Protein 7EBP (pdb70)

Organism: Akkermansia muciniphila (strain ATCC BAA-835 / DSM 22959 / JCM 33894 / BCRC 81048 / CCUG 64013 / CIP 107961 / Muc) (NCBI:txid349741)

Secondary structure (DSSP, 8-state):
-PPPPPEEEEEEESS--GGG--SSTTS-SS--HHHHHHHHHSEEETTEE-SS-SHHHHHHHHHHSS-HHHHS--SSSSS---TTS--HHHHHHHTT-EEEEEE---SSS--SS-SEEEE-STT--SBS-EEEEE-TTS-EEEEE--SBHHHHHHHHHHHHHHTS-TTS-EEEEEE--TT-TT----GGGTT----TT----TTTT---TTS-GGGGG-S-BTTTS--TTTTS---GGGS-GGGHHHHS-TT-----THHHHS-HHHHHHHHHHHHHHHHHHHHHHHTSGGGSHHHHHHHHHHHHHHHHHHHHHHHHHHHHHHHHHHHHHT-GGGEEEEEEESS---SSGGGB-S--SSSHHHHB--EEEE-TTTSPTTEEE---EEGGGHHHHHHHHTT---HHHHTT-SS---HHHHTTSSPPTT----EEEEE---SSGGGPPPEEEEE-SSEEEEEETTTTEEEEEETTT-TT-----TT-GGGHHHHHHHHHHHHHHHHHTTPPTT-S--TTSPPP------/--EEEEEEESS--GGG--SSTTS-SS--HHHHHHHHHSEEETTEE-SS-SHHHHHHHHHHSS-HHHHS--SSSSS---TTS--HHHHHHHTT-EEEEEE---SSS--SS-SEEEE-STT--SBS-EEEEE-TTS-EEEEE--SBHHHHHHHHHHHHHHTS-TTS-EEEEEE--TT-TT----GGGTT----TT----TTTT---TTS-GGGGG-S-BTTTSS-TTTTS---GGGS-HHHHHHHS-TT-----GGGGGS-HHHHHHHHHHHHHHHHHHHHHHHHSGGGSHHHHHHHHHHHHHHHHHHHHHHHHHHHHHHHHHHHHTT-GGGEEEEEEESS---SSGGGB-S--SSSHHHHB--EEEE-TTTSPTTEEE-S-EEGGGHHHHHHHHTT---HHHHHT-SS---HHHHHHSSPPTT--SEEEEEE---SSGGGPPPEEEEEESSEEEEEETTTTEEEEEETTT-TT-----TT-GGGHHHHHHHHHHHHHHHHHTTPPTT-S--TTSPPP------

Structure (mmCIF, N/CA/C/O backbone):
data_7EBP
#
_entry.id   7EBP
#
_cell.length_a   64.342
_cell.length_b   112.722
_cell.length_c   165.011
_cell.angle_alpha   90.0
_cell.angle_beta   90.0
_cell.angle_gamma   90.0
#
_symmetry.space_group_name_H-M   'P 21 21 21'
#
loop_
_entity.id
_entity.type
_entity.pdbx_description
1 polymer Sulfatase
2 non-polymer 'CALCIUM ION'
3 non-polymer GLYCEROL
4 water water
#
loop_
_atom_site.group_PDB
_atom_site.id
_atom_site.type_symbol
_atom_site.label_atom_id
_atom_site.label_alt_id
_atom_site.label_comp_id
_atom_site.label_asym_id
_atom_site.label_entity_id
_atom_site.label_seq_id
_atom_site.pdbx_PDB_ins_code
_atom_site.Cartn_x
_atom_site.Cartn_y
_atom_site.Cartn_z
_atom_site.occupancy
_atom_site.B_iso_or_equiv
_atom_site.auth_seq_id
_atom_site.auth_comp_id
_atom_site.auth_asym_id
_atom_site.auth_atom_id
_atom_site.pdbx_PDB_model_num
ATOM 1 N N . GLU A 1 5 ? -24.33300 36.32800 96.31200 1.000 49.28680 27 GLU A N 1
ATOM 2 C CA . GLU A 1 5 ? -23.64500 35.49600 95.36400 1.000 45.87349 27 GLU A CA 1
ATOM 3 C C . GLU A 1 5 ? -22.51900 36.22600 94.61100 1.000 47.66233 27 GLU A C 1
ATOM 4 O O . GLU A 1 5 ? -21.52600 35.64800 94.37400 1.000 59.15044 27 GLU A O 1
ATOM 15 N N . GLU A 1 6 ? -22.63700 37.49500 94.26700 1.000 52.82658 28 GLU A N 1
ATOM 16 C CA . GLU A 1 6 ? -21.56100 38.09000 93.48100 1.000 52.84167 28 GLU A CA 1
ATOM 17 C C . GLU A 1 6 ? -20.32700 38.27200 94.32200 1.000 48.63037 28 GLU A C 1
ATOM 18 O O . GLU A 1 6 ? -20.43600 38.51700 95.47300 1.000 63.48435 28 GLU A O 1
ATOM 30 N N . ASN A 1 7 ? -19.15300 38.12900 93.73700 1.000 42.38699 29 ASN A N 1
ATOM 31 C CA . ASN A 1 7 ? -17.93300 38.33000 94.44300 1.000 41.94257 29 ASN A CA 1
ATOM 32 C C . ASN A 1 7 ? -17.43900 39.75200 94.16400 1.000 34.87582 29 ASN A C 1
ATOM 33 O O . ASN A 1 7 ? -17.60800 40.26200 93.10700 1.000 29.53562 29 ASN A O 1
ATOM 44 N N . LYS A 1 8 ? -16.82700 40.34200 95.15600 1.000 35.88537 30 LYS A N 1
ATOM 45 C CA . LYS A 1 8 ? -16.31100 41.70500 95.05600 1.000 39.58215 30 LYS A CA 1
ATOM 46 C C . LYS A 1 8 ? -15.30500 41.82100 93.91300 1.000 51.09982 30 LYS A C 1
ATOM 47 O O . LYS A 1 8 ? -14.43900 40.96300 93.74000 1.000 54.31929 30 LYS A O 1
ATOM 66 N N . LYS A 1 9 ? -15.41900 42.89700 93.13600 1.000 47.85457 31 LYS A N 1
ATOM 67 C CA . LYS A 1 9 ? -14.42500 43.13200 92.08500 1.000 34.90983 31 LYS A CA 1
ATOM 68 C C . LYS A 1 9 ? -13.42000 44.20200 92.52700 1.000 22.36138 31 LYS A C 1
ATOM 69 O O . LYS A 1 9 ? -13.80800 45.22500 93.09600 1.000 22.07372 31 LYS A O 1
ATOM 88 N N . PRO A 1 10 ? -12.12500 44.00300 92.30300 1.000 23.92618 32 PRO A N 1
ATOM 89 C CA . PRO A 1 10 ? -11.14600 44.96600 92.79700 1.000 23.68879 32 PRO A CA 1
ATOM 90 C C . PRO A 1 10 ? -11.03200 46.16300 91.87700 1.000 18.72969 32 PRO A C 1
ATOM 91 O O . PRO A 1 10 ? -11.21800 46.04500 90.66200 1.000 17.45085 32 PRO A O 1
ATOM 102 N N . ASN A 1 11 ? -10.70400 47.31100 92.43900 1.000 16.50697 33 ASN A N 1
ATOM 103 C CA . ASN A 1 11 ? -10.37400 48.45400 91.60100 1.000 19.06134 33 ASN A CA 1
ATOM 104 C C . ASN A 1 11 ? -8.99500 48.16100 91.00300 1.000 24.75417 33 ASN A C 1
ATOM 105 O O . ASN A 1 11 ? -8.25800 47.40300 91.53000 1.000 17.44465 33 ASN A O 1
ATOM 116 N N . ILE A 1 12 ? -8.69700 48.81200 89.90300 1.000 15.57476 34 ILE A N 1
ATOM 117 C CA . ILE A 1 12 ? -7.40100 48.65900 89.28100 1.000 22.26115 34 ILE A CA 1
ATOM 118 C C . ILE A 1 12 ? -6.80100 50.02400 88.99200 1.000 28.85579 34 ILE A C 1
ATOM 119 O O . ILE A 1 12 ? -7.36000 50.76100 88.27600 1.000 19.63181 34 ILE A O 1
ATOM 135 N N . LEU A 1 13 ? -5.66100 50.30600 89.60600 1.000 18.80476 35 LEU A N 1
ATOM 136 C CA . LEU A 1 13 ? -4.96900 51.55400 89.41600 1.000 14.46656 35 LEU A CA 1
ATOM 137 C C . LEU A 1 13 ? -3.71000 51.20700 88.63500 1.000 21.30657 35 LEU A C 1
ATOM 138 O O . LEU A 1 13 ? -2.87200 50.58500 89.13600 1.000 16.73106 35 LEU A O 1
ATOM 154 N N . PHE A 1 14 ? -3.67300 51.63600 87.39000 1.000 14.78618 36 PHE A N 1
ATOM 155 C CA . PHE A 1 14 ? -2.55300 51.29700 86.48800 1.000 13.80017 36 PHE A CA 1
ATOM 156 C C . PHE A 1 14 ? -1.74100 52.56500 86.24000 1.000 19.72015 36 PHE A C 1
ATOM 157 O O . PHE A 1 14 ? -2.20500 53.43900 85.54600 1.000 18.94364 36 PHE A O 1
ATOM 174 N N . ILE A 1 15 ? -0.54800 52.60900 86.78100 1.000 17.27179 37 ILE A N 1
ATOM 175 C CA . ILE A 1 15 ? 0.32100 53.73600 86.64900 1.000 13.99581 37 ILE A CA 1
ATOM 176 C C . ILE A 1 15 ? 1.37900 53.35300 85.59700 1.000 18.84266 37 ILE A C 1
ATOM 177 O O . ILE A 1 15 ? 2.03400 52.43000 85.76500 1.000 19.34999 37 ILE A O 1
ATOM 193 N N . ILE A 1 16 ? 1.45500 54.08600 84.50900 1.000 13.24178 38 ILE A N 1
ATOM 194 C CA . ILE A 1 16 ? 2.36500 53.75500 83.46300 1.000 12.92835 38 ILE A CA 1
ATOM 195 C C . ILE A 1 16 ? 3.28300 54.95100 83.12600 1.000 18.48029 38 ILE A C 1
ATOM 196 O O . ILE A 1 16 ? 2.76700 55.95200 82.79900 1.000 17.92851 38 ILE A O 1
ATOM 212 N N . THR A 1 17 ? 4.55400 54.85500 83.33700 1.000 12.91020 39 THR A N 1
ATOM 213 C CA . THR A 1 17 ? 5.44000 55.91300 82.98700 1.000 12.59026 39 THR A CA 1
ATOM 214 C C . THR A 1 17 ? 6.01200 55.64000 81.60600 1.000 17.54638 39 THR A C 1
ATOM 215 O O . THR A 1 17 ? 5.81900 54.63900 81.06500 1.000 14.30382 39 THR A O 1
ATOM 226 N N . ASP A 1 18 ? 6.73900 56.60500 81.11100 1.000 14.61303 40 ASP A N 1
ATOM 227 C CA . ASP A 1 18 ? 7.31900 56.48900 79.81900 1.000 12.44455 40 ASP A CA 1
ATOM 228 C C . ASP A 1 18 ? 8.83300 56.51400 79.83400 1.000 17.05385 40 ASP A C 1
ATOM 229 O O . ASP A 1 18 ? 9.38000 57.43400 80.21800 1.000 20.55185 40 ASP A O 1
ATOM 238 N N . ASP A 1 19 ? 9.43600 55.42200 79.43600 1.000 15.40507 41 ASP A N 1
ATOM 239 C CA . ASP A 1 19 ? 10.88000 55.28100 79.30500 1.000 16.20386 41 ASP A CA 1
ATOM 240 C C . ASP A 1 19 ? 11.62000 55.16500 80.64100 1.000 22.73920 41 ASP A C 1
ATOM 241 O O . ASP A 1 19 ? 12.69000 55.60300 80.75200 1.000 17.01022 41 ASP A O 1
ATOM 250 N N . HIS A 1 20 ? 10.97200 54.51500 81.60200 1.000 22.27661 42 HIS A N 1
ATOM 251 C CA . HIS A 1 20 ? 11.58700 54.28800 82.93000 1.000 15.65340 42 HIS A CA 1
ATOM 252 C C . HIS A 1 20 ? 12.45900 53.03200 82.91900 1.000 14.28653 42 HIS A C 1
ATOM 253 O O . HIS A 1 20 ? 11.93500 51.95600 82.72800 1.000 18.14703 42 HIS A O 1
ATOM 267 N N . ALA A 1 21 ? 13.74700 53.22900 83.16000 1.000 16.64465 43 ALA A N 1
ATOM 268 C CA . ALA A 1 21 ? 14.71600 52.12600 83.15200 1.000 18.93504 43 ALA A CA 1
ATOM 269 C C . ALA A 1 21 ? 14.62300 51.35600 84.46900 1.000 19.07268 43 ALA A C 1
ATOM 270 O O . ALA A 1 21 ? 14.56200 51.98300 85.50200 1.000 20.75381 43 ALA A O 1
ATOM 277 N N . TYR A 1 22 ? 14.67000 50.03200 84.37100 1.000 13.96592 44 TYR A N 1
ATOM 278 C CA . TYR A 1 22 ? 14.58200 49.20900 85.59700 1.000 12.64758 44 TYR A CA 1
ATOM 279 C C . TYR A 1 22 ? 15.79300 49.51500 86.48900 1.000 16.10583 44 TYR A C 1
ATOM 280 O O . TYR A 1 22 ? 15.69600 49.33300 87.69200 1.000 14.91889 44 TYR A O 1
ATOM 298 N N . GLN A 1 23 ? 16.87700 49.97500 85.88400 1.000 14.20464 45 GLN A N 1
ATOM 299 C CA . GLN A 1 23 ? 18.11100 50.29500 86.64200 1.000 19.04584 45 GLN A CA 1
ATOM 300 C C . GLN A 1 23 ? 17.86200 51.44900 87.61900 1.000 17.65490 45 GLN A C 1
ATOM 301 O O . GLN A 1 23 ? 18.73400 51.67700 88.45900 1.000 17.34739 45 GLN A O 1
ATOM 315 N N . THR A 1 24 ? 16.75000 52.16600 87.46800 1.000 13.79856 46 THR A N 1
ATOM 316 C CA . THR A 1 24 ? 16.46900 53.36100 88.30000 1.000 14.70741 46 THR A CA 1
ATOM 317 C C . THR A 1 24 ? 15.12400 53.19800 89.03500 1.000 14.73328 46 THR A C 1
ATOM 318 O O . THR A 1 24 ? 14.57600 54.20900 89.44200 1.000 20.24926 46 THR A O 1
ATOM 329 N N . LEU A 1 25 ? 14.64700 51.96300 89.20400 1.000 14.18768 47 LEU A N 1
ATOM 330 C CA . LEU A 1 25 ? 13.29000 51.75100 89.71700 1.000 13.81725 47 LEU A CA 1
ATOM 331 C C . LEU A 1 25 ? 13.16400 52.04400 91.21500 1.000 21.88680 47 LEU A C 1
ATOM 332 O O . LEU A 1 25 ? 12.04400 52.31600 91.68100 1.000 17.97830 47 LEU A O 1
ATOM 348 N N . GLY A 1 26 ? 14.26900 51.99800 91.98000 1.000 17.57177 48 GLY A N 1
ATOM 349 C CA . GLY A 1 26 ? 14.22700 52.43600 93.36700 1.000 15.47434 48 GLY A CA 1
ATOM 350 C C . GLY A 1 26 ? 13.67900 51.41300 94.35500 1.000 20.77543 48 GLY A C 1
ATOM 351 O O . GLY A 1 26 ? 13.29500 51.79300 95.47800 1.000 20.89117 48 GLY A O 1
ATOM 355 N N . THR A 1 27 ? 13.61400 50.14000 93.99000 1.000 13.13093 49 THR A N 1
ATOM 356 C CA . THR A 1 27 ? 13.00900 49.14700 94.87100 1.000 15.23158 49 THR A CA 1
ATOM 357 C C . THR A 1 27 ? 14.00300 48.47600 95.81800 1.000 19.66015 49 THR A C 1
ATOM 358 O O . THR A 1 27 ? 13.57200 47.72800 96.70700 1.000 19.92918 49 THR A O 1
ATOM 369 N N . GLY A 1 28 ? 15.29900 48.69900 95.64900 1.000 16.62382 50 GLY A N 1
ATOM 370 C CA . GLY A 1 28 ? 16.25800 48.00400 96.49000 1.000 19.69573 50 GLY A CA 1
ATOM 371 C C . GLY A 1 28 ? 17.62500 48.63700 96.39500 1.000 14.86157 50 GLY A C 1
ATOM 372 O O . GLY A 1 28 ? 17.79800 49.71200 95.82600 1.000 19.22376 50 GLY A O 1
ATOM 376 N N . ASN A 1 29 ? 18.60000 47.92900 96.96600 1.000 17.94835 51 ASN A N 1
ATOM 377 C CA . ASN A 1 29 ? 19.93000 48.51800 97.11700 1.000 19.89688 51 ASN A CA 1
ATOM 378 C C . ASN A 1 29 ? 20.66500 48.68000 95.80200 1.000 25.43217 51 ASN A C 1
ATOM 379 O O . ASN A 1 29 ? 21.64100 49.45400 95.75000 1.000 28.54145 51 ASN A O 1
ATOM 390 N N . ASN A 1 30 ? 20.24300 48.00100 94.74700 1.000 22.25742 52 ASN A N 1
ATOM 391 C CA . ASN A 1 30 ? 21.02000 48.02000 93.50600 1.000 24.45664 52 ASN A CA 1
ATOM 392 C C . ASN A 1 30 ? 20.27800 48.63700 92.32000 1.000 22.73366 52 ASN A C 1
ATOM 393 O O . ASN A 1 30 ? 20.75800 48.52000 91.18600 1.000 22.88332 52 ASN A O 1
ATOM 404 N N . ASP A 1 31 ? 19.14300 49.31300 92.55600 1.000 19.39745 53 ASP A N 1
ATOM 405 C CA . ASP A 1 31 ? 18.44600 50.01200 91.47300 1.000 15.55503 53 ASP A CA 1
ATOM 406 C C . ASP A 1 31 ? 18.00300 51.39000 91.91500 1.000 14.40660 53 ASP A C 1
ATOM 407 O O . ASP A 1 31 ? 17.01000 51.91700 91.41100 1.000 21.95085 53 ASP A O 1
ATOM 416 N N . SER A 1 32 ? 18.75000 52.01800 92.85000 1.000 17.13634 54 SER A N 1
ATOM 417 C CA . SER A 1 32 ? 18.37100 53.31100 93.42800 1.000 21.49013 54 SER A CA 1
ATOM 418 C C . SER A 1 32 ? 19.50400 54.33300 93.29700 1.000 35.35777 54 SER A C 1
ATOM 419 O O . SER A 1 32 ? 20.01700 54.83700 94.30200 1.000 32.75724 54 SER A O 1
ATOM 427 N N . PRO A 1 33 ? 19.91400 54.66500 92.07400 1.000 23.79047 55 PRO A N 1
ATOM 428 C CA . PRO A 1 33 ? 20.91100 55.73600 91.91400 1.000 15.57598 55 PRO A CA 1
ATOM 429 C C . PRO A 1 33 ? 20.47200 57.02800 92.57500 1.000 23.14058 55 PRO A C 1
ATOM 430 O O . PRO A 1 33 ? 21.31600 57.78500 93.07700 1.000 24.66677 55 PRO A O 1
ATOM 441 N N . VAL A 1 34 ? 19.17000 57.29500 92.59500 1.000 22.47125 56 VAL A N 1
ATOM 442 C CA . VAL A 1 34 ? 18.56600 58.28700 93.47000 1.000 31.67653 56 VAL A CA 1
ATOM 443 C C . VAL A 1 34 ? 17.54900 57.56200 94.35100 1.000 31.09454 56 VAL A C 1
ATOM 444 O O . VAL A 1 34 ? 16.92300 56.57700 93.93600 1.000 21.56192 56 VAL A O 1
ATOM 457 N N . ALA A 1 35 ? 17.41300 58.02900 95.58700 1.000 27.70416 57 ALA A N 1
ATOM 458 C CA . ALA A 1 35 ? 16.43100 57.44800 96.49400 1.000 23.54434 57 ALA A CA 1
ATOM 459 C C . ALA A 1 35 ? 15.02600 57.80100 96.03600 1.000 21.57010 57 ALA A C 1
ATOM 460 O O . ALA A 1 35 ? 14.72500 58.96800 95.78800 1.000 22.58877 57 ALA A O 1
ATOM 467 N N . LEU A 1 36 ? 14.16100 56.78800 95.94700 1.000 22.61417 58 LEU A N 1
ATOM 468 C CA . LEU A 1 36 ? 12.76300 56.95100 95.56200 1.000 16.68553 58 LEU A CA 1
ATOM 469 C C . LEU A 1 36 ? 11.91600 56.27600 96.62800 1.000 19.72623 58 LEU A C 1
ATOM 470 O O . LEU A 1 36 ? 11.49000 55.11900 96.47800 1.000 26.50336 58 LEU A O 1
ATOM 486 N N . PRO A 1 37 ? 11.64000 56.97300 97.73400 1.000 20.43220 59 PRO A N 1
ATOM 487 C CA . PRO A 1 37 ? 11.05900 56.28400 98.88700 1.000 19.83561 59 PRO A CA 1
ATOM 488 C C . PRO A 1 37 ? 9.65700 55.74700 98.62500 1.000 17.39720 59 PRO A C 1
ATOM 489 O O . PRO A 1 37 ? 9.27100 54.74000 99.21400 1.000 20.00527 59 PRO A O 1
ATOM 500 N N . ASN A 1 38 ? 8.88400 56.38800 97.75300 1.000 16.84024 60 ASN A N 1
ATOM 501 C CA . ASN A 1 38 ? 7.53600 55.88300 97.52000 1.000 17.18638 60 ASN A CA 1
ATOM 502 C C . ASN A 1 38 ? 7.53600 54.69200 96.58300 1.000 19.81364 60 ASN A C 1
ATOM 503 O O . ASN A 1 38 ? 6.70600 53.79300 96.74800 1.000 18.33987 60 ASN A O 1
ATOM 514 N N . PHE A 1 39 ? 8.46100 54.66400 95.61000 1.000 16.46385 61 PHE A N 1
ATOM 515 C CA . PHE A 1 39 ? 8.68300 53.44200 94.84600 1.000 22.85311 61 PHE A CA 1
ATOM 516 C C . PHE A 1 39 ? 9.11900 52.31800 95.76700 1.000 18.48523 61 PHE A C 1
ATOM 517 O O . PHE A 1 39 ? 8.62800 51.18600 95.67000 1.000 13.49879 61 PHE A O 1
ATOM 534 N N . ASN A 1 40 ? 10.04900 52.61200 96.67400 1.000 19.47199 62 ASN A N 1
ATOM 535 C CA . ASN A 1 40 ? 10.56300 51.58500 97.57000 1.000 15.64183 62 ASN A CA 1
ATOM 536 C C . ASN A 1 40 ? 9.43500 51.02200 98.43600 1.000 15.76246 62 ASN A C 1
ATOM 537 O O . ASN A 1 40 ? 9.33200 49.80800 98.60600 1.000 17.73030 62 ASN A O 1
ATOM 548 N N . LYS A 1 41 ? 8.56800 51.89300 98.93200 1.000 14.69429 63 LYS A N 1
ATOM 549 C CA . LYS A 1 41 ? 7.48300 51.43000 99.80200 1.000 16.86681 63 LYS A CA 1
ATOM 550 C C . LYS A 1 41 ? 6.47400 50.59100 99.02600 1.000 16.03267 63 LYS A C 1
ATOM 551 O O . LYS A 1 41 ? 5.98700 49.57000 99.52200 1.000 18.53211 63 LYS A O 1
ATOM 570 N N . LEU A 1 42 ? 6.15700 50.99000 97.78800 1.000 17.79726 64 LEU A N 1
ATOM 571 C CA . LEU A 1 42 ? 5.28200 50.16000 96.96700 1.000 17.25520 64 LEU A CA 1
ATOM 572 C C . LEU A 1 42 ? 5.86100 48.76300 96.77600 1.000 17.52775 64 LEU A C 1
ATOM 573 O O . LEU A 1 42 ? 5.15200 47.76300 96.90800 1.000 16.82317 64 LEU A O 1
ATOM 589 N N . GLY A 1 43 ? 7.17300 48.67400 96.50100 1.000 14.65034 65 GLY A N 1
ATOM 590 C CA . GLY A 1 43 ? 7.79900 47.36700 96.40200 1.000 22.31218 65 GLY A CA 1
ATOM 591 C C . GLY A 1 43 ? 7.74800 46.58500 97.70800 1.000 21.07657 65 GLY A C 1
ATOM 592 O O . GLY A 1 43 ? 7.50800 45.38000 97.71100 1.000 18.73867 65 GLY A O 1
ATOM 596 N N . ARG A 1 44 ? 7.99600 47.26500 98.84400 1.000 18.28773 66 ARG A N 1
ATOM 597 C CA . ARG A 1 44 ? 7.94000 46.55900 100.13000 1.000 15.28948 66 ARG A CA 1
ATOM 598 C C . ARG A 1 44 ? 6.55600 45.95900 100.36100 1.000 16.73051 66 ARG A C 1
ATOM 599 O O . ARG A 1 44 ? 6.42900 44.94900 101.05100 1.000 20.48801 66 ARG A O 1
ATOM 620 N N . GLN A 1 45 ? 5.51700 46.59100 99.83100 1.000 18.46082 67 GLN A N 1
ATOM 621 C CA . GLN A 1 45 ? 4.14800 46.16300 100.05100 1.000 22.28590 67 GLN A CA 1
ATOM 622 C C . GLN A 1 45 ? 3.69400 45.15000 99.03000 1.000 17.88190 67 GLN A C 1
ATOM 623 O O . GLN A 1 45 ? 2.60100 44.56400 99.19700 1.000 18.80115 67 GLN A O 1
ATOM 637 N N . GLY A 1 46 ? 4.50800 44.98600 97.99300 1.000 18.29760 68 GLY A N 1
ATOM 638 C CA . GLY A 1 46 ? 4.12000 44.12000 96.87900 1.000 25.54786 68 GLY A CA 1
ATOM 639 C C . GLY A 1 46 ? 5.23500 43.33300 96.21600 1.000 17.45876 68 GLY A C 1
ATOM 640 O O . GLY A 1 46 ? 6.12400 42.87100 96.90000 1.000 17.84423 68 GLY A O 1
ATOM 644 N N . MET A 1 47 ? 5.11900 43.19400 94.90100 1.000 15.02480 69 MET A N 1
ATOM 645 C CA . MET A 1 47 ? 6.05300 42.31400 94.17100 1.000 14.87212 69 MET A CA 1
ATOM 646 C C . MET A 1 47 ? 6.70900 43.05800 93.01300 1.000 14.05942 69 MET A C 1
ATOM 647 O O . MET A 1 47 ? 6.00000 43.69900 92.25100 1.000 15.54482 69 MET A O 1
ATOM 661 N N . VAL A 1 48 ? 8.02400 42.93100 92.92600 1.000 14.29664 70 VAL A N 1
ATOM 662 C CA . VAL A 1 48 ? 8.77800 43.51800 91.79000 1.000 13.73639 70 VAL A CA 1
ATOM 663 C C . VAL A 1 48 ? 9.11100 42.36400 90.84600 1.000 16.12040 70 VAL A C 1
ATOM 664 O O . VAL A 1 48 ? 9.58500 41.34000 91.30400 1.000 16.04461 70 VAL A O 1
ATOM 677 N N . PHE A 1 49 ? 8.85700 42.58700 89.56700 1.000 14.79009 71 PHE A N 1
ATOM 678 C CA . PHE A 1 49 ? 9.07500 41.52400 88.58200 1.000 14.34024 71 PHE A CA 1
ATOM 679 C C . PHE A 1 49 ? 10.39500 41.78500 87.86600 1.000 14.74049 71 PHE A C 1
ATOM 680 O O . PHE A 1 49 ? 10.48200 42.67300 87.02400 1.000 15.49695 71 PHE A O 1
ATOM 697 N N . ASP A 1 50 ? 11.40900 40.98300 88.18700 1.000 15.19270 72 ASP A N 1
ATOM 698 C CA . ASP A 1 50 ? 12.76000 41.24800 87.69200 1.000 16.31082 72 ASP A CA 1
ATOM 699 C C . ASP A 1 50 ? 13.02400 40.61500 86.33000 1.000 20.14786 72 ASP A C 1
ATOM 700 O O . ASP A 1 50 ? 14.12300 40.79700 85.77800 1.000 19.10985 72 ASP A O 1
ATOM 709 N N . ARG A 1 51 ? 12.07700 39.85700 85.78300 1.000 13.43486 73 ARG A N 1
ATOM 710 C CA . ARG A 1 51 ? 12.16900 39.27500 84.45400 1.000 13.38815 73 ARG A CA 1
ATOM 711 C C . ARG A 1 51 ? 10.92800 39.64400 83.65300 1.000 22.59877 73 ARG A C 1
ATOM 712 O O . ARG A 1 51 ? 10.28800 38.80700 83.01500 1.000 18.43389 73 ARG A O 1
ATOM 733 N N . SER A 1 52 ? 10.58300 40.92500 83.74300 1.000 15.64939 74 SER A N 1
ATOM 734 C CA . SER A 1 52 ? 9.47800 41.56300 83.02900 1.000 13.06440 74 SER A CA 1
ATOM 735 C C . SER A 1 52 ? 9.97300 42.19100 81.71200 1.000 13.66253 74 SER A C 1
ATOM 736 O O . SER A 1 52 ? 10.90800 42.98100 81.73900 1.000 14.59332 74 SER A O 1
ATOM 744 N N . TYR A 1 53 ? 9.28000 41.89100 80.63300 1.000 15.88569 75 TYR A N 1
ATOM 745 C CA . TYR A 1 53 ? 9.71700 42.27000 79.28500 1.000 12.77906 75 TYR A CA 1
ATOM 746 C C . TYR A 1 53 ? 8.58600 42.87500 78.47800 1.000 13.18366 75 TYR A C 1
ATOM 747 O O . TYR A 1 53 ? 7.41000 42.68200 78.77700 1.000 17.50464 75 TYR A O 1
ATOM 765 N N . CYS A 1 54 ? 8.98200 43.55000 77.38600 1.000 12.62647 76 CYS A N 1
ATOM 766 C CA . CYS A 1 54 ? 7.99100 44.02600 76.39400 1.000 21.33741 76 CYS A CA 1
ATOM 767 C C . CYS A 1 54 ? 8.11200 43.16800 75.11300 1.000 15.77124 76 CYS A C 1
ATOM 768 O O . CYS A 1 54 ? 8.99900 42.32800 75.05900 1.000 17.84630 76 CYS A O 1
ATOM 776 N N . ALA A 1 55 ? 7.20000 43.33400 74.15900 1.000 14.41514 77 ALA A N 1
ATOM 777 C CA . ALA A 1 55 ? 7.20000 42.53600 72.90900 1.000 19.36948 77 ALA A CA 1
ATOM 778 C C . ALA A 1 55 ? 7.62000 43.40100 71.71000 1.000 20.23430 77 ALA A C 1
ATOM 779 O O . ALA A 1 55 ? 7.73300 42.84700 70.62800 1.000 19.56390 77 ALA A O 1
ATOM 786 N N . ASN A 1 56 ? 7.81000 44.69300 71.94100 1.000 13.21240 78 ASN A N 1
ATOM 787 C CA . ASN A 1 56 ? 8.14500 45.69900 70.89900 1.000 14.56333 78 ASN A CA 1
ATOM 788 C C . ASN A 1 56 ? 8.53500 46.93700 71.71500 1.000 15.45291 78 ASN A C 1
ATOM 789 O O . ASN A 1 56 ? 7.65600 47.51400 72.31700 1.000 13.93170 78 ASN A O 1
ATOM 800 N N . SER A 1 57 ? 9.81800 47.29800 71.74400 1.000 14.75023 79 SER A N 1
ATOM 801 C CA . SER A 1 57 ? 10.28200 48.31100 72.71900 1.000 12.35911 79 SER A CA 1
ATOM 802 C C . SER A 1 57 ? 10.15600 49.71700 72.11700 1.000 13.84756 79 SER A C 1
ATOM 803 O O . SER A 1 57 ? 11.12800 50.35700 71.70800 1.000 15.41691 79 SER A O 1
ATOM 811 N N . LEU A 1 58 ? 8.92700 50.20800 72.13500 1.000 12.35885 80 LEU A N 1
ATOM 812 C CA . LEU A 1 58 ? 8.57500 51.50900 71.56300 1.000 12.37547 80 LEU A CA 1
ATOM 813 C C . LEU A 1 58 ? 7.26000 51.93800 72.21900 1.000 16.37045 80 LEU A C 1
ATOM 814 O O . LEU A 1 58 ? 6.42100 51.09200 72.53500 1.000 16.21749 80 LEU A O 1
ATOM 830 N N . CYS A 1 59 ? 7.12100 53.24700 72.42800 1.000 12.41678 81 CYS A N 1
ATOM 831 C CA . CYS A 1 59 ? 6.08500 53.77600 73.32400 1.000 12.45756 81 CYS A CA 1
ATOM 832 C C . CYS A 1 59 ? 4.67500 53.37400 72.86600 1.000 19.03106 81 CYS A C 1
ATOM 833 O O . CYS A 1 59 ? 3.90400 52.79700 73.64300 1.000 16.39363 81 CYS A O 1
ATOM 840 N N . GLY A 1 60 ? 4.31400 53.72700 71.64100 1.000 14.38967 82 GLY A N 1
ATOM 841 C CA . GLY A 1 60 ? 2.98300 53.42400 71.14700 1.000 19.03218 82 GLY A CA 1
ATOM 842 C C . GLY A 1 60 ? 2.70900 51.94200 71.12000 1.000 18.15302 82 GLY A C 1
ATOM 843 O O . GLY A 1 60 ? 1.71100 51.44200 71.68500 1.000 14.04886 82 GLY A O 1
ATOM 847 N N . PRO A 1 61 ? 3.57800 51.16900 70.45100 1.000 15.93815 83 PRO A N 1
ATOM 848 C CA . PRO A 1 61 ? 3.36300 49.73000 70.36200 1.000 16.89391 83 PRO A CA 1
ATOM 849 C C . PRO A 1 61 ? 3.25700 49.04500 71.72300 1.000 24.16636 83 PRO A C 1
ATOM 850 O O . PRO A 1 61 ? 2.45600 48.13000 71.87000 1.000 17.26076 83 PRO A O 1
ATOM 861 N N . SER A 1 62 ? 4.04700 49.46900 72.70800 1.000 12.68207 84 SER A N 1
ATOM 862 C CA . SER A 1 62 ? 3.92600 48.84400 74.02700 1.000 12.57698 84 SER A CA 1
ATOM 863 C C . SER A 1 62 ? 2.52800 49.07300 74.60600 1.000 13.36321 84 SER A C 1
ATOM 864 O O . SER A 1 62 ? 1.91500 48.16200 75.12400 1.000 14.77827 84 SER A O 1
ATOM 872 N N . ARG A 1 63 ? 2.03200 50.32900 74.50100 1.000 12.71303 85 ARG A N 1
ATOM 873 C CA . ARG A 1 63 ? 0.70700 50.62500 75.04000 1.000 12.83822 85 ARG A CA 1
ATOM 874 C C . ARG A 1 63 ? -0.37300 49.82200 74.33500 1.000 12.93104 85 ARG A C 1
ATOM 875 O O . ARG A 1 63 ? -1.34500 49.37900 74.96200 1.000 16.94308 85 ARG A O 1
ATOM 896 N N . ALA A 1 64 ? -0.21600 49.59400 73.02300 1.000 14.42158 86 ALA A N 1
ATOM 897 C CA . ALA A 1 64 ? -1.18900 48.76800 72.30700 1.000 12.98552 86 ALA A CA 1
ATOM 898 C C . ALA A 1 64 ? -1.10200 47.31000 72.72700 1.000 13.54969 86 ALA A C 1
ATOM 899 O O . ALA A 1 64 ? -2.13400 46.62700 72.81000 1.000 16.18751 86 ALA A O 1
ATOM 906 N N . CYS A 1 65 ? 0.11300 46.79900 72.96100 1.000 17.14919 87 CYS A N 1
ATOM 907 C CA . CYS A 1 65 ? 0.25600 45.44200 73.48300 1.000 12.88408 87 CYS A CA 1
ATOM 908 C C . CYS A 1 65 ? -0.40500 45.31400 74.84500 1.000 12.97968 87 CYS A C 1
ATOM 909 O O . CYS A 1 65 ? -1.03800 44.29300 75.14600 1.000 21.89454 87 CYS A O 1
ATOM 917 N N . ILE A 1 66 ? -0.24700 46.33400 75.69100 1.000 12.97278 88 ILE A N 1
ATOM 918 C CA . ILE A 1 66 ? -0.85900 46.30200 77.01800 1.000 13.08282 88 ILE A CA 1
ATOM 919 C C . ILE A 1 66 ? -2.37100 46.25300 76.90800 1.000 19.26432 88 ILE A C 1
ATOM 920 O O . ILE A 1 66 ? -3.03800 45.46700 77.60000 1.000 17.07696 88 ILE A O 1
ATOM 936 N N . LEU A 1 67 ? -2.94700 47.08500 76.03300 1.000 13.99410 89 LEU A N 1
ATOM 937 C CA . LEU A 1 67 ? -4.40300 47.16200 75.91300 1.000 15.19111 89 LEU A CA 1
ATOM 938 C C . LEU A 1 67 ? -5.02000 45.88000 75.38700 1.000 17.94328 89 LEU A C 1
ATOM 939 O O . LEU A 1 67 ? -6.14800 45.54600 75.75900 1.000 15.61812 89 LEU A O 1
ATOM 955 N N . THR A 1 68 ? -4.31400 45.18200 74.50600 1.000 14.15082 90 THR A N 1
ATOM 956 C CA . THR A 1 68 ? -4.89400 44.08000 73.74700 1.000 15.34400 90 THR A CA 1
ATOM 957 C C . THR A 1 68 ? -4.44900 42.71200 74.20000 1.000 18.23455 90 THR A C 1
ATOM 958 O O . THR A 1 68 ? -5.07200 41.73300 73.78800 1.000 17.78132 90 THR A O 1
ATOM 969 N N . GLY A 1 69 ? -3.38500 42.60000 74.98800 1.000 16.18911 91 GLY A N 1
ATOM 970 C CA . GLY A 1 69 ? -2.89800 41.25400 75.25900 1.000 18.59218 91 GLY A CA 1
ATOM 971 C C . GLY A 1 69 ? -2.39600 40.52900 74.02800 1.000 15.86921 91 GLY A C 1
ATOM 972 O O . GLY A 1 69 ? -2.33200 39.30400 74.02900 1.000 18.03976 91 GLY A O 1
ATOM 976 N N . ARG A 1 70 ? -2.04600 41.26500 72.96800 1.000 14.03672 92 ARG A N 1
ATOM 977 C CA . ARG A 1 70 ? -1.65900 40.66900 71.69900 1.000 18.67130 92 ARG A CA 1
ATOM 978 C C . ARG A 1 70 ? -0.42600 41.37200 71.16000 1.000 18.22197 92 ARG A C 1
ATOM 979 O O . ARG A 1 70 ? -0.21900 42.54900 71.39700 1.000 16.60582 92 ARG A O 1
ATOM 1000 N N . HIS A 1 71 ? 0.38700 40.60600 70.42500 1.000 13.18745 93 HIS A N 1
ATOM 1001 C CA . HIS A 1 71 ? 1.56400 41.15200 69.73700 1.000 12.83834 93 HIS A CA 1
ATOM 1002 C C . HIS A 1 71 ? 1.18200 42.22200 68.71500 1.000 15.56750 93 HIS A C 1
ATOM 1003 O O . HIS A 1 71 ? 0.04500 42.30700 68.23900 1.000 16.81595 93 HIS A O 1
ATOM 1017 N N . SER A 1 72 ? 2.18200 43.05200 68.37000 1.000 16.86874 94 SER A N 1
ATOM 1018 C CA . SER A 1 72 ? 1.96800 44.20800 67.50100 1.000 20.32028 94 SER A CA 1
ATOM 1019 C C . SER A 1 72 ? 1.35300 43.82800 66.16600 1.000 17.68842 94 SER A C 1
ATOM 1020 O O . SER A 1 72 ? 0.50200 44.55300 65.64400 1.000 19.42963 94 SER A O 1
ATOM 1028 N N . HIS A 1 73 ? 1.82000 42.72700 65.55200 1.000 19.21258 95 HIS A N 1
ATOM 1029 C CA . HIS A 1 73 ? 1.26600 42.36800 64.24800 1.000 20.74105 95 HIS A CA 1
ATOM 1030 C C . HIS A 1 73 ? -0.19000 41.92900 64.33600 1.000 19.59754 95 HIS A C 1
ATOM 1031 O O . HIS A 1 73 ? -0.86500 41.85300 63.29700 1.000 17.38893 95 HIS A O 1
ATOM 1045 N N . MET A 1 74 ? -0.68600 41.64100 65.53200 1.000 20.99280 96 MET A N 1
ATOM 1046 C CA . MET A 1 74 ? -2.09400 41.30900 65.74400 1.000 14.42531 96 MET A CA 1
ATOM 1047 C C . MET A 1 74 ? -2.92600 42.52300 66.12400 1.000 17.16864 96 MET A C 1
ATOM 1048 O O . MET A 1 74 ? -4.07800 42.64600 65.70100 1.000 22.54948 96 MET A O 1
ATOM 1062 N N . ASN A 1 75 ? -2.39500 43.43000 66.96300 1.000 18.62766 97 ASN A N 1
ATOM 1063 C CA . ASN A 1 75 ? -3.18800 44.59700 67.32600 1.000 14.57889 97 ASN A CA 1
ATOM 1064 C C . ASN A 1 75 ? -3.06600 45.71400 66.31200 1.000 15.69064 97 ASN A C 1
ATOM 1065 O O . ASN A 1 75 ? -3.94300 46.60100 66.27000 1.000 16.53730 97 ASN A O 1
ATOM 1076 N N . GLY A 1 76 ? -2.04700 45.65300 65.44400 1.000 13.74432 98 GLY A N 1
ATOM 1077 C CA . GLY A 1 76 ? -1.93400 46.50800 64.28100 1.000 17.05004 98 GLY A CA 1
ATOM 1078 C C . GLY A 1 76 ? -1.14900 47.78500 64.48600 1.000 19.92198 98 GLY A C 1
ATOM 1079 O O . GLY A 1 76 ? -0.93300 48.52500 63.50600 1.000 23.40216 98 GLY A O 1
ATOM 1083 N N . PHE A 1 77 ? -0.73300 48.08900 65.71100 1.000 18.28736 99 PHE A N 1
ATOM 1084 C CA . PHE A 1 77 ? -0.00600 49.31600 65.99900 1.000 17.81376 99 PHE A CA 1
ATOM 1085 C C . PHE A 1 77 ? 1.45900 48.92800 66.16800 1.000 17.14798 99 PHE A C 1
ATOM 1086 O O . PHE A 1 77 ? 1.91400 48.60900 67.27800 1.000 17.69368 99 PHE A O 1
ATOM 1103 N N . VAL A 1 78 ? 2.20800 48.96000 65.07100 1.000 18.24596 100 VAL A N 1
ATOM 1104 C CA . VAL A 1 78 ? 3.55400 48.35900 65.07300 1.000 19.61644 100 VAL A CA 1
ATOM 1105 C C . VAL A 1 78 ? 4.66000 49.38200 65.21800 1.000 18.93733 100 VAL A C 1
ATOM 1106 O O . VAL A 1 78 ? 5.81200 48.99300 65.52800 1.000 19.30359 100 VAL A O 1
ATOM 1119 N N . PHE A 1 79 ? 4.34200 50.64700 65.02100 1.000 19.30185 101 PHE A N 1
ATOM 1120 C CA . PHE A 1 79 ? 5.36300 51.70400 65.12100 1.000 22.65977 101 PHE A CA 1
ATOM 1121 C C . PHE A 1 79 ? 4.70700 53.02500 65.50300 1.000 31.10667 101 PHE A C 1
ATOM 1122 O O . PHE A 1 79 ? 3.49200 53.12400 65.42000 1.000 33.34800 101 PHE A O 1
ATOM 1139 N N . ASN A 1 80 ? 5.53100 53.99100 65.89300 1.000 47.84680 102 ASN A N 1
ATOM 1140 C CA . ASN A 1 80 ? 5.02700 55.32400 66.28700 1.000 40.63701 102 ASN A CA 1
ATOM 1141 C C . ASN A 1 80 ? 4.74800 56.02900 64.97100 1.000 41.40496 102 ASN A C 1
ATOM 1142 O O . ASN A 1 80 ? 5.41600 57.00100 64.64600 1.000 34.10543 102 ASN A O 1
ATOM 1153 N N . GLY A 1 81 ? 3.78100 55.49300 64.24800 1.000 59.46581 103 GLY A N 1
ATOM 1154 C CA . GLY A 1 81 ? 3.42400 56.04000 62.94400 1.000 58.07773 103 GLY A CA 1
ATOM 1155 C C . GLY A 1 81 ? 2.12200 56.79000 62.99000 1.000 51.44003 103 GLY A C 1
ATOM 1156 O O . GLY A 1 81 ? 1.58700 57.00700 64.08500 1.000 82.23387 103 GLY A O 1
ATOM 1160 N N . GLN A 1 82 ? 1.64700 57.16300 61.81500 1.000 33.34578 104 GLN A N 1
ATOM 1161 C CA . GLN A 1 82 ? 0.42900 57.99000 61.75400 1.000 46.63320 104 GLN A CA 1
ATOM 1162 C C . GLN A 1 82 ? -0.76000 57.11200 61.34800 1.000 39.77231 104 GLN A C 1
ATOM 1163 O O . GLN A 1 82 ? -1.76200 57.67000 60.91500 1.000 40.15798 104 GLN A O 1
ATOM 1177 N N . ARG A 1 83 ? -0.58600 55.79300 61.44900 1.000 22.49337 105 ARG A N 1
ATOM 1178 C CA . ARG A 1 83 ? -1.73500 54.89700 61.20500 1.000 27.34192 105 ARG A CA 1
ATOM 1179 C C . ARG A 1 83 ? -2.42200 54.70900 62.55700 1.000 26.58460 105 ARG A C 1
ATOM 1180 O O . ARG A 1 83 ? -1.81900 54.12500 63.43000 1.000 21.76832 105 ARG A O 1
ATOM 1201 N N . PRO A 1 84 ? -3.66800 55.17400 62.74300 1.000 27.87863 106 PRO A N 1
ATOM 1202 C CA . PRO A 1 84 ? -4.25600 55.10800 64.08700 1.000 30.10614 106 PRO A CA 1
ATOM 1203 C C . PRO A 1 84 ? -4.51300 53.67900 64.57100 1.000 25.88948 106 PRO A C 1
ATOM 1204 O O . PRO A 1 84 ? -4.79700 52.77300 63.78400 1.000 23.53491 106 PRO A O 1
ATOM 1215 N N . LEU A 1 85 ? -4.43200 53.49900 65.89900 1.000 23.26291 107 LEU A N 1
ATOM 1216 C CA . LEU A 1 85 ? -4.87800 52.24800 66.50100 1.000 22.28659 107 LEU A CA 1
ATOM 1217 C C . LEU A 1 85 ? -6.34200 52.01300 66.13700 1.000 21.59343 107 LEU A C 1
ATOM 1218 O O . LEU A 1 85 ? -7.16800 52.91900 66.23200 1.000 22.15729 107 LEU A O 1
ATOM 1234 N N . ASP A 1 86 ? -6.66700 50.79800 65.73000 1.000 18.30434 108 ASP A N 1
ATOM 1235 C CA . ASP A 1 86 ? -8.07600 50.46400 65.51200 1.000 20.89974 108 ASP A CA 1
ATOM 1236 C C . ASP A 1 86 ? -8.70500 50.22200 66.88100 1.000 20.28569 108 ASP A C 1
ATOM 1237 O O . ASP A 1 86 ? -8.56600 49.14600 67.45300 1.000 17.49612 108 ASP A O 1
ATOM 1246 N N . GLY A 1 87 ? -9.39500 51.23600 67.41800 1.000 22.47815 109 GLY A N 1
ATOM 1247 C CA . GLY A 1 87 ? -10.03300 51.10300 68.73100 1.000 22.27986 109 GLY A CA 1
ATOM 1248 C C . GLY A 1 87 ? -11.27400 50.24800 68.77000 1.000 18.47160 109 GLY A C 1
ATOM 1249 O O . GLY A 1 87 ? -11.86400 50.08900 69.84900 1.000 18.79695 109 GLY A O 1
ATOM 1253 N N . SER A 1 88 ? -11.72200 49.69900 67.64500 1.000 19.21556 110 SER A N 1
ATOM 1254 C CA . SER A 1 88 ? -12.90800 48.85700 67.66400 1.000 20.07033 110 SER A CA 1
ATOM 1255 C C . SER A 1 88 ? -12.60200 47.41200 67.97500 1.000 24.38950 110 SER A C 1
ATOM 1256 O O . SER A 1 88 ? -13.53600 46.62200 68.19700 1.000 23.37598 110 SER A O 1
ATOM 1264 N N . GLN A 1 89 ? -11.33600 47.03000 67.97600 1.000 22.77809 111 GLN A N 1
ATOM 1265 C CA . GLN A 1 89 ? -10.93300 45.68400 68.34700 1.000 18.98146 111 GLN A CA 1
ATOM 1266 C C . GLN A 1 89 ? -11.06600 45.48200 69.85200 1.000 19.64500 111 GLN A C 1
ATOM 1267 O O . GLN A 1 89 ? -11.26900 46.44100 70.60700 1.000 19.10324 111 GLN A O 1
ATOM 1281 N N . PRO A 1 90 ? -10.92200 44.25200 70.32500 1.000 17.45865 112 PRO A N 1
ATOM 1282 C CA . PRO A 1 90 ? -11.02500 44.00000 71.76700 1.000 22.22509 112 PRO A CA 1
ATOM 1283 C C . PRO A 1 90 ? -9.88400 44.67100 72.54000 1.000 21.63266 112 PRO A C 1
ATOM 1284 O O . PRO A 1 90 ? -8.72700 44.65200 72.11500 1.000 17.12286 112 PRO A O 1
ATOM 1295 N N . THR A 1 91 ? -10.22200 45.26400 73.67900 1.000 19.60053 113 THR A N 1
ATOM 1296 C CA . THR A 1 91 ? -9.24000 45.86400 74.58200 1.000 16.85689 113 THR A CA 1
ATOM 1297 C C . THR A 1 91 ? -9.71900 45.65900 76.01000 1.000 18.28578 113 THR A C 1
ATOM 1298 O O . THR A 1 91 ? -10.92400 45.60200 76.26400 1.000 20.69511 113 THR A O 1
ATOM 1309 N N . TYR A 1 92 ? -8.79700 45.56900 76.94900 1.000 19.56185 114 TYR A N 1
ATOM 1310 C CA . TYR A 1 92 ? -9.21000 45.32000 78.32100 1.000 23.01316 114 TYR A CA 1
ATOM 1311 C C . TYR A 1 92 ? -10.11700 46.41200 78.93700 1.000 23.45335 114 TYR A C 1
ATOM 1312 O O . TYR A 1 92 ? -11.04700 46.08800 79.63500 1.000 22.99178 114 TYR A O 1
ATOM 1330 N N . PRO A 1 93 ? -9.84000 47.68700 78.67500 1.000 19.67071 115 PRO A N 1
ATOM 1331 C CA . PRO A 1 93 ? -10.76600 48.69500 79.21900 1.000 18.98275 115 PRO A CA 1
ATOM 1332 C C . PRO A 1 93 ? -12.20500 48.48800 78.75000 1.000 14.88177 115 PRO A C 1
ATOM 1333 O O . PRO A 1 93 ? -13.12800 48.59300 79.55700 1.000 20.66931 115 PRO A O 1
ATOM 1344 N N . LYS A 1 94 ? -12.41500 48.20600 77.46000 1.000 16.92322 116 LYS A N 1
ATOM 1345 C CA . LYS A 1 94 ? -13.76300 47.89700 77.00600 1.000 15.07349 116 LYS A CA 1
ATOM 1346 C C . LYS A 1 94 ? -14.32800 46.68900 77.73900 1.000 20.54899 116 LYS A C 1
ATOM 1347 O O . LYS A 1 94 ? -15.50800 46.68200 78.13600 1.000 25.00445 116 LYS A O 1
ATOM 1366 N N . MET A 1 95 ? -13.50700 45.65800 77.96500 1.000 23.13759 117 MET A N 1
ATOM 1367 C CA . MET A 1 95 ? -14.01600 44.47200 78.66100 1.000 35.55042 117 MET A CA 1
ATOM 1368 C C . MET A 1 95 ? -14.38900 44.80400 80.09100 1.000 26.16217 117 MET A C 1
ATOM 1369 O O . MET A 1 95 ? -15.40500 44.31500 80.59500 1.000 22.75505 117 MET A O 1
ATOM 1383 N N . LEU A 1 96 ? -13.59000 45.63800 80.77200 1.000 19.02251 118 LEU A N 1
ATOM 1384 C CA . LEU A 1 96 ? -13.92900 46.00700 82.14100 1.000 18.12948 118 LEU A CA 1
ATOM 1385 C C . LEU A 1 96 ? -15.14700 46.92400 82.17200 1.000 21.62484 118 LEU A C 1
ATOM 1386 O O . LEU A 1 96 ? -16.03500 46.75700 83.02000 1.000 22.77858 118 LEU A O 1
ATOM 1402 N N . GLN A 1 97 ? -15.19000 47.90800 81.26800 1.000 21.65218 119 GLN A N 1
ATOM 1403 C CA . GLN A 1 97 ? -16.37100 48.75300 81.13600 1.000 23.87496 119 GLN A CA 1
ATOM 1404 C C . GLN A 1 97 ? -17.63000 47.91900 81.00400 1.000 27.16745 119 GLN A C 1
ATOM 1405 O O . GLN A 1 97 ? -18.61700 48.13800 81.72000 1.000 26.48095 119 GLN A O 1
ATOM 1419 N N . LYS A 1 98 ? -17.59000 46.92600 80.14700 1.000 25.88779 120 LYS A N 1
ATOM 1420 C CA . LYS A 1 98 ? -18.73100 46.05800 79.93300 1.000 25.29772 120 LYS A CA 1
ATOM 1421 C C . LYS A 1 98 ? -19.12600 45.26000 81.15300 1.000 32.24956 120 LYS A C 1
ATOM 1422 O O . LYS A 1 98 ? -20.27000 44.97400 81.32600 1.000 31.77600 120 LYS A O 1
ATOM 1441 N N . ALA A 1 99 ? -18.15700 44.93000 81.98100 1.000 25.62536 121 ALA A N 1
ATOM 1442 C CA . ALA A 1 99 ? -18.34500 44.15300 83.19500 1.000 31.34319 121 ALA A CA 1
ATOM 1443 C C . ALA A 1 99 ? -18.66000 45.02300 84.41300 1.000 30.45195 121 ALA A C 1
ATOM 1444 O O . ALA A 1 99 ? -18.64900 44.52000 85.54600 1.000 35.11049 121 ALA A O 1
ATOM 1451 N N . GLY A 1 100 ? -18.90500 46.30200 84.21200 1.000 22.35682 122 GLY A N 1
ATOM 1452 C CA . GLY A 1 100 ? -19.37800 47.15700 85.27300 1.000 29.76305 122 GLY A CA 1
ATOM 1453 C C . GLY A 1 100 ? -18.36300 48.09100 85.87900 1.000 21.88509 122 GLY A C 1
ATOM 1454 O O . GLY A 1 100 ? -18.66600 48.70700 86.90400 1.000 23.09573 122 GLY A O 1
ATOM 1458 N N . TYR A 1 101 ? -17.17600 48.21500 85.28900 1.000 19.51773 123 TYR A N 1
ATOM 1459 C CA . TYR A 1 101 ? -16.17200 49.14100 85.80300 1.000 18.53161 123 TYR A CA 1
ATOM 1460 C C . TYR A 1 101 ? -16.42700 50.54800 85.29700 1.000 19.65538 123 TYR A C 1
ATOM 1461 O O . TYR A 1 101 ? -16.85200 50.74300 84.15900 1.000 20.03525 123 TYR A O 1
ATOM 1479 N N . GLN A 1 102 ? -16.14100 51.52900 86.14600 1.000 16.49146 124 GLN A N 1
ATOM 1480 C CA . GLN A 1 102 ? -16.01800 52.90800 85.70000 1.000 16.43975 124 GLN A CA 1
ATOM 1481 C C . GLN A 1 102 ? -14.55800 53.11600 85.29400 1.000 31.36402 124 GLN A C 1
ATOM 1482 O O . GLN A 1 102 ? -13.65900 52.84500 86.09400 1.000 24.24020 124 GLN A O 1
ATOM 1496 N N . THR A 1 103 ? -14.34300 53.59600 84.07900 1.000 40.51116 125 THR A N 1
ATOM 1497 C CA . THR A 1 103 ? -12.98200 53.61500 83.49700 1.000 27.05845 125 THR A CA 1
ATOM 1498 C C . THR A 1 103 ? -12.52700 55.04300 83.21100 1.000 20.80346 125 THR A C 1
ATOM 1499 O O . THR A 1 103 ? -13.27700 55.86600 82.67300 1.000 21.91345 125 THR A O 1
ATOM 1510 N N . GLY A 1 104 ? -11.27300 55.33100 83.55300 1.000 23.37141 126 GLY A N 1
ATOM 1511 C CA . GLY A 1 104 ? -10.72600 56.66900 83.36700 1.000 25.60258 126 GLY A CA 1
ATOM 1512 C C . GLY A 1 104 ? -9.27200 56.60200 82.93300 1.000 20.48172 126 GLY A C 1
ATOM 1513 O O . GLY A 1 104 ? -8.52900 55.70600 83.34600 1.000 18.27058 126 GLY A O 1
ATOM 1517 N N . LEU A 1 105 ? -8.89700 57.56200 82.09700 1.000 16.60829 127 LEU A N 1
ATOM 1518 C CA . LEU A 1 105 ? -7.54100 57.66800 81.52500 1.000 17.72186 127 LEU A CA 1
ATOM 1519 C C . LEU A 1 105 ? -7.11500 59.12600 81.55800 1.000 17.32977 127 LEU A C 1
ATOM 1520 O O . LEU A 1 105 ? -7.82900 59.99600 81.03200 1.000 17.74650 127 LEU A O 1
ATOM 1536 N N . PHE A 1 106 ? -5.96000 59.40900 82.15900 1.000 18.33992 128 PHE A N 1
ATOM 1537 C CA . PHE A 1 106 ? -5.38000 60.75000 82.14100 1.000 20.52216 128 PHE A CA 1
ATOM 1538 C C . PHE A 1 106 ? -3.92200 60.69200 81.69200 1.000 20.32599 128 PHE A C 1
ATOM 1539 O O . PHE A 1 106 ? -3.13500 59.92900 82.24600 1.000 18.72520 128 PHE A O 1
ATOM 1556 N N . GLY A 1 107 ? -3.58100 61.53400 80.71600 1.000 17.99035 129 GLY A N 1
ATOM 1557 C CA . GLY A 1 107 ? -2.18600 61.67200 80.32400 1.000 18.94570 129 GLY A CA 1
ATOM 1558 C C . GLY A 1 107 ? -1.85000 61.12100 78.96100 1.000 19.95685 129 GLY A C 1
ATOM 1559 O O . GLY A 1 107 ? -2.56600 61.33700 77.98900 1.000 16.92359 129 GLY A O 1
ATOM 1563 N N . LYS A 1 108 ? -0.72400 60.38900 78.86800 1.000 15.75170 130 LYS A N 1
ATOM 1564 C CA . LYS A 1 108 ? -0.24700 59.98300 77.55600 1.000 16.87386 130 LYS A CA 1
ATOM 1565 C C . LYS A 1 108 ? -1.04300 58.82000 76.97600 1.000 23.84749 130 LYS A C 1
ATOM 1566 O O . LYS A 1 108 ? -1.40000 57.86100 77.66800 1.000 21.61654 130 LYS A O 1
ATOM 1585 N N . TRP A 1 109 ? -1.35500 58.97200 75.71000 1.000 28.98158 131 TRP A N 1
ATOM 1586 C CA . TRP A 1 109 ? -2.04900 57.98800 74.90900 1.000 18.66831 131 TRP A CA 1
ATOM 1587 C C . TRP A 1 109 ? -1.17100 57.76000 73.66300 1.000 22.68458 131 TRP A C 1
ATOM 1588 O O . TRP A 1 109 ? -0.54400 56.76800 73.58500 1.000 29.35465 131 TRP A O 1
ATOM 1609 N N . HIS A 1 110 ? -1.10400 58.72500 72.78900 1.000 23.38111 132 HIS A N 1
ATOM 1610 C CA . HIS A 1 110 ? -0.29800 58.65700 71.57800 1.000 43.93251 132 HIS A CA 1
ATOM 1611 C C . HIS A 1 110 ? -0.53700 57.43800 70.67100 1.000 39.14718 132 HIS A C 1
ATOM 1612 O O . HIS A 1 110 ? 0.37800 56.89400 70.11800 1.000 33.07117 132 HIS A O 1
ATOM 1626 N N . LEU A 1 111 ? -1.78000 57.03800 70.56300 1.000 18.17131 133 LEU A N 1
ATOM 1627 C CA . LEU A 1 111 ? -2.18300 55.94900 69.72800 1.000 17.23975 133 LEU A CA 1
ATOM 1628 C C . LEU A 1 111 ? -3.04300 56.44100 68.54200 1.000 25.19686 133 LEU A C 1
ATOM 1629 O O . LEU A 1 111 ? -3.65900 55.70400 67.89600 1.000 23.07057 133 LEU A O 1
ATOM 1645 N N . GLU A 1 112 ? -3.04100 57.73600 68.32000 1.000 31.01265 134 GLU A N 1
ATOM 1646 C CA . GLU A 1 112 ? -3.66200 58.36400 67.15000 1.000 28.55824 134 GLU A CA 1
ATOM 1647 C C . GLU A 1 112 ? -5.14500 58.16800 66.86500 1.000 44.45249 134 GLU A C 1
ATOM 1648 O O . GLU A 1 112 ? -5.54900 58.47300 65.75600 1.000 81.75207 134 GLU A O 1
ATOM 1660 N N . SER A 1 113 ? -5.91900 57.68200 67.80000 1.000 22.90713 135 SER A N 1
ATOM 1661 C CA . SER A 1 113 ? -7.33700 57.50300 67.66500 1.000 21.52717 135 SER A CA 1
ATOM 1662 C C . SER A 1 113 ? -7.93000 57.81900 69.02600 1.000 29.28334 135 SER A C 1
ATOM 1663 O O . SER A 1 113 ? -7.29500 57.71700 70.02400 1.000 26.12044 135 SER A O 1
ATOM 1671 N N . ASP A 1 114 ? -9.17200 58.23100 69.05900 1.000 24.65703 136 ASP A N 1
ATOM 1672 C CA . ASP A 1 114 ? -9.80600 58.50800 70.34700 1.000 20.90292 136 ASP A CA 1
ATOM 1673 C C . ASP A 1 114 ? -9.78600 57.25100 71.20900 1.000 21.30375 136 ASP A C 1
ATOM 1674 O O . ASP A 1 114 ? -10.11800 56.16000 70.72800 1.000 21.84211 136 ASP A O 1
ATOM 1683 N N . PRO A 1 115 ? -9.46200 57.36000 72.49800 1.000 17.59335 137 PRO A N 1
ATOM 1684 C CA . PRO A 1 115 ? -9.55200 56.18700 73.37400 1.000 22.01722 137 PRO A CA 1
ATOM 1685 C C . PRO A 1 115 ? -10.94000 55.55300 73.33100 1.000 20.37644 137 PRO A C 1
ATOM 1686 O O . PRO A 1 115 ? -11.96100 56.24800 73.29700 1.000 23.98349 137 PRO A O 1
ATOM 1697 N N . THR A 1 116 ? -10.99700 54.22000 73.33500 1.000 20.78721 138 THR A N 1
ATOM 1698 C CA . THR A 1 116 ? -12.27600 53.53400 73.47800 1.000 17.16610 138 THR A CA 1
ATOM 1699 C C . THR A 1 116 ? -12.29200 52.75900 74.78100 1.000 26.76013 138 THR A C 1
ATOM 1700 O O . THR A 1 116 ? -11.23900 52.39900 75.32900 1.000 20.91591 138 THR A O 1
ATOM 1711 N N . GLY A 1 117 ? -13.49700 52.54200 75.30600 1.000 21.05385 139 GLY A N 1
ATOM 1712 C CA . GLY A 1 117 ? -13.62800 51.82100 76.56300 1.000 21.86174 139 GLY A CA 1
ATOM 1713 C C . GLY A 1 117 ? -13.35300 52.64600 77.80100 1.000 26.56754 139 GLY A C 1
ATOM 1714 O O . GLY A 1 117 ? -13.35100 52.08000 78.90800 1.000 24.96343 139 GLY A O 1
ATOM 1718 N N . PHE A 1 118 ? -13.13500 53.95600 77.67700 1.000 18.63180 140 PHE A N 1
ATOM 1719 C CA . PHE A 1 118 ? -12.91600 54.82700 78.82000 1.000 18.93127 140 PHE A CA 1
ATOM 1720 C C . PHE A 1 118 ? -14.09000 55.79000 78.99000 1.000 22.00714 140 PHE A C 1
ATOM 1721 O O . PHE A 1 118 ? -14.37300 56.58400 78.09000 1.000 22.85452 140 PHE A O 1
ATOM 1738 N N . ASP A 1 119 ? -14.75800 55.70100 80.14000 1.000 21.99439 141 ASP A N 1
ATOM 1739 C CA . ASP A 1 119 ? -15.85100 56.62700 80.45300 1.000 25.18058 141 ASP A CA 1
ATOM 1740 C C . ASP A 1 119 ? -15.36500 58.06600 80.45900 1.000 25.65841 141 ASP A C 1
ATOM 1741 O O . ASP A 1 119 ? -16.06400 58.98700 79.99200 1.000 23.95012 141 ASP A O 1
ATOM 1750 N N . THR A 1 120 ? -14.16800 58.29400 81.02600 1.000 19.65607 142 THR A N 1
ATOM 1751 C CA . THR A 1 120 ? -13.53900 59.59600 81.09700 1.000 20.89594 142 THR A CA 1
ATOM 1752 C C . THR A 1 120 ? -12.15300 59.49500 80.47600 1.000 24.82072 142 THR A C 1
ATOM 1753 O O . THR A 1 120 ? -11.42400 58.53800 80.75700 1.000 24.07418 142 THR A O 1
ATOM 1764 N N . TRP A 1 121 ? -11.79000 60.47300 79.65800 1.000 19.84735 143 TRP A N 1
ATOM 1765 C CA . TRP A 1 121 ? -10.40000 60.48800 79.17600 1.000 18.16143 143 TRP A CA 1
ATOM 1766 C C . TRP A 1 121 ? -9.98400 61.90600 78.84400 1.000 25.99009 143 TRP A C 1
ATOM 1767 O O . TRP A 1 121 ? -10.73500 62.65300 78.20700 1.000 23.73307 143 TRP A O 1
ATOM 1788 N N . GLU A 1 122 ? -8.78700 62.26100 79.29200 1.000 21.75063 144 GLU A N 1
ATOM 1789 C CA . GLU A 1 122 ? -8.15000 63.54100 78.99500 1.000 14.78819 144 GLU A CA 1
ATOM 1790 C C . GLU A 1 122 ? -6.68700 63.21400 78.68600 1.000 19.52675 144 GLU A C 1
ATOM 1791 O O . GLU A 1 122 ? -5.96600 62.72700 79.56300 1.000 18.10069 144 GLU A O 1
ATOM 1803 N N . ILE A 1 123 ? -6.26900 63.46800 77.45400 1.000 19.70936 145 ILE A N 1
ATOM 1804 C CA . ILE A 1 123 ? -4.98600 62.92300 76.98900 1.000 19.18225 145 ILE A CA 1
ATOM 1805 C C . ILE A 1 123 ? -4.13800 64.02900 76.39300 1.000 19.97089 145 ILE A C 1
ATOM 1806 O O . ILE A 1 123 ? -4.64700 65.02900 75.86900 1.000 23.25726 145 ILE A O 1
ATOM 1822 N N . PHE A 1 124 ? -2.83700 63.84500 76.45200 1.000 16.80897 146 PHE A N 1
ATOM 1823 C CA . PHE A 1 124 ? -1.93900 64.80000 75.83400 1.000 13.78436 146 PHE A CA 1
ATOM 1824 C C . PHE A 1 124 ? -2.12900 64.73900 74.31600 1.000 21.79533 146 PHE A C 1
ATOM 1825 O O . PHE A 1 124 ? -2.47600 63.74600 73.80500 1.000 21.27908 146 PHE A O 1
ATOM 1842 N N . PRO A 1 125 ? -1.91900 65.84100 73.62000 1.000 25.72850 147 PRO A N 1
ATOM 1843 C CA . PRO A 1 125 ? -1.90600 65.71200 72.15900 1.000 38.89733 147 PRO A CA 1
ATOM 1844 C C . PRO A 1 125 ? -0.52700 65.16200 71.84800 1.000 53.31988 147 PRO A C 1
ATOM 1845 O O . PRO A 1 125 ? 0.41800 65.87000 71.99900 1.000 89.79169 147 PRO A O 1
ATOM 1856 N N . GLY A 1 126 ? -0.39700 63.91200 71.51300 1.000 38.85480 148 GLY A N 1
ATOM 1857 C CA . GLY A 1 126 ? 0.90400 63.36500 71.22000 1.000 29.90070 148 GLY A CA 1
ATOM 1858 C C . GLY A 1 126 ? 1.80700 63.02100 72.37800 1.000 31.54166 148 GLY A C 1
ATOM 1859 O O . GLY A 1 126 ? 1.43900 62.27900 73.28200 1.000 27.36307 148 GLY A O 1
ATOM 1863 N N . GLN A 1 127 ? 3.00900 63.57900 72.32900 1.000 28.32993 149 GLN A N 1
ATOM 1864 C CA . GLN A 1 127 ? 4.01600 63.27700 73.32800 1.000 28.02249 149 GLN A CA 1
ATOM 1865 C C . GLN A 1 127 ? 3.66800 63.86600 74.67600 1.000 28.10999 149 GLN A C 1
ATOM 1866 O O . GLN A 1 127 ? 4.04300 63.30300 75.70500 1.000 24.77513 149 GLN A O 1
ATOM 1880 N N . GLY A 1 128 ? 2.95400 64.98900 74.69300 1.000 20.97731 150 GLY A N 1
ATOM 1881 C CA . GLY A 1 128 ? 2.76300 65.74100 75.90800 1.000 25.81380 150 GLY A CA 1
ATOM 1882 C C . GLY A 1 128 ? 3.96000 66.62600 76.19900 1.000 26.52719 150 GLY A C 1
ATOM 1883 O O . GLY A 1 128 ? 5.03700 66.47700 75.61300 1.000 20.60471 150 GLY A O 1
ATOM 1887 N N . SER A 1 129 ? 3.76400 67.56000 77.11300 1.000 19.40642 151 SER A N 1
ATOM 1888 C CA . SER A 1 129 ? 4.79500 68.52100 77.50500 1.000 15.70922 151 SER A CA 1
ATOM 1889 C C . SER A 1 129 ? 4.95700 68.52400 79.00900 1.000 20.63878 151 SER A C 1
ATOM 1890 O O . SER A 1 129 ? 3.97900 68.41800 79.74700 1.000 22.64253 151 SER A O 1
ATOM 1898 N N . TYR A 1 130 ? 6.19800 68.69900 79.48000 1.000 22.86725 152 TYR A N 1
ATOM 1899 C CA . TYR A 1 130 ? 6.41200 68.76000 80.91700 1.000 19.83408 152 TYR A CA 1
ATOM 1900 C C . TYR A 1 130 ? 5.81500 70.02000 81.51900 1.000 16.99977 152 TYR A C 1
ATOM 1901 O O . TYR A 1 130 ? 5.26300 69.98700 82.62600 1.000 23.42825 152 TYR A O 1
ATOM 1919 N N . TYR A 1 131 ? 5.95800 71.14700 80.84200 1.000 16.40234 153 TYR A N 1
ATOM 1920 C CA . TYR A 1 131 ? 5.56400 72.41700 81.43000 1.000 31.80373 153 TYR A CA 1
ATOM 1921 C C . TYR A 1 131 ? 4.27900 72.93700 80.78900 1.000 25.43048 153 TYR A C 1
ATOM 1922 O O . TYR A 1 131 ? 4.16900 73.02200 79.56300 1.000 22.03468 153 TYR A O 1
ATOM 1940 N N . ASN A 1 132 ? 3.30200 73.23600 81.65200 1.000 21.78198 154 ASN A N 1
ATOM 1941 C CA . ASN A 1 132 ? 2.00100 73.79100 81.21200 1.000 22.89766 154 ASN A CA 1
ATOM 1942 C C . ASN A 1 132 ? 1.38300 72.90400 80.14500 1.000 19.21997 154 ASN A C 1
ATOM 1943 O O . ASN A 1 132 ? 1.15300 73.36800 79.05200 1.000 23.19800 154 ASN A O 1
ATOM 1954 N N . PRO A 1 133 ? 1.07900 71.63800 80.47600 1.000 21.79208 155 PRO A N 1
ATOM 1955 C CA . PRO A 1 133 ? 0.54800 70.72000 79.51100 1.000 20.20821 155 PRO A CA 1
ATOM 1956 C C . PRO A 1 133 ? -0.84000 70.96300 78.91800 1.000 27.42274 155 PRO A C 1
ATOM 1957 O O . PRO A 1 133 ? -1.67700 71.46500 79.59700 1.000 29.86428 155 PRO A O 1
ATOM 1968 N N . ASP A 1 134 ? -0.98400 70.65100 77.64500 1.000 23.93037 156 ASP A N 1
ATOM 1969 C CA . ASP A 1 134 ? -2.29200 70.62300 77.01100 1.000 21.61712 156 ASP A CA 1
ATOM 1970 C C . ASP A 1 134 ? -2.93100 69.24600 77.13100 1.000 25.32232 156 ASP A C 1
ATOM 1971 O O . ASP A 1 134 ? -2.25400 68.22000 77.07600 1.000 24.96862 156 ASP A O 1
ATOM 1980 N N . PHE A 1 135 ? -4.25600 69.23100 77.22700 1.000 24.94447 157 PHE A N 1
ATOM 1981 C CA . PHE A 1 135 ? -5.02400 68.02200 77.26200 1.000 21.46585 157 PHE A CA 1
ATOM 1982 C C . PHE A 1 135 ? -6.20100 68.11000 76.28700 1.000 25.12223 157 PHE A C 1
ATOM 1983 O O . PHE A 1 135 ? -6.82900 69.11600 76.21100 1.000 31.28631 157 PHE A O 1
ATOM 2000 N N . ILE A 1 136 ? -6.46600 67.02900 75.59200 1.000 21.55820 158 ILE A N 1
ATOM 2001 C CA . ILE A 1 136 ? -7.57800 66.91700 74.67400 1.000 25.55649 158 ILE A CA 1
ATOM 2002 C C . ILE A 1 136 ? -8.65700 66.04700 75.30100 1.000 23.84933 158 ILE A C 1
ATOM 2003 O O . ILE A 1 136 ? -8.35500 65.06000 75.87800 1.000 24.39506 158 ILE A O 1
ATOM 2019 N N . SER A 1 137 ? -9.89800 66.48600 75.20800 1.000 22.43421 159 SER A N 1
ATOM 2020 C CA . SER A 1 137 ? -11.03200 65.72600 75.71600 1.000 27.93074 159 SER A CA 1
ATOM 2021 C C . SER A 1 137 ? -12.23100 66.01300 74.80800 1.000 25.86308 159 SER A C 1
ATOM 2022 O O . SER A 1 137 ? -12.17100 66.86800 73.92800 1.000 27.69877 159 SER A O 1
ATOM 2030 N N . LEU A 1 138 ? -13.31300 65.27400 75.03200 1.000 26.95226 160 LEU A N 1
ATOM 2031 C CA . LEU A 1 138 ? -14.55400 65.51400 74.30500 1.000 29.96956 160 LEU A CA 1
ATOM 2032 C C . LEU A 1 138 ? -15.51800 66.29600 75.18300 1.000 46.35877 160 LEU A C 1
ATOM 2033 O O . LEU A 1 138 ? -15.51100 66.17800 76.41200 1.000 35.21724 160 LEU A O 1
ATOM 2049 N N . LYS A 1 139 ? -16.37300 67.04700 74.52300 1.000 55.24825 161 LYS A N 1
ATOM 2050 C CA . LYS A 1 139 ? -17.48500 67.70500 75.17700 1.000 40.61828 161 LYS A CA 1
ATOM 2051 C C . LYS A 1 139 ? -18.67600 66.76500 75.08600 1.000 33.40465 161 LYS A C 1
ATOM 2052 O O . LYS A 1 139 ? -18.65600 65.80300 74.35000 1.000 47.35793 161 LYS A O 1
ATOM 2071 N N . PRO A 1 140 ? -19.75500 67.06800 75.78900 1.000 33.93903 162 PRO A N 1
ATOM 2072 C CA . PRO A 1 140 ? -20.96000 66.21800 75.78500 1.000 37.12796 162 PRO A CA 1
ATOM 2073 C C . PRO A 1 140 ? -21.51800 65.94000 74.42700 1.000 40.78551 162 PRO A C 1
ATOM 2074 O O . PRO A 1 140 ? -21.97600 64.85900 74.14000 1.000 39.65044 162 PRO A O 1
ATOM 2085 N N . ASP A 1 141 ? -21.31700 66.88700 73.52200 1.000 40.44596 163 ASP A N 1
ATOM 2086 C CA . ASP A 1 141 ? -21.74400 66.73800 72.14100 1.000 42.77210 163 ASP A CA 1
ATOM 2087 C C . ASP A 1 141 ? -20.84200 65.87700 71.27700 1.000 52.46520 163 ASP A C 1
ATOM 2088 O O . ASP A 1 141 ? -21.16500 65.65000 70.13400 1.000 60.36111 163 ASP A O 1
ATOM 2097 N N . GLY A 1 142 ? -19.71300 65.42900 71.82000 1.000 50.35084 164 GLY A N 1
ATOM 2098 C CA . GLY A 1 142 ? -18.83000 64.52200 71.15400 1.000 51.26107 164 GLY A CA 1
ATOM 2099 C C . GLY A 1 142 ? -17.72500 65.18100 70.43400 1.000 48.44467 164 GLY A C 1
ATOM 2100 O O . GLY A 1 142 ? -16.99600 64.50700 69.81400 1.000 63.81639 164 GLY A O 1
ATOM 2104 N N . LYS A 1 143 ? -17.62000 66.47400 70.54500 1.000 40.94231 165 LYS A N 1
ATOM 2105 C CA . LYS A 1 143 ? -16.63100 67.21200 69.84900 1.000 54.39656 165 LYS A CA 1
ATOM 2106 C C . LYS A 1 143 ? -15.38200 67.50500 70.68000 1.000 52.33474 165 LYS A C 1
ATOM 2107 O O . LYS A 1 143 ? -15.47800 67.89300 71.79800 1.000 40.46990 165 LYS A O 1
ATOM 2126 N N . ARG A 1 144 ? -14.22000 67.39000 70.04500 1.000 51.11624 166 ARG A N 1
ATOM 2127 C CA . ARG A 1 144 ? -12.94800 67.57400 70.69400 1.000 40.45622 166 ARG A CA 1
ATOM 2128 C C . ARG A 1 144 ? -12.68300 69.01500 71.14500 1.000 43.84700 166 ARG A C 1
ATOM 2129 O O . ARG A 1 144 ? -13.13700 69.94400 70.56100 1.000 44.27711 166 ARG A O 1
ATOM 2150 N N . GLN A 1 145 ? -11.97500 69.14600 72.24700 1.000 39.54608 167 GLN A N 1
ATOM 2151 C CA . GLN A 1 145 ? -11.48100 70.41100 72.75500 1.000 29.12616 167 GLN A CA 1
ATOM 2152 C C . GLN A 1 145 ? -10.05700 70.19600 73.28100 1.000 34.48080 167 GLN A C 1
ATOM 2153 O O . GLN A 1 145 ? -9.67500 69.07600 73.62600 1.000 35.62577 167 GLN A O 1
ATOM 2167 N N . THR A 1 146 ? -9.28700 71.27800 73.33700 1.000 29.25693 168 THR A N 1
ATOM 2168 C CA . THR A 1 146 ? -7.91900 71.26800 73.85800 1.000 35.83997 168 THR A CA 1
ATOM 2169 C C . THR A 1 146 ? -7.78800 72.37900 74.87700 1.000 36.36981 168 THR A C 1
ATOM 2170 O O . THR A 1 146 ? -8.03500 73.55100 74.55800 1.000 36.60769 168 THR A O 1
ATOM 2181 N N . LYS A 1 147 ? -7.40300 72.03400 76.10100 1.000 27.98748 169 LYS A N 1
ATOM 2182 C CA . LYS A 1 147 ? -7.21500 73.01800 77.14900 1.000 26.21302 169 LYS A CA 1
ATOM 2183 C C . LYS A 1 147 ? -5.81500 72.89300 77.72600 1.000 26.16963 169 LYS A C 1
ATOM 2184 O O . LYS A 1 147 ? -5.29400 71.78300 77.86900 1.000 30.17454 169 LYS A O 1
ATOM 2203 N N . ARG A 1 148 ? -5.23000 74.02200 78.09600 1.000 23.58808 170 ARG A N 1
ATOM 2204 C CA . ARG A 1 148 ? -3.93900 74.04400 78.76200 1.000 25.60802 170 ARG A CA 1
ATOM 2205 C C . ARG A 1 148 ? -4.14600 74.15600 80.25900 1.000 39.38144 170 ARG A C 1
ATOM 2206 O O . ARG A 1 148 ? -4.98900 74.93900 80.73200 1.000 45.12041 170 ARG A O 1
ATOM 2227 N N . PHE A 1 149 ? -3.40600 73.35800 81.01500 1.000 40.59068 171 PHE A N 1
ATOM 2228 C CA . PHE A 1 149 ? -3.47700 73.39300 82.47600 1.000 27.68576 171 PHE A CA 1
ATOM 2229 C C . PHE A 1 149 ? -2.14400 73.82900 83.04500 1.000 30.59369 171 PHE A C 1
ATOM 2230 O O . PHE A 1 149 ? -1.12700 73.11400 82.87400 1.000 27.62104 171 PHE A O 1
ATOM 2247 N N . PRO A 1 150 ? -2.06600 74.98900 83.69000 1.000 27.19879 172 PRO A N 1
ATOM 2248 C CA . PRO A 1 150 ? -0.78900 75.44800 84.24700 1.000 24.26948 172 PRO A CA 1
ATOM 2249 C C . PRO A 1 150 ? -0.30300 74.48600 85.31100 1.000 34.01002 172 PRO A C 1
ATOM 2250 O O . PRO A 1 150 ? -1.08900 73.95600 86.10100 1.000 28.69677 172 PRO A O 1
ATOM 2261 N N . GLY A 1 151 ? 0.99800 74.26000 85.32300 1.000 32.25860 173 GLY A N 1
ATOM 2262 C CA . GLY A 1 151 ? 1.62000 73.36200 86.26300 1.000 24.22911 173 GLY A CA 1
ATOM 2263 C C . GLY A 1 151 ? 2.62000 72.46100 85.55700 1.000 26.24170 173 GLY A C 1
ATOM 2264 O O . GLY A 1 151 ? 2.95300 72.65200 84.38000 1.000 24.88668 173 GLY A O 1
ATOM 2268 N N . TYR A 1 152 ? 3.08700 71.47500 86.28700 1.000 20.04579 174 TYR A N 1
ATOM 2269 C CA . TYR A 1 152 ? 4.09500 70.53300 85.80600 1.000 20.82377 174 TYR A CA 1
ATOM 2270 C C . TYR A 1 152 ? 3.39800 69.20800 85.54600 1.000 18.67047 174 TYR A C 1
ATOM 2271 O O . TYR A 1 152 ? 2.59500 68.75100 86.36700 1.000 19.77328 174 TYR A O 1
ATOM 2289 N N . ALA A 1 153 ? 3.65600 68.61100 84.36900 1.000 17.77904 175 ALA A N 1
ATOM 2290 C CA . ALA A 1 153 ? 2.81100 67.52500 83.88100 1.000 18.20610 175 ALA A CA 1
ATOM 2291 C C . ALA A 1 153 ? 2.68100 66.38800 84.89500 1.000 15.98550 175 ALA A C 1
ATOM 2292 O O . ALA A 1 153 ? 1.58800 65.83500 85.07700 1.000 20.33823 175 ALA A O 1
ATOM 2299 N N . THR A 1 154 ? 3.77700 66.01900 85.54300 1.000 16.10177 176 THR A N 1
ATOM 2300 C CA . THR A 1 154 ? 3.70700 64.88300 86.46200 1.000 22.92547 176 THR A CA 1
ATOM 2301 C C . THR A 1 154 ? 2.74300 65.20500 87.60100 1.000 25.79333 176 THR A C 1
ATOM 2302 O O . THR A 1 154 ? 1.96200 64.34800 88.00900 1.000 23.57769 176 THR A O 1
ATOM 2313 N N . ASP A 1 155 ? 2.78400 66.44700 88.08400 1.000 17.77607 177 ASP A N 1
ATOM 2314 C CA . ASP A 1 155 ? 1.86400 66.88500 89.14300 1.000 20.44574 177 ASP A CA 1
ATOM 2315 C C . ASP A 1 155 ? 0.44500 66.98200 88.62700 1.000 25.46678 177 ASP A C 1
ATOM 2316 O O . ASP A 1 155 ? -0.50900 66.57500 89.31700 1.000 21.78512 177 ASP A O 1
ATOM 2325 N N . VAL A 1 156 ? 0.26600 67.53100 87.41500 1.000 24.39829 178 VAL A N 1
ATOM 2326 C CA . VAL A 1 156 ? -1.08100 67.78800 86.89500 1.000 18.97806 178 VAL A CA 1
ATOM 2327 C C . VAL A 1 156 ? -1.80300 66.48600 86.60500 1.000 21.02837 178 VAL A C 1
ATOM 2328 O O . VAL A 1 156 ? -2.99600 66.33400 86.89600 1.000 21.65734 178 VAL A O 1
ATOM 2341 N N . VAL A 1 157 ? -1.10600 65.51500 86.01100 1.000 20.32414 179 VAL A N 1
ATOM 2342 C CA . VAL A 1 157 ? -1.76900 64.23700 85.77700 1.000 17.51201 179 VAL A CA 1
ATOM 2343 C C . VAL A 1 157 ? -2.19600 63.61400 87.10200 1.000 15.85960 179 VAL A C 1
ATOM 2344 O O . VAL A 1 157 ? -3.29000 63.03300 87.20000 1.000 18.49366 179 VAL A O 1
ATOM 2357 N N . THR A 1 158 ? -1.36800 63.73800 88.12900 1.000 19.52658 180 THR A N 1
ATOM 2358 C CA . THR A 1 158 ? -1.73400 63.20700 89.45700 1.000 20.20424 180 THR A CA 1
ATOM 2359 C C . THR A 1 158 ? -2.94800 63.95700 90.02600 1.000 22.45203 180 THR A C 1
ATOM 2360 O O . THR A 1 158 ? -3.89400 63.33100 90.53700 1.000 25.86174 180 THR A O 1
ATOM 2371 N N . ASP A 1 159 ? -2.94700 65.28700 89.91900 1.000 18.21873 181 ASP A N 1
ATOM 2372 C CA . ASP A 1 159 ? -4.08900 66.08600 90.39200 1.000 21.66993 181 ASP A CA 1
ATOM 2373 C C . ASP A 1 159 ? -5.38900 65.63700 89.75700 1.000 22.49081 181 ASP A C 1
ATOM 2374 O O . ASP A 1 159 ? -6.40100 65.42500 90.45700 1.000 24.64391 181 ASP A O 1
ATOM 2383 N N . LYS A 1 160 ? -5.42400 65.55400 88.42700 1.000 18.82542 182 LYS A N 1
ATOM 2384 C CA . LYS A 1 160 ? -6.63500 65.15300 87.73200 1.000 17.42043 182 LYS A CA 1
ATOM 2385 C C . LYS A 1 160 ? -7.05400 63.74000 88.11000 1.000 21.68133 182 LYS A C 1
ATOM 2386 O O . LYS A 1 160 ? -8.25600 63.42900 88.17500 1.000 23.15622 182 LYS A O 1
ATOM 2405 N N . SER A 1 161 ? -6.08200 62.84600 88.30300 1.000 19.70131 183 SER A N 1
ATOM 2406 C CA . SER A 1 161 ? -6.40900 61.46400 88.65300 1.000 21.84997 183 SER A CA 1
ATOM 2407 C C . SER A 1 161 ? -7.05800 61.39100 90.02900 1.000 31.69235 183 SER A C 1
ATOM 2408 O O . SER A 1 161 ? -8.07500 60.70800 90.21100 1.000 26.50000 183 SER A O 1
ATOM 2416 N N . ILE A 1 162 ? -6.48800 62.08500 90.99800 1.000 20.70256 184 ILE A N 1
ATOM 2417 C CA . ILE A 1 162 ? -7.04800 62.00900 92.35000 1.000 17.32152 184 ILE A CA 1
ATOM 2418 C C . ILE A 1 162 ? -8.40900 62.71100 92.39500 1.000 21.66853 184 ILE A C 1
ATOM 2419 O O . ILE A 1 162 ? -9.34400 62.23100 93.05300 1.000 20.75733 184 ILE A O 1
ATOM 2435 N N . GLN A 1 163 ? -8.56000 63.80700 91.66900 1.000 19.28338 185 GLN A N 1
ATOM 2436 C CA . GLN A 1 163 ? -9.87200 64.46300 91.58800 1.000 22.24684 185 GLN A CA 1
ATOM 2437 C C . GLN A 1 163 ? -10.92300 63.52800 91.00900 1.000 23.03048 185 GLN A C 1
ATOM 2438 O O . GLN A 1 163 ? -12.03800 63.43100 91.52900 1.000 22.71435 185 GLN A O 1
ATOM 2452 N N . TRP A 1 164 ? -10.57900 62.80300 89.94000 1.000 22.43330 186 TRP A N 1
ATOM 2453 C CA . TRP A 1 164 ? -11.52200 61.86200 89.33900 1.000 16.40829 186 TRP A CA 1
ATOM 2454 C C . TRP A 1 164 ? -11.89000 60.75900 90.30600 1.000 23.75527 186 TRP A C 1
ATOM 2455 O O . TRP A 1 164 ? -13.06400 60.34500 90.37000 1.000 23.26912 186 TRP A O 1
ATOM 2476 N N . LEU A 1 165 ? -10.90400 60.23100 91.03500 1.000 21.38868 187 LEU A N 1
ATOM 2477 C CA . LEU A 1 165 ? -11.19000 59.19000 92.01500 1.000 29.51116 187 LEU A CA 1
ATOM 2478 C C . LEU A 1 165 ? -12.17100 59.68900 93.07100 1.000 24.82641 187 LEU A C 1
ATOM 2479 O O . LEU A 1 165 ? -13.08100 58.96100 93.47900 1.000 25.58678 187 LEU A O 1
ATOM 2495 N N . GLY A 1 166 ? -11.99700 60.92700 93.51600 1.000 20.35676 188 GLY A N 1
ATOM 2496 C CA . GLY A 1 166 ? -12.91200 61.45100 94.52600 1.000 23.37276 188 GLY A CA 1
ATOM 2497 C C . GLY A 1 166 ? -14.32100 61.63700 94.01500 1.000 29.85113 188 GLY A C 1
ATOM 2498 O O . GLY A 1 166 ? -15.27900 61.59600 94.80500 1.000 28.90713 188 GLY A O 1
ATOM 2502 N N . ASN A 1 167 ? -14.49000 61.83300 92.72000 1.000 23.56885 189 ASN A N 1
ATOM 2503 C CA . ASN A 1 167 ? -15.80200 62.03500 92.13500 1.000 27.78737 189 ASN A CA 1
ATOM 2504 C C . ASN A 1 167 ? -16.39700 60.80300 91.47700 1.000 27.60896 189 ASN A C 1
ATOM 2505 O O . ASN A 1 167 ? -17.38800 60.87900 90.81900 1.000 26.33174 189 ASN A O 1
ATOM 2516 N N . ARG A 1 168 ? -15.78100 59.65800 91.68600 1.000 28.64786 190 ARG A N 1
ATOM 2517 C CA . ARG A 1 168 ? -16.24000 58.45300 91.02700 1.000 23.13469 190 ARG A CA 1
ATOM 2518 C C . ARG A 1 168 ? -17.56000 57.95100 91.63400 1.000 24.22583 190 ARG A C 1
ATOM 2519 O O . ARG A 1 168 ? -17.94200 58.33700 92.74200 1.000 29.90100 190 ARG A O 1
ATOM 2540 N N . ASP A 1 169 ? -18.23200 57.07400 90.89200 1.000 19.25273 191 ASP A N 1
ATOM 2541 C CA . ASP A 1 169 ? -19.33300 56.26900 91.44400 1.000 24.86545 191 ASP A CA 1
ATOM 2542 C C . ASP A 1 169 ? -18.71100 55.18800 92.31900 1.000 26.92411 191 ASP A C 1
ATOM 2543 O O . ASP A 1 169 ? -18.24800 54.16000 91.81700 1.000 23.58952 191 ASP A O 1
ATOM 2552 N N . LYS A 1 170 ? -18.69000 55.40300 93.63500 1.000 24.41592 192 LYS A N 1
ATOM 2553 C CA . LYS A 1 170 ? -17.97200 54.46700 94.50700 1.000 29.09217 192 LYS A CA 1
ATOM 2554 C C . LYS A 1 170 ? -18.62300 53.09300 94.59100 1.000 31.69803 192 LYS A C 1
ATOM 2555 O O . LYS A 1 170 ? -18.02600 52.17300 95.15900 1.000 21.94873 192 LYS A O 1
ATOM 2574 N N . ASN A 1 171 ? -19.82800 52.90700 94.02500 1.000 22.91599 193 ASN A N 1
ATOM 2575 C CA . ASN A 1 171 ? -20.43500 51.59000 93.94300 1.000 24.58824 193 ASN A CA 1
ATOM 2576 C C . ASN A 1 171 ? -19.93800 50.75600 92.77600 1.000 37.43431 193 ASN A C 1
ATOM 2577 O O . ASN A 1 171 ? -20.21600 49.55200 92.73700 1.000 30.54750 193 ASN A O 1
ATOM 2588 N N . LYS A 1 172 ? -19.22900 51.36900 91.82300 1.000 36.17515 194 LYS A N 1
ATOM 2589 C CA . LYS A 1 172 ? -18.58800 50.63800 90.74200 1.000 30.89696 194 LYS A CA 1
ATOM 2590 C C . LYS A 1 172 ? -17.09300 50.50900 91.02000 1.000 22.55050 194 LYS A C 1
ATOM 2591 O O . LYS A 1 172 ? -16.47000 51.46300 91.50400 1.000 21.38891 194 LYS A O 1
ATOM 2610 N N . PRO A 1 173 ? -16.47900 49.36600 90.77000 1.000 17.17101 195 PRO A N 1
ATOM 2611 C CA . PRO A 1 173 ? -15.01300 49.32100 90.83900 1.000 18.66323 195 PRO A CA 1
ATOM 2612 C C . PRO A 1 173 ? -14.46400 50.19400 89.72000 1.000 18.93075 195 PRO A C 1
ATOM 2613 O O . PRO A 1 173 ? -15.08600 50.31800 88.65400 1.000 23.65496 195 PRO A O 1
ATOM 2624 N N . PHE A 1 174 ? -13.32200 50.81100 89.97600 1.000 20.90845 196 PHE A N 1
ATOM 2625 C CA . PHE A 1 174 ? -12.74400 51.70000 88.95300 1.000 23.50292 196 PHE A CA 1
ATOM 2626 C C . PHE A 1 174 ? -11.54700 51.04000 88.27700 1.000 24.62938 196 PHE A C 1
ATOM 2627 O O . PHE A 1 174 ? -10.90600 50.16100 88.83000 1.000 16.67710 196 PHE A O 1
ATOM 2644 N N . LEU A 1 175 ? -11.33900 51.45400 87.03000 1.000 18.22681 197 LEU A N 1
ATOM 2645 C CA . LEU A 1 175 ? -10.06600 51.29400 86.32200 1.000 19.28531 197 LEU A CA 1
ATOM 2646 C C . LEU A 1 175 ? -9.55700 52.69800 86.06700 1.000 17.71861 197 LEU A C 1
ATOM 2647 O O . LEU A 1 175 ? -10.24600 53.52200 85.44100 1.000 18.99548 197 LEU A O 1
ATOM 2663 N N . LEU A 1 176 ? -8.35900 52.99300 86.56000 1.000 16.43144 198 LEU A N 1
ATOM 2664 C CA . LEU A 1 176 ? -7.77200 54.30500 86.34700 1.000 14.66405 198 LEU A CA 1
ATOM 2665 C C . LEU A 1 176 ? -6.38800 54.10000 85.73700 1.000 20.13419 198 LEU A C 1
ATOM 2666 O O . LEU A 1 176 ? -5.54000 53.45000 86.34500 1.000 18.10297 198 LEU A O 1
ATOM 2682 N N . VAL A 1 177 ? -6.18100 54.64300 84.54500 1.000 15.41380 199 VAL A N 1
ATOM 2683 C CA . VAL A 1 177 ? -4.85300 54.61200 83.91200 1.000 14.75333 199 VAL A CA 1
ATOM 2684 C C . VAL A 1 177 ? -4.24100 55.99800 84.04500 1.000 21.45273 199 VAL A C 1
ATOM 2685 O O . VAL A 1 177 ? -4.79300 56.98700 83.52700 1.000 21.76735 199 VAL A O 1
ATOM 2698 N N . VAL A 1 178 ? -3.12900 56.06300 84.75800 1.000 17.18287 200 VAL A N 1
ATOM 2699 C CA . VAL A 1 178 ? -2.39700 57.30800 85.02700 1.000 13.98926 200 VAL A CA 1
ATOM 2700 C C . VAL A 1 178 ? -1.20200 57.26900 84.08100 1.000 20.63097 200 VAL A C 1
ATOM 2701 O O . VAL A 1 178 ? -0.22000 56.57200 84.35600 1.000 21.19952 200 VAL A O 1
ATOM 2714 N N . GLY A 1 179 ? -1.29800 57.98100 82.95400 1.000 19.30362 201 GLY A N 1
ATOM 2715 C CA . GLY A 1 179 ? -0.25300 57.92300 81.93300 1.000 18.02736 201 GLY A CA 1
ATOM 2716 C C . GLY A 1 179 ? 0.70800 59.09100 81.97900 1.000 18.36066 201 GLY A C 1
ATOM 2717 O O . GLY A 1 179 ? 0.45400 60.15700 81.39600 1.000 15.14761 201 GLY A O 1
ATOM 2721 N N . HIS A 1 180 ? 1.83100 58.90200 82.66200 1.000 12.98455 202 HIS A N 1
ATOM 2722 C CA . HIS A 1 180 ? 2.80500 59.96900 82.82500 1.000 14.55939 202 HIS A CA 1
ATOM 2723 C C . HIS A 1 180 ? 3.62900 60.19700 81.55700 1.000 20.68405 202 HIS A C 1
ATOM 2724 O O . HIS A 1 180 ? 3.90700 59.26700 80.80400 1.000 23.23128 202 HIS A O 1
ATOM 2738 N N . LYS A 1 181 ? 3.99500 61.47200 81.32400 1.000 21.41706 203 LYS A N 1
ATOM 2739 C CA . LYS A 1 181 ? 5.01600 61.77500 80.30500 1.000 15.90057 203 LYS A CA 1
ATOM 2740 C C . LYS A 1 181 ? 6.40500 61.33900 80.76400 1.000 16.41820 203 LYS A C 1
ATOM 2741 O O . LYS A 1 181 ? 7.22200 60.88600 79.96100 1.000 19.51588 203 LYS A O 1
ATOM 2760 N N . ALA A 1 182 ? 6.69600 61.52200 82.03900 1.000 19.23590 204 ALA A N 1
ATOM 2761 C CA . ALA A 1 182 ? 8.03200 61.24100 82.55700 1.000 21.43894 204 ALA A CA 1
ATOM 2762 C C . ALA A 1 182 ? 8.29100 59.74100 82.61200 1.000 12.42599 204 ALA A C 1
ATOM 2763 O O . ALA A 1 182 ? 7.36100 58.95400 82.78000 1.000 14.44223 204 ALA A O 1
ATOM 2770 N N . PRO A 1 183 ? 9.57300 59.32200 82.51700 1.000 12.26517 205 PRO A N 1
ATOM 2771 C CA . PRO A 1 183 ? 10.71500 60.18000 82.18400 1.000 19.67615 205 PRO A CA 1
ATOM 2772 C C . PRO A 1 183 ? 11.09100 60.20700 80.69600 1.000 15.97290 205 PRO A C 1
ATOM 2773 O O . PRO A 1 183 ? 12.23500 59.87800 80.34700 1.000 15.75171 205 PRO A O 1
ATOM 2784 N N . HIS A 1 184 ? 10.17600 60.62800 79.83700 1.000 12.73299 206 HIS A N 1
ATOM 2785 C CA . HIS A 1 184 ? 10.48000 60.72900 78.41100 1.000 19.79278 206 HIS A CA 1
ATOM 2786 C C . HIS A 1 184 ? 11.34600 61.96200 78.11000 1.000 18.36383 206 HIS A C 1
ATOM 2787 O O . HIS A 1 184 ? 11.33600 62.95700 78.84100 1.000 18.78374 206 HIS A O 1
ATOM 2801 N N . ARG A 1 185 ? 12.10100 61.87400 77.01200 1.000 12.24027 207 ARG A N 1
ATOM 2802 C CA . ARG A 1 185 ? 12.80800 63.05000 76.47600 1.000 12.27254 207 ARG A CA 1
ATOM 2803 C C . ARG A 1 185 ? 11.82800 64.23100 76.37900 1.000 19.04606 207 ARG A C 1
ATOM 2804 O O . ARG A 1 185 ? 10.67400 64.04700 76.02400 1.000 16.12779 207 ARG A O 1
ATOM 2825 N N . ALA A 1 186 ? 12.27600 65.45500 76.69400 1.000 21.00683 208 ALA A N 1
ATOM 2826 C CA . ALA A 1 186 ? 13.68600 65.83800 76.93800 1.000 16.78712 208 ALA A CA 1
ATOM 2827 C C . ALA A 1 186 ? 14.09100 65.91400 78.41000 1.000 13.88921 208 ALA A C 1
ATOM 2828 O O . ALA A 1 186 ? 15.05100 66.62700 78.76200 1.000 16.62647 208 ALA A O 1
ATOM 2835 N N . TRP A 1 187 ? 13.39300 65.18400 79.29300 1.000 15.99288 209 TRP A N 1
ATOM 2836 C CA . TRP A 1 187 ? 13.81800 65.00400 80.67500 1.000 14.03611 209 TRP A CA 1
ATOM 2837 C C . TRP A 1 187 ? 13.94100 66.34700 81.40100 1.000 22.28684 209 TRP A C 1
ATOM 2838 O O . TRP A 1 187 ? 15.01600 66.75700 81.81200 1.000 18.79612 209 TRP A O 1
ATOM 2859 N N . CYS A 1 188 ? 12.78800 67.04300 81.55400 1.000 20.54584 210 CYS A N 1
ATOM 2860 C CA . CYS A 1 188 ? 12.81100 68.33100 82.24000 1.000 13.69286 210 CYS A CA 1
ATOM 2861 C C . CYS A 1 188 ? 12.28300 68.18100 83.66300 1.000 18.11727 210 CYS A C 1
ATOM 2862 O O . CYS A 1 188 ? 11.06600 67.98300 83.83200 1.000 23.66383 210 CYS A O 1
ATOM 2870 N N . PRO A 1 189 ? 13.11300 68.26800 84.68700 1.000 17.78635 211 PRO A N 1
ATOM 2871 C CA . PRO A 1 189 ? 12.60900 68.11400 86.06200 1.000 19.29439 211 PRO A CA 1
ATOM 2872 C C . PRO A 1 189 ? 11.67600 69.25400 86.43500 1.000 17.46289 211 PRO A C 1
ATOM 2873 O O . PRO A 1 189 ? 11.67600 70.32300 85.81700 1.000 15.76359 211 PRO A O 1
ATOM 2884 N N . ALA A 1 190 ? 10.87400 69.00300 87.47500 1.000 20.66367 212 ALA A N 1
ATOM 2885 C CA . ALA A 1 190 ? 10.10800 70.08500 88.10400 1.000 17.28785 212 ALA A CA 1
ATOM 2886 C C . ALA A 1 190 ? 11.06800 71.10400 88.72900 1.000 22.01085 212 ALA A C 1
ATOM 2887 O O . ALA A 1 190 ? 12.16700 70.76600 89.17900 1.000 23.01543 212 ALA A O 1
ATOM 2894 N N . LEU A 1 191 ? 10.64400 72.37300 88.74200 1.000 35.97093 213 LEU A N 1
ATOM 2895 C CA . LEU A 1 191 ? 11.53700 73.42400 89.24100 1.000 23.70434 213 LEU A CA 1
ATOM 2896 C C . LEU A 1 191 ? 11.99700 73.12200 90.65400 1.000 21.66877 213 LEU A C 1
ATOM 2897 O O . LEU A 1 191 ? 13.16300 73.36700 91.00100 1.000 24.27793 213 LEU A O 1
ATOM 2913 N N . ARG A 1 192 ? 11.11600 72.56400 91.48400 1.000 17.87537 214 ARG A N 1
ATOM 2914 C CA . ARG A 1 192 ? 11.48600 72.25100 92.86400 1.000 21.18110 214 ARG A CA 1
ATOM 2915 C C . ARG A 1 192 ? 12.57500 71.19200 92.98200 1.000 23.81143 214 ARG A C 1
ATOM 2916 O O . ARG A 1 192 ? 13.13800 71.01900 94.07000 1.000 22.36165 214 ARG A O 1
ATOM 2937 N N . HIS A 1 193 ? 12.87800 70.46200 91.91600 1.000 29.83826 215 HIS A N 1
ATOM 2938 C CA . HIS A 1 193 ? 13.85000 69.38800 91.97900 1.000 25.02179 215 HIS A CA 1
ATOM 2939 C C . HIS A 1 193 ? 15.16400 69.75100 91.31500 1.000 28.30911 215 HIS A C 1
ATOM 2940 O O . HIS A 1 193 ? 16.10200 68.94500 91.33800 1.000 26.19769 215 HIS A O 1
ATOM 2954 N N . LEU A 1 194 ? 15.25500 70.94700 90.71800 1.000 21.67532 216 LEU A N 1
ATOM 2955 C CA . LEU A 1 194 ? 16.53000 71.36100 90.14200 1.000 16.82781 216 LEU A CA 1
ATOM 2956 C C . LEU A 1 194 ? 17.57900 71.46300 91.23400 1.000 25.94781 216 LEU A C 1
ATOM 2957 O O . LEU A 1 194 ? 17.38100 72.15500 92.24400 1.000 27.33551 216 LEU A O 1
ATOM 2973 N N . GLY A 1 195 ? 18.69500 70.76700 91.04900 1.000 24.79165 217 GLY A N 1
ATOM 2974 C CA . GLY A 1 195 ? 19.75500 70.76900 92.04000 1.000 28.67766 217 GLY A CA 1
ATOM 2975 C C . GLY A 1 195 ? 19.63700 69.69000 93.09000 1.000 29.97755 217 GLY A C 1
ATOM 2976 O O . GLY A 1 195 ? 20.52900 69.58200 93.93900 1.000 30.14589 217 GLY A O 1
ATOM 2980 N N . LYS A 1 196 ? 18.56900 68.89100 93.06900 1.000 18.98044 218 LYS A N 1
ATOM 2981 C CA . LYS A 1 196 ? 18.39400 67.83800 94.06100 1.000 20.49722 218 LYS A CA 1
ATOM 2982 C C . LYS A 1 196 ? 19.11800 66.55900 93.69900 1.000 23.83440 218 LYS A C 1
ATOM 2983 O O . LYS A 1 196 ? 19.20000 65.65700 94.54400 1.000 25.78274 218 LYS A O 1
ATOM 3002 N N . VAL A 1 197 ? 19.64300 66.43700 92.49000 1.000 26.82063 219 VAL A N 1
ATOM 3003 C CA . VAL A 1 197 ? 20.36700 65.24300 92.06800 1.000 20.69652 219 VAL A CA 1
ATOM 3004 C C . VAL A 1 197 ? 21.81100 65.63700 91.78200 1.000 24.90688 219 VAL A C 1
ATOM 3005 O O . VAL A 1 197 ? 22.07500 66.45700 90.88700 1.000 26.07129 219 VAL A O 1
ATOM 3018 N N . ASP A 1 198 ? 22.73500 65.04500 92.51900 1.000 26.01028 220 ASP A N 1
ATOM 3019 C CA . ASP A 1 198 ? 24.16500 65.25500 92.32000 1.000 30.75626 220 ASP A CA 1
ATOM 3020 C C . ASP A 1 198 ? 24.73700 63.95500 91.76800 1.000 24.81405 220 ASP A C 1
ATOM 3021 O O . ASP A 1 198 ? 24.70900 62.92600 92.44500 1.000 25.66153 220 ASP A O 1
ATOM 3030 N N . THR A 1 199 ? 25.24500 63.99600 90.56000 1.000 26.77581 221 THR A N 1
ATOM 3031 C CA . THR A 1 199 ? 25.74400 62.81800 89.94200 1.000 26.76332 221 THR A CA 1
ATOM 3032 C C . THR A 1 199 ? 27.25200 62.72900 89.95000 1.000 41.24840 221 THR A C 1
ATOM 3033 O O . THR A 1 199 ? 27.81300 61.88100 89.37000 1.000 28.47098 221 THR A O 1
ATOM 3044 N N . SER A 1 200 ? 27.89800 63.61000 90.68900 1.000 54.64794 222 SER A N 1
ATOM 3045 C CA . SER A 1 200 ? 29.35600 63.63300 90.71000 1.000 51.99806 222 SER A CA 1
ATOM 3046 C C . SER A 1 200 ? 29.96600 62.36300 91.24500 1.000 43.75626 222 SER A C 1
ATOM 3047 O O . SER A 1 200 ? 31.06800 62.07200 90.93700 1.000 43.37877 222 SER A O 1
ATOM 3055 N N . SER A 1 201 ? 29.24100 61.60600 92.02100 1.000 37.63840 223 SER A N 1
ATOM 3056 C CA . SER A 1 201 ? 29.77500 60.38500 92.54100 1.000 52.05327 223 SER A CA 1
ATOM 3057 C C . SER A 1 201 ? 29.49000 59.16400 91.68100 1.000 60.92425 223 SER A C 1
ATOM 3058 O O . SER A 1 201 ? 29.93600 58.08500 91.99300 1.000 69.20269 223 SER A O 1
ATOM 3066 N N . MET A 1 202 ? 28.69400 59.34300 90.65000 1.000 29.08109 224 MET A N 1
ATOM 3067 C CA . MET A 1 202 ? 28.27900 58.25700 89.79600 1.000 26.73999 224 MET A CA 1
ATOM 3068 C C . MET A 1 202 ? 29.27200 58.02700 88.70000 1.000 32.42841 224 MET A C 1
ATOM 3069 O O . MET A 1 202 ? 29.99500 58.88200 88.33900 1.000 29.09860 224 MET A O 1
ATOM 3083 N N . THR A 1 203 ? 29.28400 56.81700 88.19900 1.000 34.62082 225 THR A N 1
ATOM 3084 C CA . THR A 1 203 ? 30.19900 56.38900 87.17000 1.000 29.03634 225 THR A CA 1
ATOM 3085 C C . THR A 1 203 ? 29.41100 55.77800 86.01400 1.000 17.30478 225 THR A C 1
ATOM 3086 O O . THR A 1 203 ? 28.48300 54.99400 86.24300 1.000 22.54827 225 THR A O 1
ATOM 3097 N N . PRO A 1 204 ? 29.75100 56.10500 84.77700 1.000 22.09717 226 PRO A N 1
ATOM 3098 C CA . PRO A 1 204 ? 29.03200 55.52000 83.64800 1.000 22.95009 226 PRO A CA 1
ATOM 3099 C C . PRO A 1 204 ? 29.18800 54.00700 83.63900 1.000 17.50407 226 PRO A C 1
ATOM 3100 O O . PRO A 1 204 ? 30.14100 53.46700 84.23100 1.000 18.25579 226 PRO A O 1
ATOM 3111 N N . PRO A 1 205 ? 28.30000 53.30000 82.98000 1.000 20.52504 227 PRO A N 1
ATOM 3112 C CA . PRO A 1 205 ? 28.41900 51.82900 82.88300 1.000 18.78385 227 PRO A CA 1
ATOM 3113 C C . PRO A 1 205 ? 29.78400 51.41700 82.32900 1.000 21.78955 227 PRO A C 1
ATOM 3114 O O . PRO A 1 205 ? 30.42000 52.15700 81.60200 1.000 20.05161 227 PRO A O 1
ATOM 3125 N N . ALA A 1 206 ? 30.21000 50.19100 82.68200 1.000 20.47794 228 ALA A N 1
ATOM 3126 C CA . ALA A 1 206 ? 31.50800 49.71000 82.21300 1.000 22.34844 228 ALA A CA 1
ATOM 3127 C C . ALA A 1 206 ? 31.60300 49.71800 80.70300 1.000 17.60123 228 ALA A C 1
ATOM 3128 O O . ALA A 1 206 ? 32.70600 49.90000 80.15300 1.000 18.37210 228 ALA A O 1
ATOM 3135 N N . ASN A 1 207 ? 30.49200 49.53400 79.99800 1.000 17.09918 229 ASN A N 1
ATOM 3136 C CA . ASN A 1 207 ? 30.50100 49.52100 78.54400 1.000 14.94151 229 ASN A CA 1
ATOM 3137 C C . ASN A 1 207 ? 29.94800 50.82000 77.95500 1.000 15.79197 229 ASN A C 1
ATOM 3138 O O . ASN A 1 207 ? 29.42200 50.81900 76.84300 1.000 20.18988 229 ASN A O 1
ATOM 3149 N N . PHE A 1 208 ? 30.12900 51.93700 78.67500 1.000 18.10268 230 PHE A N 1
ATOM 3150 C CA . PHE A 1 208 ? 29.72500 53.23500 78.13600 1.000 21.43620 230 PHE A CA 1
ATOM 3151 C C . PHE A 1 208 ? 30.47100 53.58200 76.86000 1.000 20.18171 230 PHE A C 1
ATOM 3152 O O . PHE A 1 208 ? 29.89100 54.19000 75.93900 1.000 22.43312 230 PHE A O 1
ATOM 3169 N N . HIS A 1 209 ? 31.77000 53.27900 76.79500 1.000 14.98515 231 HIS A N 1
ATOM 3170 C CA . HIS A 1 209 ? 32.55600 53.57400 75.58900 1.000 21.13584 231 HIS A CA 1
ATOM 3171 C C . HIS A 1 209 ? 32.60400 52.41000 74.61300 1.000 35.64834 231 HIS A C 1
ATOM 3172 O O . HIS A 1 209 ? 33.62000 52.17200 73.95700 1.000 79.85117 231 HIS A O 1
ATOM 3186 N N . ASP A 1 210 ? 31.48700 51.71500 74.44100 1.000 25.86946 232 ASP A N 1
ATOM 3187 C CA . ASP A 1 210 ? 31.40600 50.52500 73.59800 1.000 26.03232 232 ASP A CA 1
ATOM 3188 C C . ASP A 1 210 ? 31.79300 50.84400 72.16500 1.000 21.25881 232 ASP A C 1
ATOM 3189 O O . ASP A 1 210 ? 31.20400 51.72100 71.54000 1.000 19.69593 232 ASP A O 1
ATOM 3198 N N . ASP A 1 211 ? 32.76600 50.08800 71.61900 1.000 19.60078 233 ASP A N 1
ATOM 3199 C CA . ASP A 1 211 ? 33.08700 50.20000 70.20300 1.000 22.74554 233 ASP A CA 1
ATOM 3200 C C . ASP A 1 211 ? 32.32000 49.21800 69.32500 1.000 23.10067 233 ASP A C 1
ATOM 3201 O O . ASP A 1 211 ? 32.56300 49.17700 68.11200 1.000 19.14131 233 ASP A O 1
ATOM 3210 N N . TYR A 1 212 ? 31.40400 48.43700 69.89300 1.000 21.29645 234 TYR A N 1
ATOM 3211 C CA . TYR A 1 212 ? 30.51100 47.51600 69.18000 1.000 19.86634 234 TYR A CA 1
ATOM 3212 C C . TYR A 1 212 ? 31.25000 46.34700 68.50800 1.000 20.64044 234 TYR A C 1
ATOM 3213 O O . TYR A 1 212 ? 30.65700 45.64500 67.69300 1.000 16.63825 234 TYR A O 1
ATOM 3231 N N . ALA A 1 213 ? 32.49300 46.06900 68.91400 1.000 24.52604 235 ALA A N 1
ATOM 3232 C CA . ALA A 1 213 ? 33.14700 44.85500 68.43500 1.000 26.38957 235 ALA A CA 1
ATOM 3233 C C . ALA A 1 213 ? 32.36800 43.64200 68.89800 1.000 17.77735 235 ALA A C 1
ATOM 3234 O O . ALA A 1 213 ? 31.80700 43.62300 69.99500 1.000 17.53382 235 ALA A O 1
ATOM 3241 N N . ASN A 1 214 ? 32.33100 42.60400 68.04800 1.000 17.85082 236 ASN A N 1
ATOM 3242 C CA . ASN A 1 214 ? 31.68400 41.33200 68.38600 1.000 21.56714 236 ASN A CA 1
ATOM 3243 C C . ASN A 1 214 ? 30.15200 41.42600 68.47600 1.000 18.81935 236 ASN A C 1
ATOM 3244 O O . ASN A 1 214 ? 29.51500 40.54900 69.02300 1.000 17.91759 236 ASN A O 1
ATOM 3255 N N . ARG A 1 215 ? 29.63100 42.46100 67.83900 1.000 20.49110 237 ARG A N 1
ATOM 3256 C CA . ARG A 1 215 ? 28.20300 42.66200 67.66200 1.000 14.52133 237 ARG A CA 1
ATOM 3257 C C . ARG A 1 215 ? 27.94500 42.88000 66.14100 1.000 18.18549 237 ARG A C 1
ATOM 3258 O O . ARG A 1 215 ? 28.81400 43.25000 65.46100 1.000 16.90339 237 ARG A O 1
ATOM 3279 N N . PRO A 1 216 ? 26.72600 42.66400 65.65300 1.000 17.14469 238 PRO A N 1
ATOM 3280 C CA . PRO A 1 216 ? 26.37500 42.87500 64.25300 1.000 19.24158 238 PRO A CA 1
ATOM 3281 C C . PRO A 1 216 ? 26.79800 44.26900 63.80400 1.000 21.77850 238 PRO A C 1
ATOM 3282 O O . PRO A 1 216 ? 26.79800 45.23200 64.57200 1.000 14.80758 238 PRO A O 1
ATOM 3293 N N . GLU A 1 217 ? 27.18700 44.33900 62.53000 1.000 18.23873 239 GLU A N 1
ATOM 3294 C CA . GLU A 1 217 ? 27.63100 45.59900 61.96000 1.000 18.76145 239 GLU A CA 1
ATOM 3295 C C . GLU A 1 217 ? 26.57700 46.69900 62.10100 1.000 16.30616 239 GLU A C 1
ATOM 3296 O O . GLU A 1 217 ? 26.93200 47.87000 62.21900 1.000 23.30040 239 GLU A O 1
ATOM 3308 N N . PHE A 1 218 ? 25.28700 46.34700 62.05100 1.000 14.53759 240 PHE A N 1
ATOM 3309 C CA . PHE A 1 218 ? 24.28100 47.41300 62.04500 1.000 21.81773 240 PHE A CA 1
ATOM 3310 C C . PHE A 1 218 ? 24.34000 48.24900 63.32200 1.000 22.86159 240 PHE A C 1
ATOM 3311 O O . PHE A 1 218 ? 23.94400 49.41200 63.31000 1.000 16.63996 240 PHE A O 1
ATOM 3328 N N . LEU A 1 219 ? 24.80400 47.67000 64.44100 1.000 16.90459 241 LEU A N 1
ATOM 3329 C CA . LEU A 1 219 ? 24.83200 48.43500 65.67900 1.000 17.27118 241 LEU A CA 1
ATOM 3330 C C . LEU A 1 219 ? 25.68600 49.69600 65.54500 1.000 16.31273 241 LEU A C 1
ATOM 3331 O O . LEU A 1 219 ? 25.41700 50.70800 66.19200 1.000 18.15747 241 LEU A O 1
ATOM 3347 N N . LYS A 1 220 ? 26.67400 49.68700 64.68500 1.000 13.79276 242 LYS A N 1
ATOM 3348 C CA . LYS A 1 220 ? 27.49300 50.84800 64.49800 1.000 13.88743 242 LYS A CA 1
ATOM 3349 C C . LYS A 1 220 ? 26.74800 52.03800 63.85100 1.000 19.76730 242 LYS A C 1
ATOM 3350 O O . LYS A 1 220 ? 27.21100 53.10300 63.87100 1.000 23.46342 242 LYS A O 1
ATOM 3369 N N . LYS A 1 221 ? 25.61800 51.75100 63.23900 1.000 16.29917 243 LYS A N 1
ATOM 3370 C CA . LYS A 1 221 ? 24.80300 52.75100 62.59500 1.000 21.31624 243 LYS A CA 1
ATOM 3371 C C . LYS A 1 221 ? 23.70000 53.29800 63.51400 1.000 22.72657 243 LYS A C 1
ATOM 3372 O O . LYS A 1 221 ? 22.90000 54.04900 63.10600 1.000 15.13757 243 LYS A O 1
ATOM 3391 N N . ASN A 1 222 ? 23.71700 52.90200 64.76700 1.000 15.26958 244 ASN A N 1
ATOM 3392 C CA . ASN A 1 222 ? 22.65000 53.31600 65.70100 1.000 18.04869 244 ASN A CA 1
ATOM 3393 C C . ASN A 1 222 ? 22.70500 54.83500 65.87400 1.000 19.14755 244 ASN A C 1
ATOM 3394 O O . ASN A 1 222 ? 23.80200 55.36500 65.90200 1.000 18.06176 244 ASN A O 1
ATOM 3405 N N . GLN A 1 223 ? 21.53000 55.45900 66.00100 1.000 14.20904 245 GLN A N 1
ATOM 3406 C CA . GLN A 1 223 ? 21.58000 56.90800 66.25200 1.000 13.74204 245 GLN A CA 1
ATOM 3407 C C . GLN A 1 223 ? 20.95000 57.21500 67.60900 1.000 12.86462 245 GLN A C 1
ATOM 3408 O O . GLN A 1 223 ? 20.08900 58.09100 67.73400 1.000 17.00883 245 GLN A O 1
ATOM 3422 N N . GLN A 1 224 ? 21.38600 56.47900 68.62300 1.000 13.06030 246 GLN A N 1
ATOM 3423 C CA . GLN A 1 224 ? 20.90200 56.72800 69.98600 1.000 13.66383 246 GLN A CA 1
ATOM 3424 C C . GLN A 1 224 ? 22.07800 56.68100 70.95900 1.000 13.29173 246 GLN A C 1
ATOM 3425 O O . GLN A 1 224 ? 21.95800 56.21800 72.09400 1.000 15.03079 246 GLN A O 1
ATOM 3439 N N . THR A 1 225 ? 23.24000 57.17300 70.52900 1.000 17.59165 247 THR A N 1
ATOM 3440 C CA . THR A 1 225 ? 24.36900 57.25500 71.44900 1.000 36.50901 247 THR A CA 1
ATOM 3441 C C . 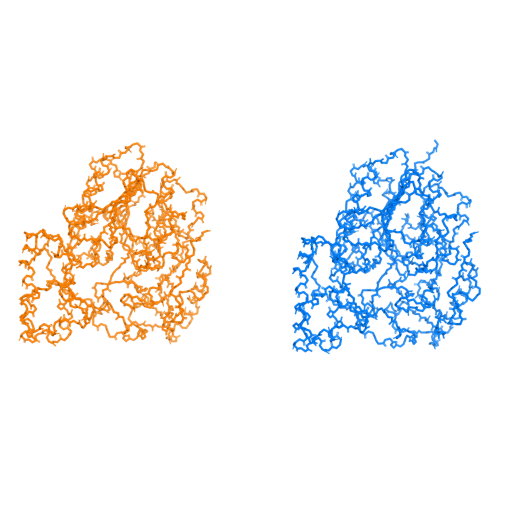THR A 1 225 ? 24.33100 58.55600 72.22600 1.000 24.56470 247 THR A C 1
ATOM 3442 O O . THR A 1 225 ? 23.86600 59.59100 71.73400 1.000 17.18391 247 THR A O 1
ATOM 3453 N N . VAL A 1 226 ? 24.79900 58.47600 73.47600 1.000 15.24535 248 VAL A N 1
ATOM 3454 C CA . VAL A 1 226 ? 24.95400 59.66900 74.30100 1.000 17.54844 248 VAL A CA 1
ATOM 3455 C C . VAL A 1 226 ? 26.00000 60.59400 73.68200 1.000 19.08940 248 VAL A C 1
ATOM 3456 O O . VAL A 1 226 ? 25.83900 61.83100 73.67200 1.000 17.69028 248 VAL A O 1
ATOM 3469 N N . ALA A 1 227 ? 27.05900 60.01300 73.13900 1.000 14.37624 249 ALA A N 1
ATOM 3470 C CA . ALA A 1 227 ? 28.19700 60.81600 72.66400 1.000 21.63979 249 ALA A CA 1
ATOM 3471 C C . ALA A 1 227 ? 27.83500 61.65100 71.43900 1.000 21.81666 249 ALA A C 1
ATOM 3472 O O . ALA A 1 227 ? 28.33900 62.77700 71.27500 1.000 26.07692 249 ALA A O 1
ATOM 3479 N N . ASN A 1 228 ? 27.02000 61.08800 70.54500 1.000 14.72142 250 ASN A N 1
ATOM 3480 C CA . ASN A 1 228 ? 26.85100 61.73200 69.22000 1.000 13.94512 250 ASN A CA 1
ATOM 3481 C C . ASN A 1 228 ? 25.41100 62.01200 68.79200 1.000 17.83878 250 ASN A C 1
ATOM 3482 O O . ASN A 1 228 ? 25.23900 62.60000 67.74500 1.000 16.68128 250 ASN A O 1
ATOM 3493 N N . HIS A 1 229 ? 24.44100 61.58800 69.57300 1.000 19.18096 251 HIS A N 1
ATOM 3494 C CA . HIS A 1 229 ? 23.06500 61.76300 69.09400 1.000 14.09216 251 HIS A CA 1
ATOM 3495 C C . HIS A 1 229 ? 22.19100 62.44300 70.13700 1.000 15.18181 251 HIS A C 1
ATOM 3496 O O . HIS A 1 229 ? 20.97100 62.19900 70.20200 1.000 13.90179 251 HIS A O 1
ATOM 3510 N N . MET A 1 230 ? 22.80600 63.33400 70.90900 1.000 20.34274 252 MET A N 1
ATOM 3511 C CA . MET A 1 230 ? 22.03000 64.13400 71.86900 1.000 19.02277 252 MET A CA 1
ATOM 3512 C C . MET A 1 230 ? 22.07000 65.60900 71.46800 1.000 22.71997 252 MET A C 1
ATOM 3513 O O . MET A 1 230 ? 23.05200 66.03200 70.88200 1.000 18.17973 252 MET A O 1
ATOM 3527 N N . ALA A 1 231 ? 21.00500 66.31800 71.78000 1.000 12.72772 253 ALA A N 1
ATOM 3528 C CA . ALA A 1 231 ? 20.86200 67.73800 71.44100 1.000 22.69608 253 ALA A CA 1
ATOM 3529 C C . ALA A 1 231 ? 21.37200 68.57200 72.60100 1.000 20.10431 253 ALA A C 1
ATOM 3530 O O . ALA A 1 231 ? 20.79700 68.56800 73.69000 1.000 15.91882 253 ALA A O 1
ATOM 3537 N N . ILE A 1 232 ? 22.47500 69.32100 72.37100 1.000 17.21915 254 ILE A N 1
ATOM 3538 C CA . ILE A 1 232 ? 23.16200 69.96300 73.48400 1.000 15.07020 254 ILE A CA 1
ATOM 3539 C C . ILE A 1 232 ? 22.27800 71.00000 74.18600 1.000 16.96307 254 ILE A C 1
ATOM 3540 O O . ILE A 1 232 ? 22.32100 71.12400 75.41600 1.000 15.23700 254 ILE A O 1
ATOM 3556 N N . TYR A 1 233 ? 21.47600 71.76000 73.42600 1.000 17.45000 255 TYR A N 1
ATOM 3557 C CA . TYR A 1 233 ? 20.61400 72.77600 74.05000 1.000 21.75309 255 TYR A CA 1
ATOM 3558 C C . TYR A 1 233 ? 19.29200 72.19000 74.54400 1.000 21.40593 255 TYR A C 1
ATOM 3559 O O . TYR A 1 233 ? 18.76100 72.63900 75.57000 1.000 20.04840 255 TYR A O 1
ATOM 3577 N N . SER A 1 234 ? 18.75500 71.20800 73.83800 1.000 21.37415 256 SER A N 1
ATOM 3578 C CA . SER A 1 234 ? 17.42100 70.68800 74.18800 1.000 18.43007 256 SER A CA 1
ATOM 3579 C C . SER A 1 234 ? 17.51500 69.50400 75.15400 1.000 22.97095 256 SER A C 1
ATOM 3580 O O . SER A 1 234 ? 16.90800 69.52300 76.22800 1.000 18.02571 256 SER A O 1
ATOM 3588 N N . ASP A 1 235 ? 18.24900 68.45200 74.77300 1.000 14.55842 257 ASP A N 1
ATOM 3589 C CA . ASP A 1 235 ? 18.38500 67.31600 75.69900 1.000 12.69751 257 ASP A CA 1
ATOM 3590 C C . ASP A 1 235 ? 19.17600 67.70100 76.94100 1.000 15.11662 257 ASP A C 1
ATOM 3591 O O . ASP A 1 235 ? 18.85300 67.26500 78.05100 1.000 19.96397 257 ASP A O 1
ATOM 3600 N N . LEU A 1 236 ? 20.24500 68.47800 76.78400 1.000 14.20774 258 LEU A N 1
ATOM 3601 C CA . LEU A 1 236 ? 21.19100 68.66900 77.87200 1.000 16.10642 258 LEU A CA 1
ATOM 3602 C C . LEU A 1 236 ? 21.12900 70.08200 78.45500 1.000 14.42418 258 LEU A C 1
ATOM 3603 O O . LEU A 1 236 ? 21.91700 70.40700 79.35600 1.000 17.37807 258 LEU A O 1
ATOM 3619 N N . LYS A 1 237 ? 20.20800 70.91400 77.97100 1.000 14.06649 259 LYS A N 1
ATOM 3620 C CA . LYS A 1 237 ? 19.75600 72.14200 78.63000 1.000 14.89038 259 LYS A CA 1
ATOM 3621 C C . LYS A 1 237 ? 20.78900 73.26800 78.57500 1.000 21.24336 259 LYS A C 1
ATOM 3622 O O . LYS A 1 237 ? 20.67800 74.22600 79.34600 1.000 20.13036 259 LYS A O 1
ATOM 3641 N N . VAL A 1 238 ? 21.79200 73.17100 77.71500 1.000 17.39023 260 VAL A N 1
ATOM 3642 C CA . VAL A 1 238 ? 22.81100 74.22500 77.65700 1.000 19.04282 260 VAL A CA 1
ATOM 3643 C C . VAL A 1 238 ? 22.16400 75.50400 77.14700 1.000 17.65334 260 VAL A C 1
ATOM 3644 O O . VAL A 1 238 ? 21.28300 75.47800 76.29000 1.000 17.40367 260 VAL A O 1
ATOM 3657 N N . LEU A 1 239 ? 22.58900 76.64300 77.72200 1.000 21.25456 261 LEU A N 1
ATOM 3658 C CA . LEU A 1 239 ? 22.03400 77.94700 77.34300 1.000 22.26833 261 LEU A CA 1
ATOM 3659 C C . LEU A 1 239 ? 22.91700 78.56000 76.25700 1.000 17.96096 261 LEU A C 1
ATOM 3660 O O . LEU A 1 239 ? 24.02400 79.01600 76.53400 1.000 23.94606 261 LEU A O 1
ATOM 3676 N N . LYS A 1 240 ? 22.40500 78.55100 75.02400 1.000 16.50794 262 LYS A N 1
ATOM 3677 C CA . LYS A 1 240 ? 23.19100 78.96200 73.87700 1.000 20.53140 262 LYS A CA 1
ATOM 3678 C C . LYS A 1 240 ? 23.73500 80.37700 74.05400 1.000 24.40908 262 LYS A C 1
ATOM 3679 O O . LYS A 1 240 ? 24.89900 80.64700 73.71600 1.000 27.46856 262 LYS A O 1
ATOM 3698 N N . ASP A 1 241 ? 22.92300 81.28900 74.58500 1.000 21.63086 263 ASP A N 1
ATOM 3699 C CA . ASP A 1 241 ? 23.42000 82.66000 74.65300 1.000 29.91892 263 ASP A CA 1
ATOM 3700 C C . ASP A 1 241 ? 24.45800 82.85200 75.75000 1.000 34.22850 263 ASP A C 1
ATOM 3701 O O . ASP A 1 241 ? 25.02400 83.94900 75.85700 1.000 45.23011 263 ASP A O 1
ATOM 3710 N N . GLN A 1 242 ? 24.78800 81.82200 76.52800 1.000 21.33496 264 GLN A N 1
ATOM 3711 C CA . GLN A 1 242 ? 25.90400 81.88500 77.44800 1.000 18.80138 264 GLN A CA 1
ATOM 3712 C C . GLN A 1 242 ? 27.10700 81.08200 76.95300 1.000 22.79688 264 GLN A C 1
ATOM 3713 O O . GLN A 1 242 ? 28.06900 80.88900 77.70300 1.000 25.77712 264 GLN A O 1
ATOM 3727 N N . VAL A 1 243 ? 27.07900 80.62800 75.71200 1.000 20.84757 265 VAL A N 1
ATOM 3728 C CA . VAL A 1 243 ? 28.22100 79.94200 75.10000 1.000 22.51644 265 VAL A CA 1
ATOM 3729 C C . VAL A 1 243 ? 28.88200 80.92700 74.14400 1.000 28.98544 265 VAL A C 1
ATOM 3730 O O . VAL A 1 243 ? 28.20600 81.45800 73.25300 1.000 22.81725 265 VAL A O 1
ATOM 3743 N N . PRO A 1 244 ? 30.20100 81.20200 74.26600 1.000 26.39058 266 PRO A N 1
ATOM 3744 C CA . PRO A 1 244 ? 30.87300 82.03000 73.27200 1.000 30.86708 266 PRO A CA 1
ATOM 3745 C C . PRO A 1 244 ? 30.48400 81.58800 71.85200 1.000 39.44304 266 PRO A C 1
ATOM 3746 O O . PRO A 1 244 ? 30.53600 80.43100 71.56300 1.000 42.34376 266 PRO A O 1
ATOM 3757 N N . GLU A 1 245 ? 30.19400 82.54900 70.97900 1.000 30.46306 267 GLU A N 1
ATOM 3758 C CA . GLU A 1 245 ? 29.71100 82.21700 69.61900 1.000 35.44076 267 GLU A CA 1
ATOM 3759 C C . GLU A 1 245 ? 30.73400 81.33700 68.89100 1.000 48.69426 267 GLU A C 1
ATOM 3760 O O . GLU A 1 245 ? 30.31300 80.43400 68.18000 1.000 52.92169 267 GLU A O 1
ATOM 3772 N N . GLU A 1 246 ? 32.02100 81.59300 69.08700 1.000 43.15539 268 GLU A N 1
ATOM 3773 C CA . GLU A 1 246 ? 33.09600 80.82600 68.40300 1.000 42.12581 268 GLU A CA 1
ATOM 3774 C C . GLU A 1 246 ? 33.07300 79.36600 68.85700 1.000 31.22540 268 GLU A C 1
ATOM 3775 O O . GLU A 1 246 ? 33.60400 78.52700 68.13700 1.000 30.40818 268 GLU A O 1
ATOM 3787 N N . MET A 1 247 ? 32.53600 79.10900 70.04000 1.000 25.50945 269 MET A N 1
ATOM 3788 C CA . MET A 1 247 ? 32.55700 77.73600 70.59200 1.000 25.98871 269 MET A CA 1
ATOM 3789 C C . MET A 1 247 ? 31.30100 76.93900 70.20500 1.000 27.43338 269 MET A C 1
ATOM 3790 O O . MET A 1 247 ? 31.33300 75.72100 70.34600 1.000 28.10639 269 MET A O 1
ATOM 3804 N N . ARG A 1 248 ? 30.26400 77.57800 69.68800 1.000 25.86026 270 ARG A N 1
ATOM 3805 C CA . ARG A 1 248 ? 28.98300 76.86100 69.44200 1.000 23.78313 270 ARG A CA 1
ATOM 3806 C C . ARG A 1 248 ? 29.16000 75.67600 68.48200 1.000 32.45513 270 ARG A C 1
ATOM 3807 O O . ARG A 1 248 ? 28.55800 74.64400 68.71900 1.000 31.62609 270 ARG A O 1
ATOM 3828 N N . LYS A 1 249 ? 29.98600 75.82300 67.45500 1.000 28.66036 271 LYS A N 1
ATOM 3829 C CA . LYS A 1 249 ? 30.11000 74.71800 66.47700 1.000 39.88806 271 LYS A CA 1
ATOM 3830 C C . LYS A 1 249 ? 30.74300 73.51100 67.16700 1.000 30.79208 271 LYS A C 1
ATOM 3831 O O . LYS A 1 249 ? 30.35100 72.39200 66.84700 1.000 32.69054 271 LYS A O 1
ATOM 3850 N N . SER A 1 250 ? 31.66200 73.73800 68.09400 1.000 24.10465 272 SER A N 1
ATOM 3851 C CA . SER A 1 250 ? 32.32100 72.57000 68.65900 1.000 31.23571 272 SER A CA 1
ATOM 3852 C C . SER A 1 250 ? 31.46700 71.81300 69.67200 1.000 36.16351 272 SER A C 1
ATOM 3853 O O . SER A 1 250 ? 31.87400 70.72700 70.10000 1.000 36.58108 272 SER A O 1
ATOM 3861 N N . ILE A 1 251 ? 30.31900 72.34300 70.08900 1.000 27.24638 273 ILE A N 1
ATOM 3862 C CA . ILE A 1 251 ? 29.51500 71.66100 71.11500 1.000 19.14531 273 ILE A CA 1
ATOM 3863 C C . ILE A 1 251 ? 28.23900 71.06200 70.55800 1.000 15.58287 273 ILE A C 1
ATOM 3864 O O . ILE A 1 251 ? 27.49200 70.43300 71.32900 1.000 22.95739 273 ILE A O 1
ATOM 3880 N N . VAL A 1 252 ? 27.93600 71.24800 69.27600 1.000 19.80290 274 VAL A N 1
ATOM 3881 C CA . VAL A 1 252 ? 26.69100 70.77100 68.66500 1.000 21.06756 274 VAL A CA 1
ATOM 3882 C C . VAL A 1 252 ? 27.02300 69.61800 67.72000 1.000 20.69994 274 VAL A C 1
ATOM 3883 O O . VAL A 1 252 ? 27.85100 69.76600 66.80900 1.000 26.08070 274 VAL A O 1
ATOM 3896 N N . SER A 1 253 ? 26.38600 68.47100 67.91900 1.000 19.48866 275 SER A N 1
ATOM 3897 C CA . SER A 1 253 ? 26.50100 67.42900 66.91400 1.000 22.33288 275 SER A CA 1
ATOM 3898 C C . SER A 1 253 ? 25.69700 67.84600 65.69000 1.000 20.79250 275 SER A C 1
ATOM 3899 O O . SER A 1 253 ? 24.66200 68.49700 65.81600 1.000 19.09855 275 SER A O 1
ATOM 3907 N N . PRO A 1 254 ? 26.15600 67.50100 64.48800 1.000 21.25087 276 PRO A N 1
ATOM 3908 C CA . PRO A 1 254 ? 25.50800 68.04200 63.28300 1.000 28.66907 276 PRO A CA 1
ATOM 3909 C C . PRO A 1 254 ? 24.02700 67.70800 63.24700 1.000 27.59693 276 PRO A C 1
ATOM 3910 O O . PRO A 1 254 ? 23.62900 66.54500 63.32500 1.000 24.10437 276 PRO A O 1
ATOM 3921 N N . GLY A 1 255 ? 23.20900 68.75400 63.09800 1.000 21.11655 277 GLY A N 1
ATOM 3922 C CA . GLY A 1 255 ? 21.76600 68.60300 63.08100 1.000 14.03097 277 GLY A CA 1
ATOM 3923 C C . GLY A 1 255 ? 21.10700 68.50400 64.44300 1.000 19.04505 277 GLY A C 1
ATOM 3924 O O . GLY A 1 255 ? 19.88400 68.38500 64.50000 1.000 22.89063 277 GLY A O 1
ATOM 3928 N N . TYR A 1 256 ? 21.87000 68.56000 65.53000 1.000 13.65932 278 TYR A N 1
ATOM 3929 C CA . TYR A 1 256 ? 21.31100 68.37100 66.87500 1.000 13.43292 278 TYR A CA 1
ATOM 3930 C C . TYR A 1 256 ? 21.25700 69.67300 67.66400 1.000 18.27817 278 TYR A C 1
ATOM 3931 O O . TYR A 1 256 ? 21.26900 69.65700 68.90300 1.000 22.70490 278 TYR A O 1
ATOM 3949 N N . GLY A 1 257 ? 21.16900 70.82000 66.97200 1.000 15.28645 279 GLY A N 1
ATOM 3950 C CA . GLY A 1 257 ? 21.19700 72.09200 67.67700 1.000 24.16576 279 GLY A CA 1
ATOM 3951 C C . GLY A 1 257 ? 19.85100 72.74300 67.93700 1.000 19.42210 279 GLY A C 1
ATOM 3952 O O . GLY A 1 257 ? 19.79600 73.96200 68.13300 1.000 17.01464 279 GLY A O 1
ATOM 3956 N N . TRP A 1 258 ? 18.76900 71.96700 67.98100 1.000 20.33379 280 TRP A N 1
ATOM 3957 C CA . TRP A 1 258 ? 17.44400 72.54800 68.15600 1.000 16.40408 280 TRP A CA 1
ATOM 3958 C C . TRP A 1 258 ? 17.23000 73.09300 69.56500 1.000 18.24659 280 TRP A C 1
ATOM 3959 O O . TRP A 1 258 ? 17.90600 72.72600 70.51900 1.000 16.92989 280 TRP A O 1
ATOM 3980 N N . ASP A 1 259 ? 16.29800 74.04900 69.66900 1.000 18.49749 281 ASP A N 1
ATOM 3981 C CA . ASP A 1 259 ? 15.94600 74.69300 70.92600 1.000 20.94165 281 ASP A CA 1
ATOM 3982 C C . ASP A 1 259 ? 15.20800 73.72400 71.86100 1.000 19.23801 281 ASP A C 1
ATOM 3983 O O . ASP A 1 259 ? 14.51100 72.81200 71.41100 1.000 22.94885 281 ASP A O 1
ATOM 3992 N N . LEU A 1 260 ? 15.29700 74.00300 73.15000 1.000 20.31083 282 LEU A N 1
ATOM 3993 C CA . LEU A 1 260 ? 14.44300 73.32100 74.12800 1.000 23.60059 282 LEU A CA 1
ATOM 3994 C C . LEU A 1 260 ? 13.03000 73.89600 74.02100 1.000 26.33470 282 LEU A C 1
ATOM 3995 O O . LEU A 1 260 ? 12.77800 75.02900 74.46600 1.000 19.30462 282 LEU A O 1
ATOM 4011 N N . GLY A 1 261 ? 12.12500 73.11900 73.44000 1.000 21.72264 283 GLY A N 1
ATOM 4012 C CA . GLY A 1 261 ? 10.76900 73.62800 73.20400 1.000 24.48196 283 GLY A CA 1
ATOM 4013 C C . GLY A 1 261 ? 10.00200 73.92300 74.47900 1.000 21.47349 283 GLY A C 1
ATOM 4014 O O . GLY A 1 261 ? 9.12300 74.80100 74.48800 1.000 22.31666 283 GLY A O 1
ATOM 4018 N N . GLU A 1 262 ? 10.30400 73.20800 75.56300 1.000 20.45871 284 GLU A N 1
ATOM 4019 C CA . GLU A 1 262 ? 9.61000 73.46300 76.82100 1.000 20.69603 284 GLU A CA 1
ATOM 4020 C C . GLU A 1 262 ? 9.73300 74.92100 77.26300 1.000 26.25494 284 GLU A C 1
ATOM 4021 O O . GLU A 1 262 ? 8.82200 75.45000 77.90600 1.000 26.21989 284 GLU A O 1
ATOM 4033 N N . LEU A 1 263 ? 10.86200 75.57100 76.95400 1.000 25.57237 285 LEU A N 1
ATOM 4034 C CA . LEU A 1 263 ? 11.06700 76.92900 77.44100 1.000 20.56016 285 LEU A CA 1
ATOM 4035 C C . LEU A 1 263 ? 9.99900 77.87200 76.91000 1.000 24.45835 285 LEU A C 1
ATOM 4036 O O . LEU A 1 263 ? 9.61500 78.82100 77.60800 1.000 30.80821 285 LEU A O 1
ATOM 4052 N N . ASN A 1 264 ? 9.50000 77.62200 75.71000 1.000 24.59173 286 ASN A N 1
ATOM 4053 C CA . ASN A 1 264 ? 8.47600 78.49200 75.12400 1.000 26.08239 286 ASN A CA 1
ATOM 4054 C C . ASN A 1 264 ? 7.13300 78.35000 75.81800 1.000 30.28256 286 ASN A C 1
ATOM 4055 O O . ASN A 1 264 ? 6.28100 79.23400 75.67500 1.000 30.12429 286 ASN A O 1
ATOM 4066 N N . ARG A 1 265 ? 6.92600 77.25300 76.53000 1.000 25.13630 287 ARG A N 1
ATOM 4067 C CA . ARG A 1 265 ? 5.68900 77.02400 77.27500 1.000 22.03882 287 ARG A CA 1
ATOM 4068 C C . ARG A 1 265 ? 5.70200 77.68700 78.63600 1.000 21.47536 287 ARG A C 1
ATOM 4069 O O . ARG A 1 265 ? 4.63500 77.82300 79.24900 1.000 24.59161 287 ARG A O 1
ATOM 4090 N N . MET A 1 266 ? 6.84500 78.02000 79.16200 1.000 23.49696 288 MET A N 1
ATOM 4091 C CA . MET A 1 266 ? 6.89500 78.53200 80.48200 1.000 22.47370 288 MET A CA 1
ATOM 4092 C C . MET A 1 266 ? 6.52900 79.99800 80.68300 1.000 29.60538 288 MET A C 1
ATOM 4093 O O . MET A 1 266 ? 6.60500 80.76700 79.80300 1.000 36.60778 288 MET A O 1
ATOM 4107 N N . THR A 1 267 ? 6.07500 80.32800 81.86100 1.000 25.07121 289 THR A N 1
ATOM 4108 C CA . THR A 1 267 ? 5.94700 81.73600 82.18700 1.000 29.24737 289 THR A CA 1
ATOM 4109 C C . THR A 1 267 ? 7.34000 82.34900 82.29200 1.000 39.71640 289 THR A C 1
ATOM 4110 O O . THR A 1 267 ? 8.33600 81.63600 82.43700 1.000 33.98509 289 THR A O 1
ATOM 4121 N N . PRO A 1 268 ? 7.45100 83.67600 82.23100 1.000 36.02070 290 PRO A N 1
ATOM 4122 C CA . PRO A 1 268 ? 8.78400 84.27100 82.41700 1.000 27.29511 290 PRO A CA 1
ATOM 4123 C C . PRO A 1 268 ? 9.38600 83.91100 83.75800 1.000 26.17957 290 PRO A C 1
ATOM 4124 O O . PRO A 1 268 ? 10.60600 83.73500 83.85700 1.000 28.30869 290 PRO A O 1
ATOM 4135 N N . GLU A 1 269 ? 8.56100 83.78000 84.79800 1.000 24.46899 291 GLU A N 1
ATOM 4136 C CA . GLU A 1 269 ? 9.10300 83.43400 86.10700 1.000 30.96370 291 GLU A CA 1
ATOM 4137 C C . GLU A 1 269 ? 9.62600 81.99600 86.11200 1.000 24.24375 291 GLU A C 1
ATOM 4138 O O . GLU A 1 269 ? 10.68500 81.71100 86.69200 1.000 27.90936 291 GLU A O 1
ATOM 4150 N N . GLU A 1 270 ? 8.92100 81.12200 85.43800 1.000 27.58889 292 GLU A N 1
ATOM 4151 C CA . GLU A 1 270 ? 9.35800 79.75800 85.34300 1.000 31.04094 292 GLU A CA 1
ATOM 4152 C C . GLU A 1 270 ? 10.67700 79.70200 84.57100 1.000 26.04987 292 GLU A C 1
ATOM 4153 O O . GLU A 1 270 ? 11.62800 79.13600 85.01800 1.000 26.45049 292 GLU A O 1
ATOM 4165 N N . LYS A 1 271 ? 10.70600 80.32000 83.41000 1.000 23.94422 293 LYS A N 1
ATOM 4166 C CA . LYS A 1 271 ? 11.91000 80.30700 82.57900 1.000 25.53435 293 LYS A CA 1
ATOM 4167 C C . LYS A 1 271 ? 13.10300 80.84400 83.33600 1.000 31.33385 293 LYS A C 1
ATOM 4168 O O . LYS A 1 271 ? 14.22800 80.34300 83.17800 1.000 24.79388 293 LYS A O 1
ATOM 4187 N N . LYS A 1 272 ? 12.89600 81.87600 84.16400 1.000 33.11843 294 LYS A N 1
ATOM 4188 C CA . LYS A 1 272 ? 14.00400 82.46700 84.89300 1.000 38.56180 294 LYS A CA 1
ATOM 4189 C C . LYS A 1 272 ? 14.56400 81.51200 85.93800 1.000 30.66690 294 LYS A C 1
ATOM 4190 O O . LYS A 1 272 ? 15.78000 81.37700 86.07500 1.000 28.10339 294 LYS A O 1
ATOM 4209 N N . THR A 1 273 ? 13.69000 80.86800 86.72400 1.000 32.82363 295 THR A N 1
ATOM 4210 C CA . THR A 1 273 ? 14.17200 79.85600 87.65400 1.000 47.99395 295 THR A CA 1
ATOM 4211 C C . THR A 1 273 ? 14.98100 78.78000 86.90800 1.000 39.79310 295 THR A C 1
ATOM 4212 O O . THR A 1 273 ? 16.06700 78.39800 87.34600 1.000 34.60491 295 THR A O 1
ATOM 4223 N N . TRP A 1 274 ? 14.45500 78.32500 85.77400 1.000 32.83705 296 TRP A N 1
ATOM 4224 C CA . TRP A 1 274 ? 15.12400 77.29300 84.96700 1.000 21.91611 296 TRP A CA 1
ATOM 4225 C C . TRP A 1 274 ? 16.49300 77.76600 84.48000 1.000 19.75484 296 TRP A C 1
ATOM 4226 O O . TRP A 1 274 ? 17.51800 77.09600 84.70100 1.000 19.01369 296 TRP A O 1
ATOM 4247 N N . THR A 1 275 ? 16.53800 78.91800 83.79900 1.000 22.20521 297 THR A N 1
ATOM 4248 C CA . THR A 1 275 ? 17.82400 79.35000 83.23400 1.000 23.15932 297 THR A CA 1
ATOM 4249 C C . THR A 1 275 ? 18.79400 79.77600 84.31300 1.000 23.89154 297 THR A C 1
ATOM 4250 O O . THR A 1 275 ? 20.01200 79.63400 84.13500 1.000 23.49652 297 THR A O 1
ATOM 4261 N N . ASP A 1 276 ? 18.29600 80.28600 85.45200 1.000 25.78408 298 ASP A N 1
ATOM 4262 C CA . ASP A 1 276 ? 19.17300 80.54300 86.58000 1.000 30.39602 298 ASP A CA 1
ATOM 4263 C C . ASP A 1 276 ? 19.92200 79.27600 86.97600 1.000 36.84711 298 ASP A C 1
ATOM 4264 O O . ASP A 1 276 ? 21.13500 79.30900 87.20300 1.000 29.52697 298 ASP A O 1
ATOM 4273 N N . TYR A 1 277 ? 19.21800 78.14100 87.03600 1.000 28.15504 299 TYR A N 1
ATOM 4274 C CA . TYR A 1 277 ? 19.89400 76.92300 87.46100 1.000 29.64442 299 TYR A CA 1
ATOM 4275 C C . TYR A 1 277 ? 20.85600 76.42700 86.39500 1.000 20.09296 299 TYR A C 1
ATOM 4276 O O . TYR A 1 277 ? 21.99900 76.08200 86.70500 1.000 33.37762 299 TYR A O 1
ATOM 4294 N N . TYR A 1 278 ? 20.40700 76.37400 85.14100 1.000 22.78235 300 TYR A N 1
ATOM 4295 C CA . TYR A 1 278 ? 21.19700 75.74800 84.03900 1.000 23.22471 300 TYR A CA 1
ATOM 4296 C C . TYR A 1 278 ? 22.39300 76.60100 83.60000 1.000 39.91273 300 TYR A C 1
ATOM 4297 O O . TYR A 1 278 ? 23.19200 76.13100 82.79200 1.000 22.86505 300 TYR A O 1
ATOM 4315 N N . ALA A 1 279 ? 22.46600 77.83600 84.08400 1.000 33.08104 301 ALA A N 1
ATOM 4316 C CA . ALA A 1 279 ? 23.70200 78.58600 83.88200 1.000 28.89767 301 ALA A CA 1
ATOM 4317 C C . ALA A 1 279 ? 24.89700 77.82000 84.41700 1.000 21.36455 301 ALA A C 1
ATOM 4318 O O . ALA A 1 279 ? 25.99800 77.91600 83.84600 1.000 27.04663 301 ALA A O 1
ATOM 4325 N N . LYS A 1 280 ? 24.71500 77.05100 85.49500 1.000 18.13569 302 LYS A N 1
ATOM 4326 C CA . LYS A 1 280 ? 25.83500 76.34300 86.09200 1.000 21.06813 302 LYS A CA 1
ATOM 4327 C C . LYS A 1 280 ? 26.35800 75.26100 85.15200 1.000 24.76142 302 LYS A C 1
ATOM 4328 O O . LYS A 1 280 ? 27.56400 75.18300 84.88200 1.000 22.75392 302 LYS A O 1
ATOM 4347 N N . ARG A 1 281 ? 25.45600 74.43600 84.61600 1.000 21.19216 303 ARG A N 1
ATOM 4348 C CA . ARG A 1 281 ? 25.90100 73.42100 83.66600 1.000 21.03754 303 ARG A CA 1
ATOM 4349 C C . ARG A 1 281 ? 26.52400 74.05300 82.44300 1.000 18.39965 303 ARG A C 1
ATOM 4350 O O . ARG A 1 281 ? 27.52700 73.55200 81.90800 1.000 23.98983 303 ARG A O 1
ATOM 4371 N N . THR A 1 282 ? 25.94300 75.14600 81.94700 1.000 23.23930 304 THR A N 1
ATOM 4372 C CA . THR A 1 282 ? 26.50300 75.78600 80.76900 1.000 18.81901 304 THR A CA 1
ATOM 4373 C C . THR A 1 282 ? 27.92300 76.29600 81.03500 1.000 21.50719 304 THR A C 1
ATOM 4374 O O . THR A 1 282 ? 28.80800 76.14300 80.18400 1.000 24.91102 304 THR A O 1
ATOM 4385 N N . LYS A 1 283 ? 28.14900 76.88900 82.20400 1.000 19.73539 305 LYS A N 1
ATOM 4386 C CA . LYS A 1 283 ? 29.49900 77.36400 82.53500 1.000 25.48209 305 LYS A CA 1
ATOM 4387 C C . LYS A 1 283 ? 30.46100 76.19200 82.63600 1.000 28.15529 305 LYS A C 1
ATOM 4388 O O . LYS A 1 283 ? 31.62800 76.29800 82.22800 1.000 26.49359 305 LYS A O 1
ATOM 4407 N N . SER A 1 284 ? 29.99100 75.05800 83.16200 1.000 25.16699 306 SER A N 1
ATOM 4408 C CA . SER A 1 284 ? 30.80600 73.85100 83.19000 1.000 17.55403 306 SER A CA 1
ATOM 4409 C C . SER A 1 284 ? 31.24200 73.42900 81.79600 1.000 23.45713 306 SER A C 1
ATOM 4410 O O . SER A 1 284 ? 32.41400 73.06600 81.58200 1.000 32.30689 306 SER A O 1
ATOM 4418 N N . LEU A 1 285 ? 30.32400 73.45300 80.82900 1.000 19.80728 307 LEU A N 1
ATOM 4419 C CA . LEU A 1 285 ? 30.68200 73.11600 79.45800 1.000 19.14165 307 LEU A CA 1
ATOM 4420 C C . LEU A 1 285 ? 31.70900 74.10100 78.91300 1.000 24.04362 307 LEU A C 1
ATOM 4421 O O . LEU A 1 285 ? 32.72500 73.70600 78.32600 1.000 26.90675 307 LEU A O 1
ATOM 4437 N N . VAL A 1 286 ? 31.45100 75.39400 79.10400 1.000 22.82200 308 VAL A N 1
ATOM 4438 C CA . VAL A 1 286 ? 32.31800 76.41800 78.51600 1.000 21.06472 308 VAL A CA 1
ATOM 4439 C C . VAL A 1 286 ? 33.70800 76.33700 79.13200 1.000 22.47971 308 VAL A C 1
ATOM 4440 O O . VAL A 1 286 ? 34.71700 76.34300 78.41600 1.000 33.35144 308 VAL A O 1
ATOM 4453 N N . ASP A 1 287 ? 33.78300 76.20000 80.45700 1.000 26.20045 309 ASP A N 1
ATOM 4454 C CA . ASP A 1 287 ? 35.07300 76.06200 81.13500 1.000 27.64027 309 ASP A CA 1
ATOM 4455 C C . ASP A 1 287 ? 35.79400 74.79400 80.71100 1.000 32.79335 309 ASP A C 1
ATOM 4456 O O . ASP A 1 287 ? 37.02800 74.78500 80.58900 1.000 36.64687 309 ASP A O 1
ATOM 4465 N N . GLY A 1 288 ? 35.05400 73.70500 80.49600 1.000 25.54043 310 GLY A N 1
ATOM 4466 C CA . GLY A 1 288 ? 35.69100 72.46500 80.09200 1.000 27.89886 310 GLY A CA 1
ATOM 4467 C C . GLY A 1 288 ? 36.18600 72.49600 78.66800 1.000 23.99221 310 GLY A C 1
ATOM 4468 O O . GLY A 1 288 ? 37.15200 71.79900 78.32700 1.000 32.33233 310 GLY A O 1
ATOM 4472 N N . MET A 1 289 ? 35.53500 73.26200 77.80600 1.000 18.92938 311 MET A N 1
ATOM 4473 C CA . MET A 1 289 ? 36.05200 73.44900 76.46200 1.000 17.87935 311 MET A CA 1
ATOM 4474 C C . MET A 1 289 ? 37.27500 74.36900 76.48400 1.000 27.64077 311 MET A C 1
ATOM 4475 O O . MET A 1 289 ? 38.27400 74.07800 75.81600 1.000 28.24769 311 MET A O 1
ATOM 4489 N N . LYS A 1 290 ? 37.22100 75.44600 77.28200 1.000 27.45564 312 LYS A N 1
ATOM 4490 C CA . LYS A 1 290 ? 38.33800 76.39800 77.34200 1.000 30.69446 312 LYS A CA 1
ATOM 4491 C C . LYS A 1 290 ? 39.58500 75.75000 77.92300 1.000 42.56182 312 LYS A C 1
ATOM 4492 O O . LYS A 1 290 ? 40.70700 76.04100 77.48000 1.000 35.19228 312 LYS A O 1
ATOM 4511 N N . SER A 1 291 ? 39.42600 74.86800 78.90500 1.000 41.17877 313 SER A N 1
ATOM 4512 C CA . SER A 1 291 ? 40.57500 74.15700 79.45000 1.000 39.02463 313 SER A CA 1
ATOM 4513 C C . SER A 1 291 ? 41.10400 73.08000 78.50900 1.000 38.15917 313 SER A C 1
ATOM 4514 O O . SER A 1 291 ? 42.18300 72.53300 78.77500 1.000 39.09686 313 SER A O 1
ATOM 4522 N N . GLY A 1 292 ? 40.36000 72.72400 77.46900 1.000 32.08757 314 GLY A N 1
ATOM 4523 C CA . GLY A 1 292 ? 40.75300 71.63000 76.56100 1.000 33.61943 314 GLY A CA 1
ATOM 4524 C C . GLY A 1 292 ? 40.31500 70.25100 77.04300 1.000 25.97588 314 GLY A C 1
ATOM 4525 O O . GLY A 1 292 ? 40.43200 69.31400 76.28800 1.000 33.81489 314 GLY A O 1
ATOM 4529 N N . LYS A 1 293 ? 39.80800 70.15700 78.26300 1.000 24.48620 315 LYS A N 1
ATOM 4530 C CA . LYS A 1 293 ? 39.44000 68.83700 78.82400 1.000 31.38948 315 LYS A CA 1
ATOM 4531 C C . LYS A 1 293 ? 38.34700 68.17800 77.98500 1.000 40.15473 315 LYS A C 1
ATOM 4532 O O . LYS A 1 293 ? 38.50100 67.01300 77.65700 1.000 33.99458 315 LYS A O 1
ATOM 4551 N N . LEU A 1 294 ? 37.31200 68.93500 77.61700 1.000 28.79369 316 LEU A N 1
ATOM 4552 C CA . LEU A 1 294 ? 36.15900 68.34700 76.88600 1.000 29.56868 316 LEU A CA 1
ATOM 4553 C C . LEU A 1 294 ? 36.44800 68.26300 75.38800 1.000 32.53723 316 LEU A C 1
ATOM 4554 O O . LEU A 1 294 ? 35.56800 67.85300 74.64700 1.000 42.79211 316 LEU A O 1
ATOM 4570 N N . LYS A 1 295 ? 37.65200 68.66800 74.97700 1.000 27.43782 317 LYS A N 1
ATOM 4571 C CA . LYS A 1 295 ? 38.05500 68.48300 73.60400 1.000 28.35026 317 LYS A CA 1
ATOM 4572 C C . LYS A 1 295 ? 38.45000 67.02800 73.34100 1.000 36.02126 317 LYS A C 1
ATOM 4573 O O . LYS A 1 295 ? 38.55000 66.60800 72.18700 1.000 34.69538 317 LYS A O 1
ATOM 4592 N N . ASP A 1 296 ? 38.64500 66.25400 74.40400 1.000 48.48131 318 ASP A N 1
ATOM 4593 C CA . ASP A 1 296 ? 38.74300 64.80400 74.31800 1.000 40.25422 318 ASP A CA 1
ATOM 4594 C C . ASP A 1 296 ? 37.32800 64.24000 74.13800 1.000 30.70164 318 ASP A C 1
ATOM 4595 O O . ASP A 1 296 ? 36.51600 64.35100 75.06200 1.000 28.88000 318 ASP A O 1
ATOM 4604 N N . PRO A 1 297 ? 37.00400 63.64200 72.99800 1.000 26.25069 319 PRO A N 1
ATOM 4605 C CA . PRO A 1 297 ? 35.61700 63.20600 72.76100 1.000 25.03995 319 PRO A CA 1
ATOM 4606 C C . PRO A 1 297 ? 35.07100 62.28500 73.85000 1.000 28.25392 319 PRO A C 1
ATOM 4607 O O . PRO A 1 297 ? 33.88300 62.35000 74.16500 1.000 24.90228 319 PRO A O 1
ATOM 4618 N N . LYS A 1 298 ? 35.90500 61.41700 74.41300 1.000 25.44529 320 LYS A N 1
ATOM 4619 C CA . LYS A 1 298 ? 35.41100 60.51500 75.44900 1.000 23.42705 320 LYS A CA 1
ATOM 4620 C C . LYS A 1 298 ? 35.08300 61.27300 76.72200 1.000 26.18066 320 LYS A C 1
ATOM 4621 O O . LYS A 1 298 ? 34.13100 60.91600 77.43500 1.000 27.58367 320 LYS A O 1
ATOM 4640 N N . ALA A 1 299 ? 35.85800 62.32200 77.04400 1.000 14.12425 321 ALA A N 1
ATOM 4641 C CA . ALA A 1 299 ? 35.53500 63.15500 78.19300 1.000 20.04898 321 ALA A CA 1
ATOM 4642 C C . ALA A 1 299 ? 34.23600 63.95400 77.96600 1.000 24.04522 321 ALA A C 1
ATOM 4643 O O . ALA A 1 299 ? 33.43000 64.10500 78.88800 1.000 19.81518 321 ALA A O 1
ATOM 4650 N N . PHE A 1 300 ? 34.06100 64.50100 76.76000 1.000 18.05457 322 PHE A N 1
ATOM 4651 C CA . PHE A 1 300 ? 32.79900 65.18800 76.45600 1.000 21.83822 322 PHE A CA 1
ATOM 4652 C C . PHE A 1 300 ? 31.63500 64.20600 76.58000 1.000 24.51543 322 PHE A C 1
ATOM 4653 O O . PHE A 1 300 ? 30.58500 64.54100 77.15800 1.000 18.12353 322 PHE A O 1
ATOM 4670 N N . ALA A 1 301 ? 31.82300 62.96400 76.09500 1.000 19.76282 323 ALA A N 1
ATOM 4671 C CA . ALA A 1 301 ? 30.76800 61.95800 76.21300 1.000 21.25158 323 ALA A CA 1
ATOM 4672 C C . ALA A 1 301 ? 30.38900 61.72400 77.67300 1.000 21.29831 323 ALA A C 1
ATOM 4673 O O . ALA A 1 301 ? 29.19600 61.63700 78.01000 1.000 15.30780 323 ALA A O 1
ATOM 4680 N N . GLU A 1 302 ? 31.38300 61.61600 78.56700 1.000 20.00220 324 GLU A N 1
ATOM 4681 C CA . GLU A 1 302 ? 31.04900 61.37800 79.96300 1.000 15.42303 324 GLU A CA 1
ATOM 4682 C C . GLU A 1 302 ? 30.37600 62.59200 80.56800 1.000 20.26651 324 GLU A C 1
ATOM 4683 O O . GLU A 1 302 ? 29.45400 62.45400 81.39600 1.000 19.58760 324 GLU A O 1
ATOM 4695 N N . TRP A 1 303 ? 30.80500 63.78900 80.15600 1.000 24.84507 325 TRP A N 1
ATOM 4696 C CA . TRP A 1 303 ? 30.14100 65.01000 80.62300 1.000 17.40239 325 TRP A CA 1
ATOM 4697 C C . TRP A 1 303 ? 28.67200 64.99600 80.20900 1.000 19.85206 325 TRP A C 1
ATOM 4698 O O . TRP A 1 303 ? 27.78400 65.36700 81.00900 1.000 20.08466 325 TRP A O 1
ATOM 4719 N N . LYS A 1 304 ? 28.39300 64.55900 78.99000 1.000 17.90530 326 LYS A N 1
ATOM 4720 C CA . LYS A 1 304 ? 26.99500 64.49000 78.52400 1.000 17.18067 326 LYS A CA 1
ATOM 4721 C C . LYS A 1 304 ? 26.20800 63.46500 79.32400 1.000 12.86455 326 LYS A C 1
ATOM 4722 O O . LYS A 1 304 ? 25.03900 63.70300 79.65000 1.000 16.62029 326 LYS A O 1
ATOM 4741 N N . TRP A 1 305 ? 26.83100 62.32500 79.66100 1.000 13.31020 327 TRP A N 1
ATOM 4742 C CA . TRP A 1 305 ? 26.16700 61.32800 80.50200 1.000 13.97427 327 TRP A CA 1
ATOM 4743 C C . TRP A 1 305 ? 25.77700 61.90000 81.87100 1.000 15.96784 327 TRP A C 1
ATOM 4744 O O . TRP A 1 305 ? 24.69000 61.64000 82.37100 1.000 14.95640 327 TRP A O 1
ATOM 4765 N N . HIS A 1 306 ? 26.66600 62.66800 82.50600 1.000 20.08206 328 HIS A N 1
ATOM 4766 C CA . HIS A 1 306 ? 26.31500 63.22300 83.81800 1.000 15.10270 328 HIS A CA 1
ATOM 4767 C C . HIS A 1 306 ? 25.15900 64.21500 83.71600 1.000 20.75618 328 HIS A C 1
ATOM 4768 O O . HIS A 1 306 ? 24.30000 64.26700 84.61000 1.000 16.91060 328 HIS A O 1
ATOM 4782 N N . ALA A 1 307 ? 25.11500 65.01300 82.65300 1.000 20.98353 329 ALA A N 1
ATOM 4783 C CA . ALA A 1 307 ? 23.97400 65.91800 82.47000 1.000 18.60227 329 ALA A CA 1
ATOM 4784 C C . ALA A 1 307 ? 22.68000 65.13400 82.21700 1.000 14.23212 329 ALA A C 1
ATOM 4785 O O . ALA A 1 307 ? 21.64200 65.40400 82.82400 1.000 18.24413 329 ALA A O 1
ATOM 4792 N N . TYR A 1 308 ? 22.75600 64.12300 81.36000 1.000 14.30537 330 TYR A N 1
ATOM 4793 C CA . TYR A 1 308 ? 21.57900 63.26800 81.06500 1.000 20.64268 330 TYR A CA 1
ATOM 4794 C C . TYR A 1 308 ? 21.09600 62.60200 82.35100 1.000 16.70261 330 TYR A C 1
ATOM 4795 O O . TYR A 1 308 ? 19.91400 62.64400 82.63300 1.000 15.28364 330 TYR A O 1
ATOM 4813 N N . MET A 1 309 ? 22.02300 62.00100 83.08600 1.000 13.45784 331 MET A N 1
ATOM 4814 C CA . MET A 1 309 ? 21.59600 61.30100 84.31200 1.000 20.71230 331 MET A CA 1
ATOM 4815 C C . MET A 1 309 ? 20.97300 62.26700 85.31600 1.000 17.82719 331 MET A C 1
ATOM 4816 O O . MET A 1 309 ? 19.95500 61.95200 85.95200 1.000 17.11450 331 MET A O 1
ATOM 4830 N N . GLU A 1 310 ? 21.57900 63.43900 85.50700 1.000 22.00415 332 GLU A N 1
ATOM 4831 C CA . GLU A 1 310 ? 21.01700 64.38000 86.47800 1.000 15.80355 332 GLU A CA 1
ATOM 4832 C C . GLU A 1 310 ? 19.56000 64.70600 86.13600 1.000 13.69364 332 GLU A C 1
ATOM 4833 O O . GLU A 1 310 ? 18.68100 64.68200 87.01600 1.000 18.20595 332 GLU A O 1
ATOM 4845 N N . ASP A 1 311 ? 19.30000 65.03000 84.88100 1.000 16.96483 333 ASP A N 1
ATOM 4846 C CA . ASP A 1 311 ? 17.94900 65.45900 84.49600 1.000 18.36327 333 ASP A CA 1
ATOM 4847 C C . ASP A 1 311 ? 16.97200 64.29400 84.51400 1.000 18.93696 333 ASP A C 1
ATOM 4848 O O . ASP A 1 311 ? 15.82500 64.44900 84.96000 1.000 17.79280 333 ASP A O 1
ATOM 4857 N N . TYR A 1 312 ? 17.39800 63.14100 83.99600 1.000 15.76035 334 TYR A N 1
ATOM 4858 C CA . TYR A 1 312 ? 16.55200 61.95800 83.98600 1.000 17.86133 334 TYR A CA 1
ATOM 4859 C C . TYR A 1 312 ? 16.14000 61.58100 85.40900 1.000 15.21865 334 TYR A C 1
ATOM 4860 O O . TYR A 1 312 ? 14.94700 61.42200 85.69900 1.000 18.24270 334 TYR A O 1
ATOM 4878 N N . LEU A 1 313 ? 17.10600 61.45800 86.30100 1.000 14.37369 335 LEU A N 1
ATOM 4879 C CA . LEU A 1 313 ? 16.78400 61.10800 87.68700 1.000 12.03636 335 LEU A CA 1
ATOM 4880 C C . LEU A 1 313 ? 15.96100 62.19900 88.35600 1.000 20.05282 335 LEU A C 1
ATOM 4881 O O . LEU A 1 313 ? 15.05400 61.90400 89.14900 1.000 18.53640 335 LEU A O 1
ATOM 4897 N N . GLY A 1 314 ? 16.24100 63.46500 88.03400 1.000 17.65011 336 GLY A N 1
ATOM 4898 C CA . GLY A 1 314 ? 15.43800 64.54600 88.55900 1.000 24.93117 336 GLY A CA 1
ATOM 4899 C C . GLY A 1 314 ? 13.96300 64.39100 88.21300 1.000 17.83308 336 GLY A C 1
ATOM 4900 O O . GLY A 1 314 ? 13.09600 64.66500 89.03200 1.000 18.30042 336 GLY A O 1
ATOM 4904 N N . CYS A 1 315 ? 13.67100 63.94800 86.98400 1.000 13.86642 337 CYS A N 1
ATOM 4905 C CA . CYS A 1 315 ? 12.28200 63.71100 86.60700 1.000 12.18091 337 CYS A CA 1
ATOM 4906 C C . CYS A 1 315 ? 11.64800 62.63500 87.48000 1.000 14.94694 337 CYS A C 1
ATOM 4907 O O . CYS A 1 315 ? 10.45700 62.69900 87.77400 1.000 18.62123 337 CYS A O 1
ATOM 4915 N N . LEU A 1 316 ? 12.42300 61.61600 87.86600 1.000 19.84880 338 LEU A N 1
ATOM 4916 C CA . LEU A 1 316 ? 11.86300 60.53800 88.67100 1.000 16.20186 338 LEU A CA 1
ATOM 4917 C C . LEU A 1 316 ? 11.42600 61.03000 90.05000 1.000 21.09726 338 LEU A C 1
ATOM 4918 O O . LEU A 1 316 ? 10.54000 60.43300 90.66900 1.000 18.37988 338 LEU A O 1
ATOM 4934 N N . LEU A 1 317 ? 12.05500 62.09000 90.55600 1.000 17.48519 339 LEU A N 1
ATOM 4935 C CA . LEU A 1 317 ? 11.66900 62.55000 91.88400 1.000 16.54462 339 LEU A CA 1
ATOM 4936 C C . LEU A 1 317 ? 10.19500 62.96100 91.91400 1.000 20.46761 339 LEU A C 1
ATOM 4937 O O . LEU A 1 317 ? 9.51600 62.73900 92.91700 1.000 22.20395 339 LEU A O 1
ATOM 4953 N N . SER A 1 318 ? 9.69700 63.56100 90.83000 1.000 17.91988 340 SER A N 1
ATOM 4954 C CA . SER A 1 318 ? 8.28500 63.93200 90.85500 1.000 12.65103 340 SER A CA 1
ATOM 4955 C C . SER A 1 318 ? 7.39100 62.75500 90.50700 1.000 17.28528 340 SER A C 1
ATOM 4956 O O . SER A 1 318 ? 6.23500 62.73100 90.92200 1.000 21.04693 340 SER A O 1
ATOM 4964 N N . VAL A 1 319 ? 7.89300 61.76100 89.76800 1.000 15.35010 341 VAL A N 1
ATOM 4965 C CA . VAL A 1 319 ? 7.11900 60.52600 89.64300 1.000 17.58810 341 VAL A CA 1
ATOM 4966 C C . VAL A 1 319 ? 6.97600 59.85300 91.01000 1.000 19.02496 341 VAL A C 1
ATOM 4967 O O . VAL A 1 319 ? 5.90200 59.34600 91.35700 1.000 18.62315 341 VAL A O 1
ATOM 4980 N N . ASP A 1 320 ? 8.03200 59.88500 91.81500 1.000 20.85331 342 ASP A N 1
ATOM 4981 C CA . ASP A 1 320 ? 7.92700 59.33000 93.16400 1.000 19.46912 342 ASP A CA 1
ATOM 4982 C C . ASP A 1 320 ? 6.88300 60.09100 93.98300 1.000 16.49483 342 ASP A C 1
ATOM 4983 O O . ASP A 1 320 ? 6.11600 59.47300 94.74100 1.000 17.70933 342 ASP A O 1
ATOM 4992 N N . ASP A 1 321 ? 6.83000 61.41100 93.84900 1.000 14.91040 343 ASP A N 1
ATOM 4993 C CA . ASP A 1 321 ? 5.78500 62.20100 94.51100 1.000 18.07844 343 ASP A CA 1
ATOM 4994 C C . ASP A 1 321 ? 4.39800 61.74500 94.07000 1.000 22.99521 343 ASP A C 1
ATOM 4995 O O . ASP A 1 321 ? 3.46100 61.69000 94.88200 1.000 19.25192 343 ASP A O 1
ATOM 5004 N N . SER A 1 322 ? 4.24200 61.46600 92.77600 1.000 16.82073 344 SER A N 1
ATOM 5005 C CA . SER A 1 322 ? 2.95700 61.01200 92.25500 1.000 18.70776 344 SER A CA 1
ATOM 5006 C C . SER A 1 322 ? 2.55400 59.67800 92.87000 1.000 19.70526 344 SER A C 1
ATOM 5007 O O . SER A 1 322 ? 1.39600 59.50200 93.27800 1.000 19.95143 344 SER A O 1
ATOM 5015 N N . ILE A 1 323 ? 3.48300 58.70300 92.91200 1.000 13.38681 345 ILE A N 1
ATOM 5016 C CA . ILE A 1 323 ? 3.17600 57.42200 93.53400 1.000 16.27933 345 ILE A CA 1
ATOM 5017 C C . ILE A 1 323 ? 2.71400 57.65100 94.97300 1.000 20.51973 345 ILE A C 1
ATOM 5018 O O . ILE A 1 323 ? 1.72300 57.05700 95.43600 1.000 16.66703 345 ILE A O 1
ATOM 5034 N N . GLY A 1 324 ? 3.41900 58.52700 95.69000 1.000 23.03132 346 GLY A N 1
ATOM 5035 C CA . GLY A 1 324 ? 3.06800 58.77600 97.09300 1.000 22.38972 346 GLY A CA 1
ATOM 5036 C C . GLY A 1 324 ? 1.66800 59.33800 97.23900 1.000 16.13029 346 GLY A C 1
ATOM 5037 O O . GLY A 1 324 ? 0.89500 58.88400 98.09300 1.000 20.23810 346 GLY A O 1
ATOM 5041 N N . ARG A 1 325 ? 1.31800 60.32400 96.42000 1.000 17.48635 347 ARG A N 1
ATOM 5042 C CA . ARG A 1 325 ? -0.01700 60.91300 96.52600 1.000 15.74207 347 ARG A CA 1
ATOM 5043 C C . ARG A 1 325 ? -1.11200 59.91000 96.17000 1.000 22.37287 347 ARG A C 1
ATOM 5044 O O . ARG A 1 325 ? -2.16600 59.86300 96.83000 1.000 19.16193 347 ARG A O 1
ATOM 5065 N N . LEU A 1 326 ? -0.90100 59.10200 95.12400 1.000 25.25172 348 LEU A N 1
ATOM 5066 C CA . LEU A 1 326 ? -1.89500 58.10400 94.74400 1.000 19.24499 348 LEU A CA 1
ATOM 5067 C C . LEU A 1 326 ? -2.04600 57.03400 95.82700 1.000 19.06258 348 LEU A C 1
ATOM 5068 O O . LEU A 1 326 ? -3.16700 56.62600 96.14800 1.000 20.23918 348 LEU A O 1
ATOM 5084 N N . MET A 1 327 ? -0.93900 56.57300 96.41000 1.000 18.96968 349 MET A N 1
ATOM 5085 C CA . MET A 1 327 ? -1.05600 55.56700 97.44800 1.000 23.55944 349 MET A CA 1
ATOM 5086 C C . MET A 1 327 ? -1.63100 56.16000 98.73800 1.000 22.61147 349 MET A C 1
ATOM 5087 O O . MET A 1 327 ? -2.35600 55.47200 99.45900 1.000 22.89089 349 MET A O 1
ATOM 5101 N N . GLU A 1 328 ? -1.31400 57.41800 99.03900 1.000 18.67754 350 GLU A N 1
ATOM 5102 C CA . GLU A 1 328 ? -1.95500 58.07900 100.17700 1.000 29.79383 350 GLU A CA 1
ATOM 5103 C C . GLU A 1 328 ? -3.46000 58.15100 99.98000 1.000 21.10308 350 GLU A C 1
ATOM 5104 O O . GLU A 1 328 ? -4.22000 57.95000 100.93900 1.000 23.28661 350 GLU A O 1
ATOM 5116 N N . TYR A 1 329 ? -3.91000 58.43900 98.75700 1.000 15.29079 351 TYR A N 1
ATOM 5117 C CA . TYR A 1 329 ? -5.34700 58.46300 98.50000 1.000 20.22370 351 TYR A CA 1
ATOM 5118 C C . TYR A 1 329 ? -5.98200 57.11000 98.79200 1.000 23.60818 351 TYR A C 1
ATOM 5119 O O . TYR A 1 329 ? -7.00000 57.02800 99.49800 1.000 21.52184 351 TYR A O 1
ATOM 5137 N N . LEU A 1 330 ? -5.41900 56.03000 98.24000 1.000 19.78345 352 LEU A N 1
ATOM 5138 C CA . LEU A 1 330 ? -5.99800 54.72100 98.49400 1.000 21.24856 352 LEU A CA 1
ATOM 5139 C C . LEU A 1 330 ? -6.01800 54.40500 99.98500 1.000 21.56524 352 LEU A C 1
ATOM 5140 O O . LEU A 1 330 ? -6.96700 53.78300 100.48500 1.000 23.72279 352 LEU A O 1
ATOM 5156 N N . ASP A 1 331 ? -4.96200 54.79700 100.69900 1.000 22.27801 353 ASP A N 1
ATOM 5157 C CA . ASP A 1 331 ? -4.89400 54.50400 102.13200 1.000 23.69818 353 ASP A CA 1
ATOM 5158 C C . ASP A 1 331 ? -6.02200 55.20600 102.86100 1.000 24.95390 353 ASP A C 1
ATOM 5159 O O . ASP A 1 331 ? -6.80100 54.57700 103.58900 1.000 29.34595 353 ASP A O 1
ATOM 5168 N N . LYS A 1 332 ? -6.13600 56.50800 102.65400 1.000 24.68419 354 LYS A N 1
ATOM 5169 C CA . LYS A 1 332 ? -7.13700 57.30900 103.41000 1.000 26.49785 354 LYS A CA 1
ATOM 5170 C C . LYS A 1 332 ? -8.57400 56.95300 103.01800 1.000 24.45502 354 LYS A C 1
ATOM 5171 O O . LYS A 1 332 ? -9.46200 57.13200 103.84700 1.000 26.96433 354 LYS A O 1
ATOM 5190 N N . GLU A 1 333 ? -8.77500 56.48900 101.79800 1.000 20.12344 355 GLU A N 1
ATOM 5191 C CA . GLU A 1 333 ? -10.14400 56.19300 101.30900 1.000 18.51451 355 GLU A CA 1
ATOM 5192 C C . GLU A 1 333 ? -10.58200 54.80700 101.79900 1.000 27.37073 355 GLU A C 1
ATOM 5193 O O . GLU A 1 333 ? -11.75100 54.46900 101.64500 1.000 27.59591 355 GLU A O 1
ATOM 5205 N N . GLY A 1 334 ? -9.66200 54.04100 102.37000 1.000 26.52784 356 GLY A N 1
ATOM 5206 C CA . GLY A 1 334 ? -10.04300 52.74700 102.89300 1.000 29.83148 356 GLY A CA 1
ATOM 5207 C C . GLY A 1 334 ? -10.16300 51.64300 101.86600 1.000 34.80516 356 GLY A C 1
ATOM 5208 O O . GLY A 1 334 ? -10.80400 50.62800 102.13200 1.000 29.84007 356 GLY A O 1
ATOM 5212 N N . ILE A 1 335 ? -9.54600 51.79600 100.69300 1.000 26.44811 357 ILE A N 1
ATOM 5213 C CA . ILE A 1 335 ? -9.75800 50.84500 99.61300 1.000 25.05420 357 ILE A CA 1
ATOM 5214 C C . ILE A 1 335 ? -8.45000 50.17700 99.16400 1.000 23.00598 357 ILE A C 1
ATOM 5215 O O . ILE A 1 335 ? -8.43200 49.51100 98.12600 1.000 24.56658 357 ILE A O 1
ATOM 5231 N N . ALA A 1 336 ? -7.38000 50.29800 99.93900 1.000 21.06163 358 ALA A N 1
ATOM 5232 C CA . ALA A 1 336 ? -6.11100 49.69000 99.51800 1.000 25.17571 358 ALA A CA 1
ATOM 5233 C C . ALA A 1 336 ? -6.21300 48.17700 99.39900 1.000 24.47765 358 ALA A C 1
ATOM 5234 O O . ALA A 1 336 ? -5.59700 47.57000 98.50500 1.000 25.43722 358 ALA A O 1
ATOM 5241 N N . LYS A 1 337 ? -6.98800 47.52700 100.28500 1.000 25.44541 359 LYS A N 1
ATOM 5242 C CA . LYS A 1 337 ? -7.04500 46.06800 100.23200 1.000 21.33173 359 LYS A CA 1
ATOM 5243 C C . LYS A 1 337 ? -7.82700 45.57000 99.03400 1.000 32.49962 359 LYS A C 1
ATOM 5244 O O . LYS A 1 337 ? -7.63000 44.42400 98.61100 1.000 44.06471 359 LYS A O 1
ATOM 5263 N N . ASP A 1 338 ? -8.69100 46.40100 98.44600 1.000 21.56063 360 ASP A N 1
ATOM 5264 C CA . ASP A 1 338 ? -9.50900 45.99700 97.32100 1.000 27.56943 360 ASP A CA 1
ATOM 5265 C C . ASP A 1 338 ? -9.09200 46.68500 96.02800 1.000 25.91651 360 ASP A C 1
ATOM 5266 O O . ASP A 1 338 ? -9.90100 46.88200 95.12400 1.000 25.74719 360 ASP A O 1
ATOM 5275 N N . THR A 1 339 ? -7.81000 47.04600 95.93600 1.000 20.13510 361 THR A N 1
ATOM 5276 C CA . THR A 1 339 ? -7.27500 47.68100 94.74600 1.000 15.74467 361 THR A CA 1
ATOM 5277 C C . THR A 1 339 ? -6.02300 46.92200 94.32400 1.000 21.06666 361 THR A C 1
ATOM 5278 O O . THR A 1 339 ? -5.11700 46.72100 95.13000 1.000 16.98674 361 THR A O 1
ATOM 5289 N N . LEU A 1 340 ? -5.98400 46.52700 93.05500 1.000 17.06588 362 LEU A N 1
ATOM 5290 C CA . LEU A 1 340 ? -4.77300 45.98300 92.45800 1.000 20.82148 362 LEU A CA 1
ATOM 5291 C C . LEU A 1 340 ? -4.03100 47.16700 91.83800 1.000 18.36879 362 LEU A C 1
ATOM 5292 O O . LEU A 1 340 ? -4.53600 47.81300 90.91600 1.000 21.22077 362 LEU A O 1
ATOM 5308 N N . VAL A 1 341 ? -2.86700 47.48300 92.39500 1.000 15.14056 363 VAL A N 1
ATOM 5309 C CA . VAL A 1 341 ? -2.01400 48.56700 91.87100 1.000 14.90050 363 VAL A CA 1
ATOM 5310 C C . VAL A 1 341 ? -0.99300 47.93000 90.94700 1.000 15.25548 363 VAL A C 1
ATOM 5311 O O . VAL A 1 341 ? -0.29900 46.98500 91.32900 1.000 15.48267 363 VAL A O 1
ATOM 5324 N N . ILE A 1 342 ? -0.91700 48.43900 89.71200 1.000 14.78219 364 ILE A N 1
ATOM 5325 C CA . ILE A 1 342 ? 0.09600 47.97600 88.76000 1.000 18.58302 364 ILE A CA 1
ATOM 5326 C C . ILE A 1 342 ? 0.90700 49.20100 88.35000 1.000 14.68498 364 ILE A C 1
ATOM 5327 O O . ILE A 1 342 ? 0.35100 50.19800 87.90600 1.000 15.27024 364 ILE A O 1
ATOM 5343 N N . TYR A 1 343 ? 2.23200 49.10700 88.52100 1.000 15.72237 365 TYR A N 1
ATOM 5344 C CA . TYR A 1 343 ? 3.12900 50.13200 88.01800 1.000 15.51451 365 TYR A CA 1
ATOM 5345 C C . TYR A 1 343 ? 3.97200 49.51700 86.91300 1.000 13.11838 365 TYR A C 1
ATOM 5346 O O . TYR A 1 343 ? 4.53500 48.43900 87.09100 1.000 15.74360 365 TYR A O 1
ATOM 5364 N N . CYS A 1 344 ? 4.08300 50.22300 85.79800 1.000 15.60437 366 CYS A N 1
ATOM 5365 C CA . CYS A 1 344 ? 5.08900 49.79700 84.81200 1.000 17.97288 366 CYS A CA 1
ATOM 5366 C C . CYS A 1 344 ? 5.59100 51.02000 84.07600 1.000 14.36995 366 CYS A C 1
ATOM 5367 O O . CYS A 1 344 ? 5.00100 52.09500 84.11600 1.000 14.66701 366 CYS A O 1
ATOM 5375 N N . GLY A 1 345 ? 6.75400 50.85500 83.42700 1.000 12.61325 367 GLY A N 1
ATOM 5376 C CA . GLY A 1 345 ? 7.17700 51.78800 82.40200 1.000 18.94300 367 GLY A CA 1
ATOM 5377 C C . GLY A 1 345 ? 6.84200 51.14300 81.06900 1.000 16.32725 367 GLY A C 1
ATOM 5378 O O . GLY A 1 345 ? 6.92700 49.92600 80.93200 1.000 17.74446 367 GLY A O 1
ATOM 5382 N N . ASP A 1 346 ? 6.43000 51.94200 80.09700 1.000 12.75398 368 ASP A N 1
ATOM 5383 C CA . ASP A 1 346 ? 6.13500 51.39800 78.74800 1.000 13.32680 368 ASP A CA 1
ATOM 5384 C C . ASP A 1 346 ? 7.26000 50.46600 78.27800 1.000 17.66940 368 ASP A C 1
ATOM 5385 O O . ASP A 1 346 ? 6.92700 49.42300 77.73300 1.000 16.10560 368 ASP A O 1
ATOM 5394 N N . GLN A 1 347 ? 8.46600 50.86200 78.40300 1.000 14.26160 369 GLN A N 1
ATOM 5395 C CA . GLN A 1 347 ? 9.55900 49.94700 78.19200 1.000 14.65223 369 GLN A CA 1
ATOM 5396 C C . GLN A 1 347 ? 10.71500 50.47900 79.03800 1.000 21.95524 369 GLN A C 1
ATOM 5397 O O . GLN A 1 347 ? 10.69700 51.55200 79.57500 1.000 15.65224 369 GLN A O 1
ATOM 5411 N N . GLY A 1 348 ? 11.80500 49.72600 79.05500 1.000 18.04355 370 GLY A N 1
ATOM 5412 C CA . GLY A 1 348 ? 13.02200 50.15100 79.69500 1.000 20.81754 370 GLY A CA 1
ATOM 5413 C C . GLY A 1 348 ? 13.79900 51.17700 78.86100 1.000 18.45474 370 GLY A C 1
ATOM 5414 O O . GLY A 1 348 ? 13.35700 51.67400 77.87900 1.000 18.21761 370 GLY A O 1
ATOM 5418 N N . PHE A 1 349 ? 15.02100 51.44300 79.26100 1.000 16.32027 371 PHE A N 1
ATOM 5419 C CA . PHE A 1 349 ? 15.76100 52.48300 78.61300 1.000 12.19416 371 PHE A CA 1
ATOM 5420 C C . PHE A 1 349 ? 17.23800 52.27500 78.87300 1.000 18.45666 371 PHE A C 1
ATOM 5421 O O . PHE A 1 349 ? 17.59100 51.71700 79.85000 1.000 16.29386 371 PHE A O 1
ATOM 5438 N N . TYR A 1 350 ? 18.09000 52.71100 77.97100 1.000 13.64550 372 TYR A N 1
ATOM 5439 C CA . TYR A 1 350 ? 19.49700 52.62800 78.21900 1.000 14.65343 372 TYR A CA 1
ATOM 5440 C C . TYR A 1 350 ? 19.94200 53.83900 79.04700 1.000 19.93570 372 TYR A C 1
ATOM 5441 O O . TYR A 1 350 ? 19.64300 54.92800 78.72300 1.000 17.58649 372 TYR A O 1
ATOM 5459 N N . MET A 1 351 ? 20.57700 53.57800 80.17200 1.000 18.44421 373 MET A N 1
ATOM 5460 C CA . MET A 1 351 ? 21.17600 54.63200 80.99000 1.000 15.66593 373 MET A CA 1
ATOM 5461 C C . MET A 1 351 ? 22.67800 54.74900 80.71600 1.000 18.83984 373 MET A C 1
ATOM 5462 O O . MET A 1 351 ? 23.49100 54.82200 81.65000 1.000 15.79288 373 MET A O 1
ATOM 5476 N N . GLY A 1 352 ? 23.07400 54.74200 79.42700 1.000 19.19235 374 GLY A N 1
ATOM 5477 C CA . GLY A 1 352 ? 24.48200 54.75700 79.04100 1.000 14.10235 374 GLY A CA 1
ATOM 5478 C C . GLY A 1 352 ? 25.08700 53.39600 78.71600 1.000 16.30476 374 GLY A C 1
ATOM 5479 O O . GLY A 1 352 ? 26.21700 53.35400 78.20700 1.000 20.47978 374 GLY A O 1
ATOM 5483 N N . GLU A 1 353 ? 24.39800 52.29600 78.99400 1.000 13.69495 375 GLU A N 1
ATOM 5484 C CA . GLU A 1 353 ? 24.93800 50.99500 78.59100 1.000 15.12854 375 GLU A CA 1
ATOM 5485 C C . GLU A 1 353 ? 25.10000 50.95300 77.07500 1.000 22.18818 375 GLU A C 1
ATOM 5486 O O . GLU A 1 353 ? 24.25100 51.43400 76.32300 1.000 19.49514 375 GLU A O 1
ATOM 5498 N N . HIS A 1 354 ? 26.21900 50.36500 76.62300 1.000 17.04193 376 HIS A N 1
ATOM 5499 C CA . HIS A 1 354 ? 26.56100 50.36300 75.20200 1.000 17.61868 376 HIS A CA 1
ATOM 5500 C C . HIS A 1 354 ? 26.70100 51.77600 74.64900 1.000 24.03834 376 HIS A C 1
ATOM 5501 O O . HIS A 1 354 ? 26.63100 51.97300 73.42700 1.000 17.37357 376 HIS A O 1
ATOM 5515 N N . GLY A 1 355 ? 26.84300 52.75300 75.53400 1.000 17.60298 377 GLY A N 1
ATOM 5516 C CA . GLY A 1 355 ? 26.95400 54.15900 75.11300 1.000 16.75489 377 GLY A CA 1
ATOM 5517 C C . GLY A 1 355 ? 25.63100 54.73600 74.65600 1.000 17.06504 377 GLY A C 1
ATOM 5518 O O . GLY A 1 355 ? 25.62100 55.82700 74.10500 1.000 14.02557 377 GLY A O 1
ATOM 5522 N N . MET A 1 356 ? 24.54800 54.05300 74.99400 1.000 13.66061 378 MET A N 1
ATOM 5523 C CA . MET A 1 356 ? 23.26700 54.48600 74.42600 1.000 13.22612 378 MET A CA 1
ATOM 5524 C C . MET A 1 356 ? 22.24700 55.05300 75.41000 1.000 16.18773 378 MET A C 1
ATOM 5525 O O . MET A 1 356 ? 22.42300 54.89900 76.60500 1.000 14.69532 378 MET A O 1
ATOM 5539 N N . TYR A 1 357 ? 21.28400 55.78500 74.85300 1.000 15.41153 379 TYR A N 1
ATOM 5540 C CA . TYR A 1 357 ? 20.05900 56.15600 75.60000 1.000 14.79475 379 TYR A CA 1
ATOM 5541 C C . TYR A 1 357 ? 18.91200 55.55300 74.75800 1.000 16.39533 379 TYR A C 1
ATOM 5542 O O . TYR A 1 357 ? 19.18400 54.86900 73.77600 1.000 15.22983 379 TYR A O 1
ATOM 5560 N N . ASP A 1 358 ? 17.67800 55.84800 75.11100 1.000 14.70156 380 ASP A N 1
ATOM 5561 C CA . ASP A 1 358 ? 16.50900 55.37300 74.36500 1.000 12.22957 380 ASP A CA 1
ATOM 5562 C C . ASP A 1 358 ? 16.23200 53.85000 74.52300 1.000 16.26036 380 ASP A C 1
ATOM 5563 O O . ASP A 1 358 ? 16.58200 53.32700 75.51800 1.000 13.14164 380 ASP A O 1
ATOM 5572 N N . LYS A 1 359 ? 15.58800 53.21500 73.53500 1.000 17.33277 381 LYS A N 1
ATOM 5573 C CA . LYS A 1 359 ? 15.15500 51.81500 73.70800 1.000 14.72261 381 LYS A CA 1
ATOM 5574 C C . LYS A 1 359 ? 15.24700 51.02600 72.36900 1.000 13.64496 381 LYS A C 1
ATOM 5575 O O . LYS A 1 359 ? 16.29200 50.96200 71.84300 1.000 12.70704 381 LYS A O 1
ATOM 5594 N N . ARG A 1 360 ? 14.16100 50.37800 71.92700 1.000 12.34679 382 ARG A N 1
ATOM 5595 C CA . ARG A 1 360 ? 14.08000 49.79800 70.55800 1.000 12.40577 382 ARG A CA 1
ATOM 5596 C C . ARG A 1 360 ? 14.74000 48.43300 70.38000 1.000 15.25918 382 ARG A C 1
ATOM 5597 O O . ARG A 1 360 ? 14.16200 47.59300 69.72000 1.000 15.66993 382 ARG A O 1
ATOM 5618 N N . TRP A 1 361 ? 15.93700 48.30100 70.91500 1.000 14.45162 383 TRP A N 1
ATOM 5619 C CA . TRP A 1 361 ? 16.68800 47.04900 70.69300 1.000 15.05288 383 TRP A CA 1
ATOM 5620 C C . TRP A 1 361 ? 16.21200 45.89200 71.57600 1.000 13.87143 383 TRP A C 1
ATOM 5621 O O . TRP A 1 361 ? 15.62400 46.12800 72.61200 1.000 16.49241 383 TRP A O 1
ATOM 5642 N N . ILE A 1 362 ? 16.45400 44.67000 71.10800 1.000 15.16850 384 ILE A N 1
ATOM 5643 C CA . ILE A 1 362 ? 16.13500 43.46300 71.89500 1.000 18.30290 384 ILE A CA 1
ATOM 5644 C C . ILE A 1 362 ? 17.14600 43.24800 73.01500 1.000 12.75849 384 ILE A C 1
ATOM 5645 O O . ILE A 1 362 ? 16.98600 42.32200 73.82400 1.000 13.94864 384 ILE A O 1
ATOM 5661 N N . PHE A 1 363 ? 18.17300 44.08600 73.07400 1.000 14.24614 385 PHE A N 1
ATOM 5662 C CA . PHE A 1 363 ? 19.14900 44.05700 74.15800 1.000 18.32274 385 PHE A CA 1
ATOM 5663 C C . PHE A 1 363 ? 18.39500 44.18400 75.51800 1.000 18.87134 385 PHE A C 1
ATOM 5664 O O . PHE A 1 363 ? 17.42000 44.81200 75.59900 1.000 16.48745 385 PHE A O 1
ATOM 5681 N N . GLU A 1 364 ? 18.95500 43.63300 76.57500 1.000 18.51892 386 GLU A N 1
ATOM 5682 C CA . GLU A 1 364 ? 18.18700 43.43900 77.82200 1.000 14.19031 386 GLU A CA 1
ATOM 5683 C C . GLU A 1 364 ? 17.68000 44.75100 78.42400 1.000 14.55190 386 GLU A C 1
ATOM 5684 O O . GLU A 1 364 ? 16.54400 44.77700 78.94900 1.000 12.65607 386 GLU A O 1
ATOM 5696 N N . GLU A 1 365 ? 18.46600 45.83500 78.38100 1.000 13.84117 387 GLU A N 1
ATOM 5697 C CA . GLU A 1 365 ? 18.00600 47.06100 79.03400 1.000 16.22914 387 GLU A CA 1
ATOM 5698 C C . GLU A 1 365 ? 16.68600 47.55700 78.45300 1.000 19.84699 387 GLU A C 1
ATOM 5699 O O . GLU A 1 365 ? 15.82000 48.06100 79.20300 1.000 13.61372 387 GLU A O 1
ATOM 5711 N N . SER A 1 366 ? 16.51100 47.46500 77.13900 1.000 14.91451 388 SER A N 1
ATOM 5712 C CA . SER A 1 366 ? 15.25900 47.95500 76.54800 1.000 12.38312 388 SER A CA 1
ATOM 5713 C C . SER A 1 366 ? 14.25000 46.86000 76.28500 1.000 14.07082 388 SER A C 1
ATOM 5714 O O . SER A 1 366 ? 13.05700 47.16600 76.11900 1.000 16.87909 388 SER A O 1
ATOM 5722 N N . LEU A 1 367 ? 14.67300 45.58400 76.28700 1.000 12.50146 389 LEU A N 1
ATOM 5723 C CA . LEU A 1 367 ? 13.68900 44.50100 76.27500 1.000 12.54745 389 LEU A CA 1
ATOM 5724 C C . LEU A 1 367 ? 12.95400 44.43700 77.61400 1.000 15.35872 389 LEU A C 1
ATOM 5725 O O . LEU A 1 367 ? 11.75100 44.15600 77.66700 1.000 14.34001 389 LEU A O 1
ATOM 5741 N N . ARG A 1 368 ? 13.67600 44.69500 78.69300 1.000 13.57213 390 ARG A N 1
ATOM 5742 C CA . ARG A 1 368 ? 13.06400 44.76900 80.01500 1.000 14.53109 390 ARG A CA 1
ATOM 5743 C C . ARG A 1 368 ? 12.11200 45.94500 80.11300 1.000 18.54431 390 ARG A C 1
ATOM 5744 O O . ARG A 1 368 ? 12.28100 46.96500 79.44300 1.000 19.00903 390 ARG A O 1
ATOM 5765 N N . MET A 1 369 ? 11.10700 45.80400 80.98200 1.000 24.75309 391 MET A N 1
ATOM 5766 C CA . MET A 1 369 ? 10.29000 46.94400 81.37100 1.000 19.13636 391 MET A CA 1
ATOM 5767 C C . MET A 1 369 ? 10.02500 46.79700 82.85500 1.000 21.90454 391 MET A C 1
ATOM 5768 O O . MET A 1 369 ? 9.79100 45.66700 83.33200 1.000 17.10089 391 MET A O 1
ATOM 5782 N N . PRO A 1 370 ? 10.10700 47.88400 83.61900 1.000 15.85435 392 PRO A N 1
ATOM 5783 C CA . PRO A 1 370 ? 9.87400 47.78000 85.06700 1.000 15.27283 392 PRO A CA 1
ATOM 5784 C C . PRO A 1 370 ? 8.41200 47.45900 85.33400 1.000 14.36379 392 PRO A C 1
ATOM 5785 O O . PRO A 1 370 ? 7.52000 47.93000 84.63600 1.000 16.70511 392 PRO A O 1
ATOM 5796 N N . LEU A 1 371 ? 8.18900 46.61000 86.35000 1.000 14.43261 393 LEU A N 1
ATOM 5797 C CA . LEU A 1 371 ? 6.82400 46.17500 86.67700 1.000 15.44460 393 LEU A CA 1
ATOM 5798 C C . LEU A 1 371 ? 6.75800 45.89400 88.17700 1.000 14.71679 393 LEU A C 1
ATOM 5799 O O . LEU A 1 371 ? 7.56200 45.10100 88.68600 1.000 14.37729 393 LEU A O 1
ATOM 5815 N N . ILE A 1 372 ? 5.82000 46.53600 88.85100 1.000 13.32207 394 ILE A N 1
ATOM 5816 C CA . ILE A 1 372 ? 5.55100 46.30800 90.28500 1.000 14.69030 394 ILE A CA 1
ATOM 5817 C C . ILE A 1 372 ? 4.04200 46.12000 90.42800 1.000 15.36534 394 ILE A C 1
ATOM 5818 O O . ILE A 1 372 ? 3.26000 46.82500 89.79900 1.000 16.22094 394 ILE A O 1
ATOM 5834 N N . MET A 1 373 ? 3.62700 45.15400 91.26600 1.000 13.87996 395 MET A N 1
ATOM 5835 C CA . MET A 1 373 ? 2.20000 45.02000 91.55700 1.000 15.08243 395 MET A CA 1
ATOM 5836 C C . MET A 1 373 ? 1.99300 45.00300 93.06600 1.000 24.37840 395 MET A C 1
ATOM 5837 O O . MET A 1 373 ? 2.81400 44.46200 93.79700 1.000 19.64919 395 MET A O 1
ATOM 5851 N N . ARG A 1 374 ? 0.86400 45.57700 93.50600 1.000 17.41923 396 ARG A N 1
ATOM 5852 C CA . ARG A 1 374 ? 0.45700 45.49200 94.91100 1.000 14.69297 396 ARG A CA 1
ATOM 5853 C C . ARG A 1 374 ? -1.02500 45.13400 94.96900 1.000 25.21363 396 ARG A C 1
ATOM 5854 O O . ARG A 1 374 ? -1.83200 45.72700 94.28500 1.000 19.15920 396 ARG A O 1
ATOM 5875 N N . TRP A 1 375 ? -1.35300 44.11100 95.80500 1.000 16.24277 397 TRP A N 1
ATOM 5876 C CA . TRP A 1 375 ? -2.75400 43.72500 96.03500 1.000 16.39176 397 TRP A CA 1
ATOM 5877 C C . TRP A 1 375 ? -2.75100 43.02800 97.39700 1.000 20.99669 397 TRP A C 1
ATOM 5878 O O . TRP A 1 375 ? -2.55300 41.81600 97.46200 1.000 18.21353 397 TRP A O 1
ATOM 5899 N N . PRO A 1 376 ? -2.90600 43.78000 98.48200 1.000 23.33238 398 PRO A N 1
ATOM 5900 C CA . PRO A 1 376 ? -2.61900 43.23500 99.81800 1.000 22.22093 398 PRO A CA 1
ATOM 5901 C C . PRO A 1 376 ? -3.53800 42.07400 100.14700 1.000 24.78376 398 PRO A C 1
ATOM 5902 O O . PRO A 1 376 ? -4.73600 42.12000 99.91100 1.000 26.82774 398 PRO A O 1
ATOM 5913 N N . GLY A 1 377 ? -2.94600 41.01400 100.68800 1.000 26.43069 399 GLY A N 1
ATOM 5914 C CA . GLY A 1 377 ? -3.68400 39.78800 100.95200 1.000 28.82446 399 GLY A CA 1
ATOM 5915 C C . GLY A 1 377 ? -3.73000 38.80700 99.81100 1.000 28.53566 399 GLY A C 1
ATOM 5916 O O . GLY A 1 377 ? -4.11600 37.65300 100.03000 1.000 25.24103 399 GLY A O 1
ATOM 5920 N N . LYS A 1 378 ? -3.38000 39.22400 98.58800 1.000 24.12879 400 LYS A N 1
ATOM 5921 C CA . LYS A 1 378 ? -3.31500 38.34000 97.43300 1.000 22.67759 400 LYS A CA 1
ATOM 5922 C C . LYS A 1 378 ? -1.89300 38.17500 96.92800 1.000 19.20445 400 LYS A C 1
ATOM 5923 O O . LYS A 1 378 ? -1.44600 37.06000 96.66800 1.000 18.96900 400 LYS A O 1
ATOM 5942 N N . ILE A 1 379 ? -1.18400 39.28900 96.77100 1.000 19.06495 401 ILE A N 1
ATOM 5943 C CA . ILE A 1 379 ? 0.18700 39.27900 96.24500 1.000 15.62851 401 ILE A CA 1
ATOM 5944 C C . ILE A 1 379 ? 1.12200 39.41600 97.44900 1.000 22.74930 401 ILE A C 1
ATOM 5945 O O . ILE A 1 379 ? 1.02400 40.41200 98.18600 1.000 21.82917 401 ILE A O 1
ATOM 5961 N N . PRO A 1 380 ? 1.99600 38.44400 97.69500 1.000 18.55331 402 PRO A N 1
ATOM 5962 C CA . PRO A 1 380 ? 2.87900 38.50400 98.86800 1.000 27.41645 402 PRO A CA 1
ATOM 5963 C C . PRO A 1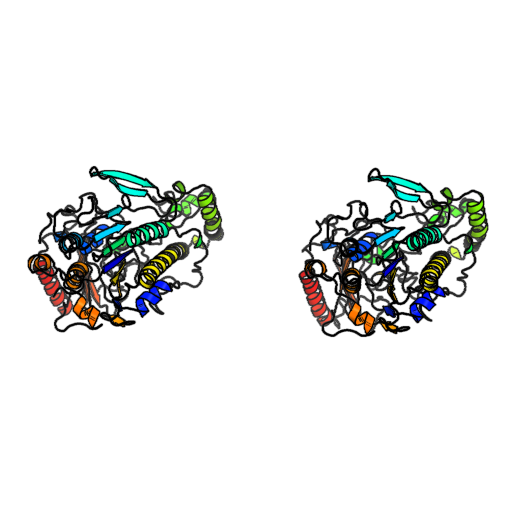 380 ? 3.75500 39.74500 98.82600 1.000 25.34977 402 PRO A C 1
ATOM 5964 O O . PRO A 1 380 ? 4.25000 40.13700 97.76900 1.000 21.68988 402 PRO A O 1
ATOM 5975 N N . ALA A 1 381 ? 3.98000 40.33500 100.00000 1.000 18.28922 403 ALA A N 1
ATOM 5976 C CA . ALA A 1 381 ? 4.65900 41.62200 100.10300 1.000 16.22876 403 ALA A CA 1
ATOM 5977 C C . ALA A 1 381 ? 6.16700 41.45900 100.19100 1.000 21.99642 403 ALA A C 1
ATOM 5978 O O . ALA A 1 381 ? 6.68000 40.56500 100.88400 1.000 18.23308 403 ALA A O 1
ATOM 5985 N N . GLY A 1 382 ? 6.88000 42.34200 99.50100 1.000 19.34156 404 GLY A N 1
ATOM 5986 C CA . GLY A 1 382 ? 8.33200 42.39700 99.62000 1.000 19.39907 404 GLY A CA 1
ATOM 5987 C C . GLY A 1 382 ? 9.05100 41.35200 98.82700 1.000 22.98031 404 GLY A C 1
ATOM 5988 O O . GLY A 1 382 ? 10.21800 41.05400 99.12700 1.000 20.14001 404 GLY A O 1
ATOM 5992 N N . ILE A 1 383 ? 8.41800 40.79000 97.81200 1.000 20.69204 405 ILE A N 1
ATOM 5993 C CA . ILE A 1 383 ? 8.97600 39.67200 97.06600 1.000 17.02736 405 ILE A CA 1
ATOM 5994 C C . ILE A 1 383 ? 9.49500 40.17200 95.73300 1.000 15.17553 405 ILE A C 1
ATOM 5995 O O . ILE A 1 383 ? 8.91100 41.07700 95.11900 1.000 19.19475 405 ILE A O 1
ATOM 6011 N N . ARG A 1 384 ? 10.59700 39.58000 95.28800 1.000 16.58129 406 ARG A N 1
ATOM 6012 C CA . ARG A 1 384 ? 11.12400 39.80100 93.94400 1.000 14.87122 406 ARG A CA 1
ATOM 6013 C C . ARG A 1 384 ? 10.84400 38.55400 93.13100 1.000 19.80722 406 ARG A C 1
ATOM 6014 O O . ARG A 1 384 ? 11.19200 37.43800 93.55100 1.000 18.11453 406 ARG A O 1
ATOM 6035 N N . ASN A 1 385 ? 10.17700 38.70600 91.99700 1.000 14.29608 407 ASN A N 1
ATOM 6036 C CA . ASN A 1 385 ? 9.73900 37.56400 91.18100 1.000 14.35524 407 ASN A CA 1
ATOM 6037 C C . ASN A 1 385 ? 10.65700 37.44400 89.97600 1.000 24.57914 407 ASN A C 1
ATOM 6038 O O . ASN A 1 385 ? 10.87700 38.41600 89.27000 1.000 22.79107 407 ASN A O 1
ATOM 6049 N N . ASN A 1 386 ? 11.17200 36.22400 89.74200 1.000 15.95513 408 ASN A N 1
ATOM 6050 C CA . ASN A 1 386 ? 12.12000 35.94700 88.67500 1.000 22.65598 408 ASN A CA 1
ATOM 6051 C C . ASN A 1 386 ? 11.44100 35.24700 87.49600 1.000 20.08409 408 ASN A C 1
ATOM 6052 O O . ASN A 1 386 ? 12.11900 34.75100 86.59500 1.000 17.26739 408 ASN A O 1
ATOM 6063 N N . THR A 1 387 ? 10.10600 35.23500 87.51600 1.000 19.18603 409 THR A N 1
ATOM 6064 C CA . THR A 1 387 ? 9.30900 34.57400 86.45600 1.000 14.18930 409 THR A CA 1
ATOM 6065 C C . THR A 1 387 ? 9.26000 35.43800 85.17800 1.000 16.23529 409 THR A C 1
ATOM 6066 O O . THR A 1 387 ? 9.09000 36.63400 85.28300 1.000 17.17506 409 THR A O 1
ATOM 6077 N N . MET A 1 388 ? 9.37400 34.78700 84.01900 1.000 16.52873 410 MET A N 1
ATOM 6078 C CA . MET A 1 388 ? 9.38000 35.53600 82.73700 1.000 21.50196 410 MET A CA 1
ATOM 6079 C C . MET A 1 388 ? 7.96200 35.99300 82.37200 1.000 20.44433 410 MET A C 1
ATOM 6080 O O . MET A 1 388 ? 7.14100 35.16000 82.08100 1.000 20.67613 410 MET A O 1
ATOM 6094 N N . VAL A 1 389 ? 7.74700 37.30500 82.37900 1.000 13.47057 411 VAL A N 1
ATOM 6095 C CA . VAL A 1 389 ? 6.42900 37.86000 82.09100 1.000 16.25778 411 VAL A CA 1
ATOM 6096 C C . VAL A 1 389 ? 6.60400 38.92900 81.01800 1.000 17.38600 411 VAL A C 1
ATOM 6097 O O . VAL A 1 389 ? 7.70200 39.44000 80.79500 1.000 14.05537 411 VAL A O 1
ATOM 6110 N N . GLN A 1 390 ? 5.50500 39.24200 80.34600 1.000 13.19456 412 GLN A N 1
ATOM 6111 C CA . GLN A 1 390 ? 5.58800 40.16700 79.20200 1.000 16.62815 412 GLN A CA 1
ATOM 6112 C C . GLN A 1 390 ? 4.36700 41.05500 79.18400 1.000 13.54620 412 GLN A C 1
ATOM 6113 O O . GLN A 1 390 ? 3.32500 40.72700 79.75200 1.000 17.45314 412 GLN A O 1
ATOM 6127 N N . ASN A 1 391 ? 4.44700 42.18900 78.48900 1.000 12.91357 413 ASN A N 1
ATOM 6128 C CA . ASN A 1 391 ? 3.34800 43.18900 78.50400 1.000 12.92113 413 ASN A CA 1
ATOM 6129 C C . ASN A 1 391 ? 2.06800 42.67600 77.85100 1.000 14.99681 413 ASN A C 1
ATOM 6130 O O . ASN A 1 391 ? 1.01100 43.18300 78.19300 1.000 15.91534 413 ASN A O 1
ATOM 6141 N N . ILE A 1 392 ? 2.18200 41.65700 77.01000 1.000 13.35564 414 ILE A N 1
ATOM 6142 C CA . ILE A 1 392 ? 0.97100 41.03300 76.40400 1.000 14.99690 414 ILE A CA 1
ATOM 6143 C C . ILE A 1 392 ? 0.17800 40.29600 77.49400 1.000 18.43162 414 ILE A C 1
ATOM 6144 O O . ILE A 1 392 ? -0.94400 39.89100 77.21700 1.000 15.95360 414 ILE A O 1
ATOM 6160 N N . ASP A 1 393 ? 0.80200 40.08300 78.65400 1.000 13.54557 415 ASP A N 1
ATOM 6161 C CA . ASP A 1 393 ? 0.15900 39.36900 79.77900 1.000 16.10390 415 ASP A CA 1
ATOM 6162 C C . ASP A 1 393 ? -0.67800 40.30000 80.66900 1.000 15.48193 415 ASP A C 1
ATOM 6163 O O . ASP A 1 393 ? -1.41900 39.77900 81.48900 1.000 18.58622 415 ASP A O 1
ATOM 6172 N N . TYR A 1 394 ? -0.56100 41.62000 80.51400 1.000 15.38011 416 TYR A N 1
ATOM 6173 C CA . TYR A 1 394 ? -1.24200 42.47700 81.48200 1.000 16.52708 416 TYR A CA 1
ATOM 6174 C C . TYR A 1 394 ? -2.74900 42.41200 81.30300 1.000 19.32054 416 TYR A C 1
ATOM 6175 O O . TYR A 1 394 ? -3.49700 42.37800 82.28600 1.000 21.14894 416 TYR A O 1
ATOM 6193 N N . ALA A 1 395 ? -3.22200 42.39700 80.03900 1.000 15.60830 417 ALA A N 1
ATOM 6194 C CA . ALA A 1 395 ? -4.65800 42.37600 79.79700 1.000 18.83366 417 ALA A CA 1
ATOM 6195 C C . ALA A 1 395 ? -5.31200 41.12200 80.36600 1.000 19.39303 417 ALA A C 1
ATOM 6196 O O . ALA A 1 395 ? -6.29800 41.25800 81.11800 1.000 18.94691 417 ALA A O 1
ATOM 6203 N N . PRO A 1 396 ? -4.81000 39.94200 80.08900 1.000 14.32972 418 PRO A N 1
ATOM 6204 C CA . PRO A 1 396 ? -5.47300 38.79400 80.73100 1.000 14.17387 418 PRO A CA 1
ATOM 6205 C C . PRO A 1 396 ? -5.39000 38.81100 82.26300 1.000 19.30837 418 PRO A C 1
ATOM 6206 O O . PRO A 1 396 ? -6.25700 38.30000 82.91700 1.000 23.87255 418 PRO A O 1
ATOM 6217 N N . THR A 1 397 ? -4.34300 39.40000 82.79300 1.000 17.92545 419 THR A N 1
ATOM 6218 C CA . THR A 1 397 ? -4.19200 39.48900 84.21700 1.000 17.98236 419 THR A CA 1
ATOM 6219 C C . THR A 1 397 ? -5.27000 40.37400 84.80300 1.000 19.64345 419 THR A C 1
ATOM 6220 O O . THR A 1 397 ? -5.90800 40.02800 85.70900 1.000 18.31888 419 THR A O 1
ATOM 6231 N N . ILE A 1 398 ? -5.42700 41.53300 84.21400 1.000 14.36887 420 ILE A N 1
ATOM 6232 C CA . ILE A 1 398 ? -6.41600 42.47400 84.65100 1.000 19.38994 420 ILE A CA 1
ATOM 6233 C C . ILE A 1 398 ? -7.84900 41.94400 84.51900 1.000 22.22916 420 ILE A C 1
ATOM 6234 O O . ILE A 1 398 ? -8.63600 42.10700 85.37900 1.000 18.18424 420 ILE A O 1
ATOM 6250 N N . VAL A 1 399 ? -8.14200 41.35400 83.38600 1.000 18.55759 421 VAL A N 1
ATOM 6251 C CA . VAL A 1 399 ? -9.43100 40.79300 83.13600 1.000 27.35113 421 VAL A CA 1
ATOM 6252 C C . VAL A 1 399 ? -9.73900 39.64400 84.11400 1.000 24.46982 421 VAL A C 1
ATOM 6253 O O . VAL A 1 399 ? -10.81200 39.52000 84.55400 1.000 19.12546 421 VAL A O 1
ATOM 6266 N N . SER A 1 400 ? -8.74600 38.83200 84.41100 1.000 18.46539 422 SER A N 1
ATOM 6267 C CA . SER A 1 400 ? -8.90800 37.78000 85.41900 1.000 22.62859 422 SER A CA 1
ATOM 6268 C C . SER A 1 400 ? -9.11500 38.36700 86.80400 1.000 18.50103 422 SER A C 1
ATOM 6269 O O . SER A 1 400 ? -9.99500 37.91600 87.56200 1.000 18.76777 422 SER A O 1
ATOM 6277 N N . ALA A 1 401 ? -8.30500 39.37200 87.18400 1.000 15.65089 423 ALA A N 1
ATOM 6278 C CA . ALA A 1 401 ? -8.51600 40.01500 88.48200 1.000 23.71686 423 ALA A CA 1
ATOM 6279 C C . ALA A 1 401 ? -9.93000 40.58300 88.60000 1.000 28.14381 423 ALA A C 1
ATOM 6280 O O . ALA A 1 401 ? -10.53800 40.54700 89.68300 1.000 18.79486 423 ALA A O 1
ATOM 6287 N N . ALA A 1 402 ? -10.46800 41.11100 87.49000 1.000 39.85985 424 ALA A N 1
ATOM 6288 C CA . ALA A 1 402 ? -11.78000 41.74500 87.45500 1.000 24.74897 424 ALA A CA 1
ATOM 6289 C C . ALA A 1 402 ? -12.93100 40.75400 87.38600 1.000 24.26380 424 ALA A C 1
ATOM 6290 O O . ALA A 1 402 ? -14.09500 41.19000 87.40700 1.000 24.33881 424 ALA A O 1
ATOM 6297 N N . GLY A 1 403 ? -12.64800 39.46100 87.27500 1.000 24.78551 425 GLY A N 1
ATOM 6298 C CA . GLY A 1 403 ? -13.72200 38.49700 87.10100 1.000 26.60632 425 GLY A CA 1
ATOM 6299 C C . GLY A 1 403 ? -14.44100 38.60800 85.77700 1.000 31.12910 425 GLY A C 1
ATOM 6300 O O . GLY A 1 403 ? -15.58400 38.17000 85.66100 1.000 29.13527 425 GLY A O 1
ATOM 6304 N N . ALA A 1 404 ? -13.80500 39.20500 84.77000 1.000 18.60045 426 ALA A N 1
ATOM 6305 C CA . ALA A 1 404 ? -14.38500 39.32400 83.43900 1.000 23.42157 426 ALA A CA 1
ATOM 6306 C C . ALA A 1 404 ? -13.77700 38.31700 82.46700 1.000 24.15426 426 ALA A C 1
ATOM 6307 O O . ALA A 1 404 ? -13.87600 38.49500 81.24900 1.000 24.44887 426 ALA A O 1
ATOM 6314 N N . ASP A 1 405 ? -13.15100 37.26800 82.99200 1.000 20.25887 427 ASP A N 1
ATOM 6315 C CA . ASP A 1 405 ? -12.46500 36.26100 82.19400 1.000 32.21541 427 ASP A CA 1
ATOM 6316 C C . ASP A 1 405 ? -13.45000 35.25900 81.56300 1.000 26.82018 427 ASP A C 1
ATOM 6317 O O . ASP A 1 405 ? -13.37400 34.04800 81.76800 1.000 31.90558 427 ASP A O 1
ATOM 6326 N N . THR A 1 406 ? -14.34400 35.78900 80.74100 1.000 26.46498 428 THR A N 1
ATOM 6327 C CA . THR A 1 406 ? -15.21500 34.95400 79.91500 1.000 28.87342 428 THR A CA 1
ATOM 6328 C C . THR A 1 406 ? -14.39700 34.27900 78.81700 1.000 29.36197 428 THR A C 1
ATOM 6329 O O . THR A 1 406 ? -13.34500 34.78700 78.41100 1.000 33.54036 428 THR A O 1
ATOM 6340 N N . PRO A 1 407 ? -14.84600 33.13800 78.30200 1.000 31.00754 429 PRO A N 1
ATOM 6341 C CA . PRO A 1 407 ? -14.15200 32.55200 77.14100 1.000 28.37825 429 PRO A CA 1
ATOM 6342 C C . PRO A 1 407 ? -14.01600 33.52300 75.98000 1.000 25.53371 429 PRO A C 1
ATOM 6343 O O . PRO A 1 407 ? -12.96700 33.57000 75.32700 1.000 26.53735 429 PRO A O 1
ATOM 6354 N N . GLU A 1 408 ? -15.07000 34.30200 75.70000 1.000 29.33495 430 GLU A N 1
ATOM 6355 C CA . GLU A 1 408 ? -15.00800 35.27300 74.61400 1.000 29.73033 430 GLU A CA 1
ATOM 6356 C C . GLU A 1 408 ? -13.86300 36.25900 74.82800 1.000 26.30562 430 GLU A C 1
ATOM 6357 O O . GLU A 1 408 ? -13.07600 36.52100 73.91100 1.000 29.88080 430 GLU A O 1
ATOM 6369 N N . ASN A 1 409 ? -13.76900 36.82000 76.04000 1.000 20.01179 431 ASN A N 1
ATOM 6370 C CA . ASN A 1 409 ? -12.68300 37.76600 76.32100 1.000 22.13276 431 ASN A CA 1
ATOM 6371 C C . ASN A 1 409 ? -11.32300 37.07800 76.29300 1.000 22.85357 431 ASN A C 1
ATOM 6372 O O . ASN A 1 409 ? -10.40100 37.53000 75.61300 1.000 20.68345 431 ASN A O 1
ATOM 6383 N N . MET A 1 410 ? -11.18400 35.96600 77.01800 1.000 16.64275 432 MET A N 1
ATOM 6384 C CA . MET A 1 410 ? -9.86200 35.35800 77.16000 1.000 18.81824 432 MET A CA 1
ATOM 6385 C C . MET A 1 410 ? -9.35200 34.78300 75.84700 1.000 29.84700 432 MET A C 1
ATOM 6386 O O . MET A 1 410 ? -8.14000 34.72400 75.62200 1.000 20.17687 432 MET A O 1
ATOM 6400 N N . ASN A 1 411 ? -10.25500 34.34900 74.95800 1.000 21.88015 433 ASN A N 1
ATOM 6401 C CA . ASN A 1 411 ? -9.82700 33.81300 73.67600 1.000 21.71399 433 ASN A CA 1
ATOM 6402 C C . ASN A 1 411 ? -9.21600 34.87700 72.77400 1.000 22.70806 433 ASN A C 1
ATOM 6403 O O . ASN A 1 411 ? -8.58300 34.52000 71.78200 1.000 28.31262 433 ASN A O 1
ATOM 6414 N N . THR A 1 412 ? -9.37300 36.16100 73.10600 1.000 17.79116 434 THR A N 1
ATOM 6415 C CA . THR A 1 412 ? -8.74600 37.18100 72.27200 1.000 16.66444 434 THR A CA 1
ATOM 6416 C C . THR A 1 412 ? -7.27500 37.41100 72.61700 1.000 20.49734 434 THR A C 1
ATOM 6417 O O . THR A 1 412 ? -6.61700 38.14900 71.88600 1.000 21.84357 434 THR A O 1
ATOM 6428 N N . PHE A 1 413 ? -6.74600 36.81300 73.68400 1.000 19.48264 435 PHE A N 1
ATOM 6429 C CA . PHE A 1 413 ? -5.41400 37.16800 74.19200 1.000 19.40621 435 PHE A CA 1
ATOM 6430 C C . PHE A 1 413 ? -4.35200 36.17100 73.74400 1.000 21.57486 435 PHE A C 1
ATOM 6431 O O . PHE A 1 413 ? -4.59000 34.96500 73.70500 1.000 19.02745 435 PHE A O 1
ATOM 6448 N N . GLN A 1 414 ? -3.15200 36.69400 73.40200 1.000 13.86232 436 GLN A N 1
ATOM 6449 C CA . GLN A 1 414 ? -1.99100 35.83900 73.23200 1.000 16.79506 436 GLN A CA 1
ATOM 6450 C C . GLN A 1 414 ? -1.15500 35.72700 74.49700 1.000 16.52990 436 GLN A C 1
ATOM 6451 O O . GLN A 1 414 ? -0.45200 34.72700 74.67400 1.000 16.48566 436 GLN A O 1
ATOM 6465 N N . GLY A 1 415 ? -1.20400 36.72600 75.37200 1.000 14.18451 437 GLY A N 1
ATOM 6466 C CA . GLY A 1 415 ? -0.52400 36.63300 76.65300 1.000 15.92287 437 GLY A CA 1
ATOM 6467 C C . GLY A 1 415 ? -1.31800 35.75300 77.61200 1.000 19.42066 437 GLY A C 1
ATOM 6468 O O . GLY A 1 415 ? -2.38400 35.22900 77.28100 1.000 19.41123 437 GLY A O 1
ATOM 6472 N N . VAL A 1 416 ? -0.77600 35.60400 78.82100 1.000 16.70980 438 VAL A N 1
ATOM 6473 C CA . VAL A 1 416 ? -1.38000 34.70600 79.82100 1.000 14.89111 438 VAL A CA 1
ATOM 6474 C C . VAL A 1 416 ? -1.53900 35.46400 81.12100 1.000 18.84765 438 VAL A C 1
ATOM 6475 O O . VAL A 1 416 ? -0.78400 36.39800 81.41400 1.000 16.34976 438 VAL A O 1
ATOM 6488 N N . SER A 1 417 ? -2.50200 35.03200 81.93900 1.000 16.73354 439 SER A N 1
ATOM 6489 C CA . SER A 1 417 ? -2.69600 35.71600 83.21800 1.000 20.83401 439 SER A CA 1
ATOM 6490 C C . SER A 1 417 ? -1.48100 35.52800 84.11700 1.000 16.06036 439 SER A C 1
ATOM 6491 O O . SER A 1 417 ? -0.95600 34.41300 84.25200 1.000 18.17462 439 SER A O 1
ATOM 6499 N N . LEU A 1 418 ? -1.03300 36.63300 84.73500 1.000 16.09587 440 LEU A N 1
ATOM 6500 C CA . LEU A 1 418 ? 0.07900 36.59200 85.68100 1.000 20.44425 440 LEU A CA 1
ATOM 6501 C C . LEU A 1 418 ? -0.37400 36.31000 87.10600 1.000 18.74140 440 LEU A C 1
ATOM 6502 O O . LEU A 1 418 ? 0.47600 36.22500 88.00400 1.000 16.10021 440 LEU A O 1
ATOM 6518 N N . LEU A 1 419 ? -1.67800 36.17600 87.34600 1.000 16.51807 441 LEU A N 1
ATOM 6519 C CA . LEU A 1 419 ? -2.11100 36.00200 88.73200 1.000 23.11246 441 LEU A CA 1
ATOM 6520 C C . LEU A 1 419 ? -1.50200 34.76700 89.38500 1.000 20.05610 441 LEU A C 1
ATOM 6521 O O . LEU A 1 419 ? -1.14800 34.86200 90.57300 1.000 22.98294 441 LEU A O 1
ATOM 6537 N N . PRO A 1 420 ? -1.31000 33.63800 88.70300 1.000 20.14328 442 PRO A N 1
ATOM 6538 C CA . PRO A 1 420 ? -0.68500 32.48800 89.38500 1.000 25.31089 442 PRO A CA 1
ATOM 6539 C C . PRO A 1 420 ? 0.71200 32.78300 89.90000 1.000 28.24766 442 PRO A C 1
ATOM 6540 O O . PRO A 1 420 ? 1.08800 32.26300 90.95800 1.000 41.97132 442 PRO A O 1
ATOM 6551 N N . THR A 1 421 ? 1.48900 33.58400 89.19300 1.000 17.77927 443 THR A N 1
ATOM 6552 C CA . THR A 1 421 ? 2.82800 33.89700 89.68200 1.000 17.21862 443 THR A CA 1
ATOM 6553 C C . THR A 1 421 ? 2.83800 35.14100 90.55300 1.000 21.39476 443 THR A C 1
ATOM 6554 O O . THR A 1 421 ? 3.67500 35.25000 91.45600 1.000 18.27156 443 THR A O 1
ATOM 6565 N N . ALA A 1 422 ? 1.88900 36.08100 90.35600 1.000 17.61115 444 ALA A N 1
ATOM 6566 C CA . ALA A 1 422 ? 1.82200 37.20000 91.26900 1.000 15.62678 444 ALA A CA 1
ATOM 6567 C C . ALA A 1 422 ? 1.35200 36.75700 92.65700 1.000 15.83221 444 ALA A C 1
ATOM 6568 O O . ALA A 1 422 ? 1.69700 37.38900 93.65900 1.000 19.71529 444 ALA A O 1
ATOM 6575 N N . PHE A 1 423 ? 0.56400 35.67300 92.72100 1.000 20.46536 445 PHE A N 1
ATOM 6576 C CA . PHE A 1 423 ? 0.05600 35.19100 94.00500 1.000 16.93798 445 PHE A CA 1
ATOM 6577 C C . PHE A 1 423 ? 1.05500 34.32400 94.75300 1.000 19.66248 445 PHE A C 1
ATOM 6578 O O . PHE A 1 423 ? 0.88900 34.13000 95.96400 1.000 25.21932 445 PHE A O 1
ATOM 6595 N N . THR A 1 424 ? 2.07300 33.78800 94.08300 1.000 19.47053 446 THR A N 1
ATOM 6596 C CA . THR A 1 424 ? 3.03500 32.90200 94.74200 1.000 26.52993 446 THR A CA 1
ATOM 6597 C C . THR A 1 424 ? 4.43900 33.47500 94.81300 1.000 28.07867 446 THR A C 1
ATOM 6598 O O . THR A 1 424 ? 5.20500 33.08100 95.70300 1.000 18.54600 446 THR A O 1
ATOM 6609 N N . GLY A 1 425 ? 4.79700 34.36600 93.88400 1.000 22.86881 447 GLY A N 1
ATOM 6610 C CA . GLY A 1 425 ? 6.17600 34.81400 93.73800 1.000 17.86988 447 GLY A CA 1
ATOM 6611 C C . GLY A 1 425 ? 7.06500 33.81500 93.04400 1.000 25.16914 447 GLY A C 1
ATOM 6612 O O . GLY A 1 425 ? 8.28000 34.04100 92.93700 1.000 24.61483 447 GLY A O 1
ATOM 6616 N N . LYS A 1 426 ? 6.49000 32.72000 92.58200 1.000 22.13910 448 LYS A N 1
ATOM 6617 C CA . LYS A 1 426 ? 7.24100 31.65300 91.96200 1.000 21.31337 448 LYS A CA 1
ATOM 6618 C C . LYS A 1 426 ? 6.83600 31.32600 90.54000 1.000 24.79242 448 LYS A C 1
ATOM 6619 O O . LYS A 1 426 ? 5.82200 31.70400 90.08400 1.000 20.03884 448 LYS A O 1
ATOM 6638 N N . THR A 1 427 ? 7.68700 30.59900 89.86400 1.000 26.67764 449 THR A N 1
ATOM 6639 C CA . THR A 1 427 ? 7.36400 30.22700 88.49500 1.000 17.90408 449 THR A CA 1
ATOM 6640 C C . THR A 1 427 ? 6.42300 29.02600 88.49600 1.000 21.54222 449 THR A C 1
ATOM 6641 O O . THR A 1 427 ? 6.76800 27.98400 89.07600 1.000 24.76339 449 THR A O 1
ATOM 6652 N N . PRO A 1 428 ? 5.25500 29.11400 87.87700 1.000 17.08689 450 PRO A N 1
ATOM 6653 C CA . PRO A 1 428 ? 4.35000 27.96000 87.83400 1.000 22.62563 450 PRO A CA 1
ATOM 6654 C C . PRO A 1 428 ? 4.95100 26.79700 87.05000 1.000 32.98678 450 PRO A C 1
ATOM 6655 O O . PRO A 1 428 ? 5.79200 26.98400 86.17000 1.000 22.87787 450 PRO A O 1
ATOM 6666 N N . ASP A 1 429 ? 4.51200 25.57200 87.39200 1.000 26.17733 451 ASP A N 1
ATOM 6667 C CA . ASP A 1 429 ? 4.83900 24.40500 86.57700 1.000 28.54502 451 ASP A CA 1
ATOM 6668 C C . ASP A 1 429 ? 4.39700 24.63500 85.14000 1.000 28.61892 451 ASP A C 1
ATOM 6669 O O . ASP A 1 429 ? 3.28600 25.11500 84.88800 1.000 29.89629 451 ASP A O 1
ATOM 6678 N N . ASN A 1 430 ? 5.26300 24.27600 84.19600 1.000 28.89344 452 ASN A N 1
ATOM 6679 C CA . ASN A 1 430 ? 4.93600 24.35200 82.76900 1.000 32.89374 452 ASN A CA 1
ATOM 6680 C C . ASN A 1 430 ? 4.74900 25.78400 82.28000 1.000 25.31607 452 ASN A C 1
ATOM 6681 O O . ASN A 1 430 ? 4.04200 26.00400 81.30500 1.000 25.46536 452 ASN A O 1
ATOM 6692 N N . TRP A 1 431 ? 5.32400 26.75600 82.96300 1.000 23.68263 453 TRP A N 1
ATOM 6693 C CA . TRP A 1 431 ? 5.23000 28.14000 82.49500 1.000 19.52705 453 TRP A CA 1
ATOM 6694 C C . TRP A 1 431 ? 5.89900 28.28000 81.13100 1.000 25.08057 453 TRP A C 1
ATOM 6695 O O . TRP A 1 431 ? 6.83800 27.56000 80.80100 1.000 21.87894 453 TRP A O 1
ATOM 6716 N N . ARG A 1 432 ? 5.44500 29.25500 80.35200 1.000 17.88454 454 ARG A N 1
ATOM 6717 C CA . ARG A 1 432 ? 6.00400 29.58900 79.06300 1.000 20.91728 454 ARG A CA 1
ATOM 6718 C C . ARG A 1 432 ? 7.53600 29.61400 79.13300 1.000 24.39960 454 ARG A C 1
ATOM 6719 O O . ARG A 1 432 ? 8.04600 30.17700 80.01200 1.000 26.63681 454 ARG A O 1
ATOM 6740 N N . ASP A 1 433 ? 8.23200 28.97400 78.22400 1.000 16.11547 455 ASP A N 1
ATOM 6741 C CA . ASP A 1 433 ? 9.69000 28.91000 78.25600 1.000 19.40246 455 ASP A CA 1
ATOM 6742 C C . ASP A 1 433 ? 10.36500 30.01400 77.43500 1.000 18.41564 455 ASP A C 1
ATOM 6743 O O . ASP A 1 433 ? 11.59300 30.16900 77.51700 1.000 19.60568 455 ASP A O 1
ATOM 6752 N N . ALA A 1 434 ? 9.61500 30.74500 76.62800 1.000 19.65832 456 ALA A N 1
ATOM 6753 C CA . ALA A 1 434 ? 10.20800 31.73500 75.73100 1.000 21.89705 456 ALA A CA 1
ATOM 6754 C C . ALA A 1 434 ? 9.15500 32.78200 75.40900 1.000 17.71692 456 ALA A C 1
ATOM 6755 O O . ALA A 1 434 ? 7.96400 32.47600 75.37100 1.000 16.17626 456 ALA A O 1
ATOM 6762 N N . ILE A 1 435 ? 9.61900 34.00200 75.16500 1.000 14.80070 457 ILE A N 1
ATOM 6763 C CA . ILE A 1 435 ? 8.76200 35.05700 74.62800 1.000 21.81579 457 ILE A CA 1
ATOM 6764 C C . ILE A 1 435 ? 9.29700 35.50500 73.27400 1.000 18.41335 457 ILE A C 1
ATOM 6765 O O . ILE A 1 435 ? 10.48800 35.40100 72.97700 1.000 14.96675 457 ILE A O 1
ATOM 6781 N N . TYR A 1 436 ? 8.38500 36.04200 72.46500 1.000 15.63850 458 TYR A N 1
ATOM 6782 C CA . TYR A 1 436 ? 8.68300 36.60100 71.16000 1.000 15.37203 458 TYR A CA 1
ATOM 6783 C C . TYR A 1 436 ? 8.80000 38.12400 71.26200 1.000 14.18583 458 TYR A C 1
ATOM 6784 O O . TYR A 1 436 ? 8.07100 38.76400 72.02600 1.000 13.53357 458 TYR A O 1
ATOM 6802 N N . TYR A 1 437 ? 9.71400 38.69000 70.48000 1.000 12.83562 459 TYR A N 1
ATOM 6803 C CA . TYR A 1 437 ? 9.97300 40.12000 70.42500 1.000 12.71854 459 TYR A CA 1
ATOM 6804 C C . TYR A 1 437 ? 10.04500 40.55100 68.95400 1.000 12.70333 459 TYR A C 1
ATOM 6805 O O . TYR A 1 437 ? 10.67700 39.86300 68.14100 1.000 15.23101 459 TYR A O 1
ATOM 6823 N N . CYS A 1 438 ? 9.41900 41.67700 68.62600 1.000 12.64493 460 CYS A N 1
ATOM 6824 C CA . CYS A 1 438 ? 9.60000 42.19800 67.25000 1.000 14.71647 460 CYS A CA 1
ATOM 6825 C C . CYS A 1 438 ? 9.58900 43.72200 67.26500 1.000 19.51381 460 CYS A C 1
ATOM 6826 O O . CYS A 1 438 ? 8.78200 44.34800 67.94400 1.000 14.64938 460 CYS A O 1
ATOM 6834 N N . PHE A 1 439 ? 10.51200 44.31900 66.48600 1.000 17.57943 461 PHE A N 1
ATOM 6835 C CA . PHE A 1 439 ? 10.59200 45.77800 66.40400 1.000 16.21089 461 PHE A CA 1
ATOM 6836 C C . PHE A 1 439 ? 10.55000 46.18200 64.92700 1.000 13.89721 461 PHE A C 1
ATOM 6837 O O . PHE A 1 439 ? 11.19100 45.55100 64.09800 1.000 16.36113 461 PHE A O 1
ATOM 6854 N N . TYR A 1 440 ? 9.77600 47.22900 64.61500 1.000 12.66113 462 TYR A N 1
ATOM 6855 C CA . TYR A 1 440 ? 9.41900 47.50400 63.21600 1.000 15.52999 462 TYR A CA 1
ATOM 6856 C C . TYR A 1 440 ? 9.89900 48.83600 62.67800 1.000 17.90485 462 TYR A C 1
ATOM 6857 O O . TYR A 1 440 ? 9.88000 49.01400 61.45200 1.000 16.82569 462 TYR A O 1
ATOM 6875 N N . GLU A 1 441 ? 10.28900 49.79100 63.53300 1.000 21.31219 463 GLU A N 1
ATOM 6876 C CA . GLU A 1 441 ? 10.42400 51.18100 63.08700 1.000 12.80519 463 GLU A CA 1
ATOM 6877 C C . GLU A 1 441 ? 11.79800 51.45200 62.44800 1.000 12.87894 463 GLU A C 1
ATOM 6878 O O . GLU A 1 441 ? 12.65100 52.15800 62.97400 1.000 15.83556 463 GLU A O 1
ATOM 6890 N N . ASN A 1 442 ? 11.95900 50.89800 61.23800 1.000 14.74821 464 ASN A N 1
ATOM 6891 C CA . ASN A 1 442 ? 13.08800 51.23600 60.37600 1.000 16.62682 464 ASN A CA 1
ATOM 6892 C C . ASN A 1 442 ? 12.52600 51.31100 58.95500 1.000 13.23846 464 ASN A C 1
ATOM 6893 O O . ASN A 1 442 ? 11.86100 50.38700 58.51600 1.000 18.76382 464 ASN A O 1
ATOM 6904 N N . PRO A 1 443 ? 12.74300 52.42900 58.25500 1.000 16.36150 465 PRO A N 1
ATOM 6905 C CA . PRO A 1 443 ? 13.43900 53.64100 58.70300 1.000 20.82335 465 PRO A CA 1
ATOM 6906 C C . PRO A 1 443 ? 12.69800 54.30000 59.87800 1.000 13.24560 465 PRO A C 1
ATOM 6907 O O . PRO A 1 443 ? 11.49900 54.10400 60.02400 1.000 16.03484 465 PRO A O 1
ATOM 6918 N N . GLY A 1 444 ? 13.39900 55.04600 60.69300 1.000 13.37103 466 GLY A N 1
ATOM 6919 C CA . GLY A 1 444 ? 12.78500 55.58500 61.89800 1.000 19.23541 466 GLY A CA 1
ATOM 6920 C C . GLY A 1 444 ? 13.80000 56.36200 62.69100 1.000 15.20319 466 GLY A C 1
ATOM 6921 O O . GLY A 1 444 ? 15.02300 56.19300 62.54100 1.000 14.54382 466 GLY A O 1
ATOM 6925 N N . GLU A 1 445 ? 13.27700 57.23300 63.54500 1.000 16.35440 467 GLU A N 1
ATOM 6926 C CA . GLU A 1 445 ? 14.13900 57.96900 64.45200 1.000 18.18605 467 GLU A CA 1
ATOM 6927 C C . GLU A 1 445 ? 15.04300 56.99100 65.19700 1.000 19.44827 467 GLU A C 1
ATOM 6928 O O . GLU A 1 445 ? 14.61100 55.89300 65.56500 1.000 15.84317 467 GLU A O 1
ATOM 6940 N N . HIS A 1 446 ? 16.30300 57.38800 65.38600 1.000 13.99890 468 HIS A N 1
ATOM 6941 C CA . HIS A 1 446 ? 17.33600 56.62300 66.08600 1.000 15.05363 468 HIS A CA 1
ATOM 6942 C C . HIS A 1 446 ? 17.87300 55.43000 65.27800 1.000 15.82135 468 HIS A C 1
ATOM 6943 O O . HIS A 1 446 ? 18.86100 54.81100 65.67600 1.000 13.56231 468 HIS A O 1
ATOM 6958 N N . ASN A 1 447 ? 17.23000 55.09500 64.15100 1.000 15.90277 469 ASN A N 1
ATOM 6959 C CA . ASN A 1 447 ? 17.76400 54.11100 63.20300 1.000 19.42969 469 ASN A CA 1
ATOM 6960 C C . ASN A 1 447 ? 18.01600 52.75500 63.84200 1.000 20.03967 469 ASN A C 1
ATOM 6961 O O . ASN A 1 447 ? 19.03500 52.09900 63.56200 1.000 18.52395 469 ASN A O 1
ATOM 6972 N N . ALA A 1 448 ? 17.08700 52.34000 64.67700 1.000 12.87108 470 ALA A N 1
ATOM 6973 C CA . ALA A 1 448 ? 17.18100 50.94500 65.14100 1.000 12.83578 470 ALA A CA 1
ATOM 6974 C C . ALA A 1 448 ? 16.66700 50.08100 63.99800 1.000 17.29962 470 ALA A C 1
ATOM 6975 O O . ALA A 1 448 ? 15.79300 50.51200 63.27000 1.000 15.95102 470 ALA A O 1
ATOM 6982 N N . PRO A 1 449 ? 17.20700 48.86700 63.84000 1.000 13.65794 471 PRO A N 1
ATOM 6983 C CA . PRO A 1 449 ? 16.81500 48.01600 62.75000 1.000 15.31639 471 PRO A CA 1
ATOM 6984 C C . PRO A 1 449 ? 15.52600 47.23300 62.99300 1.000 18.64277 471 PRO A C 1
ATOM 6985 O O . PRO A 1 449 ? 15.14800 47.04600 64.09600 1.000 16.26393 471 PRO A O 1
ATOM 6996 N N . ARG A 1 450 ? 14.87900 46.85200 61.90300 1.000 13.00568 472 ARG A N 1
ATOM 6997 C CA . ARG A 1 450 ? 13.73700 45.93500 62.05300 1.000 12.94664 472 ARG A CA 1
ATOM 6998 C C . ARG A 1 450 ? 14.38400 44.61000 62.45900 1.000 18.36704 472 ARG A C 1
ATOM 6999 O O . ARG A 1 450 ? 15.28000 44.14300 61.78400 1.000 16.58395 472 ARG A O 1
ATOM 7020 N N . HIS A 1 451 ? 13.95900 44.11500 63.60300 1.000 16.80851 473 HIS A N 1
ATOM 7021 C CA . HIS A 1 451 ? 14.58100 42.84800 64.06100 1.000 13.01250 473 HIS A CA 1
ATOM 7022 C C . HIS A 1 451 ? 13.59400 42.10900 64.96800 1.000 12.85998 473 HIS A C 1
ATOM 7023 O O . HIS A 1 451 ? 12.75400 42.74400 65.60300 1.000 14.58209 473 HIS A O 1
ATOM 7037 N N . ASP A 1 452 ? 13.65500 40.77500 65.00300 1.000 12.92083 474 ASP A N 1
ATOM 7038 C CA . ASP A 1 452 ? 12.79600 40.03500 65.92300 1.000 12.88139 474 ASP A CA 1
ATOM 7039 C C . ASP A 1 452 ? 13.62600 38.91500 66.54600 1.000 17.44991 474 ASP A C 1
ATOM 7040 O O . ASP A 1 452 ? 14.81700 38.76100 66.27000 1.000 14.67521 474 ASP A O 1
ATOM 7049 N N . GLY A 1 453 ? 13.00800 38.13300 67.43000 1.000 21.38729 475 GLY A N 1
ATOM 7050 C CA . GLY A 1 453 ? 13.81000 37.14300 68.12400 1.000 20.49884 475 GLY A CA 1
ATOM 7051 C C . GLY A 1 453 ? 13.04000 36.58700 69.29800 1.000 17.22882 475 GLY A C 1
ATOM 7052 O O . GLY A 1 453 ? 11.84100 36.84500 69.46300 1.000 14.16740 475 GLY A O 1
ATOM 7056 N N . ILE A 1 454 ? 13.76000 35.81300 70.10400 1.000 13.17219 476 ILE A N 1
ATOM 7057 C CA . ILE A 1 454 ? 13.13700 35.22800 71.29600 1.000 13.20497 476 ILE A CA 1
ATOM 7058 C C . ILE A 1 454 ? 14.06500 35.43700 72.47500 1.000 18.74673 476 ILE A C 1
ATOM 7059 O O . ILE A 1 454 ? 15.27200 35.59300 72.34400 1.000 17.05439 476 ILE A O 1
ATOM 7075 N N . ARG A 1 455 ? 13.45400 35.43900 73.66700 1.000 14.92421 477 ARG A N 1
ATOM 7076 C CA . ARG A 1 455 ? 14.18500 35.45600 74.92100 1.000 15.67933 477 ARG A CA 1
ATOM 7077 C C . ARG A 1 455 ? 13.77300 34.18300 75.66200 1.000 17.98653 477 ARG A C 1
ATOM 7078 O O . ARG A 1 455 ? 12.58300 33.94300 75.85300 1.000 19.46650 477 ARG A O 1
ATOM 7099 N N . THR A 1 456 ? 14.75600 33.35300 76.01600 1.000 17.91896 478 THR A N 1
ATOM 7100 C CA . THR A 1 456 ? 14.49400 32.21000 76.89500 1.000 18.23499 478 THR A CA 1
ATOM 7101 C C . THR A 1 456 ? 15.04700 32.56800 78.26400 1.000 21.05922 478 THR A C 1
ATOM 7102 O O . THR A 1 456 ? 15.43200 33.69600 78.53000 1.000 15.88918 478 THR A O 1
ATOM 7113 N N . ASP A 1 457 ? 15.11100 31.57300 79.16600 1.000 24.97120 479 ASP A N 1
ATOM 7114 C CA . ASP A 1 457 ? 15.66600 31.89300 80.47100 1.000 23.13163 479 ASP A CA 1
ATOM 7115 C C . ASP A 1 457 ? 17.09500 32.36700 80.34300 1.000 19.24735 479 ASP A C 1
ATOM 7116 O O . ASP A 1 457 ? 17.47800 33.39700 80.91600 1.000 28.00428 479 ASP A O 1
ATOM 7125 N N . ARG A 1 458 ? 17.89800 31.67200 79.52800 1.000 14.67176 480 ARG A N 1
ATOM 7126 C CA . ARG A 1 458 ? 19.31700 31.94400 79.44400 1.000 18.15643 480 ARG A CA 1
ATOM 7127 C C . ARG A 1 458 ? 19.73900 32.73700 78.20100 1.000 18.93947 480 ARG A C 1
ATOM 7128 O O . ARG A 1 458 ? 20.77900 33.38900 78.25200 1.000 15.72617 480 ARG A O 1
ATOM 7149 N N . TYR A 1 459 ? 18.97200 32.71600 77.11400 1.000 15.77195 481 TYR A N 1
ATOM 7150 C CA . TYR A 1 459 ? 19.48400 33.25000 75.85300 1.000 19.40536 481 TYR A CA 1
ATOM 7151 C C . TYR A 1 459 ? 18.60300 34.34000 75.25000 1.000 20.78576 481 TYR A C 1
ATOM 7152 O O . TYR A 1 459 ? 17.38900 34.36900 75.42700 1.000 16.62391 481 TYR A O 1
ATOM 7170 N N . THR A 1 460 ? 19.25900 35.19500 74.47300 1.000 13.69391 482 THR A N 1
ATOM 7171 C CA . THR A 1 460 ? 18.57100 36.12700 73.56100 1.000 16.33361 482 THR A CA 1
ATOM 7172 C C . THR A 1 460 ? 19.03600 35.77900 72.15100 1.000 13.61159 482 THR A C 1
ATOM 7173 O O . THR A 1 460 ? 20.22900 35.85000 71.86100 1.000 17.38971 482 THR A O 1
ATOM 7184 N N . LEU A 1 461 ? 18.08800 35.40900 71.28800 1.000 21.44640 483 LEU A N 1
ATOM 7185 C CA . LEU A 1 461 ? 18.38400 35.11400 69.88800 1.000 14.32645 483 LEU A CA 1
ATOM 7186 C C . LEU A 1 461 ? 17.62100 36.10800 69.01500 1.000 13.42404 483 LEU A C 1
ATOM 7187 O O . LEU A 1 461 ? 16.44500 36.33600 69.24200 1.000 20.21868 483 LEU A O 1
ATOM 7203 N N . SER A 1 462 ? 18.30100 36.69600 68.02800 1.000 13.70709 484 SER A N 1
ATOM 7204 C CA . SER A 1 462 ? 17.60100 37.70200 67.22000 1.000 13.31663 484 SER A CA 1
ATOM 7205 C C . SER A 1 462 ? 18.09400 37.63400 65.76900 1.000 18.08953 484 SER A C 1
ATOM 7206 O O . SER A 1 462 ? 19.27400 37.44900 65.51400 1.000 13.55503 484 SER A O 1
ATOM 7214 N N . TYR A 1 463 ? 17.16200 37.81900 64.83700 1.000 15.67249 485 TYR A N 1
ATOM 7215 C CA . TYR A 1 463 ? 17.54900 38.05900 63.43700 1.000 14.21727 485 TYR A CA 1
ATOM 7216 C C . TYR A 1 463 ? 17.28000 39.51700 63.11900 1.000 13.33638 485 TYR A C 1
ATOM 7217 O O . TYR A 1 463 ? 16.14600 39.99600 63.30100 1.000 15.91362 485 TYR A O 1
ATOM 7235 N N . ILE A 1 464 ? 18.32300 40.21400 62.66800 1.000 13.42022 486 ILE A N 1
ATOM 7236 C CA . ILE A 1 464 ? 18.20700 41.60200 62.23900 1.000 13.36779 486 ILE A CA 1
ATOM 7237 C C . ILE A 1 464 ? 17.85700 41.59400 60.75000 1.000 13.44805 486 ILE A C 1
ATOM 7238 O O . ILE A 1 464 ? 18.70200 41.28500 59.88900 1.000 15.57639 486 ILE A O 1
ATOM 7254 N N . TRP A 1 465 ? 16.61700 41.94400 60.45900 1.000 15.57511 487 TRP A N 1
ATOM 7255 C CA . TRP A 1 465 ? 16.13700 41.88000 59.07700 1.000 17.43651 487 TRP A CA 1
ATOM 7256 C C . TRP A 1 465 ? 16.76500 42.96100 58.23600 1.000 18.05347 487 TRP A C 1
ATOM 7257 O O . TRP A 1 465 ? 17.09400 42.72500 57.05300 1.000 17.62293 487 TRP A O 1
ATOM 7278 N N . THR A 1 466 ? 16.94900 44.14700 58.81200 1.000 17.68800 488 THR A N 1
ATOM 7279 C CA . THR A 1 466 ? 17.47000 45.26600 58.01800 1.000 21.17520 488 THR A CA 1
ATOM 7280 C C . THR A 1 466 ? 18.85600 44.99300 57.48400 1.000 20.45099 488 THR A C 1
ATOM 7281 O O . THR A 1 466 ? 19.16300 45.36900 56.34600 1.000 21.88803 488 THR A O 1
ATOM 7292 N N . SER A 1 467 ? 19.72300 44.33900 58.26800 1.000 16.35752 489 SER A N 1
ATOM 7293 C CA . SER A 1 467 ? 21.10100 44.10400 57.85700 1.000 15.62589 489 SER A CA 1
ATOM 7294 C C . SER A 1 467 ? 21.38400 42.66600 57.49100 1.000 14.84154 489 SER A C 1
ATOM 7295 O O . SER A 1 467 ? 22.52800 42.36300 57.09400 1.000 15.11612 489 SER A O 1
ATOM 7303 N N . ASP A 1 468 ? 20.41800 41.77000 57.61700 1.000 16.75481 490 ASP A N 1
ATOM 7304 C CA . ASP A 1 468 ? 20.59700 40.33200 57.38900 1.000 19.76476 490 ASP A CA 1
ATOM 7305 C C . ASP A 1 468 ? 21.70800 39.76400 58.27300 1.000 21.48767 490 ASP A C 1
ATOM 7306 O O . ASP A 1 468 ? 22.70000 39.17800 57.79700 1.000 16.98911 490 ASP A O 1
ATOM 7315 N N . GLU A 1 469 ? 21.50700 39.93100 59.58100 1.000 14.60147 491 GLU A N 1
ATOM 7316 C CA . GLU A 1 469 ? 22.51000 39.47000 60.56200 1.000 16.16316 491 GLU A CA 1
ATOM 7317 C C . GLU A 1 469 ? 21.84200 38.77900 61.75300 1.000 18.23166 491 GLU A C 1
ATOM 7318 O O . GLU A 1 469 ? 20.89900 39.33800 62.29400 1.000 17.97699 491 GLU A O 1
ATOM 7330 N N . TRP A 1 470 ? 22.37100 37.61700 62.12900 1.000 16.79579 492 TRP A N 1
ATOM 7331 C CA . TRP A 1 470 ? 21.87500 36.89900 63.32400 1.000 14.01305 492 TRP A CA 1
ATOM 7332 C C . TRP A 1 470 ? 22.74000 37.23000 64.54100 1.000 14.19361 492 TRP A C 1
ATOM 7333 O O . TRP A 1 470 ? 23.91900 37.49500 64.37800 1.000 16.60606 492 TRP A O 1
ATOM 7354 N N . MET A 1 471 ? 22.12200 37.21700 65.71200 1.000 19.24514 493 MET A N 1
ATOM 7355 C CA . MET A 1 471 ? 22.88700 37.41300 66.95200 1.000 23.63392 493 MET A CA 1
ATOM 7356 C C . MET A 1 471 ? 22.33200 36.53000 68.07500 1.000 19.64054 493 MET A C 1
ATOM 7357 O O . MET A 1 471 ? 21.14700 36.26800 68.11000 1.000 14.82521 493 MET A O 1
ATOM 7371 N N . LEU A 1 472 ? 23.24400 36.07100 68.91900 1.000 20.20103 494 LEU A N 1
ATOM 7372 C CA . LEU A 1 472 ? 22.88200 35.23100 70.04700 1.000 14.07285 494 LEU A CA 1
ATOM 7373 C C . LEU A 1 472 ? 23.73000 35.66400 71.22500 1.000 14.11861 494 LEU A C 1
ATOM 7374 O O . LEU A 1 472 ? 24.95100 35.79400 71.09700 1.000 18.01554 494 LEU A O 1
ATOM 7390 N N . PHE A 1 473 ? 23.09600 35.87000 72.38400 1.000 19.12391 495 PHE A N 1
ATOM 7391 C CA . PHE A 1 473 ? 23.84200 36.15900 73.59900 1.000 14.37827 495 PHE A CA 1
ATOM 7392 C C . PHE A 1 473 ? 23.52400 35.11800 74.65900 1.000 15.33957 495 PHE A C 1
ATOM 7393 O O . PHE A 1 473 ? 22.37000 34.73400 74.83700 1.000 14.20955 495 PHE A O 1
ATOM 7410 N N . ASP A 1 474 ? 24.58600 34.68100 75.34200 1.000 16.68899 496 ASP A N 1
ATOM 7411 C CA . ASP A 1 474 ? 24.48900 33.73700 76.45900 1.000 22.58340 496 ASP A CA 1
ATOM 7412 C C . ASP A 1 474 ? 24.47200 34.59100 77.72500 1.000 14.73086 496 ASP A C 1
ATOM 7413 O O . ASP A 1 474 ? 25.50300 35.11500 78.15000 1.000 20.41557 496 ASP A O 1
ATOM 7422 N N . MET A 1 475 ? 23.27900 34.76900 78.30500 1.000 20.50479 497 MET A N 1
ATOM 7423 C CA . MET A 1 475 ? 23.12900 35.71000 79.41200 1.000 14.73489 497 MET A CA 1
ATOM 7424 C C . MET A 1 475 ? 23.68200 35.15900 80.71600 1.000 23.75423 497 MET A C 1
ATOM 7425 O O . MET A 1 475 ? 23.89700 35.93300 81.66400 1.000 26.74228 497 MET A O 1
ATOM 7439 N N . LYS A 1 476 ? 23.94500 33.86300 80.77500 1.000 25.26224 498 LYS A N 1
ATOM 7440 C CA . LYS A 1 476 ? 24.66000 33.31400 81.92500 1.000 24.90307 498 LYS A CA 1
ATOM 7441 C C . LYS A 1 476 ? 26.09700 33.78700 81.94500 1.000 30.26083 498 LYS A C 1
ATOM 7442 O O . LYS A 1 476 ? 26.61100 34.16900 83.00400 1.000 28.55404 498 LYS A O 1
ATOM 7461 N N . LYS A 1 477 ? 26.76300 33.79300 80.79000 1.000 31.36403 499 LYS A N 1
ATOM 7462 C CA . LYS A 1 477 ? 28.19000 34.12000 80.72200 1.000 24.34699 499 LYS A CA 1
ATOM 7463 C C . LYS A 1 477 ? 28.45700 35.54300 80.27800 1.000 28.07428 499 LYS A C 1
ATOM 7464 O O . LYS A 1 477 ? 29.56600 36.04700 80.49900 1.000 29.53323 499 LYS A O 1
ATOM 7483 N N . ASP A 1 478 ? 27.46800 36.22900 79.70100 1.000 17.48515 500 ASP A N 1
ATOM 7484 C CA . ASP A 1 478 ? 27.67200 37.51800 79.04400 1.000 14.60342 500 ASP A CA 1
ATOM 7485 C C . ASP A 1 478 ? 26.43100 38.38900 79.25300 1.000 22.74498 500 ASP A C 1
ATOM 7486 O O . ASP A 1 478 ? 25.79800 38.81800 78.27000 1.000 22.13743 500 ASP A O 1
ATOM 7495 N N . PRO A 1 479 ? 26.02300 38.65700 80.50400 1.000 23.18865 501 PRO A N 1
ATOM 7496 C CA . PRO A 1 479 ? 24.78600 39.43000 80.72500 1.000 20.47876 501 PRO A CA 1
ATOM 7497 C C . PRO A 1 479 ? 24.83200 40.84400 80.17000 1.000 20.98135 501 PRO A C 1
ATOM 7498 O O . PRO A 1 479 ? 23.77400 41.41900 79.90000 1.000 21.26607 501 PRO A O 1
ATOM 7509 N N . MET A 1 480 ? 26.02100 41.41800 79.99300 1.000 21.12692 502 MET A N 1
ATOM 7510 C CA . MET A 1 480 ? 26.15100 42.74100 79.37500 1.000 24.40110 502 MET A CA 1
ATOM 7511 C C . MET A 1 480 ? 26.06800 42.68300 77.85500 1.000 16.61490 502 MET A C 1
ATOM 7512 O O . MET A 1 480 ? 26.12700 43.74500 77.22200 1.000 20.74667 502 MET A O 1
ATOM 7526 N N . GLN A 1 481 ? 25.91900 41.49700 77.28000 1.000 17.56164 503 GLN A N 1
ATOM 7527 C CA . GLN A 1 481 ? 25.68900 41.35000 75.81500 1.000 16.22472 503 GLN A CA 1
ATOM 7528 C C . GLN A 1 481 ? 26.78400 42.01000 74.96900 1.000 19.84873 503 GLN A C 1
ATOM 7529 O O . GLN A 1 481 ? 26.45300 42.79700 74.09700 1.000 16.40588 503 GLN A O 1
ATOM 7543 N N . MET A 1 482 ? 28.02100 41.59400 75.20300 1.000 18.93052 504 MET A N 1
ATOM 7544 C CA . MET A 1 482 ? 29.16300 42.17800 74.48100 1.000 18.23595 504 MET A CA 1
ATOM 7545 C C . MET A 1 482 ? 29.74500 41.18200 73.47100 1.000 14.31549 504 MET A C 1
ATOM 7546 O O . MET A 1 482 ? 30.62800 41.58700 72.75200 1.000 19.52599 504 MET A O 1
ATOM 7560 N N . LYS A 1 483 ? 29.23100 39.95100 73.42500 1.000 19.49836 505 LYS A N 1
ATOM 7561 C CA . LYS A 1 483 ? 29.85100 38.90400 72.58100 1.000 21.63347 505 LYS A CA 1
ATOM 7562 C C . LYS A 1 483 ? 28.77200 38.11600 71.85200 1.000 19.84830 505 LYS A C 1
ATOM 7563 O O . LYS A 1 483 ? 28.11900 37.24900 72.43100 1.000 22.60607 505 LYS A O 1
ATOM 7582 N N . ASN A 1 484 ? 28.61200 38.38500 70.55300 1.000 18.22555 506 ASN A N 1
ATOM 7583 C CA . ASN A 1 484 ? 27.70400 37.59300 69.74100 1.000 15.47893 506 ASN A CA 1
ATOM 7584 C C . ASN A 1 484 ? 28.29500 36.19900 69.54100 1.000 21.68683 506 ASN A C 1
ATOM 7585 O O . ASN A 1 484 ? 29.38500 36.06700 68.95000 1.000 21.48073 506 ASN A O 1
ATOM 7596 N N . VAL A 1 485 ? 27.60300 35.17300 70.02300 1.000 16.61718 507 VAL A N 1
ATOM 7597 C CA . VAL A 1 485 ? 28.11300 33.79600 69.90700 1.000 17.62499 507 VAL A CA 1
ATOM 7598 C C . VAL A 1 485 ? 27.37500 32.98000 68.86000 1.000 18.52943 507 VAL A C 1
ATOM 7599 O O . VAL A 1 485 ? 27.49800 31.75400 68.83200 1.000 21.47353 507 VAL A O 1
ATOM 7612 N N . ILE A 1 486 ? 26.65200 33.62700 67.92300 1.000 15.40535 508 ILE A N 1
ATOM 7613 C CA . ILE A 1 486 ? 25.88000 32.88100 66.92600 1.000 16.19383 508 ILE A CA 1
ATOM 7614 C C . ILE A 1 486 ? 26.76800 31.91300 66.13800 1.000 18.31010 508 ILE A C 1
ATOM 7615 O O . ILE A 1 486 ? 26.32100 30.81200 65.77100 1.000 23.10803 508 ILE A O 1
ATOM 7631 N N . ASP A 1 487 ? 28.01700 32.27400 65.88200 1.000 16.10483 509 ASP A N 1
ATOM 7632 C CA . ASP A 1 487 ? 28.89700 31.46300 65.02800 1.000 25.91091 509 ASP A CA 1
ATOM 7633 C C . ASP A 1 487 ? 29.94900 30.70800 65.82900 1.000 24.29416 509 ASP A C 1
ATOM 7634 O O . ASP A 1 487 ? 30.85200 30.10700 65.23400 1.000 24.42690 509 ASP A O 1
ATOM 7643 N N . ASP A 1 488 ? 29.85300 30.71500 67.14200 1.000 19.89425 510 ASP A N 1
ATOM 7644 C CA . ASP A 1 488 ? 30.79500 29.97700 68.00500 1.000 24.48795 510 ASP A CA 1
ATOM 7645 C C . ASP A 1 488 ? 30.41100 28.49700 68.02300 1.000 26.38361 510 ASP A C 1
ATOM 7646 O O . ASP A 1 488 ? 29.25700 28.16100 68.27800 1.000 22.31719 510 ASP A O 1
ATOM 7655 N N . PRO A 1 489 ? 31.35100 27.56800 67.71800 1.000 23.95991 511 PRO A N 1
ATOM 7656 C CA . PRO A 1 489 ? 30.96800 26.14800 67.70200 1.000 27.39897 511 PRO A CA 1
ATOM 7657 C C . PRO A 1 489 ? 30.41600 25.63800 69.01500 1.000 22.43726 511 PRO A C 1
ATOM 7658 O O . PRO A 1 489 ? 29.65500 24.66800 69.01900 1.000 24.92083 511 PRO A O 1
ATOM 7669 N N . ALA A 1 490 ? 30.77000 26.26100 70.14000 1.000 26.22398 512 ALA A N 1
ATOM 7670 C CA . ALA A 1 490 ? 30.20100 25.81900 71.41200 1.000 26.82805 512 ALA A CA 1
ATOM 7671 C C . ALA A 1 490 ? 28.69300 25.92300 71.43800 1.000 27.83722 512 ALA A C 1
ATOM 7672 O O . ALA A 1 490 ? 28.04600 25.23600 72.23600 1.000 23.81135 512 ALA A O 1
ATOM 7679 N N . TYR A 1 491 ? 28.11600 26.77400 70.57400 1.000 18.63300 513 TYR A N 1
ATOM 7680 C CA . TYR A 1 491 ? 26.69600 27.05600 70.56000 1.000 22.54917 513 TYR A CA 1
ATOM 7681 C C . TYR A 1 491 ? 25.99200 26.51800 69.31600 1.000 22.39512 513 TYR A C 1
ATOM 7682 O O . TYR A 1 491 ? 24.82400 26.85100 69.07300 1.000 23.14182 513 TYR A O 1
ATOM 7700 N N . LYS A 1 492 ? 26.66400 25.67600 68.53100 1.000 21.52283 514 LYS A N 1
ATOM 7701 C CA . LYS A 1 492 ? 26.07600 25.19000 67.28400 1.000 25.29207 514 LYS A CA 1
ATOM 7702 C C . LYS A 1 492 ? 24.73100 24.49800 67.52200 1.000 26.49442 514 LYS A C 1
ATOM 7703 O O . LYS A 1 492 ? 23.76200 24.72900 66.78400 1.000 26.52137 514 LYS A O 1
ATOM 7722 N N . THR A 1 493 ? 24.65000 23.61800 68.53300 1.000 22.78053 515 THR A N 1
ATOM 7723 C CA . THR A 1 493 ? 23.38600 22.93500 68.77900 1.000 25.79694 515 THR A CA 1
ATOM 7724 C C . THR A 1 493 ? 22.39200 23.86700 69.45900 1.000 23.67182 515 THR A C 1
ATOM 7725 O O . THR A 1 493 ? 21.19600 23.81400 69.15900 1.000 22.34966 515 THR A O 1
ATOM 7736 N N . THR A 1 494 ? 22.86400 24.72600 70.37100 1.000 19.00948 516 THR A N 1
ATOM 7737 C CA . THR A 1 494 ? 22.00000 25.75800 70.93800 1.000 18.45149 516 THR A CA 1
ATOM 7738 C C . THR A 1 494 ? 21.34900 26.59600 69.83200 1.000 24.27963 516 THR A C 1
ATOM 7739 O O . THR A 1 494 ? 20.14900 26.87600 69.88000 1.000 17.88270 516 THR A O 1
ATOM 7750 N N . VAL A 1 495 ? 22.11100 27.02000 68.85500 1.000 19.72286 517 VAL A N 1
ATOM 7751 C CA . VAL A 1 495 ? 21.55100 27.82400 67.79000 1.000 16.55237 517 VAL A CA 1
ATOM 7752 C C . VAL A 1 495 ? 20.49200 27.05500 67.01700 1.000 19.04145 517 VAL A C 1
ATOM 7753 O O . VAL A 1 495 ? 19.46300 27.53400 66.71700 1.000 19.40651 517 VAL A O 1
ATOM 7766 N N . GLU A 1 496 ? 20.78000 25.80100 66.75900 1.000 25.94145 518 GLU A N 1
ATOM 7767 C CA . GLU A 1 496 ? 19.83600 24.98800 66.05100 1.000 18.91957 518 GLU A CA 1
ATOM 7768 C C . GLU A 1 496 ? 18.52300 24.86300 66.84700 1.000 21.33435 518 GLU A C 1
ATOM 7769 O O . GLU A 1 496 ? 17.48300 24.97400 66.31200 1.000 23.33196 518 GLU A O 1
ATOM 7781 N N . GLN A 1 497 ? 18.60300 24.66900 68.14500 1.000 22.79133 519 GLN A N 1
ATOM 7782 C CA . GLN A 1 497 ? 17.41700 24.50900 68.92800 1.000 15.98922 519 GLN A CA 1
ATOM 7783 C C . GLN A 1 497 ? 16.64100 25.80800 69.11300 1.000 19.62930 519 GLN A C 1
ATOM 7784 O O . GLN A 1 497 ? 15.46300 25.82200 69.09200 1.000 21.00542 519 GLN A O 1
ATOM 7798 N N . LEU A 1 498 ? 17.35900 26.88200 69.29300 1.000 19.92414 520 LEU A N 1
ATOM 7799 C CA . LEU A 1 498 ? 16.72200 28.16300 69.46500 1.000 14.26303 520 LEU A CA 1
ATOM 7800 C C . LEU A 1 498 ? 16.09100 28.65100 68.14800 1.000 17.59722 520 LEU A C 1
ATOM 7801 O O . LEU A 1 498 ? 15.07000 29.21200 68.16800 1.000 17.19405 520 LEU A O 1
ATOM 7817 N N . LYS A 1 499 ? 16.75300 28.46500 67.02400 1.000 19.55392 521 LYS A N 1
ATOM 7818 C CA . LYS A 1 499 ? 16.10700 28.84000 65.75400 1.000 17.56572 521 LYS A CA 1
ATOM 7819 C C . LYS A 1 499 ? 14.84300 28.04800 65.56400 1.000 20.11414 521 LYS A C 1
ATOM 7820 O O . LYS A 1 499 ? 13.81500 28.57900 65.13000 1.000 18.55086 521 LYS A O 1
ATOM 7839 N N . LYS A 1 500 ? 14.87600 26.75300 65.92100 1.000 19.71859 522 LYS A N 1
ATOM 7840 C CA . LYS A 1 500 ? 13.65000 25.96000 65.86800 1.000 16.71597 522 LYS A CA 1
ATOM 7841 C C . LYS A 1 500 ? 12.57000 26.57500 66.74100 1.000 19.74574 522 LYS A C 1
ATOM 7842 O O . LYS A 1 500 ? 11.40300 26.67500 66.33100 1.000 22.92582 522 LYS A O 1
ATOM 7861 N N . ARG A 1 501 ? 12.93000 26.97900 67.96700 1.000 19.80655 523 ARG A N 1
ATOM 7862 C CA . ARG A 1 501 ? 11.95500 27.56000 68.88700 1.000 16.90392 523 ARG A CA 1
ATOM 7863 C C . ARG A 1 501 ? 11.43900 28.89700 68.37100 1.000 14.67470 523 ARG A C 1
ATOM 7864 O O . ARG A 1 501 ? 10.26100 29.21900 68.53100 1.000 20.35224 523 ARG A O 1
ATOM 7885 N N . TYR A 1 502 ? 12.33400 29.67900 67.76200 1.000 17.15483 524 TYR A N 1
ATOM 7886 C CA . TYR A 1 502 ? 11.95100 30.96300 67.16400 1.000 13.82211 524 TYR A CA 1
ATOM 7887 C C . TYR A 1 502 ? 10.90800 30.78800 66.07700 1.000 17.40643 524 TYR A C 1
ATOM 7888 O O . TYR A 1 502 ? 9.87500 31.46400 66.07300 1.000 19.08227 524 TYR A O 1
ATOM 7906 N N . HIS A 1 503 ? 11.12600 29.85000 65.14600 1.000 17.22937 525 HIS A N 1
ATOM 7907 C CA . HIS A 1 503 ? 10.10200 29.62400 64.12700 1.000 15.80678 525 HIS A CA 1
ATOM 7908 C C . HIS A 1 503 ? 8.82600 29.05800 64.72400 1.000 20.20916 525 HIS A C 1
ATOM 7909 O O . HIS A 1 503 ? 7.73000 29.38500 64.25900 1.000 22.46404 525 HIS A O 1
ATOM 7923 N N . GLU A 1 504 ? 8.93100 28.23200 65.77300 1.000 20.76946 526 GLU A N 1
ATOM 7924 C CA . GLU A 1 504 ? 7.73000 27.74200 66.43300 1.000 21.34843 526 GLU A CA 1
ATOM 7925 C C . GLU A 1 504 ? 6.91100 28.87600 67.02700 1.000 22.98174 526 GLU A C 1
ATOM 7926 O O . GLU A 1 504 ? 5.67400 28.86200 66.94200 1.000 22.87593 526 GLU A O 1
ATOM 7938 N N . LEU A 1 505 ? 7.57700 29.85800 67.66000 1.000 19.62125 527 LEU A N 1
ATOM 7939 C CA . LEU A 1 505 ? 6.82200 30.95700 68.27000 1.000 17.17730 527 LEU A CA 1
ATOM 7940 C C . LEU A 1 505 ? 6.22100 31.87200 67.21400 1.000 13.36065 527 LEU A C 1
ATOM 7941 O O . LEU A 1 505 ? 5.10200 32.35100 67.37600 1.000 19.31207 527 LEU A O 1
ATOM 7957 N N . ARG A 1 506 ? 6.96500 32.12500 66.12100 1.000 16.41214 528 ARG A N 1
ATOM 7958 C CA . ARG A 1 506 ? 6.38800 32.90500 65.02700 1.000 19.25783 528 ARG A CA 1
ATOM 7959 C C . ARG A 1 506 ? 5.13400 32.22100 64.49100 1.000 15.02785 528 ARG A C 1
ATOM 7960 O O . ARG A 1 506 ? 4.15200 32.87000 64.16000 1.000 16.59686 528 ARG A O 1
ATOM 7981 N N . LYS A 1 507 ? 5.14700 30.88800 64.45000 1.000 14.08873 529 LYS A N 1
ATOM 7982 C CA . LYS A 1 507 ? 3.95500 30.19000 63.97000 1.000 18.69974 529 LYS A CA 1
ATOM 7983 C C . LYS A 1 507 ? 2.84500 30.22700 65.00900 1.000 20.33765 529 LYS A C 1
ATOM 7984 O O . LYS A 1 507 ? 1.68600 30.50800 64.67500 1.000 18.15534 529 LYS A O 1
ATOM 8003 N N . THR A 1 508 ? 3.17700 29.98800 66.28200 1.000 22.68816 530 THR A N 1
ATOM 8004 C CA . THR A 1 508 ? 2.16100 30.02100 67.34200 1.000 20.56630 530 THR A CA 1
ATOM 8005 C C . THR A 1 508 ? 1.48100 31.38300 67.43000 1.000 22.84983 530 THR A C 1
ATOM 8006 O O . THR A 1 508 ? 0.26200 31.48000 67.61400 1.000 19.71400 530 THR A O 1
ATOM 8017 N N . TYR A 1 509 ? 2.25500 32.44600 67.30800 1.000 23.09240 531 TYR A N 1
ATOM 8018 C CA . TYR A 1 509 ? 1.69800 33.78900 67.46100 1.000 19.00812 531 TYR A CA 1
ATOM 8019 C C . TYR A 1 509 ? 1.22100 34.36300 66.13200 1.000 23.27374 531 TYR A C 1
ATOM 8020 O O . TYR A 1 509 ? 0.86700 35.54900 66.07100 1.000 18.57271 531 TYR A O 1
ATOM 8038 N N . LYS A 1 510 ? 1.23100 33.55800 65.07200 1.000 17.52963 532 LYS A N 1
ATOM 8039 C CA . LYS A 1 510 ? 0.66500 33.92900 63.77600 1.000 17.02225 532 LYS A CA 1
ATOM 8040 C C . LYS A 1 510 ? 1.42400 35.09700 63.12600 1.000 15.13097 532 LYS A C 1
ATOM 8041 O O . LYS A 1 510 ? 0.82300 35.97400 62.49300 1.000 19.57944 532 LYS A O 1
ATOM 8060 N N . VAL A 1 511 ? 2.75000 35.08200 63.25000 1.000 18.20800 533 VAL A N 1
ATOM 8061 C CA . VAL A 1 511 ? 3.58100 36.10600 62.57900 1.000 13.64208 533 VAL A CA 1
ATOM 8062 C C . VAL A 1 511 ? 3.64600 35.80800 61.08300 1.000 22.13145 533 VAL A C 1
ATOM 8063 O O . VAL A 1 511 ? 4.00800 34.67900 60.69400 1.000 18.37246 533 VAL A O 1
ATOM 8076 N N . PRO A 1 512 ? 3.31100 36.76200 60.21900 1.000 15.34852 534 PRO A N 1
ATOM 8077 C CA . PRO A 1 512 ? 3.33100 36.47400 58.77700 1.000 20.18425 534 PRO A CA 1
ATOM 8078 C C . PRO A 1 512 ? 4.74500 36.22000 58.28300 1.000 26.89848 534 PRO A C 1
ATOM 8079 O O . PRO A 1 512 ? 5.72000 36.79500 58.77700 1.000 22.56814 534 PRO A O 1
ATOM 8090 N N . GLU A 1 513 ? 4.86500 35.33900 57.29400 1.000 29.34094 535 GLU A N 1
ATOM 8091 C CA . GLU A 1 513 ? 6.12300 35.24900 56.58900 1.000 38.19243 535 GLU A CA 1
ATOM 8092 C C . GLU A 1 513 ? 6.42900 36.63200 56.00600 1.000 46.73176 535 GLU A C 1
ATOM 8093 O O . GLU A 1 513 ? 5.53600 37.33400 55.51200 1.000 63.95328 535 GLU A O 1
ATOM 8105 N N . ASN A 1 514 ? 7.67700 37.02700 56.08500 1.000 30.89034 536 ASN A N 1
ATOM 8106 C CA . ASN A 1 514 ? 8.17400 38.30800 55.56100 1.000 28.71299 536 ASN A CA 1
ATOM 8107 C C . ASN A 1 514 ? 7.89700 39.50000 56.48500 1.000 23.13387 536 ASN A C 1
ATOM 8108 O O . ASN A 1 514 ? 8.31100 40.60600 56.13300 1.000 24.27209 536 ASN A O 1
ATOM 8119 N N . SER A 1 515 ? 7.29500 39.29600 57.68500 1.000 19.76211 537 SER A N 1
ATOM 8120 C CA . SER A 1 515 ? 7.27300 40.33800 58.72000 1.000 13.05648 537 SER A CA 1
ATOM 8121 C C . SER A 1 515 ? 8.36200 40.06100 59.76200 1.000 16.64232 537 SER A C 1
ATOM 8122 O O . SER A 1 515 ? 8.51500 38.90900 60.17500 1.000 18.01612 537 SER A O 1
ATOM 8130 N N . PRO A 1 516 ? 9.08900 41.09100 60.19200 1.000 15.17244 538 PRO A N 1
ATOM 8131 C CA . PRO A 1 516 ? 8.82300 42.50200 59.96300 1.000 13.88517 538 PRO A CA 1
ATOM 8132 C C . PRO A 1 516 ? 9.38200 43.03000 58.62600 1.000 16.21899 538 PRO A C 1
ATOM 8133 O O . PRO A 1 516 ? 9.06300 44.11100 58.25900 1.000 16.17061 538 PRO A O 1
ATOM 8144 N N . GLY A 1 517 ? 10.23500 42.26300 57.96300 1.000 15.13807 539 GLY A N 1
ATOM 8145 C CA . GLY A 1 517 ? 10.71500 42.68100 56.64200 1.000 17.98931 539 GLY A CA 1
ATOM 8146 C C . GLY A 1 517 ? 12.07000 43.32700 56.62700 1.000 19.36442 539 GLY A C 1
ATOM 8147 O O . GLY A 1 517 ? 12.42000 44.12100 57.50100 1.000 16.90446 539 GLY A O 1
ATOM 8151 N N . GLY A 1 518 ? 12.85700 43.02400 55.58800 1.000 19.07587 540 GLY A N 1
ATOM 8152 C CA . GLY A 1 518 ? 14.13500 43.66000 55.38400 1.000 15.84808 540 GLY A CA 1
ATOM 8153 C C . GLY A 1 518 ? 14.04200 44.96500 54.60600 1.000 17.00610 540 GLY A C 1
ATOM 8154 O O . GLY A 1 518 ? 12.97100 45.53100 54.38400 1.000 18.63535 540 GLY A O 1
ATOM 8158 N N . LYS A 1 519 ? 15.20800 45.44700 54.18500 1.000 15.45391 541 LYS A N 1
ATOM 8159 C CA . LYS A 1 519 ? 15.28500 46.76900 53.57000 1.000 16.50191 541 LYS A CA 1
ATOM 8160 C C . LYS A 1 519 ? 14.48000 46.86200 52.27900 1.000 22.35661 541 LYS A C 1
ATOM 8161 O O . LYS A 1 519 ? 14.10900 47.97400 51.88300 1.000 28.50341 541 LYS A O 1
ATOM 8180 N N . GLY A 1 520 ? 14.19800 45.74700 51.62600 1.000 21.70850 542 GLY A N 1
ATOM 8181 C CA . GLY A 1 520 ? 13.42000 45.66500 50.40400 1.000 37.06893 542 GLY A CA 1
ATOM 8182 C C . GLY A 1 520 ? 11.91700 45.68500 50.58900 1.000 47.67910 542 GLY A C 1
ATOM 8183 O O . GLY A 1 520 ? 11.17100 45.46400 49.62700 1.000 29.66102 542 GLY A O 1
ATOM 8187 N N . THR A 1 521 ? 11.44000 45.95600 51.80000 1.000 37.96225 543 THR A N 1
ATOM 8188 C CA . THR A 1 521 ? 10.01000 45.94200 52.09500 1.000 27.73059 543 THR A CA 1
ATOM 8189 C C . THR A 1 521 ? 9.61300 47.21400 52.81900 1.000 22.00781 543 THR A C 1
ATOM 8190 O O . THR A 1 521 ? 10.40500 47.78200 53.58500 1.000 24.59784 543 THR A O 1
ATOM 8201 N N . PRO A 1 522 ? 8.38200 47.68400 52.62500 1.000 19.66498 544 PRO A N 1
ATOM 8202 C CA . PRO A 1 522 ? 7.87600 48.78400 53.44100 1.000 19.48732 544 PRO A CA 1
ATOM 8203 C C . PRO A 1 522 ? 7.58300 48.31300 54.86600 1.000 19.79949 544 PRO A C 1
ATOM 8204 O O . PRO A 1 522 ? 7.39800 47.12200 55.11300 1.000 17.48385 544 PRO A O 1
ATOM 8215 N N . ILE A 1 523 ? 7.54700 49.26300 55.79000 1.000 19.22883 545 ILE A N 1
ATOM 8216 C CA . ILE A 1 523 ? 7.07900 48.89000 57.14000 1.000 19.32520 545 ILE A CA 1
ATOM 8217 C C . ILE A 1 523 ? 5.67400 48.31900 57.00900 1.000 21.47931 545 ILE A C 1
ATOM 8218 O O . ILE A 1 523 ? 4.79600 48.97100 56.40300 1.000 22.76236 545 ILE A O 1
ATOM 8234 N N . PRO A 1 524 ? 5.39800 47.11600 57.51100 1.000 17.97886 546 PRO A N 1
ATOM 8235 C CA . PRO A 1 524 ? 4.10200 46.47500 57.19900 1.000 18.22909 546 PRO A CA 1
ATOM 8236 C C . PRO A 1 524 ? 2.93500 47.15200 57.89200 1.000 24.16208 546 PRO A C 1
ATOM 8237 O O . PRO A 1 524 ? 3.07700 47.79800 58.93000 1.000 23.74593 546 PRO A O 1
ATOM 8248 N N . LYS A 1 525 ? 1.75800 47.02300 57.26000 1.000 22.49821 547 LYS A N 1
ATOM 8249 C CA . LYS A 1 525 ? 0.46600 47.39300 57.83200 1.000 22.42729 547 LYS A CA 1
ATOM 8250 C C . LYS A 1 525 ? -0.32800 46.12800 58.11800 1.000 22.56448 547 LYS A C 1
ATOM 8251 O O . LYS A 1 525 ? -0.29000 45.18000 57.33900 1.000 23.05701 547 LYS A O 1
ATOM 8270 N N . PHE A 1 526 ? -1.07500 46.12500 59.21400 1.000 21.22194 548 PHE A N 1
ATOM 8271 C CA . PHE A 1 526 ? -1.89100 44.97600 59.58300 1.000 22.13002 548 PHE A CA 1
ATOM 8272 C C . PHE A 1 526 ? -3.28700 45.43800 59.97400 1.000 20.30220 548 PHE A C 1
ATOM 8273 O O . PHE A 1 526 ? -3.44400 46.47200 60.61900 1.000 17.83693 548 PHE A O 1
ATOM 8290 N N . ASP A 1 527 ? -4.29100 44.67300 59.55200 1.000 27.52953 549 ASP A N 1
ATOM 8291 C CA . ASP A 1 527 ? -5.62000 44.76100 60.14900 1.000 32.80951 549 ASP A CA 1
ATOM 8292 C C . ASP A 1 527 ? -5.59700 44.06200 61.50700 1.000 27.90108 549 ASP A C 1
ATOM 8293 O O . ASP A 1 527 ? -4.96300 43.02000 61.66200 1.000 29.75342 549 ASP A O 1
ATOM 8302 N N . ALA A 1 528 ? -6.29700 44.62700 62.48200 1.000 23.43829 550 ALA A N 1
ATOM 8303 C CA . ALA A 1 528 ? -6.34100 43.97200 63.78800 1.000 21.55075 550 ALA A CA 1
ATOM 8304 C C . ALA A 1 528 ? -6.96000 42.58000 63.64900 1.000 22.35036 550 ALA A C 1
ATOM 8305 O O . ALA A 1 528 ? -7.92000 42.37700 62.89900 1.000 22.42413 550 ALA A O 1
ATOM 8312 N N . SER A 1 529 ? -6.38100 41.60600 64.35300 1.000 16.44547 551 SER A N 1
ATOM 8313 C CA . SER A 1 529 ? -6.91800 40.24400 64.33100 1.000 20.85517 551 SER A CA 1
ATOM 8314 C C . SER A 1 529 ? -6.73700 39.61100 65.69900 1.000 21.31299 551 SER A C 1
ATOM 8315 O O . SER A 1 529 ? -5.86500 40.00100 66.48100 1.000 25.30689 551 SER A O 1
ATOM 8323 N N . TRP A 1 530 ? -7.57400 38.61100 65.97300 1.000 19.01829 552 TRP A N 1
ATOM 8324 C CA . TRP A 1 530 ? -7.56900 37.94000 67.26700 1.000 21.55833 552 TRP A CA 1
ATOM 8325 C C . TRP A 1 530 ? -8.32000 36.61200 67.20300 1.000 32.75005 552 TRP A C 1
ATOM 8326 O O . TRP A 1 530 ? -9.13200 36.41900 66.28900 1.000 65.24831 552 TRP A O 1
ATOM 8347 N N . LYS B 1 9 ? 14.50600 99.23600 139.27500 1.000 41.32088 31 LYS B N 1
ATOM 8348 C CA . LYS B 1 9 ? 15.65400 99.40200 138.36100 1.000 34.75169 31 LYS B CA 1
ATOM 8349 C C . LYS B 1 9 ? 16.60000 100.51900 138.81600 1.000 28.12819 31 LYS B C 1
ATOM 8350 O O . LYS B 1 9 ? 16.15500 101.58200 139.26100 1.000 30.68476 31 LYS B O 1
ATOM 8368 N N . PRO B 1 10 ? 17.90300 100.29800 138.67600 1.000 26.44714 32 PRO B N 1
ATOM 8369 C CA . PRO B 1 10 ? 18.86800 101.28400 139.16800 1.000 26.92017 32 PRO B CA 1
ATOM 8370 C C . PRO B 1 10 ? 19.06200 102.44000 138.20400 1.000 23.76794 32 PRO B C 1
ATOM 8371 O O . PRO B 1 10 ? 18.92400 102.30200 136.97600 1.000 23.40617 32 PRO B O 1
ATOM 8382 N N . ASN B 1 11 ? 19.46300 103.56000 138.78700 1.000 24.03354 33 ASN B N 1
ATOM 8383 C CA . ASN B 1 11 ? 19.82900 104.70300 137.93600 1.000 22.20450 33 ASN B CA 1
ATOM 8384 C C . ASN B 1 11 ? 21.22000 104.41000 137.36600 1.000 25.45246 33 ASN B C 1
ATOM 8385 O O . ASN B 1 11 ? 21.96000 103.67600 137.99000 1.000 22.07933 33 ASN B O 1
ATOM 8396 N N . ILE B 1 12 ? 21.50300 104.97600 136.20000 1.000 23.94072 34 ILE B N 1
ATOM 8397 C CA . ILE B 1 12 ? 22.86200 104.83400 135.61100 1.000 18.34227 34 ILE B CA 1
ATOM 8398 C C . ILE B 1 12 ? 23.47400 106.22900 135.48000 1.000 22.63784 34 ILE B C 1
ATOM 8399 O O . ILE B 1 12 ? 22.89100 107.04500 134.77800 1.000 17.38499 34 ILE B O 1
ATOM 8415 N N . LEU B 1 13 ? 24.60500 106.44400 136.14900 1.000 22.03299 35 LEU B N 1
ATOM 8416 C CA . LEU B 1 13 ? 25.35000 107.70900 136.00400 1.000 22.40654 35 LEU B CA 1
ATOM 8417 C C . LEU B 1 13 ? 26.63200 107.34000 135.25600 1.000 22.44100 35 LEU B C 1
ATOM 8418 O O . LEU B 1 13 ? 27.45400 106.67100 135.83800 1.000 20.67410 35 LEU B O 1
ATOM 8434 N N . PHE B 1 14 ? 26.74500 107.74100 134.00900 1.000 21.31332 36 PHE B N 1
ATOM 8435 C CA . PHE B 1 14 ? 27.86800 107.39900 133.18100 1.000 20.50698 36 PHE B CA 1
ATOM 8436 C C . PHE B 1 14 ? 28.68400 108.65600 132.92900 1.000 22.30125 36 PHE B C 1
ATOM 8437 O O . PHE B 1 14 ? 28.24700 109.48800 132.22800 1.000 24.65046 36 PHE B O 1
ATOM 8454 N N . ILE B 1 15 ? 29.85900 108.72000 133.53300 1.000 18.58977 37 ILE B N 1
ATOM 8455 C CA . ILE B 1 15 ? 30.76800 109.87900 133.42300 1.000 19.08896 37 ILE B CA 1
ATOM 8456 C C . ILE B 1 15 ? 31.85900 109.45800 132.45200 1.000 14.77512 37 ILE B C 1
ATOM 8457 O O . ILE B 1 15 ? 32.53000 108.47900 132.70700 1.000 16.29847 37 ILE B O 1
ATOM 8473 N N . ILE B 1 16 ? 31.95300 110.20400 131.36700 1.000 18.15331 38 ILE B N 1
ATOM 8474 C CA . ILE B 1 16 ? 32.92600 109.88300 130.33200 1.000 14.32582 38 ILE B CA 1
ATOM 8475 C C . ILE B 1 16 ? 33.80600 111.11200 130.06800 1.000 18.06006 38 ILE B C 1
ATOM 8476 O O . ILE B 1 16 ? 33.30800 112.17000 129.66300 1.000 19.62961 38 ILE B O 1
ATOM 8492 N N . THR B 1 17 ? 35.09800 110.97900 130.37300 1.000 17.79277 39 THR B N 1
ATOM 8493 C CA . THR B 1 17 ? 36.08800 112.01200 130.09900 1.000 17.39472 39 THR B CA 1
ATOM 8494 C C . THR B 1 17 ? 36.72100 111.75200 128.74000 1.000 18.26495 39 THR B C 1
ATOM 8495 O O . THR B 1 17 ? 36.51600 110.71000 128.10700 1.000 17.15702 39 THR B O 1
ATOM 8506 N N . ASP B 1 18 ? 37.52800 112.69500 128.30900 1.000 16.20276 40 ASP B N 1
ATOM 8507 C CA . ASP B 1 18 ? 38.16600 112.55300 127.04200 1.000 14.03466 40 ASP B CA 1
ATOM 8508 C C . ASP B 1 18 ? 39.71200 112.54800 127.15900 1.000 19.33099 40 ASP B C 1
ATOM 8509 O O . ASP B 1 18 ? 40.22400 113.46900 127.62000 1.000 25.09048 40 ASP B O 1
ATOM 8518 N N . ASP B 1 19 ? 40.31600 111.44000 126.77600 1.000 18.09452 41 ASP B N 1
ATOM 8519 C CA . ASP B 1 19 ? 41.75700 111.29500 126.73100 1.000 13.56386 41 ASP B CA 1
ATOM 8520 C C . ASP B 1 19 ? 42.40800 111.26400 128.10200 1.000 19.91100 41 ASP B C 1
ATOM 8521 O O . ASP B 1 19 ? 43.44800 111.75900 128.27500 1.000 16.41472 41 ASP B O 1
ATOM 8530 N N . HIS B 1 20 ? 41.73700 110.61400 129.03900 1.000 14.62219 42 HIS B N 1
ATOM 8531 C CA . HIS B 1 20 ? 42.26800 110.46100 130.39800 1.000 16.02030 42 HIS B CA 1
ATOM 8532 C C . HIS B 1 20 ? 43.10900 109.19000 130.48300 1.000 17.71013 42 HIS B C 1
ATOM 8533 O O . HIS B 1 20 ? 42.58300 108.06100 130.36700 1.000 17.95320 42 HIS B O 1
ATOM 8547 N N . ALA B 1 21 ? 44.41900 109.36700 130.71400 1.000 16.91759 43 ALA B N 1
ATOM 8548 C CA . ALA B 1 21 ? 45.34300 108.24100 130.81100 1.000 15.84054 43 ALA B CA 1
ATOM 8549 C C . ALA B 1 21 ? 45.15600 107.48600 132.13600 1.000 13.72919 43 ALA B C 1
ATOM 8550 O O . ALA B 1 21 ? 45.02900 108.09400 133.18500 1.000 15.71842 43 ALA B O 1
ATOM 8557 N N . TYR B 1 22 ? 45.17800 106.14600 132.06400 1.000 13.71540 44 TYR B N 1
ATOM 8558 C CA . TYR B 1 22 ? 45.01600 105.40900 133.33100 1.000 13.83394 44 TYR B CA 1
ATOM 8559 C C . TYR B 1 22 ? 46.17400 105.68200 134.27400 1.000 17.63462 44 TYR B C 1
ATOM 8560 O O . TYR B 1 22 ? 46.00200 105.53000 135.50200 1.000 14.23337 44 TYR B O 1
ATOM 8578 N N . GLN B 1 23 ? 47.33200 106.09300 133.74500 1.000 13.87806 45 GLN B N 1
ATOM 8579 C CA . GLN B 1 23 ? 48.49500 106.48100 134.56800 1.000 13.96874 45 GLN B CA 1
ATOM 8580 C C . GLN B 1 23 ? 48.19700 107.65200 135.48300 1.000 19.42504 45 GLN B C 1
ATOM 8581 O O . GLN B 1 23 ? 49.02500 107.94900 136.37200 1.000 16.27047 45 GLN B O 1
ATOM 8595 N N . THR B 1 24 ? 47.07400 108.34600 135.27100 1.000 14.00883 46 THR B N 1
ATOM 8596 C CA . THR B 1 24 ? 46.70800 109.54100 136.03000 1.000 14.83700 46 THR B CA 1
ATOM 8597 C C . THR B 1 24 ? 45.33500 109.41500 136.69400 1.000 16.80988 46 THR B C 1
ATOM 8598 O O . THR B 1 24 ? 44.73800 110.42600 137.08700 1.000 19.52600 46 THR B O 1
ATOM 8609 N N . LEU B 1 25 ? 44.84100 108.18000 136.87200 1.000 14.19431 47 LEU B N 1
ATOM 8610 C CA . LEU B 1 25 ? 43.45600 107.98900 137.28100 1.000 17.66036 47 LEU B CA 1
ATOM 8611 C C . LEU B 1 25 ? 43.22900 108.33800 138.76200 1.000 21.14700 47 LEU B C 1
ATOM 8612 O O . LEU B 1 25 ? 42.08800 108.58100 139.15100 1.000 14.60698 47 LEU B O 1
ATOM 8628 N N . GLY B 1 26 ? 44.28500 108.34800 139.57200 1.000 19.63899 48 GLY B N 1
ATOM 8629 C CA . GLY B 1 26 ? 44.15400 108.79600 140.96100 1.000 19.72227 48 GLY B CA 1
ATOM 8630 C C . GLY B 1 26 ? 43.55400 107.78800 141.93000 1.000 20.05419 48 GLY B C 1
ATOM 8631 O O . GLY B 1 26 ? 43.12700 108.19000 143.01700 1.000 18.49712 48 GLY B O 1
ATOM 8635 N N . THR B 1 27 ? 43.52300 106.51900 141.58400 1.000 20.57188 49 THR B N 1
ATOM 8636 C CA . THR B 1 27 ? 42.92700 105.54300 142.46000 1.000 18.24442 49 THR B CA 1
ATOM 8637 C C . THR B 1 27 ? 43.85900 104.94000 143.50000 1.000 19.36835 49 THR B C 1
ATOM 8638 O O . THR B 1 27 ? 43.40300 104.26800 144.39100 1.000 20.76497 49 THR B O 1
ATOM 8649 N N . GLY B 1 28 ? 45.14400 105.21100 143.40700 1.000 21.29985 50 GLY B N 1
ATOM 8650 C CA . GLY B 1 28 ? 46.05200 104.57800 144.34500 1.000 25.49663 50 GLY B CA 1
ATOM 8651 C C . GLY B 1 28 ? 47.45400 105.12400 144.20900 1.000 16.88350 50 GLY B C 1
ATOM 8652 O O . GLY B 1 28 ? 47.68400 106.15800 143.59700 1.000 21.51570 50 GLY B O 1
ATOM 8656 N N . ASN B 1 29 ? 48.39800 104.38900 144.80400 1.000 21.71574 51 ASN B N 1
ATOM 8657 C CA . ASN B 1 29 ? 49.75600 104.91200 144.94900 1.000 22.73363 51 ASN B CA 1
ATOM 8658 C C . ASN B 1 29 ? 50.49100 105.02700 143.62000 1.000 25.97989 51 ASN B C 1
ATOM 8659 O O . ASN B 1 29 ? 51.46300 105.78500 143.54000 1.000 22.74988 51 ASN B O 1
ATOM 8670 N N . ASN B 1 30 ? 50.13600 104.21900 142.65100 1.000 22.03003 52 ASN B N 1
ATOM 8671 C CA . ASN B 1 30 ? 50.86600 104.19000 141.40700 1.000 28.09239 52 ASN B CA 1
ATOM 8672 C C . ASN B 1 30 ? 50.23600 104.88700 140.21100 1.000 24.18764 52 ASN B C 1
ATOM 8673 O O . ASN B 1 30 ? 50.71400 104.74000 139.14000 1.000 22.04261 52 ASN B O 1
ATOM 8684 N N . ASP B 1 31 ? 49.18200 105.63500 140.43800 1.000 17.47771 53 ASP B N 1
ATOM 8685 C CA . ASP B 1 31 ? 48.51300 106.33800 139.33400 1.000 19.17945 53 ASP B CA 1
ATOM 8686 C C . ASP B 1 31 ? 48.07000 107.72400 139.75500 1.000 15.53980 53 ASP B C 1
ATOM 8687 O O . ASP B 1 31 ? 47.10300 108.26000 139.20600 1.000 17.07695 53 ASP B O 1
ATOM 8696 N N . SER B 1 32 ? 48.78000 108.35000 140.70700 1.000 14.73865 54 SER B N 1
ATOM 8697 C CA . SER B 1 32 ? 48.35600 109.63100 141.27200 1.000 16.62258 54 SER B CA 1
ATOM 8698 C C . SER B 1 32 ? 49.47500 110.66900 141.16000 1.000 21.10133 54 SER B C 1
ATOM 8699 O O . SER B 1 32 ? 49.91700 111.24700 142.15900 1.000 21.42950 54 SER B O 1
ATOM 8707 N N . PRO B 1 33 ? 49.91600 110.94800 139.92300 1.000 20.78731 55 PRO B N 1
ATOM 8708 C CA . PRO B 1 33 ? 50.94000 111.98700 139.75700 1.000 18.47211 55 PRO B CA 1
ATOM 8709 C C . PRO B 1 33 ? 50.48400 113.31800 140.33100 1.000 22.94269 55 PRO B C 1
ATOM 8710 O O . PRO B 1 33 ? 51.31100 114.13400 140.78000 1.000 23.03302 55 PRO B O 1
ATOM 8716 N N . VAL B 1 34 ? 49.17900 113.57600 140.32600 1.000 21.21233 56 VAL B N 1
ATOM 8717 C CA . VAL B 1 34 ? 48.56300 114.60600 141.15000 1.000 20.08749 56 VAL B CA 1
ATOM 8718 C C . VAL B 1 34 ? 47.48400 113.91700 141.99400 1.000 22.17917 56 VAL B C 1
ATOM 8719 O O . VAL B 1 34 ? 46.87500 112.94300 141.54900 1.000 19.02117 56 VAL B O 1
ATOM 8732 N N . ALA B 1 35 ? 47.30900 114.37700 143.23300 1.000 21.54012 57 ALA B N 1
ATOM 8733 C CA . ALA B 1 35 ? 46.28500 113.81000 144.10400 1.000 25.42193 57 ALA B CA 1
ATOM 8734 C C . ALA B 1 35 ? 44.90000 114.17400 143.60000 1.000 20.35257 57 ALA B C 1
ATOM 8735 O O . ALA B 1 35 ? 44.60700 115.34000 143.32700 1.000 22.92418 57 ALA B O 1
ATOM 8742 N N . LEU B 1 36 ? 44.03800 113.16800 143.49100 1.000 16.21112 58 LEU B N 1
ATOM 8743 C CA . LEU B 1 36 ? 42.66900 113.32300 142.99500 1.000 16.44105 58 LEU B CA 1
ATOM 8744 C C . LEU B 1 36 ? 41.76700 112.67800 144.04800 1.000 15.26160 58 LEU B C 1
ATOM 8745 O O . LEU B 1 36 ? 41.40700 111.49900 143.93500 1.000 20.14710 58 LEU B O 1
ATOM 8761 N N . PRO B 1 37 ? 41.42800 113.40300 145.09900 1.000 19.22960 59 PRO B N 1
ATOM 8762 C CA . PRO B 1 37 ? 40.77600 112.73700 146.24100 1.000 23.29157 59 PRO B CA 1
ATOM 8763 C C . PRO B 1 37 ? 39.40700 112.20600 145.90200 1.000 26.48285 59 PRO B C 1
ATOM 8764 O O . PRO B 1 37 ? 39.00100 111.17800 146.46700 1.000 20.37657 59 PRO B O 1
ATOM 8775 N N . ASN B 1 38 ? 38.67700 112.85100 144.99400 1.000 26.13103 60 ASN B N 1
ATOM 8776 C CA . ASN B 1 38 ? 37.33400 112.33900 144.68900 1.000 20.73671 60 ASN B CA 1
ATOM 8777 C C . ASN B 1 38 ? 37.40300 111.10000 143.79900 1.000 22.44548 60 ASN B C 1
ATOM 8778 O O . ASN B 1 38 ? 36.62000 110.16000 143.98900 1.000 20.96597 60 ASN B O 1
ATOM 8789 N N . PHE B 1 39 ? 38.34600 111.05700 142.84100 1.000 17.87975 61 PHE B N 1
ATOM 8790 C CA . PHE B 1 39 ? 38.59500 109.80400 142.13400 1.000 21.02975 61 PHE B CA 1
ATOM 8791 C C . PHE B 1 39 ? 39.01200 108.72600 143.11000 1.000 20.10824 61 PHE B C 1
ATOM 8792 O O . PHE B 1 39 ? 38.60100 107.56800 142.99000 1.000 15.63103 61 PHE B O 1
ATOM 8809 N N . ASN B 1 40 ? 39.86400 109.09000 144.07400 1.000 15.72146 62 ASN B N 1
ATOM 8810 C CA . ASN B 1 40 ? 40.38700 108.08700 144.98000 1.000 16.00034 62 ASN B CA 1
ATOM 8811 C C . ASN B 1 40 ? 39.26900 107.50500 145.83700 1.000 21.29432 62 ASN B C 1
ATOM 8812 O O . ASN B 1 40 ? 39.21500 106.29700 146.05700 1.000 21.99729 62 ASN B O 1
ATOM 8823 N N . LYS B 1 41 ? 38.34900 108.36200 146.28500 1.000 22.15066 63 LYS B N 1
ATOM 8824 C CA . LYS B 1 41 ? 37.22900 107.89100 147.08800 1.000 38.05473 63 LYS B CA 1
ATOM 8825 C C . LYS B 1 41 ? 36.30300 106.99900 146.26700 1.000 34.55291 63 LYS B C 1
ATOM 8826 O O . LYS B 1 41 ? 35.84500 105.95100 146.75400 1.000 24.76317 63 LYS B O 1
ATOM 8845 N N . LEU B 1 42 ? 36.03000 107.39100 145.02000 1.000 19.63787 64 LEU B N 1
ATOM 8846 C CA . LEU B 1 42 ? 35.18900 106.57200 144.15800 1.000 25.55767 64 LEU B CA 1
ATOM 8847 C C . LEU B 1 42 ? 35.76100 105.17500 144.02300 1.000 24.47888 64 LEU B C 1
ATOM 8848 O O . LEU B 1 42 ? 35.03600 104.17400 144.13700 1.000 21.31191 64 LEU B O 1
ATOM 8864 N N . GLY B 1 43 ? 37.07900 105.07700 143.81200 1.000 17.91493 65 GLY B N 1
ATOM 8865 C CA . GLY B 1 43 ? 37.70400 103.77500 143.76700 1.000 23.21109 65 GLY B CA 1
ATOM 8866 C C . GLY B 1 43 ? 37.61600 103.03800 145.09500 1.000 15.89388 65 GLY B C 1
ATOM 8867 O O . GLY B 1 43 ? 37.41100 101.81700 145.12400 1.000 25.18486 65 GLY B O 1
ATOM 8871 N N . ARG B 1 44 ? 37.78100 103.76100 146.20600 1.000 16.06839 66 ARG B N 1
ATOM 8872 C CA . ARG B 1 44 ? 37.67300 103.10300 147.51300 1.000 21.87399 66 ARG B CA 1
ATOM 8873 C C . ARG B 1 44 ? 36.28800 102.49800 147.71900 1.000 27.23060 66 ARG B C 1
ATOM 8874 O O . ARG B 1 44 ? 36.16000 101.48400 148.42800 1.000 22.31653 66 ARG B O 1
ATOM 8895 N N . GLN B 1 45 ? 35.26100 103.10200 147.13300 1.000 16.51550 67 GLN B N 1
ATOM 8896 C CA . GLN B 1 45 ? 33.88700 102.60800 147.27800 1.000 21.52139 67 GLN B CA 1
ATOM 8897 C C . GLN B 1 45 ? 33.50500 101.60400 146.21500 1.000 22.80502 67 GLN B C 1
ATOM 8898 O O . GLN B 1 45 ? 32.42100 100.99900 146.31100 1.000 23.94533 67 GLN B O 1
ATOM 8912 N N . GLY B 1 46 ? 34.34200 101.41300 145.20500 1.000 17.80029 68 GLY B N 1
ATOM 8913 C CA . GLY B 1 46 ? 33.96000 100.59600 144.07600 1.000 23.27265 68 GLY B CA 1
ATOM 8914 C C . GLY B 1 46 ? 35.09900 99.76800 143.51800 1.000 21.39756 68 GLY B C 1
ATOM 8915 O O . GLY B 1 46 ? 35.97500 99.29100 144.24300 1.000 27.51384 68 GLY B O 1
ATOM 8919 N N . MET B 1 47 ? 35.08500 99.59200 142.20000 1.000 23.88647 69 MET B N 1
ATOM 8920 C CA . MET B 1 47 ? 35.95200 98.61700 141.55500 1.000 19.80239 69 MET B CA 1
ATOM 8921 C C . MET B 1 47 ? 36.66500 99.29600 140.39100 1.000 19.79016 69 MET B C 1
ATOM 8922 O O . MET B 1 47 ? 36.02100 99.89200 139.52500 1.000 16.06392 69 MET B O 1
ATOM 8936 N N . VAL B 1 48 ? 38.00200 99.22200 140.39500 1.000 19.52222 70 VAL B N 1
ATOM 8937 C CA . VAL B 1 48 ? 38.81700 99.73100 139.29100 1.000 23.35178 70 VAL B CA 1
ATOM 8938 C C . VAL B 1 48 ? 39.21200 98.55600 138.40500 1.000 20.46396 70 VAL B C 1
ATOM 8939 O O . VAL B 1 48 ? 39.69100 97.52300 138.90000 1.000 19.05420 70 VAL B O 1
ATOM 8952 N N . PHE B 1 49 ? 39.02100 98.71300 137.07900 1.000 16.95917 71 PHE B N 1
ATOM 8953 C CA . PHE B 1 49 ? 39.31600 97.65000 136.11700 1.000 14.46865 71 PHE B CA 1
ATOM 8954 C C . PHE B 1 49 ? 40.68100 97.93100 135.48700 1.000 23.16343 71 PHE B C 1
ATOM 8955 O O . PHE B 1 49 ? 40.81500 98.82600 134.64900 1.000 17.14024 71 PHE B O 1
ATOM 8972 N N . ASP B 1 50 ? 41.69700 97.16500 135.88800 1.000 16.23828 72 ASP B N 1
ATOM 8973 C CA . ASP B 1 50 ? 43.05300 97.41800 135.42900 1.000 14.30709 72 ASP B CA 1
ATOM 8974 C C . ASP B 1 50 ? 43.38800 96.72700 134.10600 1.000 17.68431 72 ASP B C 1
ATOM 8975 O O . ASP B 1 50 ? 44.49500 96.90500 133.60300 1.000 22.20146 72 ASP B O 1
ATOM 8984 N N . ARG B 1 51 ? 42.47300 95.94700 133.54900 1.000 15.17330 73 ARG B N 1
ATOM 8985 C CA . ARG B 1 51 ? 42.69300 95.30900 132.24500 1.000 16.86998 73 ARG B CA 1
ATOM 8986 C C . ARG B 1 51 ? 41.54000 95.67000 131.32700 1.000 19.76825 73 ARG B C 1
ATOM 8987 O O . ARG B 1 51 ? 40.92000 94.82000 130.66700 1.000 15.04577 73 ARG B O 1
ATOM 9008 N N . SER B 1 52 ? 41.24900 96.97700 131.32600 1.000 17.06779 74 SER B N 1
ATOM 9009 C CA . SER B 1 52 ? 40.16700 97.61800 130.57200 1.000 15.81623 74 SER B CA 1
ATOM 9010 C C . SER B 1 52 ? 40.71800 98.22600 129.29000 1.000 13.54576 74 SER B C 1
ATOM 9011 O O . SER B 1 52 ? 41.65400 99.02500 129.34800 1.000 17.40784 74 SER B O 1
ATOM 9019 N N . TYR B 1 53 ? 40.08700 97.90000 128.15800 1.000 16.51219 75 TYR B N 1
ATOM 9020 C CA . TYR B 1 53 ? 40.62000 98.26700 126.83100 1.000 15.55066 75 TYR B CA 1
ATOM 9021 C C . TYR B 1 53 ? 39.54600 98.88500 125.95500 1.000 20.25293 75 TYR B C 1
ATOM 9022 O O . TYR B 1 53 ? 38.35300 98.70900 126.18400 1.000 15.61390 75 TYR B O 1
ATOM 9040 N N . CYS B 1 54 ? 39.99600 99.59000 124.88700 1.000 19.58515 76 CYS B N 1
ATOM 9041 C CA . CYS B 1 54 ? 39.09100 100.01100 123.82600 1.000 19.52425 76 CYS B CA 1
ATOM 9042 C C . CYS B 1 54 ? 39.28200 99.10200 122.61800 1.000 19.74296 76 CYS B C 1
ATOM 9043 O O . CYS B 1 54 ? 40.16000 98.24200 122.59300 1.000 24.71186 76 CYS B O 1
ATOM 9051 N N . ALA B 1 55 ? 38.41400 99.28800 121.60900 1.000 16.64740 77 ALA B N 1
ATOM 9052 C CA . ALA B 1 55 ? 38.45600 98.51600 120.36900 1.000 21.03358 77 ALA B CA 1
ATOM 9053 C C . ALA B 1 55 ? 38.98400 99.32500 119.17800 1.000 21.20411 77 ALA B C 1
ATOM 9054 O O . ALA B 1 55 ? 39.23300 98.74500 118.10500 1.000 16.76350 77 ALA B O 1
ATOM 9061 N N . ASN B 1 56 ? 39.16600 100.62100 119.36700 1.000 14.54371 78 ASN B N 1
ATOM 9062 C CA . ASN B 1 56 ? 39.61400 101.58500 118.35100 1.000 16.17914 78 ASN B CA 1
ATOM 9063 C C . ASN B 1 56 ? 39.94500 102.83300 119.15700 1.000 15.20217 78 ASN B C 1
ATOM 9064 O O . ASN B 1 56 ? 39.03400 103.45100 119.72500 1.000 14.26949 78 ASN B O 1
ATOM 9075 N N . SER B 1 57 ? 41.23900 103.18200 119.30000 1.000 15.84489 79 SER B N 1
ATOM 9076 C CA . SER B 1 57 ? 41.62900 104.22300 120.27400 1.000 15.01973 79 SER B CA 1
ATOM 9077 C C . SER B 1 57 ? 41.51300 105.60500 119.64100 1.000 19.38706 79 SER B C 1
ATOM 9078 O O . SER B 1 57 ? 42.48200 106.28400 119.32500 1.000 13.06268 79 SER B O 1
ATOM 9086 N N . LEU B 1 58 ? 40.26300 106.05500 119.53000 1.000 16.95472 80 LEU B N 1
ATOM 9087 C CA . LEU B 1 58 ? 39.96600 107.36900 118.98500 1.000 13.13942 80 LEU B CA 1
ATOM 9088 C C . LEU B 1 58 ? 38.62200 107.80100 119.55300 1.000 13.39185 80 LEU B C 1
ATOM 9089 O O . LEU B 1 58 ? 37.75400 106.96900 119.81500 1.000 15.14393 80 LEU B O 1
ATOM 9105 N N . CYS B 1 59 ? 38.47300 109.12200 119.73400 1.000 15.15642 81 CYS B N 1
ATOM 9106 C CA . CYS B 1 59 ? 37.37300 109.68600 120.52700 1.000 17.43915 81 CYS B CA 1
ATOM 9107 C C . CYS B 1 59 ? 35.99700 109.26600 120.00500 1.000 18.76953 81 CYS B C 1
ATOM 9108 O O . CYS B 1 59 ? 35.19300 108.67200 120.74600 1.000 16.73957 81 CYS B O 1
ATOM 9115 N N . GLY B 1 60 ? 35.67900 109.61000 118.76200 1.000 15.21897 82 GLY B N 1
ATOM 9116 C CA . GLY B 1 60 ? 34.37100 109.29000 118.20400 1.000 16.57626 82 GLY B CA 1
ATOM 9117 C C . GLY B 1 60 ? 34.10600 107.79600 118.14400 1.000 13.82076 82 GLY B C 1
ATOM 9118 O O . GLY B 1 60 ? 33.06100 107.28800 118.61500 1.000 17.60501 82 GLY B O 1
ATOM 9122 N N . PRO B 1 61 ? 35.02200 107.04000 117.54400 1.000 15.23791 83 PRO B N 1
ATOM 9123 C CA . PRO B 1 61 ? 34.81200 105.59200 117.46000 1.000 19.25476 83 PRO B CA 1
ATOM 9124 C C . PRO B 1 61 ? 34.62200 104.94400 118.81600 1.000 18.24547 83 PRO B C 1
ATOM 9125 O O . PRO B 1 61 ? 33.79700 104.03500 118.94200 1.000 16.16724 83 PRO B O 1
ATOM 9136 N N . SER B 1 62 ? 35.34300 105.40200 119.85200 1.000 14.42849 84 SER B N 1
ATOM 9137 C CA . SER B 1 62 ? 35.13600 104.76500 121.15200 1.000 15.91324 84 SER B CA 1
ATOM 9138 C C . SER B 1 62 ? 33.72100 105.00600 121.64400 1.000 13.35610 84 SER B C 1
ATOM 9139 O O . SER B 1 62 ? 33.06300 104.09300 122.15200 1.000 15.91442 84 SER B O 1
ATOM 9147 N N . ARG B 1 63 ? 33.23600 106.24400 121.50300 1.000 13.46099 85 ARG B N 1
ATOM 9148 C CA . ARG B 1 63 ? 31.88200 106.54800 121.95300 1.000 13.61385 85 ARG B CA 1
ATOM 9149 C C . ARG B 1 63 ? 30.84700 105.72800 121.17400 1.000 19.57643 85 ARG B C 1
ATOM 9150 O O . ARG B 1 63 ? 29.82900 105.31200 121.74500 1.000 17.64589 85 ARG B O 1
ATOM 9171 N N . ALA B 1 64 ? 31.09500 105.48400 119.88500 1.000 15.39309 86 ALA B N 1
ATOM 9172 C CA . ALA B 1 64 ? 30.15500 104.65100 119.12000 1.000 15.10878 86 ALA B CA 1
ATOM 9173 C C . ALA B 1 64 ? 30.19700 103.19800 119.59300 1.000 17.96303 86 ALA B C 1
ATOM 9174 O O . ALA B 1 64 ? 29.14600 102.55100 119.66400 1.000 15.35988 86 ALA B O 1
ATOM 9181 N N . CYS B 1 65 ? 31.38700 102.67000 119.88100 1.000 21.35431 87 CYS B N 1
ATOM 9182 C CA . CYS B 1 65 ? 31.50000 101.32200 120.46700 1.000 13.25052 87 CYS B CA 1
ATOM 9183 C C . CYS B 1 65 ? 30.75200 101.24600 121.79000 1.000 15.30813 87 CYS B C 1
ATOM 9184 O O . CYS B 1 65 ? 30.09800 100.24100 122.08700 1.000 19.44633 87 CYS B O 1
ATOM 9192 N N . ILE B 1 66 ? 30.86800 102.29000 122.62000 1.000 13.77445 88 ILE B N 1
ATOM 9193 C CA . ILE B 1 66 ? 30.18600 102.28200 123.90600 1.000 20.60146 88 ILE B CA 1
ATOM 9194 C C . ILE B 1 66 ? 28.67100 102.25100 123.69900 1.000 20.52245 88 ILE B C 1
ATOM 9195 O O . ILE B 1 66 ? 27.95600 101.45000 124.31700 1.000 17.55891 88 ILE B O 1
ATOM 9211 N N . LEU B 1 67 ? 28.17100 103.10600 122.79900 1.000 16.79897 89 LEU B N 1
ATOM 9212 C CA . LEU B 1 67 ? 26.72500 103.17900 122.56600 1.000 16.42866 89 LEU B CA 1
ATOM 9213 C C . LEU B 1 67 ? 26.15900 101.86400 122.04700 1.000 17.74397 89 LEU B C 1
ATOM 9214 O O . LEU B 1 67 ? 25.00200 101.51800 122.36300 1.000 15.84294 89 LEU B O 1
ATOM 9230 N N . THR B 1 68 ? 26.90700 101.13400 121.22200 1.000 17.53002 90 THR B N 1
ATOM 9231 C CA . THR B 1 68 ? 26.32300 100.04500 120.44800 1.000 17.30978 90 THR B CA 1
ATOM 9232 C C . THR B 1 68 ? 26.74500 98.66300 120.92000 1.000 20.98892 90 THR B C 1
ATOM 9233 O O . THR B 1 68 ? 26.13400 97.68800 120.47700 1.000 15.84672 90 THR B O 1
ATOM 9244 N N . GLY B 1 69 ? 27.75900 98.56300 121.76900 1.000 17.85305 91 GLY B N 1
ATOM 9245 C CA . GLY B 1 69 ? 28.28100 97.24500 122.14400 1.000 16.74409 91 GLY B CA 1
ATOM 9246 C C . GLY B 1 69 ? 28.81900 96.46800 120.97000 1.000 14.94759 91 GLY B C 1
ATOM 9247 O O . GLY B 1 69 ? 28.81900 95.22900 120.99400 1.000 17.86935 91 GLY B O 1
ATOM 9251 N N . ARG B 1 70 ? 29.26300 97.16700 119.91800 1.000 13.21406 92 ARG B N 1
ATOM 9252 C CA . ARG B 1 70 ? 29.74100 96.54500 118.68900 1.000 13.36455 92 ARG B CA 1
ATOM 9253 C C . ARG B 1 70 ? 31.00500 97.24600 118.20000 1.000 13.76531 92 ARG B C 1
ATOM 9254 O O . ARG B 1 70 ? 31.19400 98.44500 118.42300 1.000 17.95194 92 ARG B O 1
ATOM 9275 N N . HIS B 1 71 ? 31.82500 96.47900 117.49400 1.000 14.55374 93 HIS B N 1
ATOM 9276 C CA . HIS B 1 71 ? 33.08000 96.99400 116.91400 1.000 17.43816 93 HIS B CA 1
ATOM 9277 C C . HIS B 1 71 ? 32.79000 98.04000 115.85100 1.000 16.49072 93 HIS B C 1
ATOM 9278 O O . HIS B 1 71 ? 31.68300 98.13900 115.31500 1.000 16.72744 93 HIS B O 1
ATOM 9292 N N . SER B 1 72 ? 33.80900 98.85700 115.55000 1.000 15.31526 94 SER B N 1
ATOM 9293 C CA . SER B 1 72 ? 33.66500 100.01000 114.62500 1.000 20.92164 94 SER B CA 1
ATOM 9294 C C . SER B 1 72 ? 33.09700 99.61500 113.25300 1.000 13.00530 94 SER B C 1
ATOM 9295 O O . SER B 1 72 ? 32.25600 100.32400 112.73900 1.000 23.27049 94 SER B O 1
ATOM 9303 N N . HIS B 1 73 ? 33.58300 98.52300 112.69900 1.000 16.46344 95 HIS B N 1
ATOM 9304 C CA . HIS B 1 73 ? 33.12100 98.09400 111.35900 1.000 14.55395 95 HIS B CA 1
ATOM 9305 C C . HIS B 1 73 ? 31.63900 97.70300 111.39100 1.000 19.14785 95 HIS B C 1
ATOM 9306 O O . HIS B 1 73 ? 31.04500 97.63100 110.33100 1.000 23.59797 95 HIS B O 1
ATOM 9320 N N . MET B 1 74 ? 31.11600 97.40500 112.57100 1.000 17.69366 96 MET B N 1
ATOM 9321 C CA . MET B 1 74 ? 29.69400 97.02300 112.72600 1.000 17.75514 96 MET B CA 1
ATOM 9322 C C . MET B 1 74 ? 28.82300 98.26400 113.00900 1.000 23.88014 96 MET B C 1
ATOM 9323 O O . MET B 1 74 ? 27.72100 98.29400 112.51800 1.000 20.50470 96 MET B O 1
ATOM 9337 N N . ASN B 1 75 ? 29.31000 99.20900 113.81900 1.000 16.71929 97 ASN B N 1
ATOM 9338 C CA . ASN B 1 75 ? 28.48900 100.36800 114.11000 1.000 24.74475 97 ASN B CA 1
ATOM 9339 C C . ASN B 1 75 ? 28.68300 101.47600 113.07500 1.000 22.37448 97 ASN B C 1
ATOM 9340 O O . ASN B 1 75 ? 27.85300 102.39800 113.00600 1.000 16.11106 97 ASN B O 1
ATOM 9351 N N . GLY B 1 76 ? 29.73400 101.38700 112.25100 1.000 13.30871 98 GLY B N 1
ATOM 9352 C CA . GLY B 1 76 ? 29.87900 102.27400 111.11600 1.000 17.63239 98 GLY B CA 1
ATOM 9353 C C . GLY B 1 76 ? 30.67500 103.53000 111.37300 1.000 21.28131 98 GLY B C 1
ATOM 9354 O O . GLY B 1 76 ? 31.00600 104.22700 110.41400 1.000 20.42594 98 GLY B O 1
ATOM 9358 N N . PHE B 1 77 ? 30.98900 103.84900 112.62700 1.000 15.85845 99 PHE B N 1
ATOM 9359 C CA . PHE B 1 77 ? 31.73800 105.06900 112.93300 1.000 14.69479 99 PHE B CA 1
ATOM 9360 C C . PHE B 1 77 ? 33.19400 104.69000 113.23800 1.000 17.16109 99 PHE B C 1
ATOM 9361 O O . PHE B 1 77 ? 33.54300 104.35500 114.36900 1.000 15.54609 99 PHE B O 1
ATOM 9378 N N . VAL B 1 78 ? 34.04000 104.73500 112.20200 1.000 15.23453 100 VAL B N 1
ATOM 9379 C CA . VAL B 1 78 ? 35.41900 104.17200 112.30000 1.000 13.59525 100 VAL B CA 1
ATOM 9380 C C . VAL B 1 78 ? 36.50600 105.23900 112.45300 1.000 16.53195 100 VAL B C 1
ATOM 9381 O O . VAL B 1 78 ? 37.60100 104.88200 112.82800 1.000 15.40746 100 VAL B O 1
ATOM 9394 N N . PHE B 1 79 ? 36.16400 106.48500 112.17200 1.000 22.45859 101 PHE B N 1
ATOM 9395 C CA . PHE B 1 79 ? 37.13100 107.58700 112.32800 1.000 24.68510 101 PHE B CA 1
ATOM 9396 C C . PHE B 1 79 ? 36.41500 108.89600 112.64300 1.000 29.51469 101 PHE B C 1
ATOM 9397 O O . PHE B 1 79 ? 35.20500 108.96500 112.49100 1.000 28.78415 101 PHE B O 1
ATOM 9414 N N . ASN B 1 80 ? 37.19100 109.86900 113.10200 1.000 47.73933 102 ASN B N 1
ATOM 9415 C CA . ASN B 1 80 ? 36.64100 111.18500 113.48700 1.000 40.80044 102 ASN B CA 1
ATOM 9416 C C . ASN B 1 80 ? 36.44500 111.88700 112.15400 1.000 41.35658 102 ASN B C 1
ATOM 9417 O O . ASN B 1 80 ? 37.11900 112.86700 111.88900 1.000 34.63133 102 ASN B O 1
ATOM 9428 N N . GLY B 1 81 ? 35.60000 111.29700 111.32500 1.000 56.64857 103 GLY B N 1
ATOM 9429 C CA . GLY B 1 81 ? 35.34800 111.83400 109.98600 1.000 50.92845 103 GLY B CA 1
ATOM 9430 C C . GLY B 1 81 ? 34.08200 112.65600 109.96900 1.000 49.29372 103 GLY B C 1
ATOM 9431 O O . GLY B 1 81 ? 33.56400 112.95300 111.04100 1.000 63.15329 103 GLY B O 1
ATOM 9435 N N . GLN B 1 82 ? 33.63400 113.00500 108.78000 1.000 38.74980 104 GLN B N 1
ATOM 9436 C CA . GLN B 1 82 ? 32.42700 113.84700 108.64300 1.000 46.85009 104 GLN B CA 1
ATOM 9437 C C . GLN B 1 82 ? 31.23900 112.98100 108.20700 1.000 46.69012 104 GLN B C 1
ATOM 9438 O O . GLN B 1 82 ? 30.24500 113.53300 107.76600 1.000 52.39859 104 GLN B O 1
ATOM 9452 N N . ARG B 1 83 ? 31.36700 111.66000 108.33100 1.000 31.90903 105 ARG B N 1
ATOM 9453 C CA . ARG B 1 83 ? 30.23400 110.80800 108.02100 1.000 27.52725 105 ARG B CA 1
ATOM 9454 C C . ARG B 1 83 ? 29.48400 110.54800 109.31300 1.000 28.87720 105 ARG B C 1
ATOM 9455 O O . ARG B 1 83 ? 30.04300 109.92400 110.22800 1.000 21.45104 105 ARG B O 1
ATOM 9476 N N . PRO B 1 84 ? 28.25500 111.00900 109.45600 1.000 26.60259 106 PRO B N 1
ATOM 9477 C CA . PRO B 1 84 ? 27.60300 110.95800 110.76300 1.000 23.22137 106 PRO B CA 1
ATOM 9478 C C . PRO B 1 84 ? 27.34600 109.52100 111.20900 1.000 19.35157 106 PRO B C 1
ATOM 9479 O O . PRO B 1 84 ? 27.17900 108.61400 110.39400 1.000 23.66650 106 PRO B O 1
ATOM 9490 N N . LEU B 1 85 ? 27.32600 109.33900 112.52100 1.000 16.80717 107 LEU B N 1
ATOM 9491 C CA . LEU B 1 85 ? 26.84000 108.08500 113.08300 1.000 22.73477 107 LEU B CA 1
ATOM 9492 C C . LEU B 1 85 ? 25.40100 107.85600 112.65200 1.000 23.50949 107 LEU B C 1
ATOM 9493 O O . LEU B 1 85 ? 24.57100 108.75600 112.71600 1.000 20.66416 107 LEU B O 1
ATOM 9509 N N . ASP B 1 86 ? 25.09600 106.62500 112.25700 1.000 21.64770 108 ASP B N 1
ATOM 9510 C CA . ASP B 1 86 ? 23.71000 106.23800 111.99400 1.000 18.61621 108 ASP B CA 1
ATOM 9511 C C . ASP B 1 86 ? 23.00100 106.02300 113.33500 1.000 16.94129 108 ASP B C 1
ATOM 9512 O O . ASP B 1 86 ? 23.09900 104.95900 113.94000 1.000 18.83575 108 ASP B O 1
ATOM 9521 N N . GLY B 1 87 ? 22.28800 107.04600 113.81200 1.000 19.48926 109 GLY B N 1
ATOM 9522 C CA . GLY B 1 87 ? 21.57300 106.96400 115.08200 1.000 22.68459 109 GLY B CA 1
ATOM 9523 C C . GLY B 1 87 ? 20.33100 106.10000 115.05700 1.000 14.70966 109 GLY B C 1
ATOM 9524 O O . GLY B 1 87 ? 19.68000 105.94700 116.09200 1.000 23.37577 109 GLY B O 1
ATOM 9528 N N . SER B 1 88 ? 19.97200 105.54100 113.90900 1.000 16.78305 110 SER B N 1
ATOM 9529 C CA . SER B 1 88 ? 18.79600 104.68300 113.83000 1.000 22.08037 110 SER B CA 1
ATOM 9530 C C . SER B 1 88 ? 19.09000 103.23100 114.14100 1.000 25.14590 110 SER B C 1
ATOM 9531 O O . SER B 1 88 ? 18.14700 102.42800 114.22800 1.000 20.29421 110 SER B O 1
ATOM 9539 N N . GLN B 1 89 ? 20.36300 102.86800 114.30900 1.000 21.59954 111 GLN B N 1
ATOM 9540 C CA . GLN B 1 89 ? 20.73800 101.52900 114.72100 1.000 20.71383 111 GLN B CA 1
ATOM 9541 C C . GLN B 1 89 ? 20.49900 101.32800 116.21400 1.000 20.61568 111 GLN B C 1
ATOM 9542 O O . GLN B 1 89 ? 20.20900 102.27500 116.95200 1.000 18.17736 111 GLN B O 1
ATOM 9556 N N . PRO B 1 90 ? 20.61900 100.09500 116.70100 1.000 17.73445 112 PRO B N 1
ATOM 9557 C CA . PRO B 1 90 ? 20.45600 99.84900 118.14100 1.000 20.34195 112 PRO B CA 1
ATOM 9558 C C . PRO B 1 90 ? 21.52700 100.58200 118.95900 1.000 16.68224 112 PRO B C 1
ATOM 9559 O O . PRO B 1 90 ? 22.70200 100.55500 118.61500 1.000 17.05914 112 PRO B O 1
ATOM 9570 N N . THR B 1 91 ? 21.10400 101.22100 120.05000 1.000 18.93415 113 THR B N 1
ATOM 9571 C CA . THR B 1 91 ? 22.02600 101.81400 121.02700 1.000 20.88609 113 THR B CA 1
ATOM 9572 C C . THR B 1 91 ? 21.44100 101.64100 122.41000 1.000 22.35374 113 THR B C 1
ATOM 9573 O O . THR B 1 91 ? 20.21300 101.57200 122.57700 1.000 21.08176 113 THR B O 1
ATOM 9584 N N . TYR B 1 92 ? 22.30000 101.60500 123.42000 1.000 18.78171 114 TYR B N 1
ATOM 9585 C CA . TYR B 1 92 ? 21.73000 101.31200 124.72700 1.000 18.03453 114 TYR B CA 1
ATOM 9586 C C . TYR B 1 92 ? 20.86700 102.46500 125.25000 1.000 21.89915 114 TYR B C 1
ATOM 9587 O O . TYR B 1 92 ? 19.87800 102.19600 125.94000 1.000 22.28370 114 TYR B O 1
ATOM 9605 N N . PRO B 1 93 ? 21.13900 103.74600 124.95000 1.000 19.17316 115 PRO B N 1
ATOM 9606 C CA . PRO B 1 93 ? 20.20400 104.77700 125.44100 1.000 33.68357 115 PRO B CA 1
ATOM 9607 C C . PRO B 1 93 ? 18.78700 104.55900 124.92500 1.000 22.68748 115 PRO B C 1
ATOM 9608 O O . PRO B 1 93 ? 17.83200 104.67400 125.70300 1.000 30.76775 115 PRO B O 1
ATOM 9619 N N . LYS B 1 94 ? 18.62700 104.23600 123.64300 1.000 16.36289 116 LYS B N 1
ATOM 9620 C CA . LYS B 1 94 ? 17.29100 103.95900 123.13100 1.000 17.63958 116 LYS B CA 1
ATOM 9621 C C . LYS B 1 94 ? 16.68300 102.75600 123.82100 1.000 21.59102 116 LYS B C 1
ATOM 9622 O O . LYS B 1 94 ? 15.47100 102.71400 124.07800 1.000 23.03868 116 LYS B O 1
ATOM 9641 N N . MET B 1 95 ? 17.50400 101.75000 124.12400 1.000 24.25253 117 MET B N 1
ATOM 9642 C CA . MET B 1 95 ? 17.01800 100.56100 124.79400 1.000 19.65205 117 MET B CA 1
ATOM 9643 C C . MET B 1 95 ? 16.51100 100.88900 126.19000 1.000 24.11117 117 MET B C 1
ATOM 9644 O O . MET B 1 95 ? 15.45400 100.40200 126.60700 1.000 26.27079 117 MET B O 1
ATOM 9658 N N . LEU B 1 96 ? 17.25900 101.72200 126.92900 1.000 20.73307 118 LEU B N 1
ATOM 9659 C CA . LEU B 1 96 ? 16.83000 102.10000 128.27200 1.000 16.13061 118 LEU B CA 1
ATOM 9660 C C . LEU B 1 96 ? 15.59300 103.00100 128.22400 1.000 21.76692 118 LEU B C 1
ATOM 9661 O O . LEU B 1 96 ? 14.69900 102.88100 129.07000 1.000 23.01726 118 LEU B O 1
ATOM 9677 N N . GLN B 1 97 ? 15.54900 103.91000 127.25500 1.000 21.44212 119 GLN B N 1
ATOM 9678 C CA . GLN B 1 97 ? 14.39500 104.80100 127.12400 1.000 22.72960 119 GLN B CA 1
ATOM 9679 C C . GLN B 1 97 ? 13.12200 103.99400 126.91800 1.000 21.86006 119 GLN B C 1
ATOM 9680 O O . GLN B 1 97 ? 12.09600 104.26200 127.55800 1.000 33.64908 119 GLN B O 1
ATOM 9694 N N . LYS B 1 98 ? 13.20800 102.97800 126.08800 1.000 22.96373 120 LYS B N 1
ATOM 9695 C CA . LYS B 1 98 ? 12.07600 102.11600 125.82000 1.000 33.87977 120 LYS B CA 1
ATOM 9696 C C . LYS B 1 98 ? 11.64800 101.34300 127.06600 1.000 35.72575 120 LYS B C 1
ATOM 9697 O O . LYS B 1 98 ? 10.49600 101.07000 127.23300 1.000 37.63785 120 LYS B O 1
ATOM 9716 N N . ALA B 1 99 ? 12.58300 101.02400 127.94500 1.000 33.92776 121 ALA B N 1
ATOM 9717 C CA . ALA B 1 99 ? 12.32300 100.28900 129.17200 1.000 25.65952 121 ALA B CA 1
ATOM 9718 C C . ALA B 1 99 ? 11.86500 101.18700 130.32100 1.000 28.98276 121 ALA B C 1
ATOM 9719 O O . ALA B 1 99 ? 11.72700 100.70400 131.44500 1.000 37.09531 121 ALA B O 1
ATOM 9726 N N . GLY B 1 100 ? 11.65100 102.46300 130.06300 1.000 26.87757 122 GLY B N 1
ATOM 9727 C CA . GLY B 1 100 ? 11.12500 103.36700 131.06300 1.000 26.99819 122 GLY B CA 1
ATOM 9728 C C . GLY B 1 100 ? 12.11600 104.27000 131.76100 1.000 25.34197 122 GLY B C 1
ATOM 9729 O O . GLY B 1 100 ? 11.75800 104.86700 132.77100 1.000 22.14424 122 GLY B O 1
ATOM 9733 N N . TYR B 1 101 ? 13.32100 104.41500 131.24500 1.000 21.70769 123 TYR B N 1
ATOM 9734 C CA . TYR B 1 101 ? 14.27100 105.30800 131.86300 1.000 24.09675 123 TYR B CA 1
ATOM 9735 C C . TYR B 1 101 ? 14.13800 106.71900 131.33300 1.000 22.18587 123 TYR B C 1
ATOM 9736 O O . TYR B 1 101 ? 13.78600 106.89100 130.21700 1.000 25.90167 123 TYR B O 1
ATOM 9754 N N . GLN B 1 102 ? 14.40800 107.70400 132.16100 1.000 25.17827 124 GLN B N 1
ATOM 9755 C CA . GLN B 1 102 ? 14.44800 109.07500 131.73100 1.000 24.54402 124 GLN B CA 1
ATOM 9756 C C . GLN B 1 102 ? 15.91800 109.23300 131.31100 1.000 26.33892 124 GLN B C 1
ATOM 9757 O O . GLN B 1 102 ? 16.74400 108.93000 132.08800 1.000 26.10395 124 GLN B O 1
ATOM 9771 N N . THR B 1 103 ? 16.20400 109.71900 130.10300 1.000 21.45250 125 THR B N 1
ATOM 9772 C CA . THR B 1 103 ? 17.56200 109.76800 129.61900 1.000 18.10265 125 THR B CA 1
ATOM 9773 C C . THR B 1 103 ? 18.08500 111.15600 129.33400 1.000 27.66545 125 THR B C 1
ATOM 9774 O O . THR B 1 103 ? 17.44000 111.89900 128.71600 1.000 25.75008 125 THR B O 1
ATOM 9785 N N . GLY B 1 104 ? 19.30300 111.43700 129.76300 1.000 27.36046 126 GLY B N 1
ATOM 9786 C CA . GLY B 1 104 ? 19.88400 112.74600 129.56700 1.000 22.46569 126 GLY B CA 1
ATOM 9787 C C . GLY B 1 104 ? 21.36200 112.67300 129.18800 1.000 19.47572 126 GLY B C 1
ATOM 9788 O O . GLY B 1 104 ? 22.08400 111.78500 129.63700 1.000 19.00080 126 GLY B O 1
ATOM 9792 N N . LEU B 1 105 ? 21.78500 113.65100 128.38900 1.000 19.91757 127 LEU B N 1
ATOM 9793 C CA . LEU B 1 105 ? 23.16600 113.76200 127.89900 1.000 20.65736 127 LEU B CA 1
ATOM 9794 C C . LEU B 1 105 ? 23.60100 115.21800 127.88800 1.000 19.10435 127 LEU B C 1
ATOM 9795 O O . LEU B 1 105 ? 22.92600 116.06800 127.30100 1.000 19.62126 127 LEU B O 1
ATOM 9811 N N . PHE B 1 106 ? 24.75100 115.50500 128.51500 1.000 16.45663 128 PHE B N 1
ATOM 9812 C CA . PHE B 1 106 ? 25.32300 116.84800 128.52100 1.000 18.89832 128 PHE B CA 1
ATOM 9813 C C . PHE B 1 106 ? 26.81200 116.79600 128.17600 1.000 20.61618 128 PHE B C 1
ATOM 9814 O O . PHE B 1 106 ? 27.55500 116.02700 128.76000 1.000 20.64385 128 PHE B O 1
ATOM 9831 N N . GLY B 1 107 ? 27.23000 117.65800 127.24900 1.000 19.65562 129 GLY B N 1
ATOM 9832 C CA . GLY B 1 107 ? 28.63900 117.77500 126.93300 1.000 17.37345 129 GLY B CA 1
ATOM 9833 C C . GLY B 1 107 ? 29.04700 117.19000 125.59100 1.000 18.50878 129 GLY B C 1
ATOM 9834 O O . GLY B 1 107 ? 28.37600 117.38600 124.56400 1.000 19.39186 129 GLY B O 1
ATOM 9838 N N . LYS B 1 108 ? 30.14800 116.45500 125.59200 1.000 16.49769 130 LYS B N 1
ATOM 9839 C CA . LYS B 1 108 ? 30.71300 115.96200 124.31900 1.000 20.35223 130 LYS B CA 1
ATOM 9840 C C . LYS B 1 108 ? 29.94900 114.78800 123.71000 1.000 25.11710 130 LYS B C 1
ATOM 9841 O O . LYS B 1 108 ? 29.60000 113.89100 124.44200 1.000 20.66196 130 LYS B O 1
ATOM 9860 N N . TRP B 1 109 ? 29.75000 114.88200 122.40400 1.000 20.79529 131 TRP B N 1
ATOM 9861 C CA . TRP B 1 109 ? 29.10300 113.82100 121.61300 1.000 21.10165 131 TRP B CA 1
ATOM 9862 C C . TRP B 1 109 ? 30.05400 113.56400 120.44200 1.000 26.80065 131 TRP B C 1
ATOM 9863 O O . TRP B 1 109 ? 30.65200 112.50300 120.40500 1.000 29.14807 131 TRP B O 1
ATOM 9884 N N . HIS B 1 110 ? 30.18300 114.54700 119.59100 1.000 25.10070 132 HIS B N 1
ATOM 9885 C CA . HIS B 1 110 ? 31.04500 114.51800 118.42700 1.000 42.06291 132 HIS B CA 1
ATOM 9886 C C . HIS B 1 110 ? 30.87600 113.29700 117.49900 1.000 32.53691 132 HIS B C 1
ATOM 9887 O O . HIS B 1 110 ? 31.81300 112.81300 116.96700 1.000 29.02490 132 HIS B O 1
ATOM 9901 N N . LEU B 1 111 ? 29.64300 112.86000 117.35000 1.000 15.51650 133 LEU B N 1
ATOM 9902 C CA . LEU B 1 111 ? 29.26700 111.79100 116.46600 1.000 14.45885 133 LEU B CA 1
ATOM 9903 C C . LEU B 1 111 ? 28.47300 112.31000 115.24100 1.000 26.28792 133 LEU B C 1
ATOM 9904 O O . LEU B 1 111 ? 27.89500 111.57700 114.54500 1.000 23.93005 133 LEU B O 1
ATOM 9920 N N . GLU B 1 112 ? 28.47100 113.61700 115.06200 1.000 32.20114 134 GLU B N 1
ATOM 9921 C CA . GLU B 1 112 ? 27.97200 114.26400 113.85800 1.000 41.39753 134 GLU B CA 1
ATOM 9922 C C . GLU B 1 112 ? 26.55800 113.98600 113.37900 1.000 52.31054 134 GLU B C 1
ATOM 9923 O O . GLU B 1 112 ? 26.30600 114.13100 112.19400 1.000 83.24730 134 GLU B O 1
ATOM 9935 N N . SER B 1 113 ? 25.68800 113.59700 114.26600 1.000 26.91927 135 SER B N 1
ATOM 9936 C CA . SER B 1 113 ? 24.28900 113.37300 114.05300 1.000 19.04463 135 SER B CA 1
ATOM 9937 C C . SER B 1 113 ? 23.63900 113.69700 115.40500 1.000 25.57983 135 SER B C 1
ATOM 9938 O O . SER B 1 113 ? 24.22800 113.59600 116.42600 1.000 29.96897 135 SER B O 1
ATOM 9946 N N . ASP B 1 114 ? 22.40100 114.12900 115.39700 1.000 24.47558 136 ASP B N 1
ATOM 9947 C CA . ASP B 1 114 ? 21.75200 114.45000 116.65400 1.000 24.14660 136 ASP B CA 1
ATOM 9948 C C . ASP B 1 114 ? 21.62700 113.16900 117.49400 1.000 25.96604 136 ASP B C 1
ATOM 9949 O O . ASP B 1 114 ? 21.32100 112.14800 116.98200 1.000 21.29220 136 ASP B O 1
ATOM 9958 N N . PRO B 1 115 ? 21.91700 113.26200 118.78700 1.000 20.98533 137 PRO B N 1
ATOM 9959 C CA . PRO B 1 115 ? 21.76700 112.09900 119.66400 1.000 19.93537 137 PRO B CA 1
ATOM 9960 C C . PRO B 1 115 ? 20.38400 111.49400 119.50400 1.000 24.19545 137 PRO B C 1
ATOM 9961 O O . PRO B 1 115 ? 19.39800 112.21700 119.32600 1.000 21.05368 137 PRO B O 1
ATOM 9972 N N . THR B 1 116 ? 20.31300 110.16500 119.58100 1.000 19.84396 138 THR B N 1
ATOM 9973 C CA . THR B 1 116 ? 19.02400 109.48000 119.67000 1.000 20.90397 138 THR B CA 1
ATOM 9974 C C . THR B 1 116 ? 18.95400 108.70800 120.97900 1.000 22.62930 138 THR B C 1
ATOM 9975 O O . THR B 1 116 ? 19.98000 108.33400 121.56300 1.000 21.63937 138 THR B O 1
ATOM 9986 N N . GLY B 1 117 ? 17.72600 108.49500 121.46200 1.000 22.99310 139 GLY B N 1
ATOM 9987 C CA . GLY B 1 117 ? 17.51100 107.80700 122.72100 1.000 21.73818 139 GLY B CA 1
ATOM 9988 C C . GLY B 1 117 ? 17.62400 108.67700 123.95200 1.000 28.84367 139 GLY B C 1
ATOM 9989 O O . GLY B 1 117 ? 17.53700 108.13900 125.06600 1.000 28.34276 139 GLY B O 1
ATOM 9993 N N . PHE B 1 118 ? 17.80500 109.98900 123.79400 1.000 16.89239 140 PHE B N 1
ATOM 9994 C CA . PHE B 1 118 ? 17.98900 110.90800 124.91500 1.000 22.75023 140 PHE B CA 1
ATOM 9995 C C . PHE B 1 118 ? 16.80800 111.87400 124.97100 1.000 22.06040 140 PHE B C 1
ATOM 9996 O O . PHE B 1 118 ? 16.63400 112.69700 124.06900 1.000 21.85756 140 PHE B O 1
ATOM 10013 N N . ASP B 1 119 ? 16.00900 111.75500 126.03200 1.000 26.80087 141 ASP B N 1
ATOM 10014 C CA . ASP B 1 119 ? 14.91400 112.71200 126.27500 1.000 25.06493 141 ASP B CA 1
ATOM 10015 C C . ASP B 1 119 ? 15.43600 114.14300 126.30600 1.000 25.06667 141 ASP B C 1
ATOM 10016 O O . ASP B 1 119 ? 14.78700 115.06900 125.79700 1.000 24.42285 141 ASP B O 1
ATOM 10025 N N . THR B 1 120 ? 16.59000 114.36100 126.95500 1.000 22.53193 142 THR B N 1
ATOM 10026 C CA . THR B 1 120 ? 17.21700 115.67600 127.07200 1.000 20.69061 142 THR B CA 1
ATOM 10027 C C . THR B 1 120 ? 18.65100 115.58900 126.56200 1.000 19.86296 142 THR B C 1
ATOM 10028 O O . THR B 1 120 ? 19.38200 114.68500 126.96400 1.000 20.27857 142 THR B O 1
ATOM 10039 N N . TRP B 1 121 ? 19.04200 116.52600 125.70800 1.000 19.32485 143 TRP B N 1
ATOM 10040 C CA . TRP B 1 121 ? 20.45600 116.58600 125.33900 1.000 16.56757 143 TRP B CA 1
ATOM 10041 C C . TRP B 1 121 ? 20.89800 118.00900 125.01900 1.000 23.96408 143 TRP B C 1
ATOM 10042 O O . TRP B 1 121 ? 20.18800 118.76800 124.35400 1.000 26.14638 143 TRP B O 1
ATOM 10063 N N . GLU B 1 122 ? 22.07400 118.37400 125.55000 1.000 21.76948 144 GLU B N 1
ATOM 10064 C CA . GLU B 1 122 ? 22.77700 119.61100 125.22200 1.000 20.42596 144 GLU B CA 1
ATOM 10065 C C . GLU B 1 122 ? 24.23800 119.24700 125.00000 1.000 20.35125 144 GLU B C 1
ATOM 10066 O O . GLU B 1 122 ? 24.90200 118.80800 125.94200 1.000 24.81767 144 GLU B O 1
ATOM 10078 N N . ILE B 1 123 ? 24.73300 119.42800 123.77800 1.000 19.23021 145 ILE B N 1
ATOM 10079 C CA . ILE B 1 123 ? 26.04000 118.89700 123.39600 1.000 20.66168 145 ILE B CA 1
ATOM 10080 C C . ILE B 1 123 ? 26.92100 120.00000 122.83300 1.000 26.04453 145 ILE B C 1
ATOM 10081 O O . ILE B 1 123 ? 26.45100 120.99400 122.26500 1.000 28.57620 145 ILE B O 1
ATOM 10097 N N . PHE B 1 124 ? 28.23600 119.79400 122.96100 1.000 20.42734 146 PHE B N 1
ATOM 10098 C CA . PHE B 1 124 ? 29.16800 120.72100 122.36100 1.000 21.95953 146 PHE B CA 1
ATOM 10099 C C . PHE B 1 124 ? 29.02900 120.67900 120.84400 1.000 24.64689 146 PHE B C 1
ATOM 10100 O O . PHE B 1 124 ? 28.70400 119.63100 120.27100 1.000 21.85236 146 PHE B O 1
ATOM 10117 N N . PRO B 1 125 ? 29.29000 121.79000 120.16500 1.000 27.07142 147 PRO B N 1
ATOM 10118 C CA . PRO B 1 125 ? 29.48300 121.74200 118.71500 1.000 32.83580 147 PRO B CA 1
ATOM 10119 C C . PRO B 1 125 ? 30.82900 121.09600 118.50600 1.000 48.51607 147 PRO B C 1
ATOM 10120 O O . PRO B 1 125 ? 31.83800 121.75200 118.77200 1.000 69.80105 147 PRO B O 1
ATOM 10131 N N . GLY B 1 126 ? 30.90400 119.82600 118.14700 1.000 51.72709 148 GLY B N 1
ATOM 10132 C CA . GLY B 1 126 ? 32.20900 119.22200 117.91800 1.000 47.75024 148 GLY B CA 1
ATOM 10133 C C . GLY B 1 126 ? 33.04700 118.96900 119.16100 1.000 40.88292 148 GLY B C 1
ATOM 10134 O O . GLY B 1 126 ? 32.59900 118.30100 120.10300 1.000 32.54396 148 GLY B O 1
ATOM 10138 N N . GLN B 1 127 ? 34.27600 119.50500 119.16600 1.000 35.45104 149 GLN B N 1
ATOM 10139 C CA . GLN B 1 127 ? 35.23100 119.22200 120.23600 1.000 42.91933 149 GLN B CA 1
ATOM 10140 C C . GLN B 1 127 ? 34.83600 119.85900 121.55200 1.000 33.33024 149 GLN B C 1
ATOM 10141 O O . GLN B 1 127 ? 35.21400 119.35800 122.62200 1.000 30.32196 149 GLN B O 1
ATOM 10155 N N . GLY B 1 128 ? 34.09700 120.96500 121.51000 1.000 30.82930 150 GLY B N 1
ATOM 10156 C CA . GLY B 1 128 ? 33.83900 121.73700 122.69400 1.000 27.91018 150 GLY B CA 1
ATOM 10157 C C . GLY B 1 128 ? 35.02700 122.61300 123.05500 1.000 23.75195 150 GLY B C 1
ATOM 10158 O O . GLY B 1 128 ? 36.13400 122.43600 122.55800 1.000 19.10627 150 GLY B O 1
ATOM 10162 N N . SER B 1 129 ? 34.77300 123.57600 123.91600 1.000 19.77405 151 SER B N 1
ATOM 10163 C CA . SER B 1 129 ? 35.82200 124.50300 124.35200 1.000 20.47999 151 SER B CA 1
ATOM 10164 C C . SER B 1 129 ? 35.85600 124.52500 125.86400 1.000 23.74883 151 SER B C 1
ATOM 10165 O O . SER B 1 129 ? 34.82600 124.42200 126.52600 1.000 22.72735 151 SER B O 1
ATOM 10173 N N . TYR B 1 130 ? 37.07400 124.69000 126.41900 1.000 21.33822 152 TYR B N 1
ATOM 10174 C CA . TYR B 1 130 ? 37.22200 124.81300 127.85900 1.000 15.18027 152 TYR B CA 1
ATOM 10175 C C . TYR B 1 130 ? 36.55000 126.08500 128.38900 1.000 22.73684 152 TYR B C 1
ATOM 10176 O O . TYR B 1 130 ? 35.85300 126.05600 129.42300 1.000 18.76215 152 TYR B O 1
ATOM 10194 N N . TYR B 1 131 ? 36.77000 127.20900 127.72100 1.000 19.12565 153 TYR B N 1
ATOM 10195 C CA . TYR B 1 131 ? 36.30300 128.49800 128.22800 1.000 18.41948 153 TYR B CA 1
ATOM 10196 C C . TYR B 1 131 ? 35.05500 128.97900 127.50400 1.000 17.08225 153 TYR B C 1
ATOM 10197 O O . TYR B 1 131 ? 35.03600 129.06800 126.27000 1.000 16.76940 153 TYR B O 1
ATOM 10215 N N . ASN B 1 132 ? 34.03700 129.28500 128.30800 1.000 23.05823 154 ASN B N 1
ATOM 10216 C CA . ASN B 1 132 ? 32.79500 129.88700 127.76900 1.000 24.96696 154 ASN B CA 1
ATOM 10217 C C . ASN B 1 132 ? 32.22800 128.98300 126.69000 1.000 25.21050 154 ASN B C 1
ATOM 10218 O O . ASN B 1 132 ? 32.09500 129.41900 125.55300 1.000 24.74530 154 ASN B O 1
ATOM 10229 N N . PRO B 1 133 ? 31.88300 127.73700 127.05300 1.000 24.94061 155 PRO B N 1
ATOM 10230 C CA . PRO B 1 133 ? 31.40200 126.79300 126.08500 1.000 22.70564 155 PRO B CA 1
ATOM 10231 C C . PRO B 1 133 ? 30.06700 127.04100 125.38700 1.000 24.30363 155 PRO B C 1
ATOM 10232 O O . PRO B 1 133 ? 29.19400 127.55400 126.00800 1.000 25.02456 155 PRO B O 1
ATOM 10243 N N . ASP B 1 134 ? 30.00600 126.71900 124.09800 1.000 24.74576 156 ASP B N 1
ATOM 10244 C CA . ASP B 1 134 ? 28.72600 126.67700 123.39300 1.000 27.99324 156 ASP B CA 1
ATOM 10245 C C . ASP B 1 134 ? 28.08500 125.28700 123.50400 1.000 25.54309 156 ASP B C 1
ATOM 10246 O O . ASP B 1 134 ? 28.77100 124.26600 123.50100 1.000 23.50512 156 ASP B O 1
ATOM 10255 N N . PHE B 1 135 ? 26.75100 125.26200 123.55200 1.000 23.45204 157 PHE B N 1
ATOM 10256 C CA . PHE B 1 135 ? 25.97700 124.01900 123.52800 1.000 21.46401 157 PHE B CA 1
ATOM 10257 C C . PHE B 1 135 ? 24.88500 124.10400 122.46300 1.000 24.22396 157 PHE B C 1
ATOM 10258 O O . PHE B 1 135 ? 24.20600 125.13000 122.34600 1.000 27.62046 157 PHE B O 1
ATOM 10275 N N . ILE B 1 136 ? 24.70900 123.01500 121.72500 1.000 20.94279 158 ILE B N 1
ATOM 10276 C CA . ILE B 1 136 ? 23.62900 122.83100 120.75000 1.000 31.72133 158 ILE B CA 1
ATOM 10277 C C . ILE B 1 136 ? 22.51300 122.04500 121.41800 1.000 28.65326 158 ILE B C 1
ATOM 10278 O O . ILE B 1 136 ? 22.76700 121.07600 122.14600 1.000 26.46425 158 ILE B O 1
ATOM 10294 N N . SER B 1 137 ? 21.26300 122.42800 121.15200 1.000 22.03118 159 SER B N 1
ATOM 10295 C CA . SER B 1 137 ? 20.11400 121.73200 121.72200 1.000 23.63353 159 SER B CA 1
ATOM 10296 C C . SER B 1 137 ? 18.93900 121.96600 120.77800 1.000 31.12516 159 SER B C 1
ATOM 10297 O O . SER B 1 137 ? 19.03300 122.75700 119.83900 1.000 25.56704 159 SER B O 1
ATOM 10305 N N . LEU B 1 138 ? 17.83600 121.27900 121.02000 1.000 36.13085 160 LEU B N 1
ATOM 10306 C CA . LEU B 1 138 ? 16.68500 121.43000 120.13100 1.000 44.58316 160 LEU B CA 1
ATOM 10307 C C . LEU B 1 138 ? 15.65700 122.34600 120.77600 1.000 55.09486 160 LEU B C 1
ATOM 10308 O O . LEU B 1 138 ? 15.47400 122.33000 121.99500 1.000 50.52132 160 LEU B O 1
ATOM 10324 N N . LYS B 1 139 ? 15.04000 123.17300 119.92500 1.000 61.96441 161 LYS B N 1
ATOM 10325 C CA . LYS B 1 139 ? 13.91600 124.01200 120.39200 1.000 64.11573 161 LYS B CA 1
ATOM 10326 C C . LYS B 1 139 ? 12.66500 123.12100 120.29500 1.000 67.65886 161 LYS B C 1
ATOM 10327 O O . LYS B 1 139 ? 12.78300 121.99800 119.80700 1.000 64.99570 161 LYS B O 1
ATOM 10346 N N . PRO B 1 140 ? 11.46500 123.55100 120.73300 1.000 79.05066 162 PRO B N 1
ATOM 10347 C CA . PRO B 1 140 ? 10.23400 122.75900 120.52800 1.000 71.33682 162 PRO B CA 1
ATOM 10348 C C . PRO B 1 140 ? 10.03700 122.57100 119.02200 1.000 75.64579 162 PRO B C 1
ATOM 10349 O O . PRO B 1 140 ? 9.42600 121.60300 118.63100 1.000 81.05681 162 PRO B O 1
ATOM 10360 N N . ASP B 1 141 ? 10.49100 123.54000 118.23700 1.000 65.16844 163 ASP B N 1
ATOM 10361 C CA . ASP B 1 141 ? 10.47000 123.44700 116.76100 1.000 78.08762 163 ASP B CA 1
ATOM 10362 C C . ASP B 1 141 ? 11.13200 122.16200 116.29200 1.000 72.84985 163 ASP B C 1
ATOM 10363 O O . ASP B 1 141 ? 10.83500 121.75600 115.15600 1.000 58.13999 163 ASP B O 1
ATOM 10372 N N . GLY B 1 142 ? 11.98800 121.55200 117.12700 1.000 54.74227 164 GLY B N 1
ATOM 10373 C CA . GLY B 1 142 ? 12.75500 120.43800 116.66600 1.000 53.16433 164 GLY B CA 1
ATOM 10374 C C . GLY B 1 142 ? 13.91800 120.86300 115.82600 1.000 63.51489 164 GLY B C 1
ATOM 10375 O O . GLY B 1 142 ? 14.57300 120.01000 115.22700 1.000 75.39750 164 GLY B O 1
ATOM 10379 N N . LYS B 1 143 ? 14.18100 122.16400 115.75300 1.000 68.07049 165 LYS B N 1
ATOM 10380 C CA . LYS B 1 143 ? 15.27300 122.71000 114.96800 1.000 77.70294 165 LYS B CA 1
ATOM 10381 C C . LYS B 1 143 ? 16.37400 123.18400 115.91700 1.000 72.75488 165 LYS B C 1
ATOM 10382 O O . LYS B 1 143 ? 16.08700 123.68000 117.01800 1.000 54.96507 165 LYS B O 1
ATOM 10401 N N . ARG B 1 144 ? 17.62000 123.01100 115.48200 1.000 65.42188 166 ARG B N 1
ATOM 10402 C CA . ARG B 1 144 ? 18.76300 123.25700 116.38300 1.000 59.49104 166 ARG B CA 1
ATOM 10403 C C . ARG B 1 144 ? 18.98400 124.71400 116.74700 1.000 59.17115 166 ARG B C 1
ATOM 10404 O O . ARG B 1 144 ? 18.69300 125.57900 115.92500 1.000 64.76365 166 ARG B O 1
ATOM 10425 N N . GLN B 1 145 ? 19.49400 124.94200 117.95300 1.000 56.99711 167 GLN B N 1
ATOM 10426 C CA . GLN B 1 145 ? 19.90300 126.28500 118.39600 1.000 46.48106 167 GLN B CA 1
ATOM 10427 C C . GLN B 1 145 ? 21.29000 126.12700 119.03700 1.000 45.86700 167 GLN B C 1
ATOM 10428 O O . GLN B 1 145 ? 21.59000 125.03100 119.51600 1.000 43.61936 167 GLN B O 1
ATOM 10442 N N . THR B 1 146 ? 22.06900 127.19500 119.05700 1.000 37.70370 168 THR B N 1
ATOM 10443 C CA . THR B 1 146 ? 23.39900 127.17200 119.71000 1.000 40.07083 168 THR B CA 1
ATOM 10444 C C . THR B 1 146 ? 23.44700 128.30200 120.73000 1.000 42.82367 168 THR B C 1
ATOM 10445 O O . THR B 1 146 ? 23.07900 129.41500 120.37800 1.000 44.48506 168 THR B O 1
ATOM 10456 N N . LYS B 1 147 ? 23.86300 128.00500 121.94900 1.000 32.08129 169 LYS B N 1
ATOM 10457 C CA . LYS B 1 147 ? 23.88200 129.01800 123.00400 1.000 26.72895 169 LYS B CA 1
ATOM 10458 C C . LYS B 1 147 ? 25.16600 128.90800 123.81800 1.000 31.45014 169 LYS B C 1
ATOM 10459 O O . LYS B 1 147 ? 25.64700 127.80300 124.09000 1.000 31.46479 169 LYS B O 1
ATOM 10478 N N . ARG B 1 148 ? 25.69800 130.05400 124.21600 1.000 29.21793 170 ARG B N 1
ATOM 10479 C CA . ARG B 1 148 ? 26.95300 130.09700 124.94800 1.000 26.65435 170 ARG B CA 1
ATOM 10480 C C . ARG B 1 148 ? 26.68300 130.20200 126.43100 1.000 33.16554 170 ARG B C 1
ATOM 10481 O O . ARG B 1 148 ? 25.80900 130.95900 126.86800 1.000 34.93434 170 ARG B O 1
ATOM 10502 N N . PHE B 1 149 ? 27.42700 129.42300 127.21700 1.000 25.43357 171 PHE B N 1
ATOM 10503 C CA . PHE B 1 149 ? 27.26900 129.39000 128.66500 1.000 22.91041 171 PHE B CA 1
ATOM 10504 C C . PHE B 1 149 ? 28.56000 129.82900 129.31600 1.000 31.33143 171 PHE B C 1
ATOM 10505 O O . PHE B 1 149 ? 29.52300 129.04400 129.40000 1.000 30.96434 171 PHE B O 1
ATOM 10522 N N . PRO B 1 150 ? 28.64000 131.07200 129.76800 1.000 31.72836 172 PRO B N 1
ATOM 10523 C CA . PRO B 1 150 ? 29.84500 131.53800 130.45200 1.000 31.58146 172 PRO B CA 1
ATOM 10524 C C . PRO B 1 150 ? 30.20100 130.63900 131.62500 1.000 29.83224 172 PRO B C 1
ATOM 10525 O O . PRO B 1 150 ? 29.34200 130.21200 132.39900 1.000 24.08282 172 PRO B O 1
ATOM 10536 N N . GLY B 1 151 ? 31.49500 130.35800 131.76000 1.000 24.71965 173 GLY B N 1
ATOM 10537 C CA . GLY B 1 151 ? 32.02500 129.48700 132.78300 1.000 24.41696 173 GLY B CA 1
ATOM 10538 C C . GLY B 1 151 ? 33.10200 128.59500 132.18300 1.000 25.75293 173 GLY B C 1
ATOM 10539 O O . GLY B 1 151 ? 33.52400 128.77200 131.04800 1.000 24.38857 173 GLY B O 1
ATOM 10543 N N . TYR B 1 152 ? 33.55100 127.63300 132.96700 1.000 22.86428 174 TYR B N 1
ATOM 10544 C CA . TYR B 1 152 ? 34.54500 126.66500 132.53300 1.000 21.02397 174 TYR B CA 1
ATOM 10545 C C . TYR B 1 152 ? 33.83500 125.34400 132.24800 1.000 22.72738 174 TYR B C 1
ATOM 10546 O O . TYR B 1 152 ? 33.01700 124.89400 133.05900 1.000 22.72129 174 TYR B O 1
ATOM 10564 N N . ALA B 1 153 ? 34.14900 124.73700 131.09600 1.000 25.12040 175 ALA B N 1
ATOM 10565 C CA . ALA B 1 153 ? 33.34500 123.60600 130.59400 1.000 18.16094 175 ALA B CA 1
ATOM 10566 C C . ALA B 1 153 ? 33.17800 122.51100 131.63100 1.000 16.91273 175 ALA B C 1
ATOM 10567 O O . ALA B 1 153 ? 32.08800 121.95600 131.79800 1.000 22.29705 175 ALA B O 1
ATOM 10574 N N . THR B 1 154 ? 34.25700 122.14000 132.31100 1.000 21.73548 176 THR B N 1
ATOM 10575 C CA . THR B 1 154 ? 34.16700 121.01600 133.24000 1.000 20.77266 176 THR B CA 1
ATOM 10576 C C . THR B 1 154 ? 33.15900 121.32400 134.34300 1.000 29.63078 176 THR B C 1
ATOM 10577 O O . THR B 1 154 ? 32.37600 120.44800 134.74600 1.000 27.40593 176 THR B O 1
ATOM 10588 N N . ASP B 1 155 ? 33.14300 122.57400 134.79900 1.000 29.95412 177 ASP B N 1
ATOM 10589 C CA . ASP B 1 155 ? 32.14400 123.02400 135.76900 1.000 25.53330 177 ASP B CA 1
ATOM 10590 C C . ASP B 1 155 ? 30.75900 123.13100 135.13700 1.000 19.45729 177 ASP B C 1
ATOM 10591 O O . ASP B 1 155 ? 29.75900 122.75600 135.76400 1.000 27.46745 177 ASP B O 1
ATOM 10600 N N . VAL B 1 156 ? 30.66900 123.69800 133.92900 1.000 17.65025 178 VAL B N 1
ATOM 10601 C CA . VAL B 1 156 ? 29.35900 123.97100 133.35100 1.000 25.09043 178 VAL B CA 1
ATOM 10602 C C . VAL B 1 156 ? 28.62800 122.66500 133.05700 1.000 26.44363 178 VAL B C 1
ATOM 10603 O O . VAL B 1 156 ? 27.41500 122.54900 133.28200 1.000 24.29471 178 VAL B O 1
ATOM 10616 N N . VAL B 1 157 ? 29.35000 121.66700 132.55600 1.000 25.11891 179 VAL B N 1
ATOM 10617 C CA . VAL B 1 157 ? 28.71700 120.36900 132.29800 1.000 23.99824 179 VAL B CA 1
ATOM 10618 C C . VAL B 1 157 ? 28.20400 119.77200 133.60100 1.000 19.54065 179 VAL B C 1
ATOM 10619 O O . VAL B 1 157 ? 27.09400 119.20700 133.64800 1.000 21.74208 179 VAL B O 1
ATOM 10632 N N . THR B 1 158 ? 28.98200 119.87600 134.66800 1.000 18.96006 180 THR B N 1
ATOM 10633 C CA . THR B 1 158 ? 28.53600 119.40400 135.98400 1.000 20.19640 180 THR B CA 1
ATOM 10634 C C . THR B 1 158 ? 27.29200 120.17600 136.44700 1.000 22.73362 180 THR B C 1
ATOM 10635 O O . THR B 1 158 ? 26.31600 119.57300 136.91800 1.000 21.47621 180 THR B O 1
ATOM 10646 N N . ASP B 1 159 ? 27.31300 121.50700 136.32000 1.000 19.09050 181 ASP B N 1
ATOM 10647 C CA . ASP B 1 159 ? 26.15500 122.31000 136.72400 1.000 22.66689 181 ASP B CA 1
ATOM 10648 C C . ASP B 1 159 ? 24.88700 121.81400 136.03800 1.000 26.15110 181 ASP B C 1
ATOM 10649 O O . ASP B 1 159 ? 23.86000 121.58000 136.69200 1.000 25.48332 181 ASP B O 1
ATOM 10658 N N . LYS B 1 160 ? 24.93100 121.67700 134.71200 1.000 25.21246 182 LYS B N 1
ATOM 10659 C CA . LYS B 1 160 ? 23.74500 121.28100 133.96300 1.000 20.57051 182 LYS B CA 1
ATOM 10660 C C . LYS B 1 160 ? 23.29400 119.87500 134.35700 1.000 29.59896 182 LYS B C 1
ATOM 10661 O O . LYS B 1 160 ? 22.09100 119.60100 134.44400 1.000 22.78376 182 LYS B O 1
ATOM 10680 N N . SER B 1 161 ? 24.24500 118.96000 134.57100 1.000 21.44569 183 SER B N 1
ATOM 10681 C CA . SER B 1 161 ? 23.88500 117.59800 134.92600 1.000 23.13164 183 SER B CA 1
ATOM 10682 C C . SER B 1 161 ? 23.15700 117.55100 136.26900 1.000 28.20209 183 SER B C 1
ATOM 10683 O O . SER B 1 161 ? 22.10200 116.91600 136.39700 1.000 26.84487 183 SER B O 1
ATOM 10691 N N . ILE B 1 162 ? 23.69600 118.23400 137.27800 1.000 25.02585 184 ILE B N 1
ATOM 10692 C CA . ILE B 1 162 ? 23.06100 118.21100 138.59200 1.000 23.94853 184 ILE B CA 1
ATOM 10693 C C . ILE B 1 162 ? 21.71200 118.91700 138.54300 1.000 26.21703 184 ILE B C 1
ATOM 10694 O O . ILE B 1 162 ? 20.74000 118.46000 139.15700 1.000 24.64379 184 ILE B O 1
ATOM 10710 N N . GLN B 1 163 ? 21.61600 120.00400 137.78700 1.000 23.43473 185 GLN B N 1
ATOM 10711 C CA . GLN B 1 163 ? 20.32400 120.65800 137.60600 1.000 29.42531 185 GLN B CA 1
ATOM 10712 C C . GLN B 1 163 ? 19.30900 119.70100 136.99200 1.000 29.92796 185 GLN B C 1
ATOM 10713 O O . GLN B 1 163 ? 18.14700 119.65100 137.42100 1.000 29.33965 185 GLN B O 1
ATOM 10727 N N . TRP B 1 164 ? 19.73300 118.91800 135.99300 1.000 23.54321 186 TRP B N 1
ATOM 10728 C CA . TRP B 1 164 ? 18.81600 117.96700 135.37000 1.000 25.20966 186 TRP B CA 1
ATOM 10729 C C . TRP B 1 164 ? 18.40100 116.89400 136.36000 1.000 30.64034 186 TRP B C 1
ATOM 10730 O O . TRP B 1 164 ? 17.22300 116.49500 136.40100 1.000 26.46746 186 TRP B O 1
ATOM 10751 N N . LEU B 1 165 ? 19.34300 116.41000 137.17000 1.000 23.32978 187 LEU B N 1
ATOM 10752 C CA . LEU B 1 165 ? 19.00600 115.39700 138.16400 1.000 33.84818 187 LEU B CA 1
ATOM 10753 C C . LEU B 1 165 ? 17.97000 115.92100 139.15400 1.000 26.41203 187 LEU B C 1
ATOM 10754 O O . LEU B 1 165 ? 17.00600 115.21800 139.47900 1.000 29.46293 187 LEU B O 1
ATOM 10770 N N . GLY B 1 166 ? 18.15700 117.15300 139.63000 1.000 26.45765 188 GLY B N 1
ATOM 10771 C CA . GLY B 1 166 ? 17.20900 117.73200 140.56900 1.000 28.33237 188 GLY B CA 1
ATOM 10772 C C . GLY B 1 166 ? 15.81700 117.90200 139.99200 1.000 33.35980 188 GLY B C 1
ATOM 10773 O O . GLY B 1 166 ? 14.83200 117.88300 140.74000 1.000 31.21874 188 GLY B O 1
ATOM 10777 N N . ASN B 1 167 ? 15.70500 118.08600 138.69300 1.000 29.21927 189 ASN B N 1
ATOM 10778 C CA . ASN B 1 167 ? 14.42300 118.26900 138.05800 1.000 31.58918 189 ASN B CA 1
ATOM 10779 C C . ASN B 1 167 ? 13.84100 116.98900 137.46400 1.000 29.84239 189 ASN B C 1
ATOM 10780 O O . ASN B 1 167 ? 12.88900 117.05100 136.77500 1.000 28.00971 189 ASN B O 1
ATOM 10791 N N . ARG B 1 168 ? 14.42100 115.84600 137.76200 1.000 23.13764 190 ARG B N 1
ATOM 10792 C CA . ARG B 1 168 ? 13.96100 114.60300 137.15800 1.000 23.24042 190 ARG B CA 1
ATOM 10793 C C . ARG B 1 168 ? 12.61200 114.17900 137.74500 1.000 25.32864 190 ARG B C 1
ATOM 10794 O O . ARG B 1 168 ? 12.19800 114.64100 138.81100 1.000 28.18211 190 ARG B O 1
ATOM 10815 N N . ASP B 1 169 ? 11.93400 113.29800 137.01700 1.000 22.75756 191 ASP B N 1
ATOM 10816 C CA . ASP B 1 169 ? 10.82800 112.49300 137.55300 1.000 27.44705 191 ASP B CA 1
ATOM 10817 C C . ASP B 1 169 ? 11.39200 111.44400 138.49400 1.000 25.37869 191 ASP B C 1
ATOM 10818 O O . ASP B 1 169 ? 11.94800 110.43600 138.05700 1.000 21.56119 191 ASP B O 1
ATOM 10827 N N . LYS B 1 170 ? 11.26100 111.65600 139.81300 1.000 21.52060 192 LYS B N 1
ATOM 10828 C CA . LYS B 1 170 ? 11.96800 110.77000 140.72500 1.000 33.11997 192 LYS B CA 1
ATOM 10829 C C . LYS B 1 170 ? 11.34600 109.38200 140.81100 1.000 32.32193 192 LYS B C 1
ATOM 10830 O O . LYS B 1 170 ? 11.92000 108.50400 141.47400 1.000 26.73448 192 LYS B O 1
ATOM 10849 N N . ASN B 1 171 ? 10.21300 109.16100 140.14700 1.000 26.63654 193 ASN B N 1
ATOM 10850 C CA . ASN B 1 171 ? 9.60100 107.83700 140.08700 1.000 24.57798 193 ASN B CA 1
ATOM 10851 C C . ASN B 1 171 ? 10.05300 107.03200 138.87800 1.000 26.27726 193 ASN B C 1
ATOM 10852 O O . ASN B 1 171 ? 9.60300 105.89900 138.69600 1.000 24.33605 193 ASN B O 1
ATOM 10863 N N . LYS B 1 172 ? 10.92900 107.59000 138.03200 1.000 23.44254 194 LYS B N 1
ATOM 10864 C CA . LYS B 1 172 ? 11.51800 106.86800 136.92600 1.000 24.56639 194 LYS B CA 1
ATOM 10865 C C . LYS B 1 172 ? 13.02700 106.76600 137.14500 1.000 25.65474 194 LYS B C 1
ATOM 10866 O O . LYS B 1 172 ? 13.64200 107.72900 137.62200 1.000 25.01818 194 LYS B O 1
ATOM 10885 N N . PRO B 1 173 ? 13.63500 105.63000 136.83000 1.000 21.79725 195 PRO B N 1
ATOM 10886 C CA . PRO B 1 173 ? 15.10600 105.57400 136.88100 1.000 25.64014 195 PRO B CA 1
ATOM 10887 C C . PRO B 1 173 ? 15.67800 106.48400 135.80800 1.000 28.90188 195 PRO B C 1
ATOM 10888 O O . PRO B 1 173 ? 15.06500 106.73100 134.77100 1.000 23.40202 195 PRO B O 1
ATOM 10899 N N . PHE B 1 174 ? 16.86500 107.03200 136.07600 1.000 29.33951 196 PHE B N 1
ATOM 10900 C CA . PHE B 1 174 ? 17.47500 107.88900 135.06800 1.000 20.62321 196 PHE B CA 1
ATOM 10901 C C . PHE B 1 174 ? 18.73900 107.23600 134.50100 1.000 25.89840 196 PHE B C 1
ATOM 10902 O O . PHE B 1 174 ? 19.38300 106.42400 135.15900 1.000 20.85755 196 PHE B O 1
ATOM 10919 N N . LEU B 1 175 ? 19.02200 107.59800 133.25400 1.000 29.42414 197 LEU B N 1
ATOM 10920 C CA . LEU B 1 175 ? 20.34200 107.43300 132.63000 1.000 19.37651 197 LEU B CA 1
ATOM 10921 C C . LEU B 1 175 ? 20.85100 108.83700 132.36100 1.000 19.36100 197 LEU B C 1
ATOM 10922 O O . LEU B 1 175 ? 20.18400 109.63300 131.67900 1.000 21.52289 197 LEU B O 1
ATOM 10938 N N . LEU B 1 176 ? 21.99300 109.13200 132.92100 1.000 17.77514 198 LEU B N 1
ATOM 10939 C CA . LEU B 1 176 ? 22.62800 110.40600 132.71000 1.000 22.47038 198 LEU B CA 1
ATOM 10940 C C . LEU B 1 176 ? 24.07100 110.19100 132.19400 1.000 24.37644 198 LEU B C 1
ATOM 10941 O O . LEU B 1 176 ? 24.81100 109.56200 132.83500 1.000 22.17219 198 LEU B O 1
ATOM 10957 N N . VAL B 1 177 ? 24.38800 110.77800 131.05200 1.000 19.09656 199 VAL B N 1
ATOM 10958 C CA . VAL B 1 177 ? 25.70400 110.70900 130.48800 1.000 16.24387 199 VAL B CA 1
ATOM 10959 C C . VAL B 1 177 ? 26.32800 112.07500 130.59900 1.000 18.41118 199 VAL B C 1
ATOM 10960 O O . VAL B 1 177 ? 25.84100 112.99600 130.05500 1.000 16.73342 199 VAL B O 1
ATOM 10973 N N . VAL B 1 178 ? 27.40300 112.11500 131.35400 1.000 15.56746 200 VAL B N 1
ATOM 10974 C CA . VAL B 1 178 ? 28.14100 113.36000 131.61200 1.000 18.06206 200 VAL B CA 1
ATOM 10975 C C . VAL B 1 178 ? 29.38900 113.30100 130.73800 1.000 20.47895 200 VAL B C 1
ATOM 10976 O O . VAL B 1 178 ? 30.34200 112.59000 131.06200 1.000 17.06418 200 VAL B O 1
ATOM 10989 N N . GLY B 1 179 ? 29.37700 114.05500 129.64100 1.000 16.57941 201 GLY B N 1
ATOM 10990 C CA . GLY B 1 179 ? 30.45200 113.96600 128.66100 1.000 19.06142 201 GLY B CA 1
ATOM 10991 C C . GLY B 1 179 ? 31.41800 115.12700 128.75200 1.000 21.11700 201 GLY B C 1
ATOM 10992 O O . GLY B 1 179 ? 31.20400 116.17000 128.12300 1.000 18.05960 201 GLY B O 1
ATOM 10996 N N . HIS B 1 180 ? 32.49900 114.96100 129.50200 1.000 17.80811 202 HIS B N 1
ATOM 10997 C CA . HIS B 1 180 ? 33.46100 116.04700 129.67000 1.000 20.45121 202 HIS B CA 1
ATOM 10998 C C . HIS B 1 180 ? 34.34800 116.24700 128.43100 1.000 21.25604 202 HIS B C 1
ATOM 10999 O O . HIS B 1 180 ? 34.62400 115.32300 127.68300 1.000 17.87343 202 HIS B O 1
ATOM 11013 N N . LYS B 1 181 ? 34.80600 117.49500 128.26700 1.000 15.82722 203 LYS B N 1
ATOM 11014 C CA . LYS B 1 181 ? 35.85400 117.77300 127.27400 1.000 20.19413 203 LYS B CA 1
ATOM 11015 C C . LYS B 1 181 ? 37.21700 117.36500 127.79800 1.000 25.74875 203 LYS B C 1
ATOM 11016 O O . LYS B 1 181 ? 38.06600 116.86100 127.05900 1.000 20.79860 203 LYS B O 1
ATOM 11035 N N . ALA B 1 182 ? 37.45400 117.63600 129.08700 1.000 19.22841 204 ALA B N 1
ATOM 11036 C CA . ALA B 1 182 ? 38.73500 117.35900 129.70400 1.000 15.58093 204 ALA B CA 1
ATOM 11037 C C . ALA B 1 182 ? 38.97700 115.85700 129.83100 1.000 17.01183 204 ALA B C 1
ATOM 11038 O O . ALA B 1 182 ? 38.03100 115.07900 129.91700 1.000 17.85964 204 ALA B O 1
ATOM 11045 N N . PRO B 1 183 ? 40.24000 115.44200 129.86600 1.000 23.46456 205 PRO B N 1
ATOM 11046 C CA . PRO B 1 183 ? 41.41100 116.28500 129.59500 1.000 22.12032 205 PRO B CA 1
ATOM 11047 C C . PRO B 1 183 ? 41.91600 116.27600 128.12200 1.000 20.61739 205 PRO B C 1
ATOM 11048 O O . PRO B 1 183 ? 43.04500 115.92500 127.86900 1.000 18.18924 205 PRO B O 1
ATOM 11059 N N . HIS B 1 184 ? 41.07200 116.68800 127.17200 1.000 15.95479 206 HIS B N 1
ATOM 11060 C CA . HIS B 1 184 ? 41.45500 116.77100 125.76400 1.000 17.37024 206 HIS B CA 1
ATOM 11061 C C . HIS B 1 184 ? 42.34000 117.98900 125.49300 1.000 17.64826 206 HIS B C 1
ATOM 11062 O O . HIS B 1 184 ? 42.34100 118.97400 126.24100 1.000 16.94696 206 HIS B O 1
ATOM 11076 N N . ARG B 1 185 ? 43.06000 117.93600 124.39300 1.000 13.95519 207 ARG B N 1
ATOM 11077 C CA . ARG B 1 185 ? 43.87500 119.05100 123.91700 1.000 22.16885 207 ARG B CA 1
ATOM 11078 C C . ARG B 1 185 ? 42.95100 120.27800 123.75200 1.000 24.68380 207 ARG B C 1
ATOM 11079 O O . ARG B 1 185 ? 41.88400 120.12300 123.29800 1.000 15.83599 207 ARG B O 1
ATOM 11100 N N . ALA B 1 186 ? 43.36500 121.48600 124.11400 1.000 17.32785 208 ALA B N 1
ATOM 11101 C CA . ALA B 1 186 ? 44.74500 121.85300 124.38700 1.000 14.30420 208 ALA B CA 1
ATOM 11102 C C . ALA B 1 186 ? 45.06700 121.95300 125.88700 1.000 18.64258 208 ALA B C 1
ATOM 11103 O O . ALA B 1 186 ? 45.99200 122.66600 126.26100 1.000 17.40084 208 ALA B O 1
ATOM 11110 N N . TRP B 1 187 ? 44.30400 121.24100 126.73300 1.000 18.72224 209 TRP B N 1
ATOM 11111 C CA . TRP B 1 187 ? 44.62500 121.11000 128.15800 1.000 21.86156 209 TRP B CA 1
ATOM 11112 C C . TRP B 1 187 ? 44.71900 122.48400 128.84000 1.000 18.94928 209 TRP B C 1
ATOM 11113 O O . TRP B 1 187 ? 45.77500 122.91200 129.28300 1.000 18.68180 209 TRP B O 1
ATOM 11134 N N . CYS B 1 188 ? 43.55400 123.16000 128.90000 1.000 15.22040 210 CYS B N 1
ATOM 11135 C CA . CYS B 1 188 ? 43.48100 124.46500 129.54800 1.000 25.56754 210 CYS B CA 1
ATOM 11136 C C . CYS B 1 188 ? 42.85600 124.32100 130.92800 1.000 24.10259 210 CYS B C 1
ATOM 11137 O O . CYS B 1 188 ? 41.62500 124.15300 131.02200 1.000 23.16066 210 CYS B O 1
ATOM 11145 N N . PRO B 1 189 ? 43.61900 124.41100 132.01200 1.000 17.44834 211 PRO B N 1
ATOM 11146 C CA . PRO B 1 189 ? 43.00200 124.27500 133.35000 1.000 16.78074 211 PRO B CA 1
ATOM 11147 C C . PRO B 1 189 ? 42.08400 125.44800 133.67300 1.000 16.54990 211 PRO B C 1
ATOM 11148 O O . PRO B 1 189 ? 42.16500 126.52200 133.07300 1.000 15.67442 211 PRO B O 1
ATOM 11159 N N . ALA B 1 190 ? 41.20200 125.21700 134.64800 1.000 15.93147 212 ALA B N 1
ATOM 11160 C CA . ALA B 1 190 ? 40.42900 126.30800 135.24900 1.000 21.02420 212 ALA B CA 1
ATOM 11161 C C . ALA B 1 190 ? 41.36000 127.33600 135.89500 1.000 21.59359 212 ALA B C 1
ATOM 11162 O O . ALA B 1 190 ? 42.42500 127.01600 136.41000 1.000 18.63768 212 ALA B O 1
ATOM 11169 N N . LEU B 1 191 ? 40.91200 128.60000 135.88800 1.000 23.17181 213 LEU B N 1
ATOM 11170 C CA . LEU B 1 191 ? 41.75700 129.65400 136.44400 1.000 17.43096 213 LEU B CA 1
ATOM 11171 C C . LEU B 1 191 ? 42.12700 129.35600 137.88900 1.000 17.87522 213 LEU B C 1
ATOM 11172 O O . LEU B 1 191 ? 43.27400 129.58400 138.30100 1.000 18.95643 213 LEU B O 1
ATOM 11188 N N . ARG B 1 192 ? 41.19400 128.80800 138.66700 1.000 19.46812 214 ARG B N 1
ATOM 11189 C CA . ARG B 1 192 ? 41.48300 128.53400 140.06900 1.000 20.24641 214 ARG B CA 1
ATOM 11190 C C . ARG B 1 192 ? 42.57900 127.48800 140.24700 1.000 21.62042 214 ARG B C 1
ATOM 11191 O O . ARG B 1 192 ? 43.13400 127.35800 141.35000 1.000 18.75165 214 ARG B O 1
ATOM 11212 N N . HIS B 1 193 ? 42.92300 126.75400 139.20300 1.000 29.19561 215 HIS B N 1
ATOM 11213 C CA . HIS B 1 193 ? 43.91200 125.69400 139.33900 1.000 26.60611 215 HIS B CA 1
ATOM 11214 C C . HIS B 1 193 ? 45.26800 126.06500 138.76300 1.000 31.78845 215 HIS B C 1
ATOM 11215 O O . HIS B 1 193 ? 46.21100 125.27300 138.86600 1.000 20.42217 215 HIS B O 1
ATOM 11229 N N . LEU B 1 194 ? 45.39900 127.25300 138.17500 1.000 32.45412 216 LEU B N 1
ATOM 11230 C CA . LEU B 1 194 ? 46.71000 127.66100 137.66200 1.000 21.81742 216 LEU B CA 1
ATOM 11231 C C . LEU B 1 194 ? 47.68500 127.80600 138.81600 1.000 23.84018 216 LEU B C 1
ATOM 11232 O O . LEU B 1 194 ? 47.43100 128.55200 139.77500 1.000 24.90526 216 LEU B O 1
ATOM 11248 N N . GLY B 1 195 ? 48.79500 127.07700 138.73700 1.000 20.83249 217 GLY B N 1
ATOM 11249 C CA . GLY B 1 195 ? 49.81200 127.06400 139.76600 1.000 29.87608 217 GLY B CA 1
ATOM 11250 C C . GLY B 1 195 ? 49.61200 126.01200 140.83600 1.000 25.90495 217 GLY B C 1
ATOM 11251 O O . GLY B 1 195 ? 50.46100 125.90500 141.72900 1.000 23.81286 217 GLY B O 1
ATOM 11255 N N . LYS B 1 196 ? 48.52000 125.24200 140.78500 1.000 21.06698 218 LYS B N 1
ATOM 11256 C CA . LYS B 1 196 ? 48.30900 124.19700 141.78700 1.000 22.70595 218 LYS B CA 1
ATOM 11257 C C . LYS B 1 196 ? 49.06000 122.91300 141.48800 1.000 26.30595 218 LYS B C 1
ATOM 11258 O O . LYS B 1 196 ? 49.08300 122.02600 142.34400 1.000 25.61984 218 LYS B O 1
ATOM 11277 N N . VAL B 1 197 ? 49.66300 122.76300 140.30300 1.000 21.34248 219 VAL B N 1
ATOM 11278 C CA . VAL B 1 197 ? 50.40800 121.56600 139.95900 1.000 24.73233 219 VAL B CA 1
ATOM 11279 C C . VAL B 1 197 ? 51.87200 121.96400 139.78000 1.000 20.68754 219 VAL B C 1
ATOM 11280 O O . VAL B 1 197 ? 52.18600 122.81500 138.94400 1.000 27.82400 219 VAL B O 1
ATOM 11293 N N . ASP B 1 198 ? 52.75300 121.32300 140.54100 1.000 27.27503 220 ASP B N 1
ATOM 11294 C CA . ASP B 1 198 ? 54.20200 121.53800 140.48300 1.000 29.94955 220 ASP B CA 1
ATOM 11295 C C . ASP B 1 198 ? 54.84200 120.25500 139.96900 1.000 24.20277 220 ASP B C 1
ATOM 11296 O O . ASP B 1 198 ? 54.76600 119.21800 140.62600 1.000 27.06262 220 ASP B O 1
ATOM 11305 N N . THR B 1 199 ? 55.44600 120.29800 138.77900 1.000 22.56697 221 THR B N 1
ATOM 11306 C CA . THR B 1 199 ? 55.98400 119.07600 138.20800 1.000 26.02719 221 THR B CA 1
ATOM 11307 C C . THR B 1 199 ? 57.48200 118.93000 138.43500 1.000 27.13906 221 THR B C 1
ATOM 11308 O O . THR B 1 199 ? 58.09000 118.03700 137.85500 1.000 30.17131 221 THR B O 1
ATOM 11319 N N . SER B 1 200 ? 58.08100 119.78300 139.27500 1.000 40.50712 222 SER B N 1
ATOM 11320 C CA . SER B 1 200 ? 59.54400 119.79000 139.33600 1.000 43.45513 222 SER B CA 1
ATOM 11321 C C . SER B 1 200 ? 60.11200 118.49500 139.90500 1.000 31.58580 222 SER B C 1
ATOM 11322 O O . SER B 1 200 ? 61.26700 118.17600 139.62500 1.000 37.73459 222 SER B O 1
ATOM 11330 N N . SER B 1 201 ? 59.35600 117.75300 140.69500 1.000 25.02347 223 SER B N 1
ATOM 11331 C CA . SER B 1 201 ? 59.85600 116.48900 141.21900 1.000 37.13497 223 SER B CA 1
ATOM 11332 C C . SER B 1 201 ? 59.48700 115.29500 140.34300 1.000 35.49002 223 SER B C 1
ATOM 11333 O O . SER B 1 201 ? 59.86300 114.17000 140.66800 1.000 28.62403 223 SER B O 1
ATOM 11341 N N . MET B 1 202 ? 58.76900 115.52100 139.24700 1.000 32.17477 224 MET B N 1
ATOM 11342 C CA . MET B 1 202 ? 58.43300 114.46200 138.29800 1.000 23.92187 224 MET B CA 1
ATOM 11343 C C . MET B 1 202 ? 59.55600 114.25700 137.29800 1.000 25.93089 224 MET B C 1
ATOM 11344 O O . MET B 1 202 ? 60.29100 115.18700 136.95300 1.000 23.23909 224 MET B O 1
ATOM 11358 N N . THR B 1 203 ? 59.66300 113.01900 136.80700 1.000 27.67132 225 THR B N 1
ATOM 11359 C CA . THR B 1 203 ? 60.63000 112.61000 135.81600 1.000 34.26975 225 THR B CA 1
ATOM 11360 C C . THR B 1 203 ? 59.91500 111.98300 134.61600 1.000 23.18654 225 THR B C 1
ATOM 11361 O O . THR B 1 203 ? 58.97200 111.21200 134.80100 1.000 26.07478 225 THR B O 1
ATOM 11372 N N . PRO B 1 204 ? 60.32500 112.30500 133.39500 1.000 16.93764 226 PRO B N 1
ATOM 11373 C CA . PRO B 1 204 ? 59.67700 111.70700 132.22300 1.000 16.70665 226 PRO B CA 1
ATOM 11374 C C . PRO B 1 204 ? 59.83100 110.20300 132.22000 1.000 23.16660 226 PRO B C 1
ATOM 11375 O O . PRO B 1 204 ? 60.72200 109.66500 132.90000 1.000 18.48564 226 PRO B O 1
ATOM 11386 N N . PRO B 1 205 ? 58.96600 109.48800 131.50100 1.000 22.06779 227 PRO B N 1
ATOM 11387 C CA . PRO B 1 205 ? 59.07700 108.02100 131.42300 1.000 21.89094 227 PRO B CA 1
ATOM 11388 C C . PRO B 1 205 ? 60.47600 107.61100 130.99300 1.000 22.63552 227 PRO B C 1
ATOM 11389 O O . PRO B 1 205 ? 61.16800 108.35300 130.30500 1.000 21.15443 227 PRO B O 1
ATOM 11400 N N . ALA B 1 206 ? 60.87600 106.39500 131.40200 1.000 22.70578 228 ALA B N 1
ATOM 11401 C CA . ALA B 1 206 ? 62.20500 105.90900 131.01100 1.000 22.33757 228 ALA B CA 1
ATOM 11402 C C . ALA B 1 206 ? 62.38800 105.88100 129.49700 1.000 20.21989 228 ALA B C 1
ATOM 11403 O O . ALA B 1 206 ? 63.51300 106.03000 129.00800 1.000 23.29786 228 ALA B O 1
ATOM 11410 N N . ASN B 1 207 ? 61.31000 105.66700 128.73700 1.000 18.31280 229 ASN B N 1
ATOM 11411 C CA . ASN B 1 207 ? 61.42000 105.64500 127.27600 1.000 20.64975 229 ASN B CA 1
ATOM 11412 C C . ASN B 1 207 ? 60.92000 106.94500 126.65300 1.000 25.21149 229 ASN B C 1
ATOM 11413 O O . ASN B 1 207 ? 60.45600 106.95000 125.51000 1.000 21.90625 229 ASN B O 1
ATOM 11424 N N . PHE B 1 208 ? 61.05900 108.05100 127.36700 1.000 18.03935 230 PHE B N 1
ATOM 11425 C CA . PHE B 1 208 ? 60.65700 109.33900 126.80000 1.000 16.79192 230 PHE B CA 1
ATOM 11426 C C . PHE B 1 208 ? 61.47900 109.69800 125.56600 1.000 19.21260 230 PHE B C 1
ATOM 11427 O O . PHE B 1 208 ? 60.94800 110.29200 124.62100 1.000 18.37809 230 PHE B O 1
ATOM 11444 N N . HIS B 1 209 ? 62.78100 109.37000 125.55500 1.000 14.95029 231 HIS B N 1
ATOM 11445 C CA . HIS B 1 209 ? 63.63600 109.67700 124.40200 1.000 14.79625 231 HIS B CA 1
ATOM 11446 C C . HIS B 1 209 ? 63.73800 108.52200 123.42600 1.000 30.29054 231 HIS B C 1
ATOM 11447 O O . HIS B 1 209 ? 64.77500 108.31600 122.81200 1.000 37.15172 231 HIS B O 1
ATOM 11461 N N . ASP B 1 210 ? 62.64600 107.79300 123.22900 1.000 24.61843 232 ASP B N 1
ATOM 11462 C CA . ASP B 1 210 ? 62.60700 106.60900 122.37100 1.000 21.40258 232 ASP B CA 1
ATOM 11463 C C . ASP B 1 210 ? 63.07900 106.89300 120.94800 1.000 20.81526 232 ASP B C 1
ATOM 11464 O O . ASP B 1 210 ? 62.54900 107.77100 120.25500 1.000 19.52985 232 ASP B O 1
ATOM 11473 N N . ASP B 1 211 ? 64.09200 106.13000 120.49200 1.000 17.37734 233 ASP B N 1
ATOM 11474 C CA . ASP B 1 211 ? 64.55500 106.24100 119.11500 1.000 22.37781 233 ASP B CA 1
ATOM 11475 C C . ASP B 1 211 ? 63.83900 105.28400 118.17500 1.000 24.36266 233 ASP B C 1
ATOM 11476 O O . ASP B 1 211 ? 64.16900 105.23900 116.98500 1.000 20.65819 233 ASP B O 1
ATOM 11485 N N . TYR B 1 212 ? 62.87000 104.51900 118.69800 1.000 24.31540 234 TYR B N 1
ATOM 11486 C CA . TYR B 1 212 ? 62.03600 103.58200 117.95000 1.000 17.20497 234 TYR B CA 1
ATOM 11487 C C . TYR B 1 212 ? 62.81700 102.42000 117.35300 1.000 21.52651 234 TYR B C 1
ATOM 11488 O O . TYR B 1 212 ? 62.29300 101.69600 116.50400 1.000 20.20249 234 TYR B O 1
ATOM 11506 N N . ALA B 1 213 ? 64.04500 102.17200 117.82900 1.000 15.70801 235 ALA B N 1
ATOM 11507 C CA . ALA B 1 213 ? 64.74400 100.96100 117.40600 1.000 20.92372 235 ALA B CA 1
ATOM 11508 C C . ALA B 1 213 ? 63.94300 99.73000 117.82300 1.000 20.26456 235 ALA B C 1
ATOM 11509 O O . ALA B 1 213 ? 63.29700 99.70600 118.87100 1.000 16.42712 235 ALA B O 1
ATOM 11516 N N . ASN B 1 214 ? 63.97500 98.68400 117.00100 1.000 20.69070 236 ASN B N 1
ATOM 11517 C CA . ASN B 1 214 ? 63.33500 97.39300 117.37200 1.000 15.08248 236 ASN B CA 1
ATOM 11518 C C . ASN B 1 214 ? 61.81600 97.51100 117.28600 1.000 16.77710 236 ASN B C 1
ATOM 11519 O O . ASN B 1 214 ? 61.13100 96.69600 117.87900 1.000 17.67186 236 ASN B O 1
ATOM 11530 N N . ARG B 1 215 ? 61.30500 98.51500 116.60100 1.000 16.43666 237 ARG B N 1
ATOM 11531 C CA . ARG B 1 215 ? 59.87300 98.64400 116.31600 1.000 15.59266 237 ARG B CA 1
ATOM 11532 C C . ARG B 1 215 ? 59.69300 98.85500 114.79000 1.000 16.58296 237 ARG B C 1
ATOM 11533 O O . ARG B 1 215 ? 60.59900 99.23800 114.14400 1.000 18.89724 237 ARG B O 1
ATOM 11554 N N . PRO B 1 216 ? 58.50500 98.62700 114.25200 1.000 17.72417 238 PRO B N 1
ATOM 11555 C CA . PRO B 1 216 ? 58.24000 98.86200 112.83900 1.000 17.40275 238 PRO B CA 1
ATOM 11556 C C . PRO B 1 216 ? 58.69200 100.23900 112.40800 1.000 19.34931 238 PRO B C 1
ATOM 11557 O O . PRO B 1 216 ? 58.62400 101.21900 113.15000 1.000 17.51080 238 PRO B O 1
ATOM 11568 N N . GLU B 1 217 ? 59.15600 100.30100 111.14900 1.000 20.01894 239 GLU B N 1
ATOM 11569 C CA . GLU B 1 217 ? 59.64200 101.55400 110.60000 1.000 21.18193 239 GLU B CA 1
ATOM 11570 C C . GLU B 1 217 ? 58.57400 102.63200 110.63900 1.000 16.86681 239 GLU B C 1
ATOM 11571 O O . GLU B 1 217 ? 58.89500 103.80800 110.82500 1.000 17.06148 239 GLU B O 1
ATOM 11583 N N . PHE B 1 218 ? 57.29300 102.24900 110.48900 1.000 14.21867 240 PHE B N 1
ATOM 11584 C CA . PHE B 1 218 ? 56.28700 103.30200 110.41100 1.000 21.51146 240 PHE B CA 1
ATOM 11585 C C . PHE B 1 218 ? 56.23800 104.15400 111.67700 1.000 18.00398 240 PHE B C 1
ATOM 11586 O O . PHE B 1 218 ? 55.78100 105.29800 111.62100 1.000 17.13739 240 PHE B O 1
ATOM 11603 N N . LEU B 1 219 ? 56.67000 103.62800 112.82100 1.000 14.56295 241 LEU B N 1
ATOM 11604 C CA . LEU B 1 219 ? 56.58600 104.39800 114.05400 1.000 13.99637 241 LEU B CA 1
ATOM 11605 C C . LEU B 1 219 ? 57.45500 105.65100 113.98400 1.000 15.43476 241 LEU B C 1
ATOM 11606 O O . LEU B 1 219 ? 57.14000 106.67800 114.59600 1.000 16.37098 241 LEU B O 1
ATOM 11622 N N . LYS B 1 220 ? 58.54000 105.60000 113.20100 1.000 17.54859 242 LYS B N 1
ATOM 11623 C CA . LYS B 1 220 ? 59.35900 106.79300 113.04500 1.000 14.84867 242 LYS B CA 1
ATOM 11624 C C . LYS B 1 220 ? 58.61500 107.91600 112.35500 1.000 23.81934 242 LYS B C 1
ATOM 11625 O O . LYS B 1 220 ? 59.03700 109.07800 112.45800 1.000 22.50174 242 LYS B O 1
ATOM 11644 N N . LYS B 1 221 ? 57.51500 107.60400 111.67200 1.000 18.68404 243 LYS B N 1
ATOM 11645 C CA . LYS B 1 221 ? 56.74600 108.62200 110.90700 1.000 19.31841 243 LYS B CA 1
ATOM 11646 C C . LYS B 1 221 ? 55.61200 109.21100 111.76100 1.000 21.60897 243 LYS B C 1
ATOM 11647 O O . LYS B 1 221 ? 54.81800 109.97500 111.25000 1.000 17.03041 243 LYS B O 1
ATOM 11666 N N . ASN B 1 222 ? 55.54700 108.80900 113.02400 1.000 16.33080 244 ASN B N 1
ATOM 11667 C CA . ASN B 1 222 ? 54.42800 109.27400 113.87400 1.000 19.22536 244 ASN B CA 1
ATOM 11668 C C . ASN B 1 222 ? 54.48700 110.79400 114.06000 1.000 14.02063 244 ASN B C 1
ATOM 11669 O O . ASN B 1 222 ? 55.57800 111.32200 114.12400 1.000 15.92455 244 ASN B O 1
ATOM 11680 N N . GLN B 1 223 ? 53.32300 111.43000 114.11900 1.000 13.95079 245 GLN B N 1
ATOM 11681 C CA . GLN B 1 223 ? 53.23800 112.89600 114.35000 1.000 15.88297 245 GLN B CA 1
ATOM 11682 C C . GLN B 1 223 ? 52.53500 113.17700 115.69600 1.000 14.97576 245 GLN B C 1
ATOM 11683 O O . GLN B 1 223 ? 51.71000 114.07500 115.75100 1.000 16.18382 245 GLN B O 1
ATOM 11697 N N . GLN B 1 224 ? 52.89700 112.41100 116.73100 1.000 15.16407 246 GLN B N 1
ATOM 11698 C CA . GLN B 1 224 ? 52.34300 112.68100 118.05100 1.000 17.84584 246 GLN B CA 1
ATOM 11699 C C . GLN B 1 224 ? 53.45300 112.64200 119.10300 1.000 14.93535 246 GLN B C 1
ATOM 11700 O O . GLN B 1 224 ? 53.24700 112.15200 120.21200 1.000 14.62820 246 GLN B O 1
ATOM 11714 N N . THR B 1 225 ? 54.63200 113.18700 118.77700 1.000 13.96287 247 THR B N 1
ATOM 11715 C CA . THR B 1 225 ? 55.73100 113.27500 119.76300 1.000 14.02961 247 THR B CA 1
ATOM 11716 C C . THR B 1 225 ? 55.65600 114.59800 120.52500 1.000 16.49992 247 THR B C 1
ATOM 11717 O O . THR B 1 225 ? 55.24700 115.62700 119.99200 1.000 15.34384 247 THR B O 1
ATOM 11728 N N . VAL B 1 226 ? 56.01900 114.53400 121.80900 1.000 14.06362 248 VAL B N 1
ATOM 11729 C CA . VAL B 1 226 ? 56.18500 115.73700 122.61500 1.000 17.65500 248 VAL B CA 1
ATOM 11730 C C . VAL B 1 226 ? 57.29000 116.62000 122.02600 1.000 23.11559 248 VAL B C 1
ATOM 11731 O O . VAL B 1 226 ? 57.14700 117.84700 121.96000 1.000 19.63618 248 VAL B O 1
ATOM 11744 N N . ALA B 1 227 ? 58.37400 116.01200 121.57900 1.000 14.36504 249 ALA B N 1
ATOM 11745 C CA . ALA B 1 227 ? 59.54100 116.80800 121.15000 1.000 24.04138 249 ALA B CA 1
ATOM 11746 C C . ALA B 1 227 ? 59.27200 117.60600 119.88100 1.000 27.09670 249 ALA B C 1
ATOM 11747 O O . ALA B 1 227 ? 59.75400 118.72900 119.74000 1.000 22.40385 249 ALA B O 1
ATOM 11754 N N . ASN B 1 228 ? 58.52600 117.02200 118.93000 1.000 25.89595 250 ASN B N 1
ATOM 11755 C CA . ASN B 1 228 ? 58.41700 117.64800 117.58300 1.000 17.36519 250 ASN B CA 1
ATOM 11756 C C . ASN B 1 228 ? 57.00200 117.95700 117.09200 1.000 20.62729 250 ASN B C 1
ATOM 11757 O O . ASN B 1 228 ? 56.90700 118.57300 116.04100 1.000 18.68450 250 ASN B O 1
ATOM 11768 N N . HIS B 1 229 ? 55.96600 117.53700 117.80700 1.000 14.89396 251 HIS B N 1
ATOM 11769 C CA . HIS B 1 229 ? 54.62500 117.73700 117.27000 1.000 17.34722 251 HIS B CA 1
ATOM 11770 C C . HIS B 1 229 ? 53.69200 118.40600 118.26700 1.000 21.27946 251 HIS B C 1
ATOM 11771 O O . HIS B 1 229 ? 52.47800 118.22500 118.21000 1.000 15.87562 251 HIS B O 1
ATOM 11785 N N . MET B 1 230 ? 54.23700 119.24300 119.15100 1.000 14.36399 252 MET B N 1
ATOM 11786 C CA . MET B 1 230 ? 53.39400 120.08900 119.97900 1.000 17.99287 252 MET B CA 1
ATOM 11787 C C . MET B 1 230 ? 53.51500 121.55400 119.55700 1.000 20.60023 252 MET B C 1
ATOM 11788 O O . MET B 1 230 ? 54.55000 122.00300 119.03800 1.000 24.07247 252 MET B O 1
ATOM 11802 N N . ALA B 1 231 ? 52.42900 122.27300 119.76400 1.000 14.53711 253 ALA B N 1
ATOM 11803 C CA . ALA B 1 231 ? 52.33100 123.69700 119.40900 1.000 16.83834 253 ALA B CA 1
ATOM 11804 C C . ALA B 1 231 ? 52.76700 124.53600 120.60600 1.000 16.34199 253 ALA B C 1
ATOM 11805 O O . ALA B 1 231 ? 52.11400 124.54400 121.63500 1.000 16.20815 253 ALA B O 1
ATOM 11812 N N . ILE B 1 232 ? 53.87000 125.27000 120.43900 1.000 18.79186 254 ILE B N 1
ATOM 11813 C CA . ILE B 1 232 ? 54.49700 125.93000 121.58700 1.000 15.18379 254 ILE B CA 1
ATOM 11814 C C . ILE B 1 232 ? 53.57500 126.96200 122.22100 1.000 14.98404 254 ILE B C 1
ATOM 11815 O O . ILE B 1 232 ? 53.56800 127.14400 123.45300 1.000 19.45988 254 ILE B O 1
ATOM 11831 N N . TYR B 1 233 ? 52.77700 127.69700 121.41700 1.000 19.47756 255 TYR B N 1
ATOM 11832 C CA . TYR B 1 233 ? 51.89600 128.71300 121.95100 1.000 21.10054 255 TYR B CA 1
ATOM 11833 C C . TYR B 1 233 ? 50.52600 128.16300 122.35800 1.000 20.24257 255 TYR B C 1
ATOM 11834 O O . TYR B 1 233 ? 49.92200 128.65800 123.31000 1.000 19.77091 255 TYR B O 1
ATOM 11852 N N . SER B 1 234 ? 50.02200 127.15000 121.64800 1.000 14.97198 256 SER B N 1
ATOM 11853 C CA . SER B 1 234 ? 48.65700 126.65700 121.90700 1.000 18.59196 256 SER B CA 1
ATOM 11854 C C . SER B 1 234 ? 48.64800 125.48400 122.89000 1.000 20.34729 256 SER B C 1
ATOM 11855 O O . SER B 1 234 ? 47.96700 125.54200 123.92800 1.000 19.43511 256 SER B O 1
ATOM 11863 N N . ASP B 1 235 ? 49.38900 124.40700 122.57800 1.000 14.58182 257 ASP B N 1
ATOM 11864 C CA . ASP B 1 235 ? 49.49800 123.30100 123.53700 1.000 14.42600 257 ASP B CA 1
ATOM 11865 C C . ASP B 1 235 ? 50.24100 123.72100 124.80300 1.000 14.51044 257 ASP B C 1
ATOM 11866 O O . ASP B 1 235 ? 49.85500 123.33500 125.91000 1.000 15.00729 257 ASP B O 1
ATOM 11875 N N . LEU B 1 236 ? 51.32900 124.48400 124.65900 1.000 17.93847 258 LEU B N 1
ATOM 11876 C CA . LEU B 1 236 ? 52.19600 124.74000 125.80300 1.000 14.55477 258 LEU B CA 1
ATOM 11877 C C . LEU B 1 236 ? 52.08600 126.16600 126.34900 1.000 15.44100 258 LEU B C 1
ATOM 11878 O O . LEU B 1 236 ? 52.84500 126.50800 127.25500 1.000 14.71636 258 LEU B O 1
ATOM 11894 N N . LYS B 1 237 ? 51.15900 126.97900 125.83300 1.000 15.45485 259 LYS B N 1
ATOM 11895 C CA . LYS B 1 237 ? 50.68600 128.22100 126.45100 1.000 14.91538 259 LYS B CA 1
ATOM 11896 C C . LYS B 1 237 ? 51.73700 129.33100 126.45900 1.000 15.76091 259 LYS B C 1
ATOM 11897 O O . LYS B 1 237 ? 51.56300 130.32200 127.19100 1.000 22.85081 259 LYS B O 1
ATOM 11916 N N . VAL B 1 238 ? 52.80000 129.19700 125.69100 1.000 16.81418 260 VAL B N 1
ATOM 11917 C CA . VAL B 1 238 ? 53.82100 130.26500 125.66000 1.000 19.59465 260 VAL B CA 1
ATOM 11918 C C . VAL B 1 238 ? 53.21400 131.52700 125.08200 1.000 17.47218 260 VAL B C 1
ATOM 11919 O O . VAL B 1 238 ? 52.41900 131.49700 124.14400 1.000 15.79641 260 VAL B O 1
ATOM 11932 N N . LEU B 1 239 ? 53.58200 132.68400 125.66700 1.000 15.98451 261 LEU B N 1
ATOM 11933 C CA . LEU B 1 239 ? 53.03200 133.96700 125.24300 1.000 22.92322 261 LEU B CA 1
ATOM 11934 C C . LEU B 1 239 ? 53.95100 134.56400 124.17100 1.000 21.92139 261 LEU B C 1
ATOM 11935 O O . LEU B 1 239 ? 55.04700 135.02800 124.47800 1.000 20.81939 261 LEU B O 1
ATOM 11951 N N . LYS B 1 240 ? 53.49400 134.55000 122.91400 1.000 23.40983 262 LYS B N 1
ATOM 11952 C CA . LYS B 1 240 ? 54.35200 135.00500 121.81800 1.000 30.63861 262 LYS B CA 1
ATOM 11953 C C . LYS B 1 240 ? 54.86800 136.43300 122.06400 1.000 26.41671 262 LYS B C 1
ATOM 11954 O O . LYS B 1 240 ? 56.03400 136.71900 121.79700 1.000 25.97155 262 LYS B O 1
ATOM 11973 N N . ASP B 1 241 ? 54.00600 137.29900 122.60100 1.000 26.88122 263 ASP B N 1
ATOM 11974 C CA . ASP B 1 241 ? 54.34500 138.70000 122.90800 1.000 43.89684 263 ASP B CA 1
ATOM 11975 C C . ASP B 1 241 ? 55.61100 138.85300 123.73400 1.000 37.05259 263 ASP B C 1
ATOM 11976 O O . ASP B 1 241 ? 56.29800 139.87700 123.62300 1.000 32.36581 263 ASP B O 1
ATOM 11985 N N . GLN B 1 242 ? 55.87300 137.89300 124.61200 1.000 25.99280 264 GLN B N 1
ATOM 11986 C CA . GLN B 1 242 ? 56.99900 138.00200 125.57200 1.000 26.38589 264 GLN B CA 1
ATOM 11987 C C . GLN B 1 242 ? 58.21200 137.18900 125.13600 1.000 25.85139 264 GLN B C 1
ATOM 11988 O O . GLN B 1 242 ? 59.12800 137.07100 125.94300 1.000 32.03400 264 GLN B O 1
ATOM 12002 N N . VAL B 1 243 ? 58.20700 136.65500 123.92200 1.000 20.49147 265 VAL B N 1
ATOM 12003 C CA . VAL B 1 243 ? 59.35300 135.96100 123.38100 1.000 25.26702 265 VAL B CA 1
ATOM 12004 C C . VAL B 1 243 ? 60.08000 136.93500 122.44400 1.000 25.95785 265 VAL B C 1
ATOM 12005 O O . VAL B 1 243 ? 59.43700 137.47100 121.52900 1.000 26.08399 265 VAL B O 1
ATOM 12018 N N . PRO B 1 244 ? 61.36600 137.19100 122.64300 1.000 27.95642 266 PRO B N 1
ATOM 12019 C CA . PRO B 1 244 ? 62.08400 138.05700 121.69300 1.000 31.53667 266 PRO B CA 1
ATOM 12020 C C . PRO B 1 244 ? 61.87800 137.56700 120.26200 1.000 35.76209 266 PRO B C 1
ATOM 12021 O O . PRO B 1 244 ? 61.96100 136.37600 119.97900 1.000 32.55309 266 PRO B O 1
ATOM 12032 N N . GLU B 1 245 ? 61.62800 138.50800 119.33900 1.000 34.74663 267 GLU B N 1
ATOM 12033 C CA . GLU B 1 245 ? 61.31500 138.10600 117.97000 1.000 31.11619 267 GLU B CA 1
ATOM 12034 C C . GLU B 1 245 ? 62.41300 137.23200 117.37200 1.000 29.52955 267 GLU B C 1
ATOM 12035 O O . GLU B 1 245 ? 62.12900 136.25900 116.65800 1.000 31.01512 267 GLU B O 1
ATOM 12047 N N . GLU B 1 246 ? 63.67500 137.53700 117.67400 1.000 38.10184 268 GLU B N 1
ATOM 12048 C CA . GLU B 1 246 ? 64.80900 136.76500 117.16700 1.000 41.76657 268 GLU B CA 1
ATOM 12049 C C . GLU B 1 246 ? 64.77300 135.29900 117.58300 1.000 36.48076 268 GLU B C 1
ATOM 12050 O O . GLU B 1 246 ? 65.42600 134.46200 116.94200 1.000 32.99575 268 GLU B O 1
ATOM 12062 N N . MET B 1 247 ? 64.07500 134.97500 118.67100 1.000 32.82638 269 MET B N 1
ATOM 12063 C CA . MET B 1 247 ? 64.06200 133.61700 119.19900 1.000 33.10958 269 MET B CA 1
ATOM 12064 C C . MET B 1 247 ? 62.86000 132.80600 118.70100 1.000 32.81713 269 MET B C 1
ATOM 12065 O O . MET B 1 247 ? 62.86800 131.58300 118.81100 1.000 28.44660 269 MET B O 1
ATOM 12079 N N . ARG B 1 248 ? 61.84300 133.45100 118.17800 1.000 30.09926 270 ARG B N 1
ATOM 12080 C CA . ARG B 1 248 ? 60.62900 132.75200 117.79300 1.000 25.46108 270 ARG B CA 1
ATOM 12081 C C . ARG B 1 248 ? 60.83300 131.55700 116.89800 1.000 30.42508 270 ARG B C 1
ATOM 12082 O O . ARG B 1 248 ? 60.32100 130.52900 117.16300 1.000 31.48978 270 ARG B O 1
ATOM 12103 N N . LYS B 1 249 ? 61.63800 131.66600 115.87300 1.000 27.91800 271 LYS B N 1
ATOM 12104 C CA . LYS B 1 249 ? 61.82300 130.53500 114.99700 1.000 26.34244 271 LYS B CA 1
ATOM 12105 C C . LYS B 1 249 ? 62.41800 129.32900 115.69100 1.000 34.28654 271 LYS B C 1
ATOM 12106 O O . LYS B 1 249 ? 62.05300 128.24700 115.37400 1.000 35.42857 271 LYS B O 1
ATOM 12125 N N . SER B 1 250 ? 63.30200 129.54100 116.66000 1.000 30.40240 272 SER B N 1
ATOM 12126 C CA . SER B 1 250 ? 63.95100 128.44800 117.35700 1.000 29.15298 272 SER B CA 1
ATOM 12127 C C . SER B 1 250 ? 63.00800 127.69500 118.29500 1.000 23.55143 272 SER B C 1
ATOM 12128 O O . SER B 1 250 ? 63.34000 126.58700 118.70300 1.000 31.19876 272 SER B O 1
ATOM 12136 N N . ILE B 1 251 ? 61.86700 128.27800 118.67600 1.000 23.77125 273 ILE B N 1
ATOM 12137 C CA . ILE B 1 251 ? 60.99100 127.60100 119.63600 1.000 22.42554 273 ILE B CA 1
ATOM 12138 C C . ILE B 1 251 ? 59.76400 126.96400 118.99200 1.000 18.39258 273 ILE B C 1
ATOM 12139 O O . ILE B 1 251 ? 59.00500 126.29100 119.70500 1.000 15.95081 273 ILE B O 1
ATOM 12155 N N . VAL B 1 252 ? 59.53600 127.15500 117.69100 1.000 17.94128 274 VAL B N 1
ATOM 12156 C CA . VAL B 1 252 ? 58.33300 126.64300 117.02300 1.000 19.89119 274 VAL B CA 1
ATOM 12157 C C . VAL B 1 252 ? 58.73900 125.48200 116.12300 1.000 20.88938 274 VAL B C 1
ATOM 12158 O O . VAL B 1 252 ? 59.60200 125.63500 115.26400 1.000 21.06781 274 VAL B O 1
ATOM 12171 N N . SER B 1 253 ? 58.08400 124.33200 116.27300 1.000 25.07797 275 SER B N 1
ATOM 12172 C CA . SER B 1 253 ? 58.25900 123.29200 115.25900 1.000 28.99037 275 SER B CA 1
ATOM 12173 C C . SER B 1 253 ? 57.50600 123.69600 113.97400 1.000 24.41540 275 SER B C 1
ATOM 12174 O O . SER B 1 253 ? 56.46600 124.32400 114.04900 1.000 17.73463 275 SER B O 1
ATOM 12182 N N . PRO B 1 254 ? 58.03600 123.35900 112.79500 1.000 23.47262 276 PRO B N 1
ATOM 12183 C CA . PRO B 1 254 ? 57.43800 123.89100 111.55500 1.000 24.23742 276 PRO B CA 1
ATOM 12184 C C . PRO B 1 254 ? 55.95200 123.60400 111.42600 1.000 24.28441 276 PRO B C 1
ATOM 12185 O O . PRO B 1 254 ? 55.52600 122.44800 111.49800 1.000 20.30904 276 PRO B O 1
ATOM 12196 N N . GLY B 1 255 ? 55.14200 124.65500 111.25300 1.000 20.76194 277 GLY B N 1
ATOM 12197 C CA . GLY B 1 255 ? 53.70000 124.50700 111.15200 1.000 21.08452 277 GLY B CA 1
ATOM 12198 C C . GLY B 1 255 ? 52.97400 124.42400 112.48100 1.000 20.60095 277 GLY B C 1
ATOM 12199 O O . GLY B 1 255 ? 51.73600 124.35300 112.49100 1.000 16.93792 277 GLY B O 1
ATOM 12203 N N . TYR B 1 256 ? 53.69900 124.43900 113.60800 1.000 18.96751 278 TYR B N 1
ATOM 12204 C CA . TYR B 1 256 ? 53.07600 124.28400 114.92000 1.000 24.21753 278 TYR B CA 1
ATOM 12205 C C . TYR B 1 256 ? 52.98000 125.61400 115.68500 1.000 21.02570 278 TYR B C 1
ATOM 12206 O O . TYR B 1 256 ? 52.89700 125.61800 116.91000 1.000 20.35675 278 TYR B O 1
ATOM 12224 N N . GLY B 1 257 ? 52.88100 126.73700 114.98100 1.000 15.84133 279 GLY B N 1
ATOM 12225 C CA . GLY B 1 257 ? 52.86700 128.05200 115.64400 1.000 23.66051 279 GLY B CA 1
ATOM 12226 C C . GLY B 1 257 ? 51.50300 128.68600 115.81900 1.000 18.55756 279 GLY B C 1
ATOM 12227 O O . GLY B 1 257 ? 51.44200 129.89100 115.98600 1.000 16.91351 279 GLY B O 1
ATOM 12231 N N . TRP B 1 258 ? 50.45200 127.87800 115.82500 1.000 19.12615 280 TRP B N 1
ATOM 12232 C CA . TRP B 1 258 ? 49.08700 128.44300 115.89500 1.000 18.63093 280 TRP B CA 1
ATOM 12233 C C . TRP B 1 258 ? 48.77200 129.04500 117.26400 1.000 18.22244 280 TRP B C 1
ATOM 12234 O O . TRP B 1 258 ? 49.39300 128.68400 118.24100 1.000 15.71975 280 TRP B O 1
ATOM 12255 N N . ASP B 1 259 ? 47.83100 129.97500 117.25800 1.000 18.37147 281 ASP B N 1
ATOM 12256 C CA . ASP B 1 259 ? 47.44100 130.62500 118.51100 1.000 21.22520 281 ASP B CA 1
ATOM 12257 C C . ASP B 1 259 ? 46.59100 129.70300 119.36600 1.000 25.44812 281 ASP B C 1
ATOM 12258 O O . ASP B 1 259 ? 45.94000 128.82900 118.83200 1.000 23.22523 281 ASP B O 1
ATOM 12267 N N . LEU B 1 260 ? 46.60800 129.95800 120.66600 1.000 20.64924 282 LEU B N 1
ATOM 12268 C CA . LEU B 1 260 ? 45.68700 129.26700 121.56200 1.000 22.03864 282 LEU B CA 1
ATOM 12269 C C . LEU B 1 260 ? 44.27500 129.81000 121.34400 1.000 25.13003 282 LEU B C 1
ATOM 12270 O O . LEU B 1 260 ? 43.96300 130.93700 121.74700 1.000 27.53785 282 LEU B O 1
ATOM 12286 N N . GLY B 1 261 ? 43.41700 129.00900 120.71000 1.000 24.59117 283 GLY B N 1
ATOM 12287 C CA . GLY B 1 261 ? 42.07600 129.48100 120.38400 1.000 26.67543 283 GLY B CA 1
ATOM 12288 C C . GLY B 1 261 ? 41.26400 129.86000 121.60500 1.000 23.90355 283 GLY B C 1
ATOM 12289 O O . GLY B 1 261 ? 40.42000 130.76600 121.54800 1.000 23.44010 283 GLY B O 1
ATOM 12293 N N . GLU B 1 262 ? 41.51300 129.19800 122.72800 1.000 18.63155 284 GLU B N 1
ATOM 12294 C CA . GLU B 1 262 ? 40.69600 129.46300 123.91400 1.000 24.90008 284 GLU B CA 1
ATOM 12295 C C . GLU B 1 262 ? 40.80500 130.91500 124.35900 1.000 18.87712 284 GLU B C 1
ATOM 12296 O O . GLU B 1 262 ? 39.86600 131.44400 124.95900 1.000 19.06769 284 GLU B O 1
ATOM 12308 N N . LEU B 1 263 ? 41.94000 131.57200 124.09000 1.000 18.49449 285 LEU B N 1
ATOM 12309 C CA . LEU B 1 263 ? 42.09800 132.94000 124.57600 1.000 23.77814 285 LEU B CA 1
ATOM 12310 C C . LEU B 1 263 ? 41.07200 133.87200 123.93600 1.000 25.85687 285 LEU B C 1
ATOM 12311 O O . LEU B 1 263 ? 40.63200 134.82900 124.58500 1.000 22.82387 285 LEU B O 1
ATOM 12327 N N . ASN B 1 264 ? 40.66500 133.59300 122.70800 1.000 22.97178 286 ASN B N 1
ATOM 12328 C CA . ASN B 1 264 ? 39.67000 134.41500 122.01600 1.000 29.48805 286 ASN B CA 1
ATOM 12329 C C . ASN B 1 264 ? 38.27500 134.26500 122.58200 1.000 23.89510 286 ASN B C 1
ATOM 12330 O O . ASN B 1 264 ? 37.40500 135.08500 122.25300 1.000 30.83633 286 ASN B O 1
ATOM 12341 N N . ARG B 1 265 ? 38.02400 133.25400 123.40500 1.000 27.27619 287 ARG B N 1
ATOM 12342 C CA . ARG B 1 265 ? 36.72900 133.03500 124.03500 1.000 22.65086 287 ARG B CA 1
ATOM 12343 C C . ARG B 1 265 ? 36.62300 133.66500 125.41300 1.000 21.59173 287 ARG B C 1
ATOM 12344 O O . ARG B 1 265 ? 35.52200 133.76700 125.95500 1.000 25.11218 287 ARG B O 1
ATOM 12365 N N . MET B 1 266 ? 37.75100 134.05700 126.01000 1.000 21.37932 288 MET B N 1
ATOM 12366 C CA . MET B 1 266 ? 37.83700 134.55500 127.36200 1.000 24.57469 288 MET B CA 1
ATOM 12367 C C . MET B 1 266 ? 37.38500 136.01800 127.47800 1.000 28.27712 288 MET B C 1
ATOM 12368 O O . MET B 1 266 ? 37.57100 136.80400 126.54700 1.000 28.36570 288 MET B O 1
ATOM 12382 N N . THR B 1 267 ? 36.82300 136.36600 128.63200 1.000 37.69104 289 THR B N 1
ATOM 12383 C CA . THR B 1 267 ? 36.59300 137.78100 128.92600 1.000 41.93966 289 THR B CA 1
ATOM 12384 C C . THR B 1 267 ? 37.94700 138.45600 129.11700 1.000 47.89079 289 THR B C 1
ATOM 12385 O O . THR B 1 267 ? 38.96500 137.78000 129.30800 1.000 28.47769 289 THR B O 1
ATOM 12396 N N . PRO B 1 268 ? 38.06400 139.80500 129.03200 1.000 46.15043 290 PRO B N 1
ATOM 12397 C CA . PRO B 1 268 ? 39.34200 140.45300 129.31100 1.000 40.34314 290 PRO B CA 1
ATOM 12398 C C . PRO B 1 268 ? 39.94800 140.02700 130.65600 1.000 34.96952 290 PRO B C 1
ATOM 12399 O O . PRO B 1 268 ? 41.10600 139.74700 130.69100 1.000 36.60220 290 PRO B O 1
ATOM 12410 N N . GLU B 1 269 ? 39.14400 139.99500 131.71000 1.000 33.03000 291 GLU B N 1
ATOM 12411 C CA . GLU B 1 269 ? 39.65300 139.65400 133.06300 1.000 34.13347 291 GLU B CA 1
ATOM 12412 C C . GLU B 1 269 ? 40.17400 138.20600 133.09400 1.000 32.68381 291 GLU B C 1
ATOM 12413 O O . GLU B 1 269 ? 41.20800 137.97700 133.71500 1.000 33.66928 291 GLU B O 1
ATOM 12425 N N . GLU B 1 270 ? 39.46000 137.28400 132.44800 1.000 28.24104 292 GLU B N 1
ATOM 12426 C CA . GLU B 1 270 ? 39.91600 135.87400 132.36200 1.000 30.03492 292 GLU B CA 1
ATOM 12427 C C . GLU B 1 270 ? 41.25900 135.82300 131.62200 1.000 27.81180 292 GLU B C 1
ATOM 12428 O O . GLU B 1 270 ? 42.18500 135.19400 132.12100 1.000 26.89773 292 GLU B O 1
ATOM 12440 N N . LYS B 1 271 ? 41.33600 136.48500 130.47700 1.000 26.75067 293 LYS B N 1
ATOM 12441 C CA . LYS B 1 271 ? 42.57200 136.44200 129.66000 1.000 23.07765 293 LYS B CA 1
ATOM 12442 C C . LYS B 1 271 ? 43.73600 137.02800 130.46100 1.000 24.32011 293 LYS B C 1
ATOM 12443 O O . LYS B 1 271 ? 44.84000 136.53200 130.32800 1.000 23.91332 293 LYS B O 1
ATOM 12462 N N . LYS B 1 272 ? 43.45500 138.05600 131.25500 1.000 27.57423 294 LYS B N 1
ATOM 12463 C CA . LYS B 1 272 ? 44.49800 138.67500 132.08700 1.000 20.97234 294 LYS B CA 1
ATOM 12464 C C . LYS B 1 272 ? 45.00600 137.71100 133.14200 1.000 25.23303 294 LYS B C 1
ATOM 12465 O O . LYS B 1 272 ? 46.22400 137.56900 133.33800 1.000 26.93370 294 LYS B O 1
ATOM 12484 N N . THR B 1 273 ? 44.09300 137.06700 133.87400 1.000 36.09614 295 THR B N 1
ATOM 12485 C CA . THR B 1 273 ? 44.50100 136.07900 134.86500 1.000 32.0230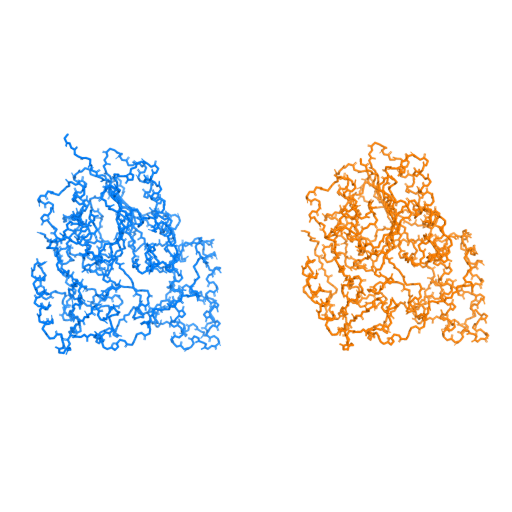4 295 THR B CA 1
ATOM 12486 C C . THR B 1 273 ? 45.32900 134.98100 134.20600 1.000 24.66316 295 THR B C 1
ATOM 12487 O O . THR B 1 273 ? 46.37900 134.58400 134.72400 1.000 20.17487 295 THR B O 1
ATOM 12498 N N . TRP B 1 274 ? 44.87100 134.50400 133.06600 1.000 22.78771 296 TRP B N 1
ATOM 12499 C CA . TRP B 1 274 ? 45.59900 133.47100 132.32800 1.000 21.71485 296 TRP B CA 1
ATOM 12500 C C . TRP B 1 274 ? 46.98100 133.94600 131.92600 1.000 23.04215 296 TRP B C 1
ATOM 12501 O O . TRP B 1 274 ? 47.99800 133.29200 132.20100 1.000 19.18475 296 TRP B O 1
ATOM 12522 N N . THR B 1 275 ? 47.03100 135.08700 131.22000 1.000 20.19498 297 THR B N 1
ATOM 12523 C CA . THR B 1 275 ? 48.28500 135.64700 130.74700 1.000 22.51763 297 THR B CA 1
ATOM 12524 C C . THR B 1 275 ? 49.25000 135.93200 131.89300 1.000 22.00624 297 THR B C 1
ATOM 12525 O O . THR B 1 275 ? 50.44700 135.63200 131.79100 1.000 21.61456 297 THR B O 1
ATOM 12536 N N . ASP B 1 276 ? 48.74900 136.51600 132.99200 1.000 29.96215 298 ASP B N 1
ATOM 12537 C CA . ASP B 1 276 ? 49.62000 136.78600 134.13800 1.000 26.36764 298 ASP B CA 1
ATOM 12538 C C . ASP B 1 276 ? 50.27000 135.50800 134.65600 1.000 26.65577 298 ASP B C 1
ATOM 12539 O O . ASP B 1 276 ? 51.44400 135.50900 135.04800 1.000 28.02919 298 ASP B O 1
ATOM 12548 N N . TYR B 1 277 ? 49.55400 134.39200 134.63900 1.000 26.77338 299 TYR B N 1
ATOM 12549 C CA . TYR B 1 277 ? 50.17700 133.16500 135.18700 1.000 26.66358 299 TYR B CA 1
ATOM 12550 C C . TYR B 1 277 ? 51.21500 132.63700 134.19800 1.000 25.30311 299 TYR B C 1
ATOM 12551 O O . TYR B 1 277 ? 52.32600 132.36600 134.59900 1.000 21.82512 299 TYR B O 1
ATOM 12569 N N . TYR B 1 278 ? 50.82200 132.52700 132.92900 1.000 19.43204 300 TYR B N 1
ATOM 12570 C CA . TYR B 1 278 ? 51.70300 131.89800 131.91000 1.000 21.82805 300 TYR B CA 1
ATOM 12571 C C . TYR B 1 278 ? 52.93800 132.73200 131.55600 1.000 25.85735 300 TYR B C 1
ATOM 12572 O O . TYR B 1 278 ? 53.77000 132.26200 130.79100 1.000 16.59840 300 TYR B O 1
ATOM 12590 N N . ALA B 1 279 ? 53.01300 133.95400 132.07200 1.000 21.31087 301 ALA B N 1
ATOM 12591 C CA . ALA B 1 279 ? 54.25800 134.70000 131.90500 1.000 26.28482 301 ALA B CA 1
ATOM 12592 C C . ALA B 1 279 ? 55.43300 133.96700 132.52700 1.000 22.07750 301 ALA B C 1
ATOM 12593 O O . ALA B 1 279 ? 56.57200 134.08400 132.05400 1.000 20.81822 301 ALA B O 1
ATOM 12600 N N . LYS B 1 280 ? 55.17200 133.19100 133.58900 1.000 20.93221 302 LYS B N 1
ATOM 12601 C CA . LYS B 1 280 ? 56.25200 132.48800 134.26800 1.000 20.98624 302 LYS B CA 1
ATOM 12602 C C . LYS B 1 280 ? 56.85100 131.42400 133.36900 1.000 20.07368 302 LYS B C 1
ATOM 12603 O O . LYS B 1 280 ? 58.09000 131.35600 133.18500 1.000 16.72174 302 LYS B O 1
ATOM 12622 N N . ARG B 1 281 ? 56.00700 130.57400 132.78400 1.000 20.31715 303 ARG B N 1
ATOM 12623 C CA . ARG B 1 281 ? 56.52400 129.55700 131.87700 1.000 23.82196 303 ARG B CA 1
ATOM 12624 C C . ARG B 1 281 ? 57.24000 130.20400 130.70300 1.000 18.16277 303 ARG B C 1
ATOM 12625 O O . ARG B 1 281 ? 58.29300 129.73500 130.26800 1.000 20.68046 303 ARG B O 1
ATOM 12646 N N . THR B 1 282 ? 56.68400 131.29500 130.17100 1.000 16.90472 304 THR B N 1
ATOM 12647 C CA . THR B 1 282 ? 57.35200 131.91200 129.03100 1.000 20.46590 304 THR B CA 1
ATOM 12648 C C . THR B 1 282 ? 58.72400 132.46400 129.43100 1.000 20.59106 304 THR B C 1
ATOM 12649 O O . THR B 1 282 ? 59.68400 132.35000 128.67700 1.000 19.88502 304 THR B O 1
ATOM 12660 N N . LYS B 1 283 ? 58.82100 133.06700 130.62700 1.000 18.69933 305 LYS B N 1
ATOM 12661 C CA . LYS B 1 283 ? 60.13100 133.51300 131.11500 1.000 23.35339 305 LYS B CA 1
ATOM 12662 C C . LYS B 1 283 ? 61.09800 132.34700 131.23700 1.000 24.15856 305 LYS B C 1
ATOM 12663 O O . LYS B 1 283 ? 62.28900 132.47800 130.93500 1.000 28.84705 305 LYS B O 1
ATOM 12682 N N . SER B 1 284 ? 60.60300 131.18600 131.68700 1.000 21.32505 306 SER B N 1
ATOM 12683 C CA . SER B 1 284 ? 61.44700 130.00800 131.78600 1.000 18.68397 306 SER B CA 1
ATOM 12684 C C . SER B 1 284 ? 62.00600 129.59400 130.41600 1.000 18.81264 306 SER B C 1
ATOM 12685 O O . SER B 1 284 ? 63.15800 129.17200 130.30100 1.000 19.26658 306 SER B O 1
ATOM 12693 N N . LEU B 1 285 ? 61.17000 129.67800 129.36900 1.000 23.47259 307 LEU B N 1
ATOM 12694 C CA . LEU B 1 285 ? 61.62000 129.33000 128.02100 1.000 23.52994 307 LEU B CA 1
ATOM 12695 C C . LEU B 1 285 ? 62.68900 130.29500 127.52600 1.000 18.62612 307 LEU B C 1
ATOM 12696 O O . LEU B 1 285 ? 63.72500 129.87400 127.00500 1.000 25.63739 307 LEU B O 1
ATOM 12712 N N . VAL B 1 286 ? 62.43700 131.59300 127.65700 1.000 19.88448 308 VAL B N 1
ATOM 12713 C CA . VAL B 1 286 ? 63.42000 132.58200 127.20300 1.000 19.11918 308 VAL B CA 1
ATOM 12714 C C . VAL B 1 286 ? 64.73900 132.38200 127.94300 1.000 24.61691 308 VAL B C 1
ATOM 12715 O O . VAL B 1 286 ? 65.81600 132.36600 127.34400 1.000 20.37320 308 VAL B O 1
ATOM 12728 N N . ASP B 1 287 ? 64.66800 132.19100 129.25900 1.000 18.32643 309 ASP B N 1
ATOM 12729 C CA . ASP B 1 287 ? 65.88700 132.01000 130.04600 1.000 29.92953 309 ASP B CA 1
ATOM 12730 C C . ASP B 1 287 ? 66.64600 130.76600 129.60000 1.000 28.19042 309 ASP B C 1
ATOM 12731 O O . ASP B 1 287 ? 67.88100 130.78400 129.46300 1.000 27.43302 309 ASP B O 1
ATOM 12740 N N . GLY B 1 288 ? 65.92600 129.65500 129.40600 1.000 24.30693 310 GLY B N 1
ATOM 12741 C CA . GLY B 1 288 ? 66.57900 128.40400 129.07200 1.000 25.92556 310 GLY B CA 1
ATOM 12742 C C . GLY B 1 288 ? 67.12500 128.40600 127.66700 1.000 22.49902 310 GLY B C 1
ATOM 12743 O O . GLY B 1 288 ? 68.12500 127.73500 127.37400 1.000 22.85669 310 GLY B O 1
ATOM 12747 N N . MET B 1 289 ? 66.49800 129.16300 126.77800 1.000 19.25951 311 MET B N 1
ATOM 12748 C CA . MET B 1 289 ? 67.07700 129.22300 125.45600 1.000 19.91260 311 MET B CA 1
ATOM 12749 C C .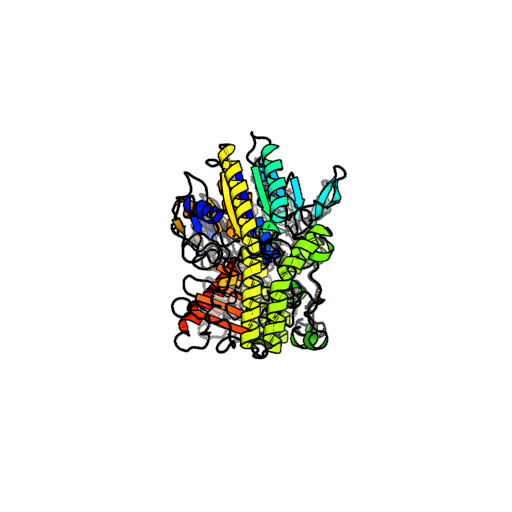 MET B 1 289 ? 68.32200 130.11300 125.45300 1.000 24.02658 311 MET B C 1
ATOM 12750 O O . MET B 1 289 ? 69.33500 129.73500 124.87400 1.000 19.78089 311 MET B O 1
ATOM 12764 N N . LYS B 1 290 ? 68.24300 131.28500 126.10800 1.000 23.01018 312 LYS B N 1
ATOM 12765 C CA . LYS B 1 290 ? 69.37700 132.21000 126.10800 1.000 18.90881 312 LYS B CA 1
ATOM 12766 C C . LYS B 1 290 ? 70.58600 131.63600 126.81400 1.000 24.49199 312 LYS B C 1
ATOM 12767 O O . LYS B 1 290 ? 71.72700 131.99600 126.47000 1.000 25.79225 312 LYS B O 1
ATOM 12786 N N . SER B 1 291 ? 70.38700 130.78200 127.82500 1.000 22.68818 313 SER B N 1
ATOM 12787 C CA . SER B 1 291 ? 71.50700 130.15300 128.52900 1.000 18.80936 313 SER B CA 1
ATOM 12788 C C . SER B 1 291 ? 72.14700 129.03000 127.72900 1.000 28.99475 313 SER B C 1
ATOM 12789 O O . SER B 1 291 ? 73.25700 128.58400 128.07800 1.000 28.31185 313 SER B O 1
ATOM 12797 N N . GLY B 1 292 ? 71.43000 128.51500 126.76700 1.000 22.30427 314 GLY B N 1
ATOM 12798 C CA . GLY B 1 292 ? 71.87800 127.39900 125.99500 1.000 24.35058 314 GLY B CA 1
ATOM 12799 C C . GLY B 1 292 ? 71.34000 126.05500 126.48500 1.000 27.98440 314 GLY B C 1
ATOM 12800 O O . GLY B 1 292 ? 71.47700 125.09700 125.81700 1.000 31.34315 314 GLY B O 1
ATOM 12804 N N . LYS B 1 293 ? 70.72400 126.02700 127.64100 1.000 23.30191 315 LYS B N 1
ATOM 12805 C CA . LYS B 1 293 ? 70.21800 124.79700 128.19600 1.000 29.22762 315 LYS B CA 1
ATOM 12806 C C . LYS B 1 293 ? 69.23400 124.11600 127.22900 1.000 31.68682 315 LYS B C 1
ATOM 12807 O O . LYS B 1 293 ? 69.35100 122.97600 126.97400 1.000 24.56813 315 LYS B O 1
ATOM 12826 N N . LEU B 1 294 ? 68.31300 124.89100 126.69800 1.000 31.99869 316 LEU B N 1
ATOM 12827 C CA . LEU B 1 294 ? 67.27000 124.35900 125.86500 1.000 32.61565 316 LEU B CA 1
ATOM 12828 C C . LEU B 1 294 ? 67.63800 124.28300 124.39600 1.000 35.28450 316 LEU B C 1
ATOM 12829 O O . LEU B 1 294 ? 66.83600 123.92300 123.60000 1.000 26.68168 316 LEU B O 1
ATOM 12845 N N . LYS B 1 295 ? 68.86000 124.68500 124.07400 1.000 25.83305 317 LYS B N 1
ATOM 12846 C CA . LYS B 1 295 ? 69.35900 124.44800 122.72900 1.000 25.28100 317 LYS B CA 1
ATOM 12847 C C . LYS B 1 295 ? 69.76400 122.99200 122.52000 1.000 22.48502 317 LYS B C 1
ATOM 12848 O O . LYS B 1 295 ? 69.96800 122.58300 121.37300 1.000 31.13364 317 LYS B O 1
ATOM 12867 N N . ASP B 1 296 ? 69.86500 122.21600 123.59500 1.000 25.48478 318 ASP B N 1
ATOM 12868 C CA . ASP B 1 296 ? 69.91000 120.75000 123.50900 1.000 27.40004 318 ASP B CA 1
ATOM 12869 C C . ASP B 1 296 ? 68.49900 120.21900 123.23900 1.000 33.41490 318 ASP B C 1
ATOM 12870 O O . ASP B 1 296 ? 67.61900 120.37700 124.09700 1.000 24.53969 318 ASP B O 1
ATOM 12879 N N . PRO B 1 297 ? 68.24600 119.59400 122.08800 1.000 32.52919 319 PRO B N 1
ATOM 12880 C CA . PRO B 1 297 ? 66.85400 119.20400 121.77700 1.000 25.62305 319 PRO B CA 1
ATOM 12881 C C . PRO B 1 297 ? 66.25800 118.25600 122.80700 1.000 21.68442 319 PRO B C 1
ATOM 12882 O O . PRO B 1 297 ? 65.03900 118.28000 123.02300 1.000 20.70098 319 PRO B O 1
ATOM 12893 N N . LYS B 1 298 ? 67.06800 117.41900 123.45100 1.000 26.72069 320 LYS B N 1
ATOM 12894 C CA . LYS B 1 298 ? 66.49900 116.52500 124.46200 1.000 25.01840 320 LYS B CA 1
ATOM 12895 C C . LYS B 1 298 ? 66.09000 117.31500 125.69000 1.000 28.23027 320 LYS B C 1
ATOM 12896 O O . LYS B 1 298 ? 65.07300 117.01400 126.30700 1.000 24.64833 320 LYS B O 1
ATOM 12915 N N . ALA B 1 299 ? 66.84900 118.35500 126.02800 1.000 23.21741 321 ALA B N 1
ATOM 12916 C CA . ALA B 1 299 ? 66.46900 119.20900 127.14200 1.000 24.07948 321 ALA B CA 1
ATOM 12917 C C . ALA B 1 299 ? 65.20800 120.00600 126.81800 1.000 16.10891 321 ALA B C 1
ATOM 12918 O O . ALA B 1 299 ? 64.33600 120.16500 127.67700 1.000 23.54806 321 ALA B O 1
ATOM 12925 N N . PHE B 1 300 ? 65.10000 120.52500 125.58800 1.000 16.96547 322 PHE B N 1
ATOM 12926 C CA . PHE B 1 300 ? 63.87400 121.21200 125.20100 1.000 21.76199 322 PHE B CA 1
ATOM 12927 C C . PHE B 1 300 ? 62.67600 120.24800 125.26300 1.000 23.27098 322 PHE B C 1
ATOM 12928 O O . PHE B 1 300 ? 61.60200 120.62400 125.74000 1.000 17.28107 322 PHE B O 1
ATOM 12945 N N . ALA B 1 301 ? 62.87500 119.01100 124.80400 1.000 20.79574 323 ALA B N 1
ATOM 12946 C CA . ALA B 1 301 ? 61.80300 118.01500 124.87400 1.000 17.14532 323 ALA B CA 1
ATOM 12947 C C . ALA B 1 301 ? 61.35200 117.79500 126.31300 1.000 14.63524 323 ALA B C 1
ATOM 12948 O O . ALA B 1 301 ? 60.14400 117.71000 126.58700 1.000 17.70457 323 ALA B O 1
ATOM 12955 N N . GLU B 1 302 ? 62.29400 117.70400 127.25300 1.000 15.94551 324 GLU B N 1
ATOM 12956 C CA . GLU B 1 302 ? 61.88700 117.51000 128.64000 1.000 14.65718 324 GLU B CA 1
ATOM 12957 C C . GLU B 1 302 ? 61.17700 118.73700 129.18100 1.000 17.03429 324 GLU B C 1
ATOM 12958 O O . GLU B 1 302 ? 60.21200 118.61100 129.94400 1.000 20.23109 324 GLU B O 1
ATOM 12970 N N . TRP B 1 303 ? 61.62500 119.93200 128.77700 1.000 17.63186 325 TRP B N 1
ATOM 12971 C CA . TRP B 1 303 ? 60.93400 121.15500 129.17900 1.000 15.16571 325 TRP B CA 1
ATOM 12972 C C . TRP B 1 303 ? 59.49400 121.13100 128.68200 1.000 18.09798 325 TRP B C 1
ATOM 12973 O O . TRP B 1 303 ? 58.56000 121.48100 129.41900 1.000 17.57734 325 TRP B O 1
ATOM 12994 N N . LYS B 1 304 ? 59.29900 120.69300 127.43800 1.000 16.52075 326 LYS B N 1
ATOM 12995 C CA . LYS B 1 304 ? 57.94200 120.57900 126.89700 1.000 14.45821 326 LYS B CA 1
ATOM 12996 C C . LYS B 1 304 ? 57.12500 119.55700 127.68400 1.000 15.56143 326 LYS B C 1
ATOM 12997 O O . LYS B 1 304 ? 55.94600 119.79400 127.99800 1.000 17.32915 326 LYS B O 1
ATOM 13016 N N . TRP B 1 305 ? 57.73500 118.42600 128.03000 1.000 15.03156 327 TRP B N 1
ATOM 13017 C CA . TRP B 1 305 ? 57.01100 117.42200 128.80200 1.000 16.30610 327 TRP B CA 1
ATOM 13018 C C . TRP B 1 305 ? 56.51100 117.99800 130.12900 1.000 18.66371 327 TRP B C 1
ATOM 13019 O O . TRP B 1 305 ? 55.38100 117.74400 130.53400 1.000 15.01182 327 TRP B O 1
ATOM 13040 N N . HIS B 1 306 ? 57.35600 118.77500 130.81700 1.000 14.95523 328 HIS B N 1
ATOM 13041 C CA . HIS B 1 306 ? 56.90900 119.34600 132.09400 1.000 14.33765 328 HIS B CA 1
ATOM 13042 C C . HIS B 1 306 ? 55.74500 120.31000 131.91800 1.000 17.16745 328 HIS B C 1
ATOM 13043 O O . HIS B 1 306 ? 54.83800 120.35400 132.75200 1.000 17.38242 328 HIS B O 1
ATOM 13057 N N . ALA B 1 307 ? 55.75000 121.12700 130.83400 1.000 14.34687 329 ALA B N 1
ATOM 13058 C CA . ALA B 1 307 ? 54.64900 122.03000 130.58300 1.000 14.35533 329 ALA B CA 1
ATOM 13059 C C . ALA B 1 307 ? 53.35500 121.27400 130.27900 1.000 19.14675 329 ALA B C 1
ATOM 13060 O O . ALA B 1 307 ? 52.29900 121.57300 130.82600 1.000 16.81464 329 ALA B O 1
ATOM 13067 N N . TYR B 1 308 ? 53.45600 120.28900 129.37800 1.000 17.39569 330 TYR B N 1
ATOM 13068 C CA . TYR B 1 308 ? 52.34300 119.37600 129.08100 1.000 17.39823 330 TYR B CA 1
ATOM 13069 C C . TYR B 1 308 ? 51.76900 118.74700 130.34500 1.000 16.97533 330 TYR B C 1
ATOM 13070 O O . TYR B 1 308 ? 50.55000 118.77400 130.56600 1.000 15.32631 330 TYR B O 1
ATOM 13088 N N . MET B 1 309 ? 52.62600 118.14400 131.17600 1.000 17.88368 331 MET B N 1
ATOM 13089 C CA . MET B 1 309 ? 52.11700 117.48000 132.37300 1.000 17.36154 331 MET B CA 1
ATOM 13090 C C . MET B 1 309 ? 51.44700 118.46000 133.31700 1.000 14.14012 331 MET B C 1
ATOM 13091 O O . MET B 1 309 ? 50.39300 118.15600 133.88800 1.000 14.14158 331 MET B O 1
ATOM 13105 N N . GLU B 1 310 ? 52.05400 119.64600 133.52400 1.000 17.19277 332 GLU B N 1
ATOM 13106 C CA . GLU B 1 310 ? 51.42000 120.59700 134.42900 1.000 21.82830 332 GLU B CA 1
ATOM 13107 C C . GLU B 1 310 ? 50.00300 120.90900 133.98300 1.000 17.33209 332 GLU B C 1
ATOM 13108 O O . GLU B 1 310 ? 49.08000 120.96400 134.79500 1.000 14.99572 332 GLU B O 1
ATOM 13120 N N . ASP B 1 311 ? 49.80700 121.13100 132.67100 1.000 17.29930 333 ASP B N 1
ATOM 13121 C CA . ASP B 1 311 ? 48.51000 121.59800 132.22200 1.000 16.10093 333 ASP B CA 1
ATOM 13122 C C . ASP B 1 311 ? 47.51000 120.44500 132.18100 1.000 15.58171 333 ASP B C 1
ATOM 13123 O O . ASP B 1 311 ? 46.34500 120.62200 132.52600 1.000 20.67023 333 ASP B O 1
ATOM 13132 N N . TYR B 1 312 ? 47.97900 119.27900 131.72900 1.000 15.52469 334 TYR B N 1
ATOM 13133 C CA . TYR B 1 312 ? 47.11600 118.09700 131.65700 1.000 19.02375 334 TYR B CA 1
ATOM 13134 C C . TYR B 1 312 ? 46.60600 117.73500 133.04700 1.000 15.30899 334 TYR B C 1
ATOM 13135 O O . TYR B 1 312 ? 45.40000 117.55600 133.25900 1.000 16.96978 334 TYR B O 1
ATOM 13153 N N . LEU B 1 313 ? 47.50900 117.63900 134.00100 1.000 14.22459 335 LEU B N 1
ATOM 13154 C CA . LEU B 1 313 ? 47.11600 117.32400 135.37100 1.000 14.21566 335 LEU B CA 1
ATOM 13155 C C . LEU B 1 313 ? 46.29700 118.43700 135.99900 1.000 18.69144 335 LEU B C 1
ATOM 13156 O O . LEU B 1 313 ? 45.41800 118.16100 136.82100 1.000 18.44187 335 LEU B O 1
ATOM 13172 N N . GLY B 1 314 ? 46.56100 119.68900 135.63100 1.000 16.47868 336 GLY B N 1
ATOM 13173 C CA . GLY B 1 314 ? 45.72000 120.78600 136.12100 1.000 18.03320 336 GLY B CA 1
ATOM 13174 C C . GLY B 1 314 ? 44.27700 120.63800 135.67400 1.000 23.80323 336 GLY B C 1
ATOM 13175 O O . GLY B 1 314 ? 43.34700 120.92000 136.44200 1.000 19.73033 336 GLY B O 1
ATOM 13179 N N . CYS B 1 315 ? 44.05800 120.19100 134.43400 1.000 15.11006 337 CYS B N 1
ATOM 13180 C CA . CYS B 1 315 ? 42.69800 119.95900 133.98100 1.000 14.46639 337 CYS B CA 1
ATOM 13181 C C . CYS B 1 315 ? 42.02400 118.88800 134.81800 1.000 23.58913 337 CYS B C 1
ATOM 13182 O O . CYS B 1 315 ? 40.81000 118.95600 135.06700 1.000 21.81353 337 CYS B O 1
ATOM 13190 N N . LEU B 1 316 ? 42.78900 117.86900 135.22500 1.000 20.95778 338 LEU B N 1
ATOM 13191 C CA . LEU B 1 316 ? 42.18900 116.78400 136.00200 1.000 17.76693 338 LEU B CA 1
ATOM 13192 C C . LEU B 1 316 ? 41.65100 117.28400 137.33500 1.000 14.96089 338 LEU B C 1
ATOM 13193 O O . LEU B 1 316 ? 40.72800 116.67400 137.88600 1.000 16.79270 338 LEU B O 1
ATOM 13209 N N . LEU B 1 317 ? 42.21000 118.37400 137.86100 1.000 18.69975 339 LEU B N 1
ATOM 13210 C CA . LEU B 1 317 ? 41.75600 118.86000 139.16600 1.000 19.27114 339 LEU B CA 1
ATOM 13211 C C . LEU B 1 317 ? 40.29000 119.25200 139.12100 1.000 17.97019 339 LEU B C 1
ATOM 13212 O O . LEU B 1 317 ? 39.54700 119.02700 140.08500 1.000 22.29595 339 LEU B O 1
ATOM 13228 N N . SER B 1 318 ? 39.83500 119.84000 138.01000 1.000 22.15759 340 SER B N 1
ATOM 13229 C CA . SER B 1 318 ? 38.42100 120.20500 137.94500 1.000 20.34860 340 SER B CA 1
ATOM 13230 C C . SER B 1 318 ? 37.56100 119.02400 137.54200 1.000 20.04762 340 SER B C 1
ATOM 13231 O O . SER B 1 318 ? 36.38300 118.98100 137.89500 1.000 22.69862 340 SER B O 1
ATOM 13239 N N . VAL B 1 319 ? 38.12400 118.04300 136.81900 1.000 20.25816 341 VAL B N 1
ATOM 13240 C CA . VAL B 1 319 ? 37.38800 116.78400 136.67000 1.000 21.41188 341 VAL B CA 1
ATOM 13241 C C . VAL B 1 319 ? 37.15700 116.15700 138.04200 1.000 21.72955 341 VAL B C 1
ATOM 13242 O O . VAL B 1 319 ? 36.06100 115.67400 138.34100 1.000 18.97519 341 VAL B O 1
ATOM 13255 N N . ASP B 1 320 ? 38.18600 116.16900 138.89800 1.000 20.40437 342 ASP B N 1
ATOM 13256 C CA . ASP B 1 320 ? 38.01400 115.61900 140.24300 1.000 19.66869 342 ASP B CA 1
ATOM 13257 C C . ASP B 1 320 ? 36.95400 116.39700 141.00700 1.000 24.22379 342 ASP B C 1
ATOM 13258 O O . ASP B 1 320 ? 36.15500 115.80800 141.74600 1.000 23.21928 342 ASP B O 1
ATOM 13267 N N . ASP B 1 321 ? 36.91800 117.72400 140.84000 1.000 16.89745 343 ASP B N 1
ATOM 13268 C CA . ASP B 1 321 ? 35.82800 118.51000 141.41400 1.000 25.30604 343 ASP B CA 1
ATOM 13269 C C . ASP B 1 321 ? 34.47700 118.00200 140.92800 1.000 24.67673 343 ASP B C 1
ATOM 13270 O O . ASP B 1 321 ? 33.51100 117.90100 141.71000 1.000 24.61632 343 ASP B O 1
ATOM 13279 N N . SER B 1 322 ? 34.37600 117.73100 139.62500 1.000 20.74820 344 SER B N 1
ATOM 13280 C CA . SER B 1 322 ? 33.12600 117.27300 139.04100 1.000 23.75245 344 SER B CA 1
ATOM 13281 C C . SER B 1 322 ? 32.69000 115.95900 139.66400 1.000 25.30121 344 SER B C 1
ATOM 13282 O O . SER B 1 322 ? 31.51500 115.79900 140.02600 1.000 24.18876 344 SER B O 1
ATOM 13290 N N . ILE B 1 323 ? 33.62500 115.00600 139.79900 1.000 19.68217 345 ILE B N 1
ATOM 13291 C CA . ILE B 1 323 ? 33.29600 113.73400 140.43900 1.000 15.63427 345 ILE B CA 1
ATOM 13292 C C . ILE B 1 323 ? 32.74100 113.98700 141.83700 1.000 15.92006 345 ILE B C 1
ATOM 13293 O O . ILE B 1 323 ? 31.71600 113.41000 142.23700 1.000 16.90390 345 ILE B O 1
ATOM 13309 N N . GLY B 1 324 ? 33.41600 114.85600 142.60400 1.000 20.67930 346 GLY B N 1
ATOM 13310 C CA . GLY B 1 324 ? 32.97500 115.12800 143.96500 1.000 23.32460 346 GLY B CA 1
ATOM 13311 C C . GLY B 1 324 ? 31.58700 115.73600 144.01600 1.000 24.69014 346 GLY B C 1
ATOM 13312 O O . GLY B 1 324 ? 30.75600 115.35300 144.85900 1.000 19.91005 346 GLY B O 1
ATOM 13316 N N . ARG B 1 325 ? 31.28300 116.61300 143.09000 1.000 21.32965 347 ARG B N 1
ATOM 13317 C CA . ARG B 1 325 ? 29.97400 117.20800 143.06900 1.000 24.80190 347 ARG B CA 1
ATOM 13318 C C . ARG B 1 325 ? 28.91600 116.19700 142.71400 1.000 26.15295 347 ARG B C 1
ATOM 13319 O O . ARG B 1 325 ? 27.89900 116.10800 143.34400 1.000 20.60050 347 ARG B O 1
ATOM 13340 N N . LEU B 1 326 ? 29.17700 115.42400 141.69300 1.000 19.61682 348 LEU B N 1
ATOM 13341 C CA . LEU B 1 326 ? 28.18800 114.41400 141.31500 1.000 22.25086 348 LEU B CA 1
ATOM 13342 C C . LEU B 1 326 ? 27.98600 113.38700 142.42900 1.000 25.86408 348 LEU B C 1
ATOM 13343 O O . LEU B 1 326 ? 26.84000 112.97500 142.70500 1.000 20.54077 348 LEU B O 1
ATOM 13359 N N . MET B 1 327 ? 29.06400 112.94800 143.07400 1.000 23.19703 349 MET B N 1
ATOM 13360 C CA . MET B 1 327 ? 28.88500 111.94400 144.11400 1.000 23.46590 349 MET B CA 1
ATOM 13361 C C . MET B 1 327 ? 28.23900 112.55500 145.34200 1.000 21.26571 349 MET B C 1
ATOM 13362 O O . MET B 1 327 ? 27.50100 111.85500 146.04500 1.000 23.35486 349 MET B O 1
ATOM 13376 N N . GLU B 1 328 ? 28.50900 113.83800 145.61400 1.000 25.08171 350 GLU B N 1
ATOM 13377 C CA . GLU B 1 328 ? 27.82900 114.52300 146.71100 1.000 26.02585 350 GLU B CA 1
ATOM 13378 C C . GLU B 1 328 ? 26.33600 114.59300 146.44400 1.000 29.00691 350 GLU B C 1
ATOM 13379 O O . GLU B 1 328 ? 25.52000 114.33200 147.34500 1.000 28.12418 350 GLU B O 1
ATOM 13391 N N . TYR B 1 329 ? 25.94800 114.90400 145.19800 1.000 24.21703 351 TYR B N 1
ATOM 13392 C CA . TYR B 1 329 ? 24.51800 114.90000 144.88800 1.000 24.89359 351 TYR B CA 1
ATOM 13393 C C . TYR B 1 329 ? 23.90500 113.54200 145.17500 1.000 28.70221 351 TYR B C 1
ATOM 13394 O O . TYR B 1 329 ? 22.89000 113.44200 145.86900 1.000 27.87969 351 TYR B O 1
ATOM 13412 N N . LEU B 1 330 ? 24.49200 112.48700 144.67600 1.000 22.47387 352 LEU B N 1
ATOM 13413 C CA . LEU B 1 330 ? 23.91900 111.19300 144.91400 1.000 27.44808 352 LEU B CA 1
ATOM 13414 C C . LEU B 1 330 ? 23.79600 110.89500 146.39000 1.000 33.05966 352 LEU B C 1
ATOM 13415 O O . LEU B 1 330 ? 22.86400 110.30000 146.78700 1.000 26.04888 352 LEU B O 1
ATOM 13431 N N . ASP B 1 331 ? 24.79600 111.28600 147.14800 1.000 27.29646 353 ASP B N 1
ATOM 13432 C CA . ASP B 1 331 ? 24.80500 111.03800 148.56000 1.000 30.22902 353 ASP B CA 1
ATOM 13433 C C . ASP B 1 331 ? 23.69000 111.79100 149.26400 1.000 25.93900 353 ASP B C 1
ATOM 13434 O O . ASP B 1 331 ? 22.94600 111.22100 149.96400 1.000 30.36325 353 ASP B O 1
ATOM 13443 N N . LYS B 1 332 ? 23.56900 113.06100 149.01200 1.000 26.95256 354 LYS B N 1
ATOM 13444 C CA . LYS B 1 332 ? 22.55100 113.84200 149.68800 1.000 25.61825 354 LYS B CA 1
ATOM 13445 C C . LYS B 1 332 ? 21.13400 113.51900 149.25800 1.000 29.42573 354 LYS B C 1
ATOM 13446 O O . LYS B 1 332 ? 20.22100 113.75000 149.99200 1.000 29.19017 354 LYS B O 1
ATOM 13465 N N . GLU B 1 333 ? 20.99000 113.03100 148.06100 1.000 23.81186 355 GLU B N 1
ATOM 13466 C CA . GLU B 1 333 ? 19.68900 112.63300 147.53600 1.000 26.74495 355 GLU B CA 1
ATOM 13467 C C . GLU B 1 333 ? 19.27800 111.25300 148.05100 1.000 32.78808 355 GLU B C 1
ATOM 13468 O O . GLU B 1 333 ? 18.12200 110.84600 147.87400 1.000 28.73491 355 GLU B O 1
ATOM 13480 N N . GLY B 1 334 ? 20.19600 110.53400 148.69400 1.000 41.72974 356 GLY B N 1
ATOM 13481 C CA . GLY B 1 334 ? 19.88000 109.24200 149.26900 1.000 29.57502 356 GLY B CA 1
ATOM 13482 C C . GLY B 1 334 ? 19.72600 108.12200 148.27200 1.000 26.80373 356 GLY B C 1
ATOM 13483 O O . GLY B 1 334 ? 19.07400 107.12500 148.58100 1.000 27.16808 356 GLY B O 1
ATOM 13487 N N . ILE B 1 335 ? 20.33300 108.23100 147.08600 1.000 21.61799 357 ILE B N 1
ATOM 13488 C CA . ILE B 1 335 ? 20.12300 107.26100 146.02000 1.000 25.23774 357 ILE B CA 1
ATOM 13489 C C . ILE B 1 335 ? 21.41600 106.53300 145.61900 1.000 29.19099 357 ILE B C 1
ATOM 13490 O O . ILE B 1 335 ? 21.41500 105.78900 144.62900 1.000 27.32170 357 ILE B O 1
ATOM 13506 N N . ALA B 1 336 ? 22.50300 106.69600 146.38200 1.000 26.44827 358 ALA B N 1
ATOM 13507 C CA . ALA B 1 336 ? 23.76900 106.04800 146.00300 1.000 29.12240 358 ALA B CA 1
ATOM 13508 C C . ALA B 1 336 ? 23.63600 104.53300 145.90200 1.000 23.31917 358 ALA B C 1
ATOM 13509 O O . ALA B 1 336 ? 24.24900 103.90900 145.03600 1.000 22.79444 358 ALA B O 1
ATOM 13516 N N . LYS B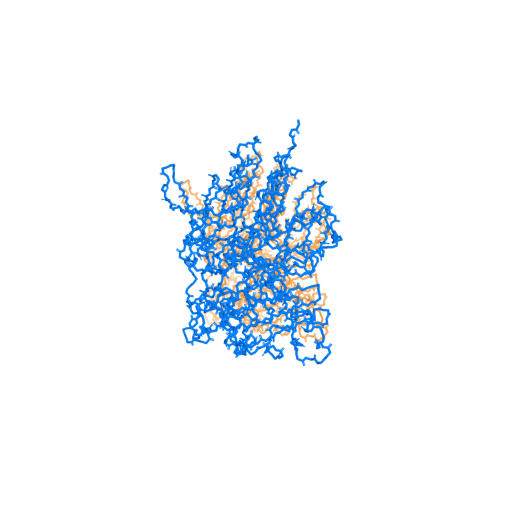 1 337 ? 22.84000 103.90400 146.78500 1.000 19.47438 359 LYS B N 1
ATOM 13517 C CA . LYS B 1 337 ? 22.71500 102.44700 146.73100 1.000 21.19008 359 LYS B CA 1
ATOM 13518 C C . LYS B 1 337 ? 21.89900 101.97000 145.53900 1.000 27.68251 359 LYS B C 1
ATOM 13519 O O . LYS B 1 337 ? 21.96000 100.78300 145.18900 1.000 25.83266 359 LYS B O 1
ATOM 13538 N N . ASP B 1 338 ? 21.11700 102.84800 144.91400 1.000 25.40573 360 ASP B N 1
ATOM 13539 C CA . ASP B 1 338 ? 20.29900 102.46600 143.77400 1.000 28.18862 360 ASP B CA 1
ATOM 13540 C C . ASP B 1 338 ? 20.79600 103.08000 142.47600 1.000 30.80870 360 ASP B C 1
ATOM 13541 O O . ASP B 1 338 ? 20.02900 103.22500 141.52600 1.000 24.46505 360 ASP B O 1
ATOM 13550 N N . THR B 1 339 ? 22.08700 103.41600 142.42100 1.000 33.38002 361 THR B N 1
ATOM 13551 C CA . THR B 1 339 ? 22.68500 103.99900 141.22900 1.000 29.00220 361 THR B CA 1
ATOM 13552 C C . THR B 1 339 ? 23.95800 103.23700 140.88400 1.000 25.03318 361 THR B C 1
ATOM 13553 O O . THR B 1 339 ? 24.81800 103.03300 141.75100 1.000 27.37459 361 THR B O 1
ATOM 13564 N N . LEU B 1 340 ? 24.05000 102.80800 139.63400 1.000 19.40170 362 LEU B N 1
ATOM 13565 C CA . LEU B 1 340 ? 25.30000 102.27000 139.07900 1.000 16.28473 362 LEU B CA 1
ATOM 13566 C C . LEU B 1 340 ? 26.07100 103.44100 138.47400 1.000 20.53671 362 LEU B C 1
ATOM 13567 O O . LEU B 1 340 ? 25.60700 104.07100 137.52100 1.000 21.33634 362 LEU B O 1
ATOM 13583 N N . VAL B 1 341 ? 27.21800 103.76700 139.07800 1.000 21.68629 363 VAL B N 1
ATOM 13584 C CA . VAL B 1 341 ? 28.10500 104.82700 138.58600 1.000 16.84444 363 VAL B CA 1
ATOM 13585 C C . VAL B 1 341 ? 29.19000 104.15700 137.75500 1.000 16.35038 363 VAL B C 1
ATOM 13586 O O . VAL B 1 341 ? 29.87000 103.24500 138.22700 1.000 17.95770 363 VAL B O 1
ATOM 13599 N N . ILE B 1 342 ? 29.32400 104.59300 136.50500 1.000 17.86872 364 ILE B N 1
ATOM 13600 C CA . ILE B 1 342 ? 30.39900 104.11800 135.62500 1.000 20.71759 364 ILE B CA 1
ATOM 13601 C C . ILE B 1 342 ? 31.21500 105.34000 135.23700 1.000 18.22492 364 ILE B C 1
ATOM 13602 O O . ILE B 1 342 ? 30.66800 106.31700 13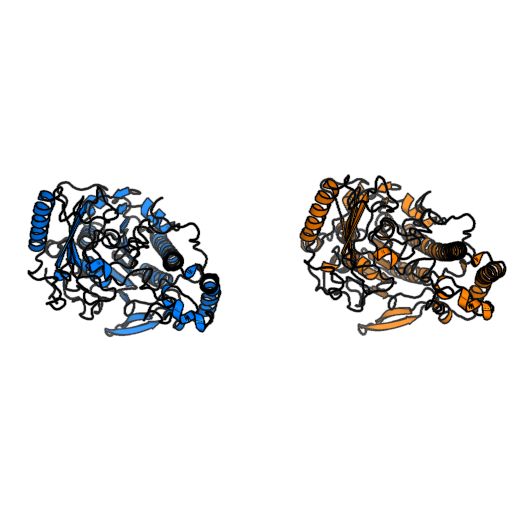4.73300 1.000 15.86149 364 ILE B O 1
ATOM 13618 N N . TYR B 1 343 ? 32.52400 105.27100 135.48400 1.000 16.57952 365 TYR B N 1
ATOM 13619 C CA . TYR B 1 343 ? 33.45100 106.30300 135.03600 1.000 14.64107 365 TYR B CA 1
ATOM 13620 C C . TYR B 1 343 ? 34.38000 105.67400 134.01200 1.000 18.50059 365 TYR B C 1
ATOM 13621 O O . TYR B 1 343 ? 34.99300 104.63500 134.27700 1.000 15.58796 365 TYR B O 1
ATOM 13639 N N . CYS B 1 344 ? 34.55000 106.34900 132.86900 1.000 14.27595 366 CYS B N 1
ATOM 13640 C CA . CYS B 1 344 ? 35.61900 105.92000 131.97000 1.000 14.97339 366 CYS B CA 1
ATOM 13641 C C . CYS B 1 344 ? 36.18100 107.13500 131.25900 1.000 22.63580 366 CYS B C 1
ATOM 13642 O O . CYS B 1 344 ? 35.60500 108.23200 131.27800 1.000 15.64800 366 CYS B O 1
ATOM 13650 N N . GLY B 1 345 ? 37.29400 106.90400 130.63700 1.000 16.14946 367 GLY B N 1
ATOM 13651 C CA . GLY B 1 345 ? 37.84300 107.85500 129.71500 1.000 19.07710 367 GLY B CA 1
ATOM 13652 C C . GLY B 1 345 ? 37.58500 107.20800 128.35000 1.000 22.52255 367 GLY B C 1
ATOM 13653 O O . GLY B 1 345 ? 37.67700 106.00500 128.23100 1.000 19.49877 367 GLY B O 1
ATOM 13657 N N . ASP B 1 346 ? 37.30800 107.99200 127.31500 1.000 13.62832 368 ASP B N 1
ATOM 13658 C CA . ASP B 1 346 ? 37.06300 107.41500 125.98700 1.000 13.52701 368 ASP B CA 1
ATOM 13659 C C . ASP B 1 346 ? 38.17200 106.46400 125.54300 1.000 17.62910 368 ASP B C 1
ATOM 13660 O O . ASP B 1 346 ? 37.91200 105.47400 124.98300 1.000 16.01653 368 ASP B O 1
ATOM 13669 N N . GLN B 1 347 ? 39.38900 106.86700 125.74500 1.000 14.28477 369 GLN B N 1
ATOM 13670 C CA . GLN B 1 347 ? 40.52100 105.95300 125.60600 1.000 18.36365 369 GLN B CA 1
ATOM 13671 C C . GLN B 1 347 ? 41.65500 106.48000 126.49500 1.000 23.07277 369 GLN B C 1
ATOM 13672 O O . GLN B 1 347 ? 41.56700 107.54400 127.03500 1.000 19.02776 369 GLN B O 1
ATOM 13685 N N . GLY B 1 348 ? 42.71200 105.70800 126.62100 1.000 14.08477 370 GLY B N 1
ATOM 13686 C CA . GLY B 1 348 ? 43.86300 106.17000 127.38700 1.000 13.53664 370 GLY B CA 1
ATOM 13687 C C . GLY B 1 348 ? 44.69500 107.14300 126.57800 1.000 20.48548 370 GLY B C 1
ATOM 13688 O O . GLY B 1 348 ? 44.22500 107.60000 125.55000 1.000 17.24164 370 GLY B O 1
ATOM 13692 N N . PHE B 1 349 ? 45.87100 107.46700 127.08000 1.000 13.38984 371 PHE B N 1
ATOM 13693 C CA . PHE B 1 349 ? 46.69300 108.51200 126.43800 1.000 15.80623 371 PHE B CA 1
ATOM 13694 C C . PHE B 1 349 ? 48.16100 108.30400 126.80800 1.000 16.90148 371 PHE B C 1
ATOM 13695 O O . PHE B 1 349 ? 48.44900 107.73000 127.83800 1.000 15.61726 371 PHE B O 1
ATOM 13712 N N . TYR B 1 350 ? 49.06400 108.79200 125.97400 1.000 13.44808 372 TYR B N 1
ATOM 13713 C CA . TYR B 1 350 ? 50.48800 108.72300 126.25100 1.000 14.18954 372 TYR B CA 1
ATOM 13714 C C . TYR B 1 350 ? 50.87400 109.95100 127.07900 1.000 19.74250 372 TYR B C 1
ATOM 13715 O O . TYR B 1 350 ? 50.66000 111.02900 126.67100 1.000 16.90904 372 TYR B O 1
ATOM 13733 N N . MET B 1 351 ? 51.47600 109.70900 128.22900 1.000 18.22624 373 MET B N 1
ATOM 13734 C CA . MET B 1 351 ? 51.95300 110.78400 129.12900 1.000 13.72778 373 MET B CA 1
ATOM 13735 C C . MET B 1 351 ? 53.49000 110.84800 128.96400 1.000 17.14300 373 MET B C 1
ATOM 13736 O O . MET B 1 351 ? 54.18300 110.94100 129.96100 1.000 20.71937 373 MET B O 1
ATOM 13750 N N . GLY B 1 352 ? 53.95900 110.78200 127.72000 1.000 16.28446 374 GLY B N 1
ATOM 13751 C CA . GLY B 1 352 ? 55.38600 110.81200 127.39500 1.000 15.03181 374 GLY B CA 1
ATOM 13752 C C . GLY B 1 352 ? 55.99600 109.47300 127.07700 1.000 18.61275 374 GLY B C 1
ATOM 13753 O O . GLY B 1 352 ? 57.13500 109.42200 126.60900 1.000 19.38981 374 GLY B O 1
ATOM 13757 N N . GLU B 1 353 ? 55.27700 108.35400 127.32100 1.000 14.83147 375 GLU B N 1
ATOM 13758 C CA . GLU B 1 353 ? 55.86300 107.06700 126.95000 1.000 13.88946 375 GLU B CA 1
ATOM 13759 C C . GLU B 1 353 ? 56.12700 107.04700 125.45300 1.000 13.87444 375 GLU B C 1
ATOM 13760 O O . GLU B 1 353 ? 55.33400 107.55900 124.66300 1.000 16.02422 375 GLU B O 1
ATOM 13772 N N . HIS B 1 354 ? 57.27500 106.48200 125.08400 1.000 15.95869 376 HIS B N 1
ATOM 13773 C CA . HIS B 1 354 ? 57.68500 106.45700 123.68400 1.000 18.06394 376 HIS B CA 1
ATOM 13774 C C . HIS B 1 354 ? 57.85000 107.86700 123.11600 1.000 19.19934 376 HIS B C 1
ATOM 13775 O O . HIS B 1 354 ? 57.86900 108.03100 121.89600 1.000 20.48290 376 HIS B O 1
ATOM 13789 N N . GLY B 1 355 ? 57.98100 108.84700 123.99000 1.000 17.60530 377 GLY B N 1
ATOM 13790 C CA . GLY B 1 355 ? 58.10600 110.23000 123.60300 1.000 19.77811 377 GLY B CA 1
ATOM 13791 C C . GLY B 1 355 ? 56.82400 110.80900 123.03700 1.000 17.19713 377 GLY B C 1
ATOM 13792 O O . GLY B 1 355 ? 56.82400 111.83600 122.48200 1.000 14.00898 377 GLY B O 1
ATOM 13796 N N . MET B 1 356 ? 55.72500 110.11200 123.25100 1.000 14.83047 378 MET B N 1
ATOM 13797 C CA . MET B 1 356 ? 54.48500 110.53100 122.65700 1.000 14.57742 378 MET B CA 1
ATOM 13798 C C . MET B 1 356 ? 53.41300 111.10500 123.58900 1.000 17.88780 378 MET B C 1
ATOM 13799 O O . MET B 1 356 ? 53.47100 110.96800 124.76200 1.000 15.18366 378 MET B O 1
ATOM 13813 N N . TYR B 1 357 ? 52.48400 111.78800 122.95400 1.000 15.17325 379 TYR B N 1
ATOM 13814 C CA . TYR B 1 357 ? 51.21000 112.15900 123.56900 1.000 13.99139 379 TYR B CA 1
ATOM 13815 C C . TYR B 1 357 ? 50.09600 111.50200 122.63200 1.000 19.20980 379 TYR B C 1
ATOM 13816 O O . TYR B 1 357 ? 50.42300 110.73100 121.78800 1.000 13.81329 379 TYR B O 1
ATOM 13834 N N . ASP B 1 358 ? 48.84000 111.80300 122.87600 1.000 13.54236 380 ASP B N 1
ATOM 13835 C CA . ASP B 1 358 ? 47.70900 111.28200 122.08400 1.000 13.43020 380 ASP B CA 1
ATOM 13836 C C . ASP B 1 358 ? 47.41000 109.77300 122.28600 1.000 13.34739 380 ASP B C 1
ATOM 13837 O O . ASP B 1 358 ? 47.73900 109.30300 123.31000 1.000 13.89306 380 ASP B O 1
ATOM 13846 N N . LYS B 1 359 ? 46.79600 109.13900 121.31200 1.000 17.62344 381 LYS B N 1
ATOM 13847 C CA . LYS B 1 359 ? 46.37400 107.77700 121.46300 1.000 17.69286 381 LYS B CA 1
ATOM 13848 C C . LYS B 1 359 ? 46.56300 107.01800 120.13300 1.000 13.73175 381 LYS B C 1
ATOM 13849 O O . LYS B 1 359 ? 47.62200 106.97500 119.67700 1.000 13.41772 381 LYS B O 1
ATOM 13868 N N . ARG B 1 360 ? 45.53700 106.34800 119.60300 1.000 13.11416 382 ARG B N 1
ATOM 13869 C CA . ARG B 1 360 ? 45.59000 105.72200 118.30100 1.000 13.07891 382 ARG B CA 1
ATOM 13870 C C . ARG B 1 360 ? 46.27900 104.37500 118.18700 1.000 16.75758 382 ARG B C 1
ATOM 13871 O O . ARG B 1 360 ? 45.74800 103.52500 117.59800 1.000 16.04542 382 ARG B O 1
ATOM 13892 N N . TRP B 1 361 ? 47.45500 104.21000 118.73800 1.000 13.93955 383 TRP B N 1
ATOM 13893 C CA . TRP B 1 361 ? 48.15400 102.96700 118.60700 1.000 15.50826 383 TRP B CA 1
ATOM 13894 C C . TRP B 1 361 ? 47.66000 101.84000 119.51600 1.000 21.38557 383 TRP B C 1
ATOM 13895 O O . TRP B 1 361 ? 47.08600 102.06800 120.52700 1.000 17.57512 383 TRP B O 1
ATOM 13916 N N . ILE B 1 362 ? 47.87600 100.61300 119.08300 1.000 13.06435 384 ILE B N 1
ATOM 13917 C CA . ILE B 1 362 ? 47.52300 99.41400 119.87000 1.000 14.17557 384 ILE B CA 1
ATOM 13918 C C . ILE B 1 362 ? 48.47300 99.22500 121.07000 1.000 16.89720 384 ILE B C 1
ATOM 13919 O O . ILE B 1 362 ? 48.27000 98.31500 121.87600 1.000 14.82171 384 ILE B O 1
ATOM 13935 N N . PHE B 1 363 ? 49.50600 100.06300 121.18800 1.000 16.88580 385 PHE B N 1
ATOM 13936 C CA . PHE B 1 363 ? 50.37200 99.98600 122.37100 1.000 13.33158 385 PHE B CA 1
ATOM 13937 C C . PHE B 1 363 ? 49.55200 100.18700 123.63500 1.000 17.11024 385 PHE B C 1
ATOM 13938 O O . PHE B 1 363 ? 48.50200 100.84400 123.62900 1.000 14.83161 385 PHE B O 1
ATOM 13955 N N . GLU B 1 364 ? 50.04700 99.62400 124.74100 1.000 17.40790 386 GLU B N 1
ATOM 13956 C CA . GLU B 1 364 ? 49.19400 99.43500 125.91800 1.000 16.10133 386 GLU B CA 1
ATOM 13957 C C . GLU B 1 364 ? 48.60900 100.75000 126.45500 1.000 15.37755 386 GLU B C 1
ATOM 13958 O O . GLU B 1 364 ? 47.47000 100.76400 126.89500 1.000 16.54240 386 GLU B O 1
ATOM 13970 N N . GLU B 1 365 ? 49.38300 101.85700 126.41800 1.000 13.43818 387 GLU B N 1
ATOM 13971 C CA . GLU B 1 365 ? 48.86200 103.08400 127.04100 1.000 15.16722 387 GLU B CA 1
ATOM 13972 C C . GLU B 1 365 ? 47.56800 103.56300 126.37600 1.000 17.44098 387 GLU B C 1
ATOM 13973 O O . GLU B 1 365 ? 46.65700 104.02800 127.06300 1.000 17.89818 387 GLU B O 1
ATOM 13985 N N . SER B 1 366 ? 47.48700 103.46800 125.04300 1.000 15.61104 388 SER B N 1
ATOM 13986 C CA . SER B 1 366 ? 46.30500 103.93100 124.32100 1.000 13.20164 388 SER B CA 1
ATOM 13987 C C . SER B 1 366 ? 45.32100 102.82000 124.05200 1.000 18.55132 388 SER B C 1
ATOM 13988 O O . SER B 1 366 ? 44.15300 103.09800 123.78200 1.000 17.84993 388 SER B O 1
ATOM 13996 N N . LEU B 1 367 ? 45.74200 101.55900 124.15200 1.000 13.15955 389 LEU B N 1
ATOM 13997 C CA . LEU B 1 367 ? 44.76600 100.44400 124.03400 1.000 14.49951 389 LEU B CA 1
ATOM 13998 C C . LEU B 1 367 ? 43.92500 100.41100 125.31700 1.000 13.18734 389 LEU B C 1
ATOM 13999 O O . LEU B 1 367 ? 42.75900 100.11200 125.24800 1.000 16.79308 389 LEU B O 1
ATOM 14015 N N . ARG B 1 368 ? 44.56600 100.70200 126.43500 1.000 13.27519 390 ARG B N 1
ATOM 14016 C CA . ARG B 1 368 ? 43.87300 100.75700 127.73500 1.000 13.36400 390 ARG B CA 1
ATOM 14017 C C . ARG B 1 368 ? 42.92000 101.94600 127.78900 1.000 19.70630 390 ARG B C 1
ATOM 14018 O O . ARG B 1 368 ? 43.14700 102.92000 127.07700 1.000 19.41673 390 ARG B O 1
ATOM 14039 N N . MET B 1 369 ? 41.87900 101.80900 128.59000 1.000 13.42961 391 MET B N 1
ATOM 14040 C CA . MET B 1 369 ? 40.96600 102.93500 128.83200 1.000 13.46716 391 MET B CA 1
ATOM 14041 C C . MET B 1 369 ? 40.61100 102.87500 130.32800 1.000 16.32588 391 MET B C 1
ATOM 14042 O O . MET B 1 369 ? 40.40000 101.77800 130.80100 1.000 16.09447 391 MET B O 1
ATOM 14056 N N . PRO B 1 370 ? 40.69200 103.97600 131.10300 1.000 15.75204 392 PRO B N 1
ATOM 14057 C CA . PRO B 1 370 ? 40.39200 103.86500 132.54600 1.000 15.78882 392 PRO B CA 1
ATOM 14058 C C . PRO B 1 370 ? 38.90600 103.56500 132.74100 1.000 16.71615 392 PRO B C 1
ATOM 14059 O O . PRO B 1 370 ? 38.06000 104.02000 131.97600 1.000 14.68052 392 PRO B O 1
ATOM 14070 N N . LEU B 1 371 ? 38.60400 102.74200 133.75900 1.000 24.58321 393 LEU B N 1
ATOM 14071 C CA . LEU B 1 371 ? 37.22800 102.30300 134.01100 1.000 20.50088 393 LEU B CA 1
ATOM 14072 C C . LEU B 1 371 ? 37.07400 102.03600 135.50600 1.000 20.35828 393 LEU B C 1
ATOM 14073 O O . LEU B 1 371 ? 37.84500 101.24900 136.06900 1.000 17.41731 393 LEU B O 1
ATOM 14089 N N . ILE B 1 372 ? 36.09500 102.71100 136.12800 1.000 16.63484 394 ILE B N 1
ATOM 14090 C CA . ILE B 1 372 ? 35.71400 102.50600 137.53700 1.000 14.76393 394 ILE B CA 1
ATOM 14091 C C . ILE B 1 372 ? 34.21400 102.31100 137.58100 1.000 14.89923 394 ILE B C 1
ATOM 14092 O O . ILE B 1 372 ? 33.47000 102.99500 136.86600 1.000 17.44003 394 ILE B O 1
ATOM 14108 N N . MET B 1 373 ? 33.75500 101.38300 138.42200 1.000 16.74815 395 MET B N 1
ATOM 14109 C CA . MET B 1 373 ? 32.31700 101.23800 138.64500 1.000 23.31306 395 MET B CA 1
ATOM 14110 C C . MET B 1 373 ? 32.03700 101.23700 140.13900 1.000 24.14817 395 MET B C 1
ATOM 14111 O O . MET B 1 373 ? 32.82600 100.72300 140.92800 1.000 18.55326 395 MET B O 1
ATOM 14125 N N . ARG B 1 374 ? 30.88000 101.79800 140.48900 1.000 22.91092 396 ARG B N 1
ATOM 14126 C CA . ARG B 1 374 ? 30.43300 101.79300 141.89900 1.000 25.49701 396 ARG B CA 1
ATOM 14127 C C . ARG B 1 374 ? 28.94500 101.44100 141.91400 1.000 24.11017 396 ARG B C 1
ATOM 14128 O O . ARG B 1 374 ? 28.20900 102.02000 141.14700 1.000 21.07443 396 ARG B O 1
ATOM 14149 N N . TRP B 1 375 ? 28.57700 100.46200 142.73300 1.000 20.06149 397 TRP B N 1
ATOM 14150 C CA . TRP B 1 375 ? 27.15700 100.05900 142.89900 1.000 31.86240 397 TRP B CA 1
ATOM 14151 C C . TRP B 1 375 ? 27.12700 99.44300 144.30000 1.000 23.24396 397 TRP B C 1
ATOM 14152 O O . TRP B 1 375 ? 27.29100 98.24900 144.40300 1.000 19.26681 397 TRP B O 1
ATOM 14173 N N . PRO B 1 376 ? 27.00900 100.25900 145.37000 1.000 18.89180 398 PRO B N 1
ATOM 14174 C CA . PRO B 1 376 ? 27.21500 99.73200 146.72800 1.000 25.41511 398 PRO B CA 1
ATOM 14175 C C . PRO B 1 376 ? 26.19800 98.63600 147.04700 1.000 23.17903 398 PRO B C 1
ATOM 14176 O O . PRO B 1 376 ? 25.01200 98.79000 146.79200 1.000 50.97307 398 PRO B O 1
ATOM 14187 N N . GLY B 1 377 ? 26.68900 97.53900 147.60800 1.000 24.64843 399 GLY B N 1
ATOM 14188 C CA . GLY B 1 377 ? 25.86100 96.37700 147.85600 1.000 31.33922 399 GLY B CA 1
ATOM 14189 C C . GLY B 1 377 ? 25.83400 95.36900 146.73500 1.000 31.64082 399 GLY B C 1
ATOM 14190 O O . GLY B 1 377 ? 25.38300 94.23700 146.94900 1.000 36.18940 399 GLY B O 1
ATOM 14194 N N . LYS B 1 378 ? 26.29300 95.74700 145.53700 1.000 21.92749 400 LYS B N 1
ATOM 14195 C CA . LYS B 1 378 ? 26.37800 94.86800 144.38200 1.000 20.25771 400 LYS B CA 1
ATOM 14196 C C . LYS B 1 378 ? 27.81100 94.64500 143.95400 1.000 25.55126 400 LYS B C 1
ATOM 14197 O O . LYS B 1 378 ? 28.22800 93.50500 143.73100 1.000 24.13694 400 LYS B O 1
ATOM 14216 N N . ILE B 1 379 ? 28.57300 95.72800 143.82600 1.000 23.38850 401 ILE B N 1
ATOM 14217 C CA . ILE B 1 379 ? 29.96600 95.66900 143.37200 1.000 19.40850 401 ILE B CA 1
ATOM 14218 C C . ILE B 1 379 ? 30.85300 95.83200 144.60200 1.000 24.99915 401 ILE B C 1
ATOM 14219 O O . ILE B 1 379 ? 30.72000 96.83600 145.31400 1.000 22.26791 401 ILE B O 1
ATOM 14235 N N . PRO B 1 380 ? 31.75400 94.88300 144.88900 1.000 21.88958 402 PRO B N 1
ATOM 14236 C CA . PRO B 1 380 ? 32.59400 94.98800 146.08900 1.000 25.32762 402 PRO B CA 1
ATOM 14237 C C . PRO B 1 380 ? 33.42400 96.25700 146.08900 1.000 28.07521 402 PRO B C 1
ATOM 14238 O O . PRO B 1 380 ? 33.95700 96.67100 145.05300 1.000 23.04562 402 PRO B O 1
ATOM 14249 N N . ALA B 1 381 ? 33.58500 96.84100 147.26800 1.000 25.56551 403 ALA B N 1
ATOM 14250 C CA . ALA B 1 381 ? 34.30300 98.11100 147.39000 1.000 21.90775 403 ALA B CA 1
ATOM 14251 C C . ALA B 1 381 ? 35.80500 97.90100 147.57500 1.000 36.44704 403 ALA B C 1
ATOM 14252 O O . ALA B 1 381 ? 36.24400 96.97100 148.26400 1.000 29.18139 403 ALA B O 1
ATOM 14259 N N . GLY B 1 382 ? 36.59800 98.76700 146.92700 1.000 39.16653 404 GLY B N 1
ATOM 14260 C CA . GLY B 1 382 ? 38.04000 98.77400 147.09500 1.000 32.85046 404 GL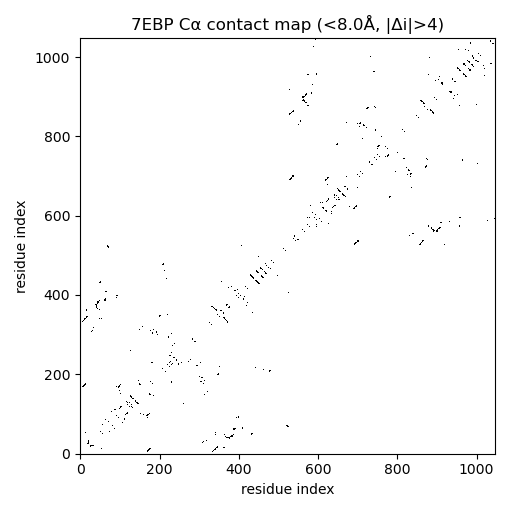Y B CA 1
ATOM 14261 C C . GLY B 1 382 ? 38.78100 97.69600 146.34500 1.000 33.94142 404 GLY B C 1
ATOM 14262 O O . GLY B 1 382 ? 39.94000 97.40300 146.66900 1.000 29.89112 404 GLY B O 1
ATOM 14266 N N . ILE B 1 383 ? 38.15700 97.09700 145.34500 1.000 17.95882 405 ILE B N 1
ATOM 14267 C CA . ILE B 1 383 ? 38.71900 95.96900 144.63400 1.000 22.27911 405 ILE B CA 1
ATOM 14268 C C . ILE B 1 383 ? 39.32500 96.44900 143.31400 1.000 38.31711 405 ILE B C 1
ATOM 14269 O O . ILE B 1 383 ? 38.78500 97.34000 142.64900 1.000 25.25784 405 ILE B O 1
ATOM 14285 N N . ARG B 1 384 ? 40.42600 95.82300 142.92600 1.000 26.83310 406 ARG B N 1
ATOM 14286 C CA . ARG B 1 384 ? 41.01200 96.01300 141.60200 1.000 24.11964 406 ARG B CA 1
ATOM 14287 C C . ARG B 1 384 ? 40.74900 94.74600 140.79400 1.000 29.02479 406 ARG B C 1
ATOM 14288 O O . ARG B 1 384 ? 41.10800 93.64500 141.21500 1.000 26.03421 406 ARG B O 1
ATOM 14309 N N . ASN B 1 385 ? 40.06500 94.89900 139.67400 1.000 22.31657 407 ASN B N 1
ATOM 14310 C CA . ASN B 1 385 ? 39.68400 93.80000 138.84100 1.000 20.23761 407 ASN B CA 1
ATOM 14311 C C . ASN B 1 385 ? 40.68900 93.56900 137.70600 1.000 24.19286 407 ASN B C 1
ATOM 14312 O O . ASN B 1 385 ? 40.99700 94.47600 137.03200 1.000 26.37934 407 ASN B O 1
ATOM 14323 N N . ASN B 1 386 ? 41.12600 92.34600 137.50800 1.000 19.81566 408 ASN B N 1
ATOM 14324 C CA . ASN B 1 386 ? 42.13000 92.02600 136.50900 1.000 24.98759 408 ASN B CA 1
ATOM 14325 C C . ASN B 1 386 ? 41.55100 91.33000 135.27600 1.000 25.23744 408 ASN B C 1
ATOM 14326 O O . ASN B 1 386 ? 42.28000 90.94000 134.42200 1.000 18.40189 408 ASN B O 1
ATOM 14337 N N . THR B 1 387 ? 40.24100 91.25500 135.18600 1.000 20.41786 409 THR B N 1
ATOM 14338 C CA . THR B 1 387 ? 39.56800 90.59300 134.08200 1.000 15.01210 409 THR B CA 1
ATOM 14339 C C . THR B 1 387 ? 39.61800 91.44700 132.79400 1.000 22.37815 409 THR B C 1
ATOM 14340 O O . THR B 1 387 ? 39.46500 92.59400 132.87700 1.000 15.46654 409 THR B O 1
ATOM 14351 N N . MET B 1 388 ? 39.87700 90.82500 131.64700 1.000 20.07708 410 MET B N 1
ATOM 14352 C CA . MET B 1 388 ? 39.97500 91.51300 130.38100 1.000 17.34797 410 MET B CA 1
ATOM 14353 C C . MET B 1 388 ? 38.61800 92.01300 129.92600 1.000 22.54956 410 MET B C 1
ATOM 14354 O O . MET B 1 388 ? 37.78000 91.23300 129.60600 1.000 24.57656 410 MET B O 1
ATOM 14368 N N . VAL B 1 389 ? 38.43500 93.31600 129.92800 1.000 15.37228 411 VAL B N 1
ATOM 14369 C CA . VAL B 1 389 ? 37.15800 93.92000 129.53100 1.000 16.29741 411 VAL B CA 1
ATOM 14370 C C . VAL B 1 389 ? 37.40700 94.95800 128.42900 1.000 18.27319 411 VAL B C 1
ATOM 14371 O O . VAL B 1 389 ? 38.52500 95.42700 128.22200 1.000 13.52578 411 VAL B O 1
ATOM 14384 N N . GLN B 1 390 ? 36.37500 95.27300 127.68200 1.000 18.46991 412 GLN B N 1
ATOM 14385 C CA . GLN B 1 390 ? 36.50200 96.20100 126.57800 1.000 16.08382 412 GLN B CA 1
ATOM 14386 C C . GLN B 1 390 ? 35.27400 97.09200 126.51000 1.000 16.28403 412 GLN B C 1
ATOM 14387 O O . GLN B 1 390 ? 34.24900 96.73500 126.99100 1.000 17.51854 412 GLN B O 1
ATOM 14401 N N . ASN B 1 391 ? 35.38500 98.21600 125.81000 1.000 15.34748 413 ASN B N 1
ATOM 14402 C CA . ASN B 1 391 ? 34.27700 99.15000 125.68900 1.000 21.55670 413 ASN B CA 1
ATOM 14403 C C . ASN B 1 391 ? 33.02300 98.63200 124.97300 1.000 15.91347 413 ASN B C 1
ATOM 14404 O O . ASN B 1 391 ? 31.97300 99.13700 125.18200 1.000 16.70982 413 ASN B O 1
ATOM 14415 N N . ILE B 1 392 ? 33.17000 97.62000 124.15500 1.000 16.80788 414 ILE B N 1
ATOM 14416 C CA . ILE B 1 392 ? 32.04700 96.99400 123.53300 1.000 18.29743 414 ILE B CA 1
ATOM 14417 C C . ILE B 1 392 ? 31.19300 96.23500 124.56700 1.000 19.39322 414 ILE B C 1
ATOM 14418 O O . ILE B 1 392 ? 30.13900 95.80200 124.21200 1.000 20.85623 414 ILE B O 1
ATOM 14434 N N . ASP B 1 393 ? 31.70200 96.08200 125.79900 1.000 13.55537 415 ASP B N 1
ATOM 14435 C CA . ASP B 1 393 ? 30.97900 95.40200 126.88200 1.000 16.95708 415 ASP B CA 1
ATOM 14436 C C . ASP B 1 393 ? 30.06800 96.34600 127.66200 1.000 18.41594 415 ASP B C 1
ATOM 14437 O O . ASP B 1 393 ? 29.23000 95.87500 128.44900 1.000 17.99800 415 ASP B O 1
ATOM 14446 N N . TYR B 1 394 ? 30.20500 97.65500 127.50100 1.000 14.73093 416 TYR B N 1
ATOM 14447 C CA . TYR B 1 394 ? 29.48200 98.55300 128.39500 1.000 17.36730 416 TYR B CA 1
ATOM 14448 C C . TYR B 1 394 ? 27.97700 98.49600 128.13700 1.000 18.49833 416 TYR B C 1
ATOM 14449 O O . TYR B 1 394 ? 27.18300 98.47100 129.08100 1.000 18.28229 416 TYR B O 1
ATOM 14467 N N . ALA B 1 395 ? 27.57600 98.50000 126.86200 1.000 15.62594 417 ALA B N 1
ATOM 14468 C CA . ALA B 1 395 ? 26.14600 98.47300 126.53900 1.000 14.20851 417 ALA B CA 1
ATOM 14469 C C . ALA B 1 395 ? 25.45000 97.22900 127.08600 1.000 15.95658 417 ALA B C 1
ATOM 14470 O O . ALA B 1 395 ? 24.40400 97.37400 127.74700 1.000 18.94691 417 ALA B O 1
ATOM 14477 N N . PRO B 1 396 ? 25.93600 96.00600 126.85600 1.000 20.38054 418 PRO B N 1
ATOM 14478 C CA . PRO B 1 396 ? 25.24100 94.85400 127.46900 1.000 25.63133 418 PRO B CA 1
ATOM 14479 C C . PRO B 1 396 ? 25.24900 94.91300 128.98500 1.000 20.54102 418 PRO B C 1
ATOM 14480 O O . PRO B 1 396 ? 24.27300 94.47100 129.61800 1.000 25.37715 418 PRO B O 1
ATOM 14491 N N . THR B 1 397 ? 26.31000 95.45400 129.58500 1.000 18.83816 419 THR B N 1
ATOM 14492 C CA . THR B 1 397 ? 26.34100 95.63300 131.04000 1.000 21.76652 419 THR B CA 1
ATOM 14493 C C . THR B 1 397 ? 25.21300 96.55900 131.47400 1.000 21.95226 419 THR B C 1
ATOM 14494 O O . THR B 1 397 ? 24.45600 96.24300 132.41000 1.000 25.13146 419 THR B O 1
ATOM 14505 N N . ILE B 1 398 ? 25.11100 97.71800 130.83800 1.000 14.89888 420 ILE B N 1
ATOM 14506 C CA . ILE B 1 398 ? 24.12300 98.71800 131.24700 1.000 17.32971 420 ILE B CA 1
ATOM 14507 C C . ILE B 1 398 ? 22.71700 98.17600 131.00700 1.000 20.95010 420 ILE B C 1
ATOM 14508 O O . ILE B 1 398 ? 21.83600 98.28200 131.88100 1.000 20.42719 420 ILE B O 1
ATOM 14524 N N . VAL B 1 399 ? 22.48900 97.58300 129.83400 1.000 15.78789 421 VAL B N 1
ATOM 14525 C CA . VAL B 1 399 ? 21.16800 97.01000 129.52200 1.000 23.26215 421 VAL B CA 1
ATOM 14526 C C . VAL B 1 399 ? 20.81800 95.91300 130.52300 1.000 19.34569 421 VAL B C 1
ATOM 14527 O O . VAL B 1 399 ? 19.64200 95.74600 130.89200 1.000 21.40348 421 VAL B O 1
ATOM 14540 N N . SER B 1 400 ? 21.81600 95.15600 130.97600 1.000 29.00431 422 SER B N 1
ATOM 14541 C CA . SER B 1 400 ? 21.55200 94.09000 131.95200 1.000 22.32794 422 SER B CA 1
ATOM 14542 C C . SER B 1 400 ? 21.21800 94.68300 133.30300 1.000 26.35990 422 SER B C 1
ATOM 14543 O O . SER B 1 400 ? 20.24200 94.27000 133.94600 1.000 25.42405 422 SER B O 1
ATOM 14551 N N . ALA B 1 401 ? 21.98700 95.67100 133.74900 1.000 21.25963 423 ALA B N 1
ATOM 14552 C CA . ALA B 1 401 ? 21.64500 96.35500 134.99600 1.000 27.63876 423 ALA B CA 1
ATOM 14553 C C . ALA B 1 401 ? 20.23300 96.92500 134.94000 1.000 22.89727 423 ALA B C 1
ATOM 14554 O O . ALA B 1 401 ? 19.50300 96.88900 135.94100 1.000 26.45519 423 ALA B O 1
ATOM 14561 N N . ALA B 1 402 ? 19.83500 97.45300 133.79000 1.000 25.03222 424 ALA B N 1
ATOM 14562 C CA . ALA B 1 402 ? 18.51800 98.06500 133.62300 1.000 29.40711 424 ALA B CA 1
ATOM 14563 C C . ALA B 1 402 ? 17.37700 97.04300 133.54100 1.000 34.13750 424 ALA B C 1
ATOM 14564 O O . ALA B 1 402 ? 16.20300 97.45800 133.48600 1.000 29.25478 424 ALA B O 1
ATOM 14571 N N . GLY B 1 403 ? 17.67100 95.74300 133.52200 1.000 30.97264 425 GLY B N 1
ATOM 14572 C CA . GLY B 1 403 ? 16.60600 94.77200 133.29000 1.000 33.21624 425 GLY B CA 1
ATOM 14573 C C . GLY B 1 403 ? 16.00500 94.83200 131.90400 1.000 37.18159 425 GLY B C 1
ATOM 14574 O O . GLY B 1 403 ? 14.90100 94.32300 131.69700 1.000 32.60820 425 GLY B O 1
ATOM 14578 N N . ALA B 1 404 ? 16.69900 95.44300 130.93600 1.000 35.42116 426 ALA B N 1
ATOM 14579 C CA . ALA B 1 404 ? 16.24100 95.53500 129.55700 1.000 25.65925 426 ALA B CA 1
ATOM 14580 C C . ALA B 1 404 ? 16.92500 94.50800 128.65700 1.000 21.13197 426 ALA B C 1
ATOM 14581 O O . ALA B 1 404 ? 16.94200 94.68300 127.43200 1.000 28.24105 426 ALA B O 1
ATOM 14588 N N . ASP B 1 405 ? 17.48400 93.45100 129.23600 1.000 28.07307 427 ASP B N 1
ATOM 14589 C CA . ASP B 1 405 ? 18.23800 92.44600 128.48200 1.000 36.38880 427 ASP B CA 1
ATOM 14590 C C . ASP B 1 405 ? 17.30100 91.43000 127.81900 1.000 32.11824 427 ASP B C 1
ATOM 14591 O O . ASP B 1 405 ? 17.42000 90.22400 128.00300 1.000 32.96869 427 ASP B O 1
ATOM 14600 N N . THR B 1 406 ? 16.36800 91.95300 127.02500 1.000 44.92468 428 THR B N 1
ATOM 14601 C CA . THR B 1 406 ? 15.58000 91.08100 126.17400 1.000 35.52849 428 THR B CA 1
ATOM 14602 C C . THR B 1 406 ? 16.49100 90.39900 125.16900 1.000 31.66101 428 THR B C 1
ATOM 14603 O O . THR B 1 406 ? 17.58400 90.90100 124.85600 1.000 26.75734 428 THR B O 1
ATOM 14614 N N . PRO B 1 407 ? 16.07500 89.25400 124.63200 1.000 33.19730 429 PRO B N 1
ATOM 14615 C CA . PRO B 1 407 ? 16.86200 88.63000 123.56200 1.000 20.97186 429 PRO B CA 1
ATOM 14616 C C . PRO B 1 407 ? 17.06100 89.55300 122.37200 1.000 29.08839 429 PRO B C 1
ATOM 14617 O O . PRO B 1 407 ? 18.16100 89.60500 121.79600 1.000 23.36159 429 PRO B O 1
ATOM 14628 N N . GLU B 1 408 ? 16.02000 90.29800 121.98800 1.000 29.21781 430 GLU B N 1
ATOM 14629 C CA . GLU B 1 408 ? 16.15200 91.22000 120.87000 1.000 31.19371 430 GLU B CA 1
ATOM 14630 C C . GLU B 1 408 ? 17.29200 92.22400 121.11100 1.000 27.13078 430 GLU B C 1
ATOM 14631 O O . GLU B 1 408 ? 18.13200 92.43800 120.23500 1.000 24.56921 430 GLU B O 1
ATOM 14643 N N . ASN B 1 409 ? 17.31900 92.82800 122.29900 1.000 21.73970 431 ASN B N 1
ATOM 14644 C CA . ASN B 1 409 ? 18.39100 93.78500 122.61800 1.000 24.10657 431 ASN B CA 1
ATOM 14645 C C . ASN B 1 409 ? 19.74600 93.09900 122.70300 1.000 25.86797 431 ASN B C 1
ATOM 14646 O O . ASN B 1 409 ? 20.71700 93.55000 122.08900 1.000 21.93363 431 ASN B O 1
ATOM 14657 N N . MET B 1 410 ? 19.84200 92.01000 123.48000 1.000 29.86303 432 MET B N 1
ATOM 14658 C CA . MET B 1 410 ? 21.15700 91.40600 123.70000 1.000 18.86736 432 MET B CA 1
ATOM 14659 C C . MET B 1 410 ? 21.73100 90.82000 122.43500 1.000 26.41961 432 MET B C 1
ATOM 14660 O O . MET B 1 410 ? 22.95800 90.81000 122.26000 1.000 30.43088 432 MET B O 1
ATOM 14674 N N . ASN B 1 411 ? 20.87800 90.34400 121.50800 1.000 20.48269 433 ASN B N 1
ATOM 14675 C CA . ASN B 1 411 ? 21.38900 89.77800 120.27600 1.000 22.67137 433 ASN B CA 1
ATOM 14676 C C . ASN B 1 411 ? 22.11600 90.79400 119.41400 1.000 25.35419 433 ASN B C 1
ATOM 14677 O O . ASN B 1 411 ? 22.89800 90.39500 118.54800 1.000 25.66480 433 ASN B O 1
ATOM 14688 N N . THR B 1 412 ? 21.88300 92.08800 119.63300 1.000 18.01705 434 THR B N 1
ATOM 14689 C CA . THR B 1 412 ? 22.57200 93.09300 118.83100 1.000 21.21625 434 THR B CA 1
ATOM 14690 C C . THR B 1 412 ? 24.03400 93.29300 119.25200 1.000 17.77393 434 THR B C 1
ATOM 14691 O O . THR B 1 412 ? 24.76700 93.97500 118.52600 1.000 23.96629 434 THR B O 1
ATOM 14702 N N . PHE B 1 413 ? 24.45300 92.75400 120.38400 1.000 16.51994 435 PHE B N 1
ATOM 14703 C CA . PHE B 1 413 ? 25.76800 93.09800 120.96100 1.000 13.51473 435 PHE B CA 1
ATOM 14704 C C . PHE B 1 413 ? 26.83900 92.09200 120.58000 1.000 24.45979 435 PHE B C 1
ATOM 14705 O O . PHE B 1 413 ? 26.58900 90.88600 120.52100 1.000 17.96777 435 PHE B O 1
ATOM 14722 N N . GLN B 1 414 ? 28.06000 92.60300 120.34500 1.000 18.76739 436 GLN B N 1
ATOM 14723 C CA . GLN B 1 414 ? 29.24300 91.76000 120.26900 1.000 13.14203 436 GLN B CA 1
ATOM 14724 C C . GLN B 1 414 ? 29.98500 91.68600 121.58900 1.000 15.21560 436 GLN B C 1
ATOM 14725 O O . GLN B 1 414 ? 30.66600 90.68300 121.85100 1.000 20.60189 436 GLN B O 1
ATOM 14739 N N . GLY B 1 415 ? 29.87200 92.70200 122.42800 1.000 16.59487 437 GLY B N 1
ATOM 14740 C CA . GLY B 1 415 ? 30.44100 92.64400 123.75400 1.000 16.74735 437 GLY B CA 1
ATOM 14741 C C . GLY B 1 415 ? 29.56400 91.78700 124.66300 1.000 20.33902 437 GLY B C 1
ATOM 14742 O O . GLY B 1 415 ? 28.51900 91.27400 124.25300 1.000 21.17754 437 GLY B O 1
ATOM 14746 N N . VAL B 1 416 ? 30.00700 91.64800 125.90900 1.000 13.71779 438 VAL B N 1
ATOM 14747 C CA . VAL B 1 416 ? 29.32200 90.78900 126.89100 1.000 13.91611 438 VAL B CA 1
ATOM 14748 C C . VAL B 1 416 ? 29.16500 91.56000 128.18100 1.000 21.60879 438 VAL B C 1
ATOM 14749 O O . VAL B 1 416 ? 30.00500 92.38100 128.55700 1.000 25.95979 438 VAL B O 1
ATOM 14762 N N . SER B 1 417 ? 28.10000 91.24500 128.90800 1.000 16.43360 439 SER B N 1
ATOM 14763 C CA . SER B 1 417 ? 27.83900 91.94200 130.15300 1.000 18.16909 439 SER B CA 1
ATOM 14764 C C . SER B 1 417 ? 28.97900 91.75300 131.14200 1.000 19.10029 439 SER B C 1
ATOM 14765 O O . SER B 1 417 ? 29.46700 90.63400 131.35400 1.000 21.86079 439 SER B O 1
ATOM 14773 N N . LEU B 1 418 ? 29.38300 92.85100 131.77700 1.000 19.87067 440 LEU B N 1
ATOM 14774 C CA . LEU B 1 418 ? 30.40900 92.81500 132.80800 1.000 14.66625 440 LEU B CA 1
ATOM 14775 C C . LEU B 1 418 ? 29.84000 92.61800 134.22100 1.000 22.00603 440 LEU B C 1
ATOM 14776 O O . LEU B 1 418 ? 30.60600 92.59500 135.18000 1.000 22.53379 440 LEU B O 1
ATOM 14792 N N . LEU B 1 419 ? 28.53900 92.52000 134.37400 1.000 20.98781 441 LEU B N 1
ATOM 14793 C CA . LEU B 1 419 ? 27.99900 92.37300 135.70900 1.000 19.03630 441 LEU B CA 1
ATOM 14794 C C . LEU B 1 419 ? 28.59300 91.20000 136.51600 1.000 23.79939 441 LEU B C 1
ATOM 14795 O O . LEU B 1 419 ? 28.91800 91.39600 137.62200 1.000 24.81587 441 LEU B O 1
ATOM 14811 N N . PRO B 1 420 ? 28.71600 90.02500 135.93900 1.000 32.53366 442 PRO B N 1
ATOM 14812 C CA . PRO B 1 420 ? 29.26100 88.93400 136.75000 1.000 33.36242 442 PRO B CA 1
ATOM 14813 C C . PRO B 1 420 ? 30.63200 89.23300 137.27600 1.000 31.45357 442 PRO B C 1
ATOM 14814 O O . PRO B 1 420 ? 30.77800 89.07600 138.43100 1.000 41.25735 442 PRO B O 1
ATOM 14825 N N . THR B 1 421 ? 31.52400 89.80100 136.47900 1.000 25.51935 443 THR B N 1
ATOM 14826 C CA . THR B 1 421 ? 32.83200 90.11200 136.97900 1.000 20.28099 443 THR B CA 1
ATOM 14827 C C . THR B 1 421 ? 32.81100 91.34800 137.86100 1.000 26.26101 443 THR B C 1
ATOM 14828 O O . THR B 1 421 ? 33.61700 91.46300 138.71500 1.000 25.98564 443 THR B O 1
ATOM 14839 N N . ALA B 1 422 ? 31.89000 92.27600 137.61400 1.000 25.13168 444 ALA B N 1
ATOM 14840 C CA . ALA B 1 422 ? 31.80500 93.41600 138.51500 1.000 19.85279 444 ALA B CA 1
ATOM 14841 C C . ALA B 1 422 ? 31.28500 93.00300 139.89200 1.000 18.41482 444 ALA B C 1
ATOM 14842 O O . ALA B 1 422 ? 31.62300 93.63000 140.89400 1.000 20.34741 444 ALA B O 1
ATOM 14849 N N . PHE B 1 423 ? 30.45800 91.96600 139.94600 1.000 21.83688 445 PHE B N 1
ATOM 14850 C CA . PHE B 1 423 ? 29.89300 91.57200 141.23200 1.000 25.70922 445 PHE B CA 1
ATOM 14851 C C . PHE B 1 423 ? 30.86500 90.72500 142.03900 1.000 29.61568 445 PHE B C 1
ATOM 14852 O O . PHE B 1 423 ? 30.75300 90.67700 143.27900 1.000 32.57892 445 PHE B O 1
ATOM 14869 N N . THR B 1 424 ? 31.80500 90.05400 141.38200 1.000 29.18022 446 THR B N 1
ATOM 14870 C CA . THR B 1 424 ? 32.73700 89.13100 142.02800 1.000 36.42006 446 THR B CA 1
ATOM 14871 C C . THR B 1 424 ? 34.13800 89.67300 142.17100 1.000 32.52752 446 THR B C 1
ATOM 14872 O O . THR B 1 424 ? 34.85300 89.25400 143.07500 1.000 30.97277 446 THR B O 1
ATOM 14883 N N . GLY B 1 425 ? 34.56100 90.55600 141.25800 1.000 28.37284 447 GLY B N 1
ATOM 14884 C CA . GLY B 1 425 ? 35.93600 90.96200 141.17300 1.000 42.30670 447 GLY B CA 1
ATOM 14885 C C . GLY B 1 425 ? 36.83000 89.96100 140.49000 1.000 38.60279 447 GLY B C 1
ATOM 14886 O O . GLY B 1 425 ? 38.05600 90.16600 140.45000 1.000 32.43985 447 GLY B O 1
ATOM 14890 N N . LYS B 1 426 ? 36.27000 88.88600 139.95400 1.000 30.75187 448 LYS B N 1
ATOM 14891 C CA . LYS B 1 426 ? 37.04900 87.77300 139.44200 1.000 28.37878 448 LYS B CA 1
ATOM 14892 C C . LYS B 1 426 ? 36.67000 87.48500 137.99500 1.000 25.90714 448 LYS B C 1
ATOM 14893 O O . LYS B 1 426 ? 35.61600 87.89600 137.50300 1.000 25.64240 448 LYS B O 1
ATOM 14912 N N . THR B 1 427 ? 37.49500 86.71100 137.34300 1.000 28.72220 449 THR B N 1
ATOM 14913 C CA . THR B 1 427 ? 37.25000 86.33200 135.98200 1.000 24.49602 449 THR B CA 1
ATOM 14914 C C . THR B 1 427 ? 36.22000 85.20200 135.87300 1.000 28.32771 449 THR B C 1
ATOM 14915 O O . THR B 1 427 ? 36.44400 84.17700 136.39700 1.000 28.09725 449 THR B O 1
ATOM 14926 N N . PRO B 1 428 ? 35.12000 85.40700 135.15400 1.000 29.49331 450 PRO B N 1
ATOM 14927 C CA . PRO B 1 428 ? 34.11700 84.33700 135.05200 1.000 28.18737 450 PRO B CA 1
ATOM 14928 C C . PRO B 1 428 ? 34.62100 83.16300 134.21700 1.000 43.88003 450 PRO B C 1
ATOM 14929 O O . PRO B 1 428 ? 35.59400 83.27000 133.46800 1.000 29.27528 450 PRO B O 1
ATOM 14940 N N . ASP B 1 429 ? 33.97800 81.99800 134.40200 1.000 55.82625 451 ASP B N 1
ATOM 14941 C CA . ASP B 1 429 ? 34.25400 80.86000 133.52600 1.000 42.79092 451 ASP B CA 1
ATOM 14942 C C . ASP B 1 429 ? 33.77100 81.20200 132.12200 1.000 35.93830 451 ASP B C 1
ATOM 14943 O O . ASP B 1 429 ? 32.86300 82.01700 131.94200 1.000 45.34014 451 ASP B O 1
ATOM 14952 N N . ASN B 1 430 ? 34.37600 80.57500 131.11300 1.000 46.57360 452 ASN B N 1
ATOM 14953 C CA . ASN B 1 430 ? 34.00900 80.79900 129.71600 1.000 60.08203 452 ASN B CA 1
ATOM 14954 C C . ASN B 1 430 ? 34.35200 82.21700 129.25000 1.000 63.08684 452 ASN B C 1
ATOM 14955 O O . ASN B 1 430 ? 33.78900 82.69800 128.25900 1.000 64.77821 452 ASN B O 1
ATOM 14966 N N . TRP B 1 431 ? 35.24900 82.90200 129.95500 1.000 42.33841 453 TRP B N 1
ATOM 14967 C CA . TRP B 1 431 ? 35.53700 84.29900 129.61200 1.000 32.51280 453 TRP B CA 1
ATOM 14968 C C . TRP B 1 431 ? 36.43000 84.37600 128.38200 1.000 27.75824 453 TRP B C 1
ATOM 14969 O O . TRP B 1 431 ? 37.23200 83.48300 128.11700 1.000 38.82636 453 TRP B O 1
ATOM 14990 N N . ARG B 1 432 ? 36.27200 85.46700 127.61800 1.000 17.79632 454 ARG B N 1
ATOM 14991 C CA . ARG B 1 432 ? 37.11500 85.68400 126.44900 1.000 23.36085 454 ARG B CA 1
ATOM 14992 C C . ARG B 1 432 ? 38.58100 85.57500 126.82600 1.000 22.05209 454 ARG B C 1
ATOM 14993 O O . ARG B 1 432 ? 38.98000 85.93100 127.93600 1.000 25.97321 454 ARG B O 1
ATOM 15014 N N . ASP B 1 433 ? 39.39200 85.09200 125.89200 1.000 20.58497 455 ASP B N 1
ATOM 15015 C CA . ASP B 1 433 ? 40.83500 85.01700 126.08800 1.000 18.71731 455 ASP B CA 1
ATOM 15016 C C . ASP B 1 433 ? 41.57400 86.08100 125.30100 1.000 26.00644 455 ASP B C 1
ATOM 15017 O O . ASP B 1 433 ? 42.79500 86.17900 125.40100 1.000 21.10757 455 ASP B O 1
ATOM 15026 N N . ALA B 1 434 ? 40.84600 86.82900 124.49600 1.000 20.68447 456 ALA B N 1
ATOM 15027 C CA . ALA B 1 434 ? 41.49100 87.85700 123.66800 1.000 17.31335 456 ALA B CA 1
ATOM 15028 C C . ALA B 1 434 ? 40.48600 88.89400 123.19100 1.000 16.92260 456 ALA B C 1
ATOM 15029 O O . ALA B 1 434 ? 39.33200 88.56700 123.05300 1.000 15.47688 456 ALA B O 1
ATOM 15036 N N . ILE B 1 435 ? 40.99600 90.08500 122.94000 1.000 14.44968 457 ILE B N 1
ATOM 15037 C CA . ILE B 1 435 ? 40.16900 91.16600 122.36500 1.000 21.24711 457 ILE B CA 1
ATOM 15038 C C . ILE B 1 435 ? 40.72400 91.52300 120.99000 1.000 16.17229 457 ILE B C 1
ATOM 15039 O O . ILE B 1 435 ? 41.89500 91.29700 120.73800 1.000 15.39149 457 ILE B O 1
ATOM 15055 N N . TYR B 1 436 ? 39.84200 92.00100 120.14600 1.000 14.94229 458 TYR B N 1
ATOM 15056 C CA . TYR B 1 436 ? 40.20600 92.51500 118.82500 1.000 21.57429 458 TYR B CA 1
ATOM 15057 C C . TYR B 1 436 ? 40.30000 94.03500 118.87400 1.000 12.75874 458 TYR B C 1
ATOM 15058 O O . TYR B 1 436 ? 39.51900 94.70200 119.57200 1.000 15.40140 458 TYR B O 1
ATOM 15076 N N . TYR B 1 437 ? 41.26800 94.59100 118.13700 1.000 13.40786 459 TYR B N 1
ATOM 15077 C CA . TYR B 1 437 ? 41.51700 96.02000 118.06200 1.000 17.29145 459 TYR B CA 1
ATOM 15078 C C . TYR B 1 437 ? 41.67300 96.43100 116.60600 1.000 14.38581 459 TYR B C 1
ATOM 15079 O O . TYR B 1 437 ? 42.33000 95.72800 115.83100 1.000 12.68255 459 TYR B O 1
ATOM 15097 N N . CYS B 1 438 ? 41.09300 97.58000 116.22100 1.000 12.68154 460 CYS B N 1
ATOM 15098 C CA . CYS B 1 438 ? 41.33100 98.06100 114.85300 1.000 12.66625 460 CYS B CA 1
ATOM 15099 C C . CYS B 1 438 ? 41.29900 99.58200 114.82300 1.000 21.70751 460 CYS B C 1
ATOM 15100 O O . CYS B 1 438 ? 40.42700 100.19600 115.40700 1.000 19.38700 460 CYS B O 1
ATOM 15108 N N . PHE B 1 439 ? 42.27500 100.17600 114.09600 1.000 15.71839 461 PHE B N 1
ATOM 15109 C CA . PHE B 1 439 ? 42.34800 101.62300 113.95800 1.000 16.52596 461 PHE B CA 1
ATOM 15110 C C . PHE B 1 439 ? 42.41100 101.96100 112.46800 1.000 16.09686 461 PHE B C 1
ATOM 15111 O O . PHE B 1 439 ? 43.11100 101.30200 111.71200 1.000 15.72898 461 PHE B O 1
ATOM 15128 N N . TYR B 1 440 ? 41.66200 103.01000 112.07600 1.000 16.74263 462 TYR B N 1
ATOM 15129 C CA . TYR B 1 440 ? 41.41300 103.30100 110.66800 1.000 13.66753 462 TYR B CA 1
ATOM 15130 C C . TYR B 1 440 ? 41.90400 104.65600 110.16700 1.000 15.75130 462 TYR B C 1
ATOM 15131 O O . TYR B 1 440 ? 41.87100 104.87400 108.96500 1.000 17.22637 462 TYR B O 1
ATOM 15149 N N . GLU B 1 441 ? 42.22600 105.60400 111.05200 1.000 16.99253 463 GLU B N 1
ATOM 15150 C CA . GLU B 1 441 ? 42.35700 106.99600 110.60500 1.000 13.20999 463 GLU B CA 1
ATOM 15151 C C . GLU B 1 441 ? 43.76200 107.27300 110.04700 1.000 13.33519 463 GLU B C 1
ATOM 15152 O O . GLU B 1 441 ? 44.57400 107.98000 110.62200 1.000 15.86718 463 GLU B O 1
ATOM 15164 N N . ASN B 1 442 ? 43.99700 106.72600 108.84500 1.000 13.31178 464 ASN B N 1
ATOM 15165 C CA . ASN B 1 442 ? 45.15600 107.08200 108.03200 1.000 15.62861 464 ASN B CA 1
ATOM 15166 C C . ASN B 1 442 ? 44.66800 107.08200 106.58600 1.000 18.45732 464 ASN B C 1
ATOM 15167 O O . ASN B 1 442 ? 44.09700 106.09400 106.12400 1.000 15.12878 464 ASN B O 1
ATOM 15178 N N . PRO B 1 443 ? 44.88000 108.18600 105.84500 1.000 16.72319 465 PRO B N 1
ATOM 15179 C CA . PRO B 1 443 ? 45.49400 109.40700 106.36800 1.000 19.11653 465 PRO B CA 1
ATOM 15180 C C . PRO B 1 443 ? 44.71800 110.07900 107.49100 1.000 21.01543 465 PRO B C 1
ATOM 15181 O O . PRO B 1 443 ? 43.49900 109.96800 107.57200 1.000 19.37438 465 PRO B O 1
ATOM 15192 N N . GLY B 1 444 ? 45.43500 110.76600 108.37300 1.000 15.26425 466 GLY B N 1
ATOM 15193 C CA . GLY B 1 444 ? 44.75900 111.39800 109.51200 1.000 17.93108 466 GLY B CA 1
ATOM 15194 C C . GLY B 1 444 ? 45.73600 112.17600 110.36300 1.000 21.08060 466 GLY B C 1
ATOM 15195 O O . GLY B 1 444 ? 46.96400 111.98100 110.29800 1.000 15.99934 466 GLY B O 1
ATOM 15199 N N . GLU B 1 445 ? 45.17400 113.07500 111.15000 1.000 14.86005 467 GLU B N 1
ATOM 15200 C CA . GLU B 1 445 ? 45.97300 113.81800 112.11800 1.000 23.44124 467 GLU B CA 1
ATOM 15201 C C . GLU B 1 445 ? 46.80300 112.84700 112.95200 1.000 18.11254 467 GLU B C 1
ATOM 15202 O O . GLU B 1 445 ? 46.31800 111.77500 113.33000 1.000 14.80467 467 GLU B O 1
ATOM 15214 N N . HIS B 1 446 ? 48.05500 113.24600 113.22900 1.000 14.37522 468 HIS B N 1
ATOM 15215 C CA . HIS B 1 446 ? 49.05700 112.49900 113.98600 1.000 21.72981 468 HIS B CA 1
ATOM 15216 C C . HIS B 1 446 ? 49.63600 111.31000 113.23200 1.000 16.49290 468 HIS B C 1
ATOM 15217 O O . HIS B 1 446 ? 50.59700 110.69100 113.71000 1.000 19.20919 468 HIS B O 1
ATOM 15232 N N . ASN B 1 447 ? 49.09100 110.98100 112.05700 1.000 14.79229 469 ASN B N 1
ATOM 15233 C CA . ASN B 1 447 ? 49.68600 109.98400 111.15200 1.000 13.73639 469 ASN B CA 1
ATOM 15234 C C . ASN B 1 447 ? 49.91100 108.63300 111.81600 1.000 13.61610 469 ASN B C 1
ATOM 15235 O O . ASN B 1 447 ? 50.94100 107.98400 111.60500 1.000 14.36894 469 ASN B O 1
ATOM 15246 N N . ALA B 1 448 ? 48.97000 108.20100 112.65200 1.000 13.48357 470 ALA B N 1
ATOM 15247 C CA . ALA B 1 448 ? 49.01500 106.80500 113.07100 1.000 13.78138 470 ALA B CA 1
ATOM 15248 C C . ALA B 1 448 ? 48.55400 105.91400 111.92100 1.000 16.72701 470 ALA B C 1
ATOM 15249 O O . ALA B 1 448 ? 47.68600 106.32200 111.13200 1.000 17.81678 470 ALA B O 1
ATOM 15256 N N . PRO B 1 449 ? 49.13100 104.73000 111.76800 1.000 16.25471 471 PRO B N 1
ATOM 15257 C CA . PRO B 1 449 ? 48.78800 103.86300 110.62700 1.000 16.20015 471 PRO B CA 1
ATOM 15258 C C . PRO B 1 449 ? 47.45400 103.15000 110.84500 1.000 13.98109 471 PRO B C 1
ATOM 15259 O O . PRO B 1 449 ? 46.99100 102.95600 111.97000 1.000 13.09405 471 PRO B O 1
ATOM 15270 N N . ARG B 1 450 ? 46.82900 102.73200 109.73600 1.000 15.08965 472 ARG B N 1
ATOM 15271 C CA . ARG B 1 450 ? 45.79100 101.71800 109.88300 1.000 13.02635 472 ARG B CA 1
ATOM 15272 C C . ARG B 1 450 ? 46.43700 100.41800 110.35700 1.000 12.99695 472 ARG B C 1
ATOM 15273 O O . ARG B 1 450 ? 47.39500 99.93900 109.76200 1.000 15.56425 472 ARG B O 1
ATOM 15294 N N . HIS B 1 451 ? 45.91800 99.86800 111.45100 1.000 18.72874 473 HIS B N 1
ATOM 15295 C CA . HIS B 1 451 ? 46.49200 98.63200 111.95900 1.000 13.62835 473 HIS B CA 1
ATOM 15296 C C . HIS B 1 451 ? 45.42400 97.95400 112.78800 1.000 12.82246 473 HIS B C 1
ATOM 15297 O O . HIS B 1 451 ? 44.54300 98.60800 113.32000 1.000 14.85673 473 HIS B O 1
ATOM 15311 N N . ASP B 1 452 ? 45.49200 96.61900 112.84700 1.000 13.04427 474 ASP B N 1
ATOM 15312 C CA . ASP B 1 452 ? 44.59700 95.89900 113.74200 1.000 12.74811 474 ASP B CA 1
ATOM 15313 C C . ASP B 1 452 ? 45.41700 94.81200 114.42700 1.000 12.80427 474 ASP B C 1
ATOM 15314 O O . ASP B 1 452 ? 46.63200 94.70700 114.22900 1.000 15.90843 474 ASP B O 1
ATOM 15323 N N . GLY B 1 453 ? 44.77000 94.06100 115.30000 1.000 14.62115 475 GLY B N 1
ATOM 15324 C CA . GLY B 1 453 ? 45.52800 93.09100 116.08400 1.000 14.28451 475 GLY B CA 1
ATOM 15325 C C . GLY B 1 453 ? 44.67400 92.52500 117.19700 1.000 13.75498 475 GLY B C 1
ATOM 15326 O O . GLY B 1 453 ? 43.46100 92.75500 117.26800 1.000 15.58839 475 GLY B O 1
ATOM 15330 N N . ILE B 1 454 ? 45.34800 91.77200 118.06000 1.000 13.36675 476 ILE B N 1
ATOM 15331 C CA . ILE B 1 454 ? 44.68400 91.17600 119.21300 1.000 14.58086 476 ILE B CA 1
ATOM 15332 C C . ILE B 1 454 ? 45.54100 91.37500 120.44100 1.000 19.13887 476 ILE B C 1
ATOM 15333 O O . ILE B 1 454 ? 46.77500 91.48300 120.37000 1.000 17.00122 476 ILE B O 1
ATOM 15349 N N . ARG B 1 455 ? 44.87600 91.42300 121.58000 1.000 18.51424 477 ARG B N 1
ATOM 15350 C CA . ARG B 1 455 ? 45.54000 91.45500 122.88600 1.000 14.58637 477 ARG B CA 1
ATOM 15351 C C . ARG B 1 455 ? 45.08500 90.20600 123.62900 1.000 19.23035 477 ARG B C 1
ATOM 15352 O O . ARG B 1 455 ? 43.88300 90.01500 123.82300 1.000 15.60184 477 ARG B O 1
ATOM 15373 N N . THR B 1 456 ? 46.03800 89.37000 124.01500 1.000 15.80970 478 THR B N 1
ATOM 15374 C CA . THR B 1 456 ? 45.74100 88.23100 124.87500 1.000 19.03892 478 THR B CA 1
ATOM 15375 C C . THR B 1 456 ? 46.21200 88.60000 126.27100 1.000 17.37285 478 THR B C 1
ATOM 15376 O O . THR B 1 456 ? 46.60400 89.73600 126.52900 1.000 19.83615 478 THR B O 1
ATOM 15387 N N . ASP B 1 457 ? 46.21500 87.62400 127.19500 1.000 16.63048 479 ASP B N 1
ATOM 15388 C CA . ASP B 1 457 ? 46.73000 87.91800 128.52600 1.000 18.26522 479 ASP B CA 1
ATOM 15389 C C . ASP B 1 457 ? 48.16600 88.40200 128.46500 1.000 16.40727 479 ASP B C 1
ATOM 15390 O O . ASP B 1 457 ? 48.52400 89.40500 129.08800 1.000 22.48172 479 ASP B O 1
ATOM 15399 N N . ARG B 1 458 ? 49.00400 87.73500 127.68700 1.000 19.94641 480 ARG B N 1
ATOM 15400 C CA . ARG B 1 458 ? 50.46100 88.04100 127.71500 1.000 21.94462 480 ARG B CA 1
ATOM 15401 C C . ARG B 1 458 ? 50.95800 88.78300 126.47200 1.000 15.71851 480 ARG B C 1
ATOM 15402 O O . ARG B 1 458 ? 52.02000 89.38400 126.52800 1.000 18.25010 480 ARG B O 1
ATOM 15423 N N . TYR B 1 459 ? 50.18000 88.75800 125.40100 1.000 14.03394 481 TYR B N 1
ATOM 15424 C CA . TYR B 1 459 ? 50.74300 89.30300 124.15100 1.000 21.62773 481 TYR B CA 1
ATOM 15425 C C . TYR B 1 459 ? 49.93600 90.38300 123.43200 1.000 20.21227 481 TYR B C 1
ATOM 15426 O O . TYR B 1 459 ? 48.73300 90.44000 123.58500 1.000 16.68880 481 TYR B O 1
ATOM 15444 N N . THR B 1 460 ? 50.66900 91.19400 122.68100 1.000 13.69318 482 THR B N 1
ATOM 15445 C CA . THR B 1 460 ? 50.03300 92.16900 121.77700 1.000 13.52059 482 THR B CA 1
ATOM 15446 C C . THR B 1 460 ? 50.55000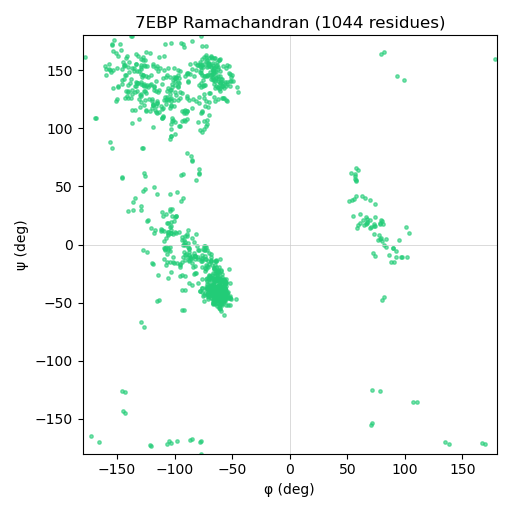 91.84300 120.36100 1.000 17.23441 482 THR B C 1
ATOM 15447 O O . THR B 1 460 ? 51.73800 91.95900 120.15200 1.000 20.44020 482 THR B O 1
ATOM 15458 N N . LEU B 1 461 ? 49.67000 91.41700 119.46000 1.000 15.54638 483 LEU B N 1
ATOM 15459 C CA . LEU B 1 461 ? 50.04400 91.09000 118.08400 1.000 13.38693 483 LEU B CA 1
ATOM 15460 C C . LEU B 1 461 ? 49.31500 92.07200 117.17200 1.000 16.78312 483 LEU B C 1
ATOM 15461 O O . LEU B 1 461 ? 48.11600 92.29200 117.33800 1.000 17.36929 483 LEU B O 1
ATOM 15477 N N . SER B 1 462 ? 50.04800 92.67200 116.21900 1.000 14.26029 484 SER B N 1
ATOM 15478 C CA . SER B 1 462 ? 49.36300 93.64300 115.34200 1.000 13.15437 484 SER B CA 1
ATOM 15479 C C . SER B 1 462 ? 49.92500 93.56000 113.93600 1.000 13.19453 484 SER B C 1
ATOM 15480 O O . SER B 1 462 ? 51.13300 93.39300 113.74300 1.000 16.58020 484 SER B O 1
ATOM 15488 N N . TYR B 1 463 ? 49.05000 93.70300 112.94200 1.000 13.09663 485 TYR B N 1
ATOM 15489 C CA . TYR B 1 463 ? 49.49400 93.91800 111.56400 1.000 13.93939 485 TYR B CA 1
ATOM 15490 C C . TYR B 1 463 ? 49.25500 95.37100 111.20900 1.000 16.65375 485 TYR B C 1
ATOM 15491 O O . TYR B 1 463 ? 48.13600 95.87400 111.36000 1.000 14.59187 485 TYR B O 1
ATOM 15509 N N . ILE B 1 464 ? 50.32100 96.05400 110.78400 1.000 16.71177 486 ILE B N 1
ATOM 15510 C CA . ILE B 1 464 ? 50.22400 97.45000 110.36100 1.000 16.34950 486 ILE B CA 1
ATOM 15511 C C . ILE B 1 464 ? 49.94100 97.44000 108.85900 1.000 17.92836 486 ILE B C 1
ATOM 15512 O O . ILE B 1 464 ? 50.81000 97.11900 108.05400 1.000 13.79986 486 ILE B O 1
ATOM 15528 N N . TRP B 1 465 ? 48.68900 97.76900 108.49000 1.000 19.37536 487 TRP B N 1
ATOM 15529 C CA . TRP B 1 465 ? 48.30000 97.68400 107.08600 1.000 20.72352 487 TRP B CA 1
ATOM 15530 C C . TRP B 1 465 ? 48.96300 98.77200 106.25800 1.000 17.54877 487 TRP B C 1
ATOM 15531 O O . TRP B 1 465 ? 49.32100 98.53900 105.09400 1.000 13.40559 487 TRP B O 1
ATOM 15552 N N . THR B 1 466 ? 49.11400 99.97100 106.82000 1.000 15.14589 488 THR B N 1
ATOM 15553 C CA . THR B 1 466 ? 49.64300 101.08000 106.03900 1.000 18.59308 488 THR B CA 1
ATOM 15554 C C . THR B 1 466 ? 51.05800 100.80300 105.56000 1.000 21.86364 488 THR B C 1
ATOM 15555 O O . THR B 1 466 ? 51.40600 101.13100 104.41400 1.000 20.72176 488 THR B O 1
ATOM 15566 N N . SER B 1 467 ? 51.88900 100.17500 106.39900 1.000 16.72479 489 SER B N 1
ATOM 15567 C CA . SER B 1 467 ? 53.28900 99.93500 106.06100 1.000 16.45651 489 SER B CA 1
ATOM 15568 C C . SER B 1 467 ? 53.60700 98.47600 105.75700 1.000 19.11022 489 SER B C 1
ATOM 15569 O O . SER B 1 467 ? 54.76300 98.18100 105.41400 1.000 20.31599 489 SER B O 1
ATOM 15577 N N . ASP B 1 468 ? 52.64700 97.57100 105.87900 1.000 19.22239 490 ASP B N 1
ATOM 15578 C CA . ASP B 1 468 ? 52.85900 96.13900 105.66600 1.000 24.03470 490 ASP B CA 1
ATOM 15579 C C . ASP B 1 468 ? 53.95000 95.61000 106.60100 1.000 23.36036 490 ASP B C 1
ATOM 15580 O O . ASP B 1 468 ? 54.94400 95.02400 106.17400 1.000 24.30040 490 ASP B O 1
ATOM 15589 N N . GLU B 1 469 ? 53.74300 95.82700 107.90900 1.000 15.49461 491 GLU B N 1
ATOM 15590 C CA . GLU B 1 469 ? 54.67900 95.37200 108.93500 1.000 13.84913 491 GLU B CA 1
ATOM 15591 C C . GLU B 1 469 ? 53.90300 94.71100 110.06000 1.000 18.20497 491 GLU B C 1
ATOM 15592 O O . GLU B 1 469 ? 52.88200 95.23100 110.49400 1.000 20.12595 491 GLU B O 1
ATOM 15604 N N . TRP B 1 470 ? 54.41100 93.56200 110.54100 1.000 16.59023 492 TRP B N 1
ATOM 15605 C CA . TRP B 1 470 ? 53.86200 92.89500 111.72100 1.000 18.79185 492 TRP B CA 1
ATOM 15606 C C . TRP B 1 470 ? 54.65700 93.26600 112.96600 1.000 19.06891 492 TRP B C 1
ATOM 15607 O O . TRP B 1 470 ? 55.86300 93.51400 112.89900 1.000 18.47466 492 TRP B O 1
ATOM 15628 N N . MET B 1 471 ? 53.97600 93.27900 114.12300 1.000 13.69373 493 MET B N 1
ATOM 15629 C CA . MET B 1 471 ? 54.71500 93.39400 115.38400 1.000 17.07240 493 MET B CA 1
ATOM 15630 C C . MET B 1 471 ? 54.10300 92.51000 116.45600 1.000 13.76271 493 MET B C 1
ATOM 15631 O O . MET B 1 471 ? 52.91200 92.19900 116.45200 1.000 18.13381 493 MET B O 1
ATOM 15645 N N . LEU B 1 472 ? 54.95400 92.10100 117.39500 1.000 17.92647 494 LEU B N 1
ATOM 15646 C CA . LEU B 1 472 ? 54.52600 91.25500 118.50900 1.000 16.40651 494 LEU B CA 1
ATOM 15647 C C . LEU B 1 472 ? 55.27400 91.70900 119.74600 1.000 14.77270 494 LEU B C 1
ATOM 15648 O O . LEU B 1 472 ? 56.50000 91.88700 119.68700 1.000 16.16391 494 LEU B O 1
ATOM 15664 N N . PHE B 1 473 ? 54.56000 91.89200 120.85100 1.000 15.04664 495 PHE B N 1
ATOM 15665 C CA . PHE B 1 473 ? 55.22200 92.24400 122.12800 1.000 14.12379 495 PHE B CA 1
ATOM 15666 C C . PHE B 1 473 ? 54.85900 91.21700 123.18500 1.000 14.20548 495 PHE B C 1
ATOM 15667 O O . PHE B 1 473 ? 53.70200 90.84700 123.33900 1.000 18.81168 495 PHE B O 1
ATOM 15684 N N . ASP B 1 474 ? 55.89400 90.80000 123.91800 1.000 17.54914 496 ASP B N 1
ATOM 15685 C CA . ASP B 1 474 ? 55.73200 89.85600 125.05400 1.000 21.04878 496 ASP B CA 1
ATOM 15686 C C . ASP B 1 474 ? 55.62100 90.72100 126.30600 1.000 18.00097 496 ASP B C 1
ATOM 15687 O O . ASP B 1 474 ? 56.62400 91.18800 126.77800 1.000 19.34334 496 ASP B O 1
ATOM 15696 N N . MET B 1 475 ? 54.41000 90.89600 126.79500 1.000 25.72991 497 MET B N 1
ATOM 15697 C CA . MET B 1 475 ? 54.16100 91.82400 127.91800 1.000 18.51800 497 MET B CA 1
ATOM 15698 C C . MET B 1 475 ? 54.67200 91.29300 129.26600 1.000 28.62282 497 MET B C 1
ATOM 15699 O O . MET B 1 475 ? 54.68900 92.05800 130.21300 1.000 36.87897 497 MET B O 1
ATOM 15713 N N . LYS B 1 476 ? 55.02400 90.01100 129.34100 1.000 25.08461 498 LYS B N 1
ATOM 15714 C CA . LYS B 1 476 ? 55.62100 89.49100 130.60000 1.000 23.32404 498 LYS B CA 1
ATOM 15715 C C . LYS B 1 476 ? 57.07300 89.96800 130.67200 1.000 29.06836 498 LYS B C 1
ATOM 15716 O O . LYS B 1 476 ? 57.51400 90.32400 131.75500 1.000 33.47513 498 LYS B O 1
ATOM 15735 N N . LYS B 1 477 ? 57.78100 89.94500 129.54400 1.000 20.30987 499 LYS B N 1
ATOM 15736 C CA . LYS B 1 477 ? 59.17300 90.35700 129.56900 1.000 20.59292 499 LYS B CA 1
ATOM 15737 C C . LYS B 1 477 ? 59.39600 91.81800 129.18300 1.000 27.17795 499 LYS B C 1
ATOM 15738 O O . LYS B 1 477 ? 60.44900 92.36800 129.51800 1.000 23.80027 499 LYS B O 1
ATOM 15757 N N . ASP B 1 478 ? 58.44000 92.44800 128.50300 1.000 26.38931 500 ASP B N 1
ATOM 15758 C CA . ASP B 1 478 ? 58.65100 93.72800 127.82100 1.000 28.11821 500 ASP B CA 1
ATOM 15759 C C . ASP B 1 478 ? 57.36500 94.54900 127.91300 1.000 27.79927 500 ASP B C 1
ATOM 15760 O O . ASP B 1 478 ? 56.77900 94.91200 126.88500 1.000 23.30259 500 ASP B O 1
ATOM 15769 N N . PRO B 1 479 ? 56.88600 94.82800 129.12600 1.000 32.97351 501 PRO B N 1
ATOM 15770 C CA . PRO B 1 479 ? 55.63600 95.58400 129.25900 1.000 31.88005 501 PRO B CA 1
ATOM 15771 C C . PRO B 1 479 ? 55.68600 96.99200 128.65200 1.000 24.65245 501 PRO B C 1
ATOM 15772 O O . PRO B 1 479 ? 54.66500 97.56000 128.36200 1.000 27.29793 501 PRO B O 1
ATOM 15783 N N . MET B 1 480 ? 56.89000 97.50800 128.46100 1.000 21.89231 502 MET B N 1
ATOM 15784 C CA . MET B 1 480 ? 57.11000 98.83500 127.88100 1.000 29.19385 502 MET B CA 1
ATOM 15785 C C . MET B 1 480 ? 57.04800 98.84900 126.34400 1.000 21.46009 502 MET B C 1
ATOM 15786 O O . MET B 1 480 ? 57.05200 99.87100 125.74600 1.000 22.48846 502 MET B O 1
ATOM 15800 N N . GLN B 1 481 ? 57.01000 97.65400 125.76500 1.000 21.70827 503 GLN B N 1
ATOM 15801 C CA . GLN B 1 481 ? 56.87300 97.43000 124.34500 1.000 19.00193 503 GLN B CA 1
ATOM 15802 C C . GLN B 1 481 ? 57.96500 98.09000 123.55100 1.000 18.39199 503 GLN B C 1
ATOM 15803 O O . GLN B 1 481 ? 57.71100 98.79200 122.64000 1.000 17.51814 503 GLN B O 1
ATOM 15817 N N . MET B 1 482 ? 59.18800 97.76400 123.93200 1.000 17.45926 504 MET B N 1
ATOM 15818 C CA . MET B 1 482 ? 60.35900 98.27400 123.29000 1.000 19.87211 504 MET B CA 1
ATOM 15819 C C . MET B 1 482 ? 61.03000 97.30500 122.31300 1.000 21.32352 504 MET B C 1
ATOM 15820 O O . MET B 1 482 ? 61.89400 97.69500 121.60600 1.000 18.08213 504 MET B O 1
ATOM 15834 N N . LYS B 1 483 ? 60.62400 96.04400 122.31700 1.000 20.29453 505 LYS B N 1
ATOM 15835 C CA . LYS B 1 483 ? 61.23600 95.04100 121.45300 1.000 22.46723 505 LYS B CA 1
ATOM 15836 C C . LYS B 1 483 ? 60.21900 94.18300 120.65500 1.000 26.54888 505 LYS B C 1
ATOM 15837 O O . LYS B 1 483 ? 59.52000 93.41200 121.22100 1.000 20.17637 505 LYS B O 1
ATOM 15856 N N . ASN B 1 484 ? 60.13000 94.39800 119.36100 1.000 18.05370 506 ASN B N 1
ATOM 15857 C CA . ASN B 1 484 ? 59.25200 93.63200 118.51900 1.000 21.42738 506 ASN B CA 1
ATOM 15858 C C . ASN B 1 484 ? 59.85900 92.24000 118.33900 1.000 28.17914 506 ASN B C 1
ATOM 15859 O O . ASN B 1 484 ? 60.93200 92.13400 117.84300 1.000 19.80747 506 ASN B O 1
ATOM 15870 N N . VAL B 1 485 ? 59.16100 91.20300 118.76000 1.000 15.75959 507 VAL B N 1
ATOM 15871 C CA . VAL B 1 485 ? 59.73300 89.86200 118.67100 1.000 24.12022 507 VAL B CA 1
ATOM 15872 C C . VAL B 1 485 ? 59.08300 89.03700 117.55600 1.000 24.31299 507 VAL B C 1
ATOM 15873 O O . VAL B 1 485 ? 59.24100 87.81900 117.51800 1.000 19.21418 507 VAL B O 1
ATOM 15886 N N . ILE B 1 486 ? 58.40800 89.68900 116.61000 1.000 22.48351 508 ILE B N 1
ATOM 15887 C CA . ILE B 1 486 ? 57.68900 88.96600 115.56100 1.000 16.57143 508 ILE B CA 1
ATOM 15888 C C . ILE B 1 486 ? 58.63500 88.04300 114.78200 1.000 22.18683 508 ILE B C 1
ATOM 15889 O O . ILE B 1 486 ? 58.23700 86.94700 114.35400 1.000 21.91747 508 ILE B O 1
ATOM 15905 N N . ASP B 1 487 ? 59.87700 88.46600 114.57200 1.000 15.87185 509 ASP B N 1
ATOM 15906 C CA . ASP B 1 487 ? 60.85200 87.68200 113.80200 1.000 24.66710 509 ASP B CA 1
ATOM 15907 C C . ASP B 1 487 ? 61.90300 87.02700 114.67300 1.000 25.20243 509 ASP B C 1
ATOM 15908 O O . ASP B 1 487 ? 62.91600 86.52000 114.14300 1.000 24.09437 509 ASP B O 1
ATOM 15917 N N . ASP B 1 488 ? 61.73200 87.03800 115.97000 1.000 29.29021 510 ASP B N 1
ATOM 15918 C CA . ASP B 1 488 ? 62.63400 86.33900 116.87900 1.000 23.29816 510 ASP B CA 1
ATOM 15919 C C . ASP B 1 488 ? 62.40100 84.83500 116.77000 1.000 27.52931 510 ASP B C 1
ATOM 15920 O O . ASP B 1 488 ? 61.25700 84.38000 116.93500 1.000 25.35142 510 ASP B O 1
ATOM 15929 N N . PRO B 1 489 ? 63.42200 84.02700 116.46900 1.000 40.73367 511 PRO B N 1
ATOM 15930 C CA . PRO B 1 489 ? 63.16700 82.59200 116.25600 1.000 39.60051 511 PRO B CA 1
ATOM 15931 C C . PRO B 1 489 ? 62.52500 81.91800 117.46500 1.000 35.97287 511 PRO B C 1
ATOM 15932 O O . PRO B 1 489 ? 61.72300 80.98900 117.29600 1.000 35.31020 511 PRO B O 1
ATOM 15943 N N . ALA B 1 490 ? 62.83600 82.38000 118.67500 1.000 32.44802 512 ALA B N 1
ATOM 15944 C CA . ALA B 1 490 ? 62.23700 81.80400 119.87700 1.000 31.82551 512 ALA B CA 1
ATOM 15945 C C . ALA B 1 490 ? 60.72900 82.00600 119.94900 1.000 26.60109 512 ALA B C 1
ATOM 15946 O O . ALA B 1 490 ? 60.07700 81.37000 120.79300 1.000 21.02479 512 ALA B O 1
ATOM 15953 N N . TYR B 1 491 ? 60.16200 82.88200 119.11800 1.000 15.64550 513 TYR B N 1
ATOM 15954 C CA . TYR B 1 491 ? 58.72600 83.14500 119.15300 1.000 17.84858 513 TYR B CA 1
ATOM 15955 C C . TYR B 1 491 ? 58.00900 82.61900 117.92000 1.000 22.29733 513 TYR B C 1
ATOM 15956 O O . TYR B 1 491 ? 56.84300 82.95600 117.69500 1.000 22.82123 513 TYR B O 1
ATOM 15974 N N . LYS B 1 492 ? 58.67100 81.78200 117.10800 1.000 29.59853 514 LYS B N 1
ATOM 15975 C CA . LYS B 1 492 ? 58.05800 81.30600 115.87700 1.000 17.61649 514 LYS B CA 1
ATOM 15976 C C . LYS B 1 492 ? 56.73600 80.58100 116.14200 1.000 18.73666 514 LYS B C 1
ATOM 15977 O O . LYS B 1 492 ? 55.74200 80.81000 115.44200 1.000 20.19881 514 LYS B O 1
ATOM 15996 N N . THR B 1 493 ? 56.70000 79.69100 117.13100 1.000 16.29717 515 THR B N 1
ATOM 15997 C CA . THR B 1 493 ? 55.46100 78.95200 117.36500 1.000 21.06492 515 THR B CA 1
ATOM 15998 C C . THR B 1 493 ? 54.39900 79.85800 117.97100 1.000 23.14950 515 THR B C 1
ATOM 15999 O O . THR B 1 493 ? 53.22100 79.74200 117.63700 1.000 21.64705 515 THR B O 1
ATOM 16010 N N . THR B 1 494 ? 54.81200 80.77300 118.86200 1.000 23.26353 516 THR B N 1
ATOM 16011 C CA . THR B 1 494 ? 53.87700 81.74800 119.42000 1.000 17.67438 516 THR B CA 1
ATOM 16012 C C . THR B 1 494 ? 53.24700 82.58200 118.30700 1.000 19.97275 516 THR B C 1
ATOM 16013 O O . THR B 1 494 ? 52.02300 82.77600 118.29100 1.000 22.48586 516 THR B O 1
ATOM 16024 N N . VAL B 1 495 ? 54.05000 83.02800 117.34600 1.000 20.49917 517 VAL B N 1
ATOM 16025 C CA . VAL B 1 495 ? 53.49200 83.83600 116.24800 1.000 21.77962 517 VAL B CA 1
ATOM 16026 C C . VAL B 1 495 ? 52.45100 83.04300 115.48400 1.000 20.80932 517 VAL B C 1
ATOM 16027 O O . VAL B 1 495 ? 51.36900 83.54300 115.17200 1.000 19.68660 517 VAL B O 1
ATOM 16040 N N . GLU B 1 496 ? 52.75000 81.77000 115.16700 1.000 21.08970 518 GLU B N 1
ATOM 16041 C CA . GLU B 1 496 ? 51.76800 80.94000 114.46700 1.000 23.82229 518 GLU B CA 1
ATOM 16042 C C . GLU B 1 496 ? 50.45100 80.85700 115.23200 1.000 18.18610 518 GLU B C 1
ATOM 16043 O O . GLU B 1 496 ? 49.37600 81.00500 114.63900 1.000 26.13416 518 GLU B O 1
ATOM 16055 N N . GLN B 1 497 ? 50.52200 80.56300 116.53200 1.000 19.14188 519 GLN B N 1
ATOM 16056 C CA . GLN B 1 497 ? 49.31800 80.41600 117.34000 1.000 15.00323 519 GLN B CA 1
ATOM 16057 C C . GLN B 1 497 ? 48.53800 81.73500 117.42600 1.000 19.15092 519 GLN B C 1
ATOM 16058 O O . GLN B 1 497 ? 47.30200 81.73300 117.34800 1.000 18.22274 519 GLN B O 1
ATOM 16072 N N . LEU B 1 498 ? 49.24500 82.84300 117.61300 1.000 23.14741 520 LEU B N 1
ATOM 16073 C CA . LEU B 1 498 ? 48.56700 84.13100 117.77100 1.000 15.81576 520 LEU B CA 1
ATOM 16074 C C . LEU B 1 498 ? 47.97100 84.60000 116.44800 1.000 15.73942 520 LEU B C 1
ATOM 16075 O O . LEU B 1 498 ? 46.89500 85.19100 116.43200 1.000 20.31909 520 LEU B O 1
ATOM 16091 N N . LYS B 1 499 ? 48.66200 84.35400 115.32500 1.000 15.40009 521 LYS B N 1
ATOM 16092 C CA . LYS B 1 499 ? 48.07400 84.71200 114.03100 1.000 17.96339 521 LYS B CA 1
ATOM 16093 C C . LYS B 1 499 ? 46.81500 83.89700 113.75800 1.000 24.96429 521 LYS B C 1
ATOM 16094 O O . LYS B 1 499 ? 45.82400 84.41400 113.23500 1.000 20.79432 521 LYS B O 1
ATOM 16113 N N . LYS B 1 500 ? 46.83300 82.60800 114.11500 1.000 19.39561 522 LYS B N 1
ATOM 16114 C CA . LYS B 1 500 ? 45.62200 81.81400 114.01600 1.000 23.80338 522 LYS B CA 1
ATOM 16115 C C . LYS B 1 500 ? 44.49000 82.43400 114.83600 1.000 15.01197 522 LYS B C 1
ATOM 16116 O O . LYS B 1 500 ? 43.35600 82.52300 114.37400 1.000 21.46321 522 LYS B O 1
ATOM 16135 N N . ARG B 1 501 ? 44.78600 82.85000 116.05900 1.000 16.50552 523 ARG B N 1
ATOM 16136 C CA . ARG B 1 501 ? 43.76300 83.44800 116.91100 1.000 15.53297 523 ARG B CA 1
ATOM 16137 C C . ARG B 1 501 ? 43.27600 84.78600 116.33700 1.000 15.89374 523 ARG B C 1
ATOM 16138 O O . ARG B 1 501 ? 42.08200 85.09500 116.39400 1.000 18.16190 523 ARG B O 1
ATOM 16159 N N . TYR B 1 502 ? 44.20200 85.58200 115.80200 1.000 15.34754 524 TYR B N 1
ATOM 16160 C CA . TYR B 1 502 ? 43.84900 86.85600 115.16000 1.000 15.32961 524 TYR B CA 1
ATOM 16161 C C . TYR B 1 502 ? 42.86700 86.64200 114.00800 1.000 19.34172 524 TYR B C 1
ATOM 16162 O O . TYR B 1 502 ? 41.83200 87.32000 113.92000 1.000 16.75206 524 TYR B O 1
ATOM 16180 N N . HIS B 1 503 ? 43.14800 85.68500 113.12300 1.000 17.06542 525 HIS B N 1
ATOM 16181 C CA . HIS B 1 503 ? 42.19700 85.44800 112.04100 1.000 19.59931 525 HIS B CA 1
ATOM 16182 C C . HIS B 1 503 ? 40.89700 84.86500 112.55500 1.000 17.16233 525 HIS B C 1
ATOM 16183 O O . HIS B 1 503 ? 39.82300 85.18500 112.01500 1.000 20.70805 525 HIS B O 1
ATOM 16197 N N . GLU B 1 504 ? 40.94000 84.03000 113.59200 1.000 16.85300 526 GLU B N 1
ATOM 16198 C CA . GLU B 1 504 ? 39.68800 83.55400 114.19600 1.000 22.36278 526 GLU B CA 1
ATOM 16199 C C . GLU B 1 504 ? 38.83000 84.70800 114.71500 1.000 20.26701 526 GLU B C 1
ATOM 16200 O O . GLU B 1 504 ? 37.60900 84.70500 114.52000 1.000 22.77308 526 GLU B O 1
ATOM 16212 N N . LEU B 1 505 ? 39.43800 85.67000 115.40300 1.000 15.77816 527 LEU B N 1
ATOM 16213 C CA . LEU B 1 505 ? 38.63600 86.77900 115.94700 1.000 19.71463 527 LEU B CA 1
ATOM 16214 C C . LEU B 1 505 ? 38.11200 87.66000 114.83400 1.000 19.58827 527 LEU B C 1
ATOM 16215 O O . LEU B 1 505 ? 36.97200 88.14900 114.89800 1.000 21.83499 527 LEU B O 1
ATOM 16231 N N . ARG B 1 506 ? 38.92500 87.88400 113.78700 1.000 16.21267 528 ARG B N 1
ATOM 16232 C CA . ARG B 1 506 ? 38.40400 88.65000 112.65500 1.000 19.39012 528 ARG B CA 1
ATOM 16233 C C . ARG B 1 506 ? 37.16100 87.97500 112.08000 1.000 22.14807 528 ARG B C 1
ATOM 16234 O O . ARG B 1 506 ? 36.16200 88.64800 111.78000 1.000 18.45882 528 ARG B O 1
ATOM 16255 N N . LYS B 1 507 ? 37.18200 86.64700 111.97900 1.000 28.19093 529 LYS B N 1
ATOM 16256 C CA . LYS B 1 507 ? 36.01300 85.94900 111.44200 1.000 24.07431 529 LYS B CA 1
ATOM 16257 C C . LYS B 1 507 ? 34.86000 86.00700 112.43600 1.000 19.05408 529 LYS B C 1
ATOM 16258 O O . LYS B 1 507 ? 33.70900 86.29800 112.04800 1.000 22.13409 529 LYS B O 1
ATOM 16277 N N . THR B 1 508 ? 35.14900 85.79900 113.71800 1.000 18.18114 530 THR B N 1
ATOM 16278 C CA . THR B 1 508 ? 34.12800 85.83400 114.76700 1.000 19.09428 530 THR B CA 1
ATOM 16279 C C . THR B 1 508 ? 33.40200 87.17900 114.80400 1.000 22.80365 530 THR B C 1
ATOM 16280 O O . THR B 1 508 ? 32.17100 87.22000 114.93900 1.000 21.36441 530 THR B O 1
ATOM 16291 N N . TYR B 1 509 ? 34.14400 88.27800 114.70800 1.000 16.37596 531 TYR B N 1
ATOM 16292 C CA . TYR B 1 509 ? 33.53200 89.61800 114.75400 1.000 18.31088 531 TYR B CA 1
ATOM 16293 C C . TYR B 1 509 ? 33.11200 90.13900 113.38400 1.000 21.19856 531 TYR B C 1
ATOM 16294 O O . TYR B 1 509 ? 32.70500 91.29900 113.28400 1.000 22.43370 531 TYR B O 1
ATOM 16312 N N . LYS B 1 510 ? 33.19100 89.30800 112.34000 1.000 13.88532 532 LYS B N 1
ATOM 16313 C CA . LYS B 1 510 ? 32.71900 89.62800 110.99900 1.000 17.85549 532 LYS B CA 1
ATOM 16314 C C . LYS B 1 510 ? 33.48200 90.81300 110.39500 1.000 18.55466 532 LYS B C 1
ATOM 16315 O O . LYS B 1 510 ? 32.91600 91.66300 109.69800 1.000 15.29673 532 LYS B O 1
ATOM 16334 N N . VAL B 1 511 ? 34.80000 90.82100 110.60600 1.000 20.90437 533 VAL B N 1
ATOM 16335 C CA . VAL B 1 511 ? 35.63400 91.84500 109.96200 1.000 16.59641 533 VAL B CA 1
ATOM 16336 C C . VAL B 1 511 ? 35.78400 91.50600 108.48300 1.000 18.74598 533 VAL B C 1
ATOM 16337 O O . VAL B 1 511 ? 36.19400 90.38200 108.14100 1.000 17.69722 533 VAL B O 1
ATOM 16350 N N . PRO B 1 512 ? 35.52100 92.46500 107.63900 1.000 18.29240 534 PRO B N 1
ATOM 16351 C CA . PRO B 1 512 ? 35.67600 92.12000 106.25200 1.000 25.07682 534 PRO B CA 1
ATOM 16352 C C . PRO B 1 512 ? 37.13500 91.92000 105.85400 1.000 40.92915 534 PRO B C 1
ATOM 16353 O O . PRO B 1 512 ? 38.02300 92.49800 106.38700 1.000 20.03354 534 PRO B O 1
ATOM 16364 N N . GLU B 1 513 ? 37.32200 91.15000 104.77900 1.000 25.67655 535 GLU B N 1
ATOM 16365 C CA . GLU B 1 513 ? 38.60400 90.95100 104.18100 1.000 38.86257 535 GLU B CA 1
ATOM 16366 C C . GLU B 1 513 ? 38.90000 92.34700 103.58700 1.000 58.51740 535 GLU B C 1
ATOM 16367 O O . GLU B 1 513 ? 38.03600 93.01600 103.05200 1.000 101.67488 535 GLU B O 1
ATOM 16379 N N . ASN B 1 514 ? 40.13500 92.70800 103.59800 1.000 44.92658 536 ASN B N 1
ATOM 16380 C CA . ASN B 1 514 ? 40.65200 93.99000 103.12300 1.000 30.70508 536 ASN B CA 1
ATOM 16381 C C . ASN B 1 514 ? 40.35000 95.18900 104.03500 1.000 26.63922 536 ASN B C 1
ATOM 16382 O O . ASN B 1 514 ? 40.64100 96.25600 103.64700 1.000 20.87653 536 ASN B O 1
ATOM 16393 N N . SER B 1 515 ? 39.83000 94.98100 105.23900 1.000 21.50037 537 SER B N 1
ATOM 16394 C CA . SER B 1 515 ? 39.60700 96.05400 106.16300 1.000 18.81716 537 SER B CA 1
ATOM 16395 C C . SER B 1 515 ? 40.60500 95.85800 107.29900 1.000 26.62583 537 SER B C 1
ATOM 16396 O O . SER B 1 515 ? 40.77800 94.78000 107.74600 1.000 22.20883 537 SER B O 1
ATOM 16404 N N . PRO B 1 516 ? 41.22800 96.93200 107.78100 1.000 14.71935 538 PRO B N 1
ATOM 16405 C CA . PRO B 1 516 ? 41.00500 98.35400 107.53700 1.000 17.16840 538 PRO B CA 1
ATOM 16406 C C . PRO B 1 516 ? 41.61300 98.87400 106.22000 1.000 18.20001 538 PRO B C 1
ATOM 16407 O O . PRO B 1 516 ? 41.34500 99.93500 105.84600 1.000 17.38922 538 PRO B O 1
ATOM 16418 N N . GLY B 1 517 ? 42.45300 98.07400 105.59800 1.000 16.65625 539 GLY B N 1
ATOM 16419 C CA . GLY B 1 517 ? 43.04100 98.40200 104.33400 1.000 19.30579 539 GLY B CA 1
ATOM 16420 C C . GLY B 1 517 ? 44.39600 99.09500 104.30800 1.000 20.35388 539 GLY B C 1
ATOM 16421 O O . GLY B 1 517 ? 44.69400 99.86100 105.15200 1.000 13.42351 539 GLY B O 1
ATOM 16425 N N . GLY B 1 518 ? 45.20900 98.77100 103.30500 1.000 17.87884 540 GLY B N 1
ATOM 16426 C CA . GLY B 1 518 ? 46.53200 99.37500 103.17200 1.000 15.99439 540 GLY B CA 1
ATOM 16427 C C . GLY B 1 518 ? 46.48000 100.70800 102.43600 1.000 18.49118 540 GLY B C 1
ATOM 16428 O O . GLY B 1 518 ? 45.43000 101.31300 102.23300 1.000 17.33387 540 GLY B O 1
ATOM 16432 N N . LYS B 1 519 ? 47.67200 101.17800 102.04800 1.000 21.83570 541 LYS B N 1
ATOM 16433 C CA . LYS B 1 519 ? 47.81800 102.53800 101.52400 1.000 18.08473 541 LYS B CA 1
ATOM 16434 C C . LYS B 1 519 ? 47.08800 102.70900 100.19000 1.000 20.72525 541 LYS B C 1
ATOM 16435 O O . LYS B 1 519 ? 46.76400 103.84800 99.81800 1.000 35.20365 541 LYS B O 1
ATOM 16454 N N . GLY B 1 520 ? 46.79800 101.62900 99.49300 1.000 20.39453 542 GLY B N 1
ATOM 16455 C CA . GLY B 1 520 ? 46.12300 101.66000 98.20800 1.000 24.57085 542 GLY B CA 1
ATOM 16456 C C . GLY B 1 520 ? 44.61300 101.63700 98.28500 1.000 30.14699 542 GLY B C 1
ATOM 16457 O O . GLY B 1 520 ? 43.95000 101.41900 97.25900 1.000 27.31250 542 GLY B O 1
ATOM 16461 N N . THR B 1 521 ? 44.04900 101.85400 99.46100 1.000 32.29081 543 THR B N 1
ATOM 16462 C CA . THR B 1 521 ? 42.60300 101.80100 99.66700 1.000 21.74382 543 THR B CA 1
ATOM 16463 C C . THR B 1 521 ? 42.14700 103.05900 100.38600 1.000 24.46745 543 THR B C 1
ATOM 16464 O O . THR B 1 521 ? 42.90000 103.64900 101.17500 1.000 19.16413 543 THR B O 1
ATOM 16475 N N . PRO B 1 522 ? 40.90300 103.48900 100.15200 1.000 24.84531 544 PRO B N 1
ATOM 16476 C CA . PRO B 1 522 ? 40.34700 104.60600 100.90900 1.000 19.91073 544 PRO B CA 1
ATOM 16477 C C . PRO B 1 522 ? 39.99000 104.15700 102.32100 1.000 15.30004 544 PRO B C 1
ATOM 16478 O O . PRO B 1 522 ? 39.84900 102.96200 102.60000 1.000 18.06502 544 PRO B O 1
ATOM 16489 N N . ILE B 1 523 ? 39.84500 105.12200 103.21300 1.000 16.27781 545 ILE B N 1
ATOM 16490 C CA . ILE B 1 523 ? 39.35800 104.67600 104.52600 1.000 20.80706 545 ILE B CA 1
ATOM 16491 C C . ILE B 1 523 ? 37.99000 104.04500 104.34100 1.000 21.90470 545 ILE B C 1
ATOM 16492 O O . ILE B 1 523 ? 37.12600 104.63100 103.65500 1.000 21.66167 545 ILE B O 1
ATOM 16508 N N . PRO B 1 524 ? 37.72300 102.86500 104.89800 1.000 17.78103 546 PRO B N 1
ATOM 16509 C CA . PRO B 1 524 ? 36.45200 102.18700 104.60700 1.000 21.39594 546 PRO B CA 1
ATOM 16510 C C . PRO B 1 524 ? 35.21600 102.90400 105.14000 1.000 24.38727 546 PRO B C 1
ATOM 16511 O O . PRO B 1 524 ? 35.24600 103.63700 106.12700 1.000 19.51772 546 PRO B O 1
ATOM 16522 N N . LYS B 1 525 ? 34.10500 102.60800 104.49000 1.000 22.43781 547 LYS B N 1
ATOM 16523 C CA . LYS B 1 525 ? 32.79200 103.07400 104.85400 1.000 23.47608 547 LYS B CA 1
ATOM 16524 C C . LYS B 1 525 ? 31.93800 101.85000 105.11600 1.000 23.34065 547 LYS B C 1
ATOM 16525 O O . LYS B 1 525 ? 32.03500 100.92100 104.41000 1.000 26.17199 547 LYS B O 1
ATOM 16544 N N . PHE B 1 526 ? 31.13300 101.86300 106.13700 1.000 19.11991 548 PHE B N 1
ATOM 16545 C CA . PHE B 1 526 ? 30.27600 100.74100 106.38100 1.000 24.52138 548 PHE B CA 1
ATOM 16546 C C . PHE B 1 526 ? 28.87300 101.15500 106.81100 1.000 33.78691 548 PHE B C 1
ATOM 16547 O O . PHE B 1 526 ? 28.74900 102.06000 107.53600 1.000 39.95671 548 PHE B O 1
ATOM 16564 N N . ASP B 1 527 ? 27.85900 100.47700 106.30500 1.000 17.75128 549 ASP B N 1
ATOM 16565 C CA . ASP B 1 527 ? 26.53500 100.57300 106.89300 1.000 19.77686 549 ASP B CA 1
ATOM 16566 C C . ASP B 1 527 ? 26.50900 99.84200 108.23200 1.000 21.99514 549 ASP B C 1
ATOM 16567 O O . ASP B 1 527 ? 27.17600 98.81700 108.40700 1.000 28.85883 549 ASP B O 1
ATOM 16576 N N . ALA B 1 528 ? 25.72800 100.35300 109.16900 1.000 18.26367 550 ALA B N 1
ATOM 16577 C CA . ALA B 1 528 ? 25.61900 99.66900 110.45900 1.000 13.51373 550 ALA B CA 1
ATOM 16578 C C . ALA B 1 528 ? 25.02800 98.28100 110.26700 1.000 25.11596 550 ALA B C 1
ATOM 16579 O O . ALA B 1 528 ? 24.12000 98.07600 109.44200 1.000 18.17275 550 ALA B O 1
ATOM 16586 N N . SER B 1 529 ? 25.52900 97.32700 111.02500 1.000 20.72846 551 SER B N 1
ATOM 16587 C CA . SER B 1 529 ? 25.01300 95.96400 110.94600 1.000 27.69798 551 SER B CA 1
ATOM 16588 C C . SER B 1 529 ? 25.00900 95.34900 112.33500 1.000 33.50930 551 SER B C 1
ATOM 16589 O O . SER B 1 529 ? 25.76400 95.76100 113.22400 1.000 20.00484 551 SER B O 1
ATOM 16597 N N . TRP B 1 530 ? 24.12100 94.36800 112.51900 1.000 22.01906 552 TRP B N 1
ATOM 16598 C CA . TRP B 1 530 ? 23.95700 93.68000 113.80200 1.000 27.66956 552 TRP B CA 1
ATOM 16599 C C . TRP B 1 530 ? 23.12700 92.39800 113.60400 1.000 30.10787 552 TRP B C 1
ATOM 16600 O O . TRP B 1 530 ? 22.48400 92.26800 112.54500 1.000 23.30723 552 TRP B O 1
#

Solvent-accessible surface area: 41196 Å² total; per-residue (Å²): 226,168,128,154,72,8,14,0,0,2,0,9,0,0,1,0,0,56,35,2,5,1,16,23,154,151,16,42,54,23,76,4,88,44,0,39,105,1,5,140,62,0,0,5,1,52,44,0,1,0,2,0,0,0,2,1,0,0,13,0,0,6,11,0,0,1,3,3,6,14,1,16,4,6,57,50,10,167,109,74,8,69,12,92,0,23,4,2,0,57,14,0,64,185,35,29,0,31,0,0,2,4,0,4,16,40,0,80,26,58,8,50,9,13,74,39,25,42,7,2,60,25,70,15,19,0,6,9,0,23,4,18,17,67,96,149,108,42,140,124,43,86,102,122,59,115,31,13,1,1,33,10,0,0,66,20,0,38,122,23,0,37,116,22,67,119,146,80,25,0,0,0,15,0,0,0,8,0,0,21,42,17,1,0,4,1,49,113,21,25,44,142,11,109,11,92,112,44,111,21,33,102,8,9,74,20,104,20,47,86,13,8,111,7,0,106,105,4,77,0,14,0,34,86,30,3,0,3,14,6,1,0,2,5,15,86,123,90,3,37,137,152,21,62,191,55,3,39,17,128,72,43,26,110,101,8,43,18,28,122,53,18,57,107,125,38,87,129,63,0,32,84,42,1,32,126,16,1,131,52,0,11,63,7,9,141,85,35,139,5,110,72,105,119,28,20,5,64,33,10,7,50,5,0,10,26,0,0,0,1,0,0,25,1,0,6,50,3,0,16,85,0,24,95,36,0,93,156,49,64,28,26,153,49,0,0,0,1,0,0,0,0,0,0,2,0,7,0,23,0,7,0,2,7,7,9,0,0,1,21,16,0,0,15,0,0,0,0,1,11,17,36,86,98,4,47,67,47,65,113,1,92,2,12,0,0,0,0,0,2,0,1,0,0,0,25,11,0,48,5,72,64,104,133,24,56,121,13,24,34,9,57,24,0,19,67,0,0,76,72,13,145,78,37,135,157,44,44,76,0,0,0,1,4,0,1,12,12,104,29,116,13,30,0,0,7,0,0,0,1,9,19,94,75,30,0,0,0,39,0,46,11,34,104,36,61,0,0,0,2,23,143,143,21,83,89,1,40,110,40,20,24,133,56,116,85,24,156,76,30,17,107,107,17,61,135,66,4,104,62,8,21,171,88,16,142,15,53,155,106,4,1,1,18,149,83,51,113,32,28,158,32,121,22,49,150,143,14,15,0,0,2,0,10,0,0,1,0,0,56,38,3,4,1,15,22,156,148,15,42,52,21,77,3,86,45,0,38,103,2,6,140,64,0,0,5,1,54,46,0,1,0,1,0,0,0,3,0,0,0,13,0,0,6,11,0,0,1,3,4,7,14,1,17,5,5,58,49,9,165,103,74,8,69,11,92,0,23,4,2,0,58,15,0,66,190,29,32,1,33,0,0,3,4,0,3,15,40,0,79,33,55,8,50,9,14,80,43,24,41,10,2,57,26,71,14,19,0,7,9,0,24,2,16,14,72,110,150,118,46,139,134,41,84,102,126,60,114,31,13,0,0,33,10,0,0,67,19,0,37,125,23,0,40,118,22,67,124,146,82,26,0,0,0,13,0,0,0,8,0,0,20,44,16,0,0,4,2,48,115,23,25,42,140,10,109,13,92,115,40,113,19,34,101,9,8,74,20,108,20,47,86,14,7,111,8,0,107,109,5,79,0,14,0,33,86,30,3,0,2,14,6,1,0,3,5,16,89,138,77,2,47,142,136,10,67,190,53,2,39,18,130,72,44,27,112,93,10,43,17,30,127,52,17,59,109,122,41,87,130,64,1,37,84,41,1,14,122,18,1,132,51,0,31,102,5,8,122,82,35,146,6,114,73,105,120,27,21,3,64,36,10,8,49,4,0,9,28,0,0,0,1,0,0,25,0,0,6,54,3,0,16,85,0,23,104,36,0,90,163,48,67,26,25,154,86,0,0,0,1,0,0,0,0,0,0,2,0,8,0,24,1,8,0,1,6,6,8,0,0,1,22,18,0,0,16,0,0,0,0,1,10,19,40,85,94,4,46,65,48,66,116,1,92,2,13,0,1,0,0,0,2,0,1,0,0,0,26,11,0,54,6,71,67,103,138,26,55,123,13,23,36,7,65,24,0,19,68,0,0,78,83,8,151,77,35,140,161,48,46,77,2,1,1,0,4,0,1,12,12,109,29,114,13,30,0,0,6,0,0,0,0,9,17,95,74,31,0,0,0,38,0,47,12,35,105,37,64,0,0,0,3,24,155,141,22,84,85,1,47,122,39,20,22,132,56,112,92,19,135,82,28,14,107,115,17,63,136,68,5,106,63,8,20,173,89,22,149,16,55,161,110,5,1,2,18,147,82,50,105,28,26,145,33,122,21,49,157

Radius of gyration: 45.86 Å; Cα contacts (8 Å, |Δi|>4): 2282; chains: 2; bounding box: 96×118×99 Å

Nearest PDB structures (foldseek):
  7ebq-assembly1_A  TM=1.001E+00  e=0.000E+00  Akkermansia muciniphila ATCC BAA-835
  5g2v-assembly1_A  TM=9.403E-01  e=1.404E-61  Bacteroides thetaiotaomicron VPI-5482
  7p24-assembly1_AAA  TM=9.381E-01  e=4.261E-60  Bacteroides thetaiotaomicron VPI-5482
  7lj2-assembly2_B  TM=8.155E-01  e=4.596E-45  Bacteroides uniformis
  7lha-assembly1_A  TM=7.574E-01  e=8.060E-44  Bacteroides uniformis

InterPro domains:
  IPR017850 Alkaline-phosphatase-like, core domain superfamily [G3DSA:3.40.720.10] (30-275)
  IPR017850 Alkaline-phosphatase-like, core domain superfamily [G3DSA:3.40.720.10] (282-542)
  IPR017850 Alkaline-phosphatase-like, core domain superfamily [SSF53649] (30-533)
  IPR024607 Sulfatase, conserved site [PS00523] (79-91)
  IPR032506 N-sulphoglucosamine sulphohydrolase, C-terminal [PF16347] (374-529)

Foldseek 3Di:
DDDDFFAAEEEAEAAAFQLCQQQDDRSPLDHLPLSNVLQQQAEWEPQEFAQALAQQQLVQLLFQLAHCQFQFQFHLDQPAGPQVDHGLLLLLLVVFAAEEEEEDHSRNDPHPSHPYYWYFPHLWAQAFTKTWGADPVGDIDIDTDGDGQLVVLLVVQLVCVVVDPVVTRYYYYRYGSPPDPLQAFDLVLQPVNDCVVPDFDPQLVPPLPQHDPLVNVFQFFLLANAQCCASLVADVVLAPPVCVVVLGRVPRPDHNVNLVRDDPVRNCSSVVRNVVLNVVVRVCVVVVNVVPSVSVSVSSLSSNVRSNSSNVNSVSVSSVSVVVSCVVVVRQQRYKYKYKYSFYWDSSQNSGTGARDCQVRGRHIIIIIHRRPQFDGNAYAHENAYSSQNSQQSCVSRVSPDVVSVVSHPGHHCSVCRRPSYYDPPPDFKDKHWYFPPVHPRRDAGKIFMDGSFKTWMAGQARRDIFMDGCVVCVSRSHGCLPPVVCVVVNVVRVVVNVVVCVVSVPDPQPCHYPPDDRDGHDNHD/DFAEEEEAEAAAFQLQQQQDDRRPLDHLPLSNVLQQQAEWEPQEFAFFLDQQQLLQLLFQLAHCQFQFNFYLDQPAGPQVDHGLLLLLVVLFAAEEEEEDNSRNDDHPSHPYYWYFPHLWAQAFTKTWGADVVRDIDIDTDGDGQLVVLLVVQLVDVVVDPPVTHYYYYRYGSPPDPLQAFDLVLQPVNDCPPPDFPPLLVPPLPQHDPLVVVFQFFLLANAQCCASLVADPVPAPPVCVVVLGHVPRPDHNVNLVRDDPVRNVSSVVRNVVLNVVVNVCVVVVNVVPSVSVSVSSLRSNVSRNSSNVNSVSVSSVSVVVSCVVVVRLQRYKYKYKYSFYWDSSQNSGTGARDCQDRGRHIIIIIHNRPQFHGNAYAHENAYSSQNSQQVCVSSVSVDVVSVVSHPHHHCSVCRRPSYYDPPGDQKDKHWHQPPVDPRRDATKIFMDGSFKTWMQGQARRDIFMDGCVVCVSRSHGCCPPPVCVVVNVVRVVVNVVVCVVSVPDPQPCHYPPDDRDGHDNHD

B-factor: mean 28.81, std 14.39, range [12.04, 126.59]

Sequence (1048 aa):
EENKKPNILFIITDDHAYQTLGTGNNDSPVALPNFNKLGRQGMVFDRSYCANSLCGPSRACILTGRHSHMNGFVFNGQRPLDGSQPTYPKMLQKAGYQTGLFGKWHLESDPTGFDTWEIFPGQGSYYNPDFISLKPDGKRQTKRFPGYATDVVTDKSIQWLGNRDKNKPFLLVVGHKAPHRAWCPALRHLGKVDTSSMTPPANFHDDYANRPEFLKKNQQTVANHMAIYSDLKVLKDQVPEEMRKSIVSPGYGWDLGELNRMTPEEKKTWTDYYAKRTKSLVDGMKSGKLKDPKAFAEWKWHAYMEDYLGCLLSVDDSIGRLMEYLDKEGIAKDTLVIYCGDQGFYMGEHGMYDKRWIFEESLRMPLIMRWPGKIPAGIRNNTMVQNIDYAPTIVSAAGADTPENMNTFQGVSLLPTAFTGKTPDNWRDAIYYCFYENPGEHNAPRHDGIRTDRYTLSYIWTSDEWMLFDMKKDPMQMKNVIDDPAYKTTVEQLKKRYHELRKTYKVPENSPGGKGTPIPKFDASWKPNILFIITDDHAYQTLGTGNNDSPVALPNFNKLGRQGMVFDRSYCANSLCGPSRACILTGRHSHMNGFVFNGQRPLDGSQPTYPKMLQKAGYQTGLFGKWHLESDPTGFDTWEIFPGQGSYYNPDFISLKPDGKRQTKRFPGYATDVVTDKSIQWLGNRDKNKPFLLVVGHKAPHRAWCPALRHLGKVDTSSMTPPANFHDDYANRPEFLKKNQQTVANHMAIYSDLKVLKDQVPEEMRKSIVSPGYGWDLGELNRMTPEEKKTWTDYYAKRTKSLVDGMKSGKLKDPKAFAEWKWHAYMEDYLGCLLSVDDSIGRLMEYLDKEGIAKDTLVIYCGDQGFYMGEHGMYDKRWIFEESLRMPLIMRWPGKIPAGIRNNTMVQNIDYAPTIVSAAGADTPENMNTFQGVSLLPTAFTGKTPDNWRDAIYYCFYENPGEHNAPRHDGIRTDRYTLSYIWTSDEWMLFDMKKDPMQMKNVIDDPAYKTTVEQLKKRYHELRKTYKVPENSPGGKGTPIPKFDASW